Protein AF-A0A9X8H323-F1 (afdb_monomer)

pLDDT: mean 70.92, std 20.87, range [21.31, 94.06]

Structure (mmCIF, N/CA/C/O backbone):
data_AF-A0A9X8H323-F1
#
_entry.id   AF-A0A9X8H323-F1
#
loop_
_atom_site.group_PDB
_atom_site.id
_atom_site.type_symbol
_atom_site.label_atom_id
_atom_site.label_alt_id
_atom_site.label_comp_id
_atom_site.label_asym_id
_atom_site.label_entity_id
_atom_site.label_seq_id
_atom_site.pdbx_PDB_ins_code
_atom_site.Cartn_x
_atom_site.Cartn_y
_atom_site.Cartn_z
_atom_site.occupancy
_atom_site.B_iso_or_equiv
_atom_site.auth_seq_id
_atom_site.auth_comp_id
_atom_site.auth_asym_id
_atom_site.auth_atom_id
_atom_site.pdbx_PDB_model_num
ATOM 1 N N . SER A 1 1 ? 22.085 13.817 -15.093 1.00 58.47 1 SER A N 1
ATOM 2 C CA . SER A 1 1 ? 22.705 13.652 -16.426 1.00 58.47 1 SER A CA 1
ATOM 3 C C . SER A 1 1 ? 23.087 12.198 -16.716 1.00 58.47 1 SER A C 1
ATOM 5 O O . SER A 1 1 ? 22.557 11.660 -17.676 1.00 58.47 1 SER A O 1
ATOM 7 N N . LEU A 1 2 ? 23.892 11.511 -15.890 1.00 67.31 2 LEU A N 1
ATOM 8 C CA . LEU A 1 2 ? 24.330 10.120 -16.165 1.00 67.31 2 LEU A CA 1
ATOM 9 C C . LEU A 1 2 ? 23.198 9.066 -16.221 1.00 67.31 2 LEU A C 1
ATOM 11 O O . LEU A 1 2 ? 23.228 8.184 -17.068 1.00 67.31 2 LEU A O 1
ATOM 15 N N . ILE A 1 3 ? 22.153 9.193 -15.394 1.00 68.38 3 ILE A N 1
ATOM 16 C CA . ILE A 1 3 ? 20.995 8.272 -15.418 1.00 68.38 3 ILE A CA 1
ATOM 17 C C . ILE A 1 3 ? 20.216 8.359 -16.743 1.00 68.38 3 ILE A C 1
ATOM 19 O O . ILE A 1 3 ? 19.774 7.344 -17.270 1.00 68.38 3 ILE A O 1
ATOM 23 N N . LEU A 1 4 ? 20.065 9.564 -17.304 1.00 72.69 4 LEU A N 1
ATOM 24 C CA . LEU A 1 4 ? 19.406 9.757 -18.601 1.00 72.69 4 LEU A CA 1
ATOM 25 C C . LEU A 1 4 ? 20.233 9.139 -19.729 1.00 72.69 4 LEU A C 1
ATOM 27 O O . LEU A 1 4 ? 19.673 8.485 -20.600 1.00 72.69 4 LEU A O 1
ATOM 31 N N . LEU A 1 5 ? 21.560 9.285 -19.670 1.00 77.81 5 LEU A N 1
ATOM 32 C CA . LEU A 1 5 ? 22.469 8.636 -20.611 1.00 77.81 5 LEU A CA 1
ATOM 33 C C . LEU A 1 5 ? 22.337 7.105 -20.551 1.00 77.81 5 LEU A C 1
ATOM 35 O O . LEU A 1 5 ? 22.210 6.474 -21.594 1.00 77.81 5 LEU A O 1
ATOM 39 N N . SER A 1 6 ? 22.281 6.520 -19.348 1.00 75.00 6 SER A N 1
ATOM 40 C CA . SER A 1 6 ? 22.007 5.085 -19.160 1.00 75.00 6 SER A CA 1
ATOM 41 C C . SER A 1 6 ? 20.703 4.658 -19.848 1.00 75.00 6 SER A C 1
ATOM 43 O O . SER A 1 6 ? 20.699 3.684 -20.590 1.00 75.00 6 SER A O 1
ATOM 45 N N . MET A 1 7 ? 19.614 5.417 -19.687 1.00 76.81 7 MET A N 1
ATOM 46 C CA . MET A 1 7 ? 18.316 5.102 -20.309 1.00 76.81 7 MET A CA 1
ATOM 47 C C . MET A 1 7 ? 18.317 5.224 -21.838 1.00 76.81 7 MET A C 1
ATOM 49 O O . MET A 1 7 ? 17.624 4.469 -22.514 1.00 76.81 7 MET A O 1
ATOM 53 N N . VAL A 1 8 ? 19.093 6.155 -22.397 1.00 82.31 8 VAL A N 1
ATOM 54 C CA . VAL A 1 8 ? 19.280 6.247 -23.855 1.00 82.31 8 VAL A CA 1
ATOM 55 C C . VAL A 1 8 ? 20.079 5.048 -24.365 1.00 82.31 8 VAL A C 1
ATOM 57 O O . VAL A 1 8 ? 19.720 4.461 -25.379 1.00 82.31 8 VAL A O 1
ATOM 60 N N . ILE A 1 9 ? 21.115 4.626 -23.638 1.00 79.81 9 ILE A N 1
ATOM 61 C CA . ILE A 1 9 ? 21.888 3.419 -23.966 1.00 79.81 9 ILE A CA 1
ATOM 62 C C . ILE A 1 9 ? 21.009 2.154 -23.870 1.00 79.81 9 ILE A C 1
ATOM 64 O O . ILE A 1 9 ? 21.147 1.239 -24.683 1.00 79.81 9 ILE A O 1
ATOM 68 N N . GLU A 1 10 ? 20.062 2.101 -22.925 1.00 79.81 10 GLU A N 1
ATOM 69 C CA . GLU A 1 10 ? 19.096 0.997 -22.799 1.00 79.81 10 GLU A CA 1
ATOM 70 C C . GLU A 1 10 ? 18.223 0.803 -24.043 1.00 79.81 10 GLU A C 1
ATOM 72 O O . GLU A 1 10 ? 17.889 -0.338 -24.359 1.00 79.81 10 GLU A O 1
ATOM 77 N N . LEU A 1 11 ? 17.875 1.884 -24.752 1.00 82.06 11 LEU A N 1
ATOM 78 C CA . LEU A 1 11 ? 17.093 1.815 -25.992 1.00 82.06 11 LEU A CA 1
ATOM 79 C C . LEU A 1 11 ? 17.769 0.906 -27.027 1.00 82.06 11 LEU A C 1
ATOM 81 O O . LEU A 1 11 ? 17.110 0.060 -27.622 1.00 82.06 11 LEU A O 1
ATOM 85 N N . GLY A 1 12 ? 19.088 1.045 -27.192 1.00 81.19 12 GLY A N 1
ATOM 86 C CA . GLY A 1 12 ? 19.876 0.177 -28.067 1.00 81.19 12 GLY A CA 1
ATOM 87 C C . GLY A 1 12 ? 20.088 -1.214 -27.469 1.00 81.19 12 GLY A C 1
ATOM 88 O O . GLY A 1 12 ? 19.849 -2.216 -28.136 1.00 81.19 12 GLY A O 1
ATOM 89 N N . ASN A 1 13 ? 20.479 -1.293 -26.194 1.00 80.75 13 ASN A N 1
ATOM 90 C CA . ASN A 1 13 ? 20.857 -2.562 -25.563 1.00 80.75 13 ASN A CA 1
ATOM 91 C C . ASN A 1 13 ? 19.713 -3.583 -25.481 1.00 80.75 13 ASN A C 1
ATOM 93 O O . ASN A 1 13 ? 19.959 -4.776 -25.633 1.00 80.75 13 ASN A O 1
ATOM 97 N N . PHE A 1 14 ? 18.476 -3.145 -25.230 1.00 84.25 14 PHE A N 1
ATOM 98 C CA . PHE A 1 14 ? 17.326 -4.055 -25.150 1.00 84.25 14 PHE A CA 1
ATOM 99 C C . PHE A 1 14 ? 16.887 -4.592 -26.515 1.00 84.25 14 PHE A C 1
ATOM 101 O O . PHE A 1 14 ? 16.376 -5.705 -26.613 1.00 84.25 14 PHE A O 1
ATOM 108 N N . SER A 1 15 ? 17.145 -3.831 -27.578 1.00 85.94 15 SER A N 1
ATOM 109 C CA . SER A 1 15 ? 16.878 -4.242 -28.959 1.00 85.94 15 SER A CA 1
ATOM 110 C C . SER A 1 15 ? 18.091 -4.873 -29.645 1.00 85.94 15 SER A C 1
ATOM 112 O O . SER A 1 15 ? 17.990 -5.272 -30.799 1.00 85.94 15 SER A O 1
ATOM 114 N N . PHE A 1 16 ? 19.225 -4.999 -28.951 1.00 82.94 16 PHE A N 1
ATOM 115 C CA . PHE A 1 16 ? 20.481 -5.464 -29.537 1.00 82.94 16 PHE A CA 1
ATOM 116 C C . PHE A 1 16 ? 20.388 -6.887 -30.097 1.00 82.94 16 PHE A C 1
ATOM 118 O O . PHE A 1 16 ? 20.785 -7.114 -31.231 1.00 82.94 16 PHE A O 1
ATOM 125 N N . LEU A 1 17 ? 19.810 -7.828 -29.341 1.00 81.69 17 LEU A N 1
ATOM 126 C CA . LEU A 1 17 ? 19.637 -9.215 -29.786 1.00 81.69 17 LEU A CA 1
ATOM 127 C C . LEU A 1 17 ? 18.804 -9.327 -31.077 1.00 81.69 17 LEU A C 1
ATOM 129 O O . LEU A 1 17 ? 19.307 -9.908 -32.039 1.00 81.69 17 LEU A O 1
ATOM 133 N N . PRO A 1 18 ? 17.565 -8.794 -31.149 1.00 82.94 18 PRO A N 1
ATOM 134 C CA . PRO A 1 18 ? 16.784 -8.900 -32.374 1.00 82.94 18 PRO A CA 1
ATOM 135 C C . PRO A 1 18 ? 17.407 -8.122 -33.533 1.00 82.94 18 PRO A C 1
ATOM 137 O O . PRO A 1 18 ? 17.369 -8.615 -34.652 1.00 82.94 18 PRO A O 1
ATOM 140 N N . LEU A 1 19 ? 18.028 -6.963 -33.287 1.00 82.12 19 LEU A N 1
ATOM 141 C CA . LEU A 1 19 ? 18.749 -6.230 -34.331 1.00 82.12 19 LEU A CA 1
ATOM 142 C C . LEU A 1 19 ? 19.915 -7.048 -34.891 1.00 82.12 19 LEU A C 1
ATOM 144 O O . LEU A 1 19 ? 20.040 -7.145 -36.106 1.00 82.12 19 LEU A O 1
ATOM 148 N N . ASN A 1 20 ? 20.725 -7.673 -34.033 1.00 79.69 20 ASN A N 1
ATOM 149 C CA . ASN A 1 20 ? 21.850 -8.485 -34.489 1.00 79.69 20 ASN A CA 1
ATOM 150 C C . ASN A 1 20 ? 21.369 -9.645 -35.371 1.00 79.69 20 ASN A C 1
ATOM 152 O O . ASN A 1 20 ? 21.859 -9.808 -36.475 1.00 79.69 20 ASN A O 1
ATOM 156 N N . LEU A 1 21 ? 20.334 -10.374 -34.940 1.00 77.12 21 LEU A N 1
ATOM 157 C CA . LEU A 1 21 ? 19.777 -11.497 -35.706 1.00 77.12 21 LEU A CA 1
ATOM 158 C C . LEU A 1 21 ? 19.083 -11.083 -37.014 1.00 77.12 21 LEU A C 1
ATOM 160 O O . LEU A 1 21 ? 19.031 -11.876 -37.946 1.00 77.12 21 LEU A O 1
ATOM 164 N N . VAL A 1 22 ? 18.526 -9.870 -37.090 1.00 76.31 22 VAL A N 1
ATOM 165 C CA . VAL A 1 22 ? 17.946 -9.317 -38.329 1.00 76.31 22 VAL A CA 1
ATOM 166 C C . VAL A 1 22 ? 19.038 -9.023 -39.362 1.00 76.31 22 VAL A C 1
ATOM 168 O O . VAL A 1 22 ? 18.816 -9.228 -40.553 1.00 76.31 22 VAL A O 1
ATOM 171 N N . PHE A 1 23 ? 20.202 -8.541 -38.916 1.00 70.94 23 PHE A N 1
ATOM 172 C CA . PHE A 1 23 ? 21.318 -8.184 -39.794 1.00 70.94 23 PHE A CA 1
ATOM 173 C C . PHE A 1 23 ? 22.308 -9.342 -40.051 1.00 70.94 23 PHE A C 1
ATOM 175 O O . PHE A 1 23 ? 23.089 -9.238 -40.991 1.00 70.94 23 PHE A O 1
ATOM 182 N N . ASP A 1 24 ? 22.243 -10.448 -39.295 1.00 64.94 24 ASP A N 1
ATOM 183 C CA . ASP A 1 24 ? 23.117 -11.641 -39.414 1.00 64.94 24 ASP A CA 1
ATOM 184 C C . ASP A 1 24 ? 22.649 -12.702 -40.446 1.00 64.94 24 ASP A C 1
ATOM 186 O O . ASP A 1 24 ? 22.873 -13.903 -40.290 1.00 64.94 24 ASP A O 1
ATOM 190 N N . VAL A 1 25 ? 22.016 -12.291 -41.549 1.00 48.12 25 VAL A N 1
ATOM 191 C CA . VAL A 1 25 ? 21.677 -13.183 -42.684 1.00 48.12 25 VAL A CA 1
ATOM 192 C C . VAL A 1 25 ? 22.850 -13.197 -43.694 1.00 48.12 25 VAL A C 1
ATOM 194 O O . VAL A 1 25 ? 23.471 -12.162 -43.932 1.00 48.12 25 VAL A O 1
ATOM 197 N N . PRO A 1 26 ? 23.214 -14.370 -44.252 1.00 45.69 26 PRO A N 1
ATOM 198 C CA . PRO A 1 26 ? 24.470 -15.091 -44.043 1.00 45.69 26 PRO A CA 1
ATOM 199 C C . PRO A 1 26 ? 25.684 -14.483 -44.778 1.00 45.69 26 PRO A C 1
ATOM 201 O O . PRO A 1 26 ? 26.327 -15.149 -45.585 1.00 45.69 26 PRO A O 1
ATOM 204 N N . ASN A 1 27 ? 26.059 -13.237 -44.506 1.00 35.62 27 ASN A N 1
ATOM 205 C CA . ASN A 1 27 ? 27.382 -12.768 -44.904 1.00 35.62 27 ASN A CA 1
ATOM 206 C C . ASN A 1 27 ? 28.393 -13.152 -43.828 1.00 35.62 27 ASN A C 1
ATOM 208 O O . ASN A 1 27 ? 28.598 -12.452 -42.839 1.00 35.62 27 ASN A O 1
ATOM 212 N N . ALA A 1 28 ? 29.078 -14.267 -44.089 1.00 38.47 28 ALA A N 1
ATOM 213 C CA . ALA A 1 28 ? 30.317 -14.730 -43.466 1.00 38.47 28 ALA A CA 1
ATOM 214 C C . ALA A 1 28 ? 31.496 -13.735 -43.620 1.00 38.47 28 ALA A C 1
ATOM 216 O O . ALA A 1 28 ? 32.658 -14.120 -43.716 1.00 38.47 28 ALA A O 1
ATOM 217 N N . SER A 1 29 ? 31.209 -12.436 -43.634 1.00 33.62 29 SER A N 1
ATOM 218 C CA . SER A 1 29 ? 32.148 -11.334 -43.515 1.00 33.62 29 SER A CA 1
ATOM 219 C C . SER A 1 29 ? 32.021 -10.712 -42.126 1.00 33.62 29 SER A C 1
ATOM 221 O O . SER A 1 29 ? 31.935 -9.489 -41.987 1.00 33.62 29 SER A O 1
ATOM 223 N N . HIS A 1 30 ? 32.022 -11.541 -41.077 1.00 39.88 30 HIS A N 1
ATOM 224 C CA . HIS A 1 30 ? 32.409 -11.073 -39.752 1.00 39.88 30 HIS A CA 1
ATOM 225 C C . HIS A 1 30 ? 33.880 -10.641 -39.821 1.00 39.88 30 HIS A C 1
ATOM 227 O O . HIS A 1 30 ? 34.805 -11.408 -39.586 1.00 39.88 30 HIS A O 1
ATOM 233 N N . LEU A 1 31 ? 34.044 -9.380 -40.223 1.00 39.19 31 LEU A N 1
ATOM 234 C CA . LEU A 1 31 ? 35.064 -8.436 -39.805 1.00 39.19 31 LEU A CA 1
ATOM 235 C C . LEU A 1 31 ? 36.488 -9.009 -39.697 1.00 39.19 31 LEU A C 1
ATOM 237 O O . LEU A 1 31 ? 36.919 -9.485 -38.649 1.00 39.19 31 LEU A O 1
ATOM 241 N N . GLN A 1 32 ? 37.301 -8.703 -40.709 1.00 35.16 32 GLN A N 1
ATOM 242 C CA . GLN A 1 32 ? 38.763 -8.537 -40.623 1.00 35.16 32 GLN A CA 1
ATOM 243 C C . GLN A 1 32 ? 39.197 -7.419 -39.629 1.00 35.16 32 GLN A C 1
ATOM 245 O O . GLN A 1 32 ? 40.236 -6.787 -39.786 1.00 35.16 32 GLN A O 1
ATOM 250 N N . LEU A 1 33 ? 38.406 -7.161 -38.583 1.00 42.03 33 LEU A N 1
ATOM 251 C CA . LEU A 1 33 ? 38.620 -6.183 -37.514 1.00 42.03 33 LEU A CA 1
ATOM 252 C C . LEU A 1 33 ? 38.845 -6.875 -36.156 1.00 42.03 33 LEU A C 1
ATOM 254 O O . LEU A 1 33 ? 38.680 -6.257 -35.104 1.00 42.03 33 LEU A O 1
ATOM 258 N N . THR A 1 34 ? 39.196 -8.163 -36.166 1.00 53.38 34 THR A N 1
ATOM 259 C CA . THR A 1 34 ? 39.422 -8.998 -34.976 1.00 53.38 34 THR A CA 1
ATOM 260 C C . THR A 1 34 ? 40.449 -8.389 -34.022 1.00 53.38 34 THR A C 1
ATOM 262 O O . THR A 1 34 ? 40.228 -8.394 -32.816 1.00 53.38 34 THR A O 1
ATOM 265 N N . GLY A 1 35 ? 41.509 -7.755 -34.537 1.00 58.12 35 GLY A N 1
ATOM 266 C CA . GLY A 1 35 ? 42.514 -7.080 -33.707 1.00 58.12 35 GLY A CA 1
ATOM 267 C C . GLY A 1 35 ? 41.978 -5.855 -32.954 1.00 58.12 35 GLY A C 1
ATOM 268 O O . GLY A 1 35 ? 42.117 -5.766 -31.736 1.00 58.12 35 GLY A O 1
ATOM 269 N N . LEU A 1 36 ? 41.328 -4.914 -33.649 1.00 59.94 36 LEU A N 1
ATOM 270 C CA . LEU A 1 36 ? 40.814 -3.682 -33.030 1.00 59.94 36 LEU A CA 1
ATOM 271 C C . LEU A 1 36 ? 39.650 -3.970 -32.074 1.00 59.94 36 LEU A C 1
ATOM 273 O O . LEU A 1 36 ? 39.563 -3.367 -31.004 1.00 59.94 36 LEU A O 1
ATOM 277 N N . TYR A 1 37 ? 38.772 -4.907 -32.440 1.00 68.69 37 TYR A N 1
ATOM 278 C CA . TYR A 1 37 ? 37.660 -5.328 -31.594 1.00 68.69 37 TYR A CA 1
ATOM 279 C C . TYR A 1 37 ? 38.155 -6.012 -30.313 1.00 68.69 37 TYR A C 1
ATOM 281 O O . TYR A 1 37 ? 37.692 -5.661 -29.227 1.00 68.69 37 TYR A O 1
ATOM 289 N N . LEU A 1 38 ? 39.148 -6.903 -30.415 1.00 69.88 38 LEU A N 1
ATOM 290 C CA . LEU A 1 38 ? 39.783 -7.545 -29.262 1.00 69.88 38 LEU A CA 1
ATOM 291 C C . LEU A 1 38 ? 40.464 -6.518 -28.343 1.00 69.88 38 LEU A C 1
ATOM 293 O O . LEU A 1 38 ? 40.259 -6.551 -27.131 1.00 69.88 38 LEU A O 1
ATOM 297 N N . VAL A 1 39 ? 41.209 -5.556 -28.904 1.00 74.94 39 VAL A N 1
ATOM 298 C CA . VAL A 1 39 ? 41.839 -4.462 -28.136 1.00 74.94 39 VAL A CA 1
ATOM 299 C C . VAL A 1 39 ? 40.788 -3.617 -27.413 1.00 74.94 39 VAL A C 1
ATOM 301 O O . VAL A 1 39 ? 40.962 -3.266 -26.246 1.00 74.94 39 VAL A O 1
ATOM 304 N N . LEU A 1 40 ? 39.669 -3.321 -28.072 1.00 76.88 40 LEU A N 1
ATOM 305 C CA . LEU A 1 40 ? 38.575 -2.553 -27.487 1.00 76.88 40 LEU A CA 1
ATOM 306 C C . LEU A 1 40 ? 37.836 -3.342 -26.390 1.00 76.88 40 LEU A C 1
ATOM 308 O O . LEU A 1 40 ? 37.457 -2.759 -25.373 1.00 76.88 40 LEU A O 1
ATOM 312 N N . GLN A 1 41 ? 37.660 -4.656 -26.553 1.00 74.81 41 GLN A N 1
ATOM 313 C CA . GLN A 1 41 ? 37.090 -5.536 -25.526 1.00 74.81 41 GLN A CA 1
ATOM 314 C C . GLN A 1 41 ? 38.010 -5.664 -24.306 1.00 74.81 41 GLN A C 1
ATOM 316 O O . GLN A 1 41 ? 37.548 -5.536 -23.171 1.00 74.81 41 GLN A O 1
ATOM 321 N N . LEU A 1 42 ? 39.319 -5.803 -24.519 1.00 78.25 42 LEU A N 1
ATOM 322 C CA . LEU A 1 42 ? 40.318 -5.811 -23.447 1.00 78.25 42 LEU A CA 1
ATOM 323 C C . LEU A 1 42 ? 40.405 -4.469 -22.724 1.00 78.25 42 LEU A C 1
ATOM 325 O O . LEU A 1 42 ? 40.479 -4.439 -21.497 1.00 78.25 42 LEU A O 1
ATOM 329 N N . GLY A 1 43 ? 40.328 -3.360 -23.462 1.00 82.88 43 GLY A N 1
ATOM 330 C CA . GLY A 1 43 ? 40.261 -2.018 -22.887 1.00 82.88 43 GLY A CA 1
ATOM 331 C C . GLY A 1 43 ? 39.029 -1.832 -21.997 1.00 82.88 43 GLY A C 1
ATOM 332 O O . GLY A 1 43 ? 39.142 -1.290 -20.896 1.00 82.88 43 GLY A O 1
ATOM 333 N N . LYS A 1 44 ? 37.865 -2.343 -22.422 1.00 84.62 44 LYS A N 1
ATOM 334 C CA . LYS A 1 44 ? 36.642 -2.359 -21.600 1.00 84.62 44 LYS A CA 1
ATOM 335 C C . LYS A 1 44 ? 36.806 -3.240 -20.361 1.00 84.62 44 LYS A C 1
ATOM 337 O O . LYS A 1 44 ? 36.490 -2.787 -19.262 1.00 84.62 44 LYS A O 1
ATOM 342 N N . LEU A 1 45 ? 37.306 -4.469 -20.519 1.00 84.50 45 LEU A N 1
ATOM 343 C CA . LEU A 1 45 ? 37.508 -5.413 -19.415 1.00 84.50 45 LEU A CA 1
ATOM 344 C C . LEU A 1 45 ? 38.463 -4.834 -18.369 1.00 84.50 45 LEU A C 1
ATOM 346 O O . LEU A 1 45 ? 38.118 -4.799 -17.188 1.00 84.50 45 LEU A O 1
ATOM 350 N N . GLY A 1 46 ? 39.621 -4.336 -18.806 1.00 85.62 46 GLY A N 1
ATOM 351 C CA . GLY A 1 46 ? 40.610 -3.689 -17.951 1.00 85.62 46 GLY A CA 1
ATOM 352 C C . GLY A 1 46 ? 40.023 -2.465 -17.256 1.00 85.62 46 GLY A C 1
ATOM 353 O O . GLY A 1 46 ? 39.994 -2.418 -16.031 1.00 85.62 46 GLY A O 1
ATOM 354 N N . GLY A 1 47 ? 39.454 -1.524 -18.014 1.00 86.81 47 GLY A N 1
ATOM 355 C CA . GLY A 1 47 ? 38.894 -0.286 -17.469 1.00 86.81 47 GLY A CA 1
ATOM 356 C C . GLY A 1 47 ? 37.783 -0.512 -16.438 1.00 86.81 47 GLY A C 1
ATOM 357 O O . GLY A 1 47 ? 37.835 0.052 -15.343 1.00 86.81 47 GLY A O 1
ATOM 358 N N . PHE A 1 48 ? 36.795 -1.361 -16.738 1.00 87.94 48 PHE A N 1
ATOM 359 C CA . PHE A 1 48 ? 35.693 -1.631 -15.806 1.00 87.94 48 PHE A CA 1
ATOM 360 C C . PHE A 1 48 ? 36.130 -2.452 -14.593 1.00 87.94 48 PHE A C 1
ATOM 362 O O . PHE A 1 48 ? 35.665 -2.185 -13.484 1.00 87.94 48 PHE A O 1
ATOM 369 N N . THR A 1 49 ? 37.064 -3.390 -14.763 1.00 85.94 49 THR A N 1
ATOM 370 C CA . THR A 1 49 ? 37.603 -4.169 -13.638 1.00 85.94 49 THR A CA 1
ATOM 371 C C . THR A 1 49 ? 38.474 -3.302 -12.733 1.00 85.94 49 THR A C 1
ATOM 373 O O . THR A 1 49 ? 38.362 -3.398 -11.513 1.00 85.94 49 THR A O 1
ATOM 376 N N . THR A 1 50 ? 39.262 -2.374 -13.283 1.00 86.31 50 THR A N 1
ATOM 377 C CA . THR A 1 50 ? 39.981 -1.371 -12.484 1.00 86.31 50 THR A CA 1
ATOM 378 C C . THR A 1 50 ? 39.010 -0.475 -11.715 1.00 86.31 50 THR A C 1
ATOM 380 O O . THR A 1 50 ? 39.230 -0.227 -10.531 1.00 86.31 50 THR A O 1
ATOM 383 N N . LEU A 1 51 ? 37.904 -0.036 -12.328 1.00 84.62 51 LEU A N 1
ATOM 384 C CA . LEU A 1 51 ? 36.859 0.725 -11.628 1.00 84.62 51 LEU A CA 1
ATOM 385 C C . LEU A 1 51 ? 36.188 -0.085 -10.508 1.00 84.62 51 LEU A C 1
ATOM 387 O O . LEU A 1 51 ? 35.922 0.465 -9.440 1.00 84.62 51 LEU A O 1
ATOM 391 N N . LEU A 1 52 ? 35.948 -1.382 -10.719 1.00 85.69 52 LEU A N 1
ATOM 392 C CA . LEU A 1 52 ? 35.426 -2.280 -9.687 1.00 85.69 52 LEU A CA 1
ATOM 393 C C . LEU A 1 52 ? 36.415 -2.424 -8.520 1.00 85.69 52 LEU A C 1
ATOM 395 O O . LEU A 1 52 ? 36.022 -2.293 -7.362 1.00 85.69 52 LEU A O 1
ATOM 399 N N . LEU A 1 53 ? 37.700 -2.641 -8.811 1.00 86.56 53 LEU A N 1
ATOM 400 C CA . LEU A 1 53 ? 38.751 -2.736 -7.793 1.00 86.56 53 LEU A CA 1
ATOM 401 C C . LEU A 1 53 ? 38.911 -1.422 -7.018 1.00 86.56 53 LEU A C 1
ATOM 403 O O . LEU A 1 53 ? 39.068 -1.451 -5.798 1.00 86.56 53 LEU A O 1
ATOM 407 N N . LEU A 1 54 ? 38.798 -0.276 -7.693 1.00 84.06 54 LEU A N 1
ATOM 408 C CA . LEU A 1 54 ? 38.780 1.041 -7.053 1.00 84.06 54 LEU A CA 1
ATOM 409 C C . LEU A 1 54 ? 37.560 1.236 -6.140 1.00 84.06 54 LEU A C 1
ATOM 411 O O . LEU A 1 54 ? 37.685 1.897 -5.114 1.00 84.06 54 LEU A O 1
ATOM 415 N N . ASP A 1 55 ? 36.394 0.664 -6.448 1.00 82.75 55 ASP A N 1
ATOM 416 C CA . ASP A 1 55 ? 35.240 0.713 -5.534 1.00 82.75 55 ASP A CA 1
ATOM 417 C C . ASP A 1 55 ? 35.402 -0.232 -4.330 1.00 82.75 55 ASP A C 1
ATOM 419 O O . ASP A 1 55 ? 34.951 0.090 -3.228 1.00 82.75 55 ASP A O 1
ATOM 423 N N . LEU A 1 56 ? 36.063 -1.380 -4.519 1.00 83.12 56 LEU A N 1
ATOM 424 C CA . LEU A 1 56 ? 36.299 -2.373 -3.465 1.00 83.12 56 LEU A CA 1
ATOM 425 C C . LEU A 1 56 ? 37.409 -1.962 -2.486 1.00 83.12 56 LEU A C 1
ATOM 427 O O . LEU A 1 56 ? 37.246 -2.144 -1.280 1.00 83.12 56 LEU A O 1
ATOM 431 N N . TYR A 1 57 ? 38.510 -1.411 -3.000 1.00 81.38 57 TYR A N 1
ATOM 432 C CA . TYR A 1 57 ? 39.748 -1.156 -2.249 1.00 81.38 57 TYR A CA 1
ATOM 433 C C . TYR A 1 57 ? 40.171 0.320 -2.241 1.00 81.38 57 TYR A C 1
ATOM 435 O O . TYR A 1 57 ? 41.233 0.663 -1.722 1.00 81.38 57 TYR A O 1
ATOM 443 N N . GLY A 1 58 ? 39.367 1.208 -2.829 1.00 68.38 58 GLY A N 1
ATOM 444 C CA . GLY A 1 58 ? 39.704 2.618 -2.997 1.00 68.38 58 GLY A CA 1
ATOM 445 C C . GLY A 1 58 ? 40.000 3.345 -1.688 1.00 68.38 58 GLY A C 1
ATOM 446 O O . GLY A 1 58 ? 39.269 3.246 -0.701 1.00 68.38 58 GLY A O 1
ATOM 447 N N . HIS A 1 59 ? 41.069 4.139 -1.714 1.00 63.44 59 HIS A N 1
ATOM 448 C CA . HIS A 1 59 ? 41.532 4.933 -0.583 1.00 63.44 59 HIS A CA 1
ATOM 449 C C . HIS A 1 59 ? 40.572 6.096 -0.259 1.00 63.44 59 HIS A C 1
ATOM 451 O O . HIS A 1 59 ? 39.903 6.638 -1.146 1.00 63.44 59 HIS A O 1
ATOM 457 N N . HIS A 1 60 ? 40.526 6.530 1.009 1.00 61.38 60 HIS A N 1
ATOM 458 C CA . HIS A 1 60 ? 39.582 7.550 1.502 1.00 61.38 60 HIS A CA 1
ATOM 459 C C . HIS A 1 60 ? 39.597 8.874 0.713 1.00 61.38 60 HIS A C 1
ATOM 461 O O . HIS A 1 60 ? 38.563 9.542 0.641 1.00 61.38 60 HIS A O 1
ATOM 467 N N . ALA A 1 61 ? 40.716 9.210 0.063 1.00 61.69 61 ALA A N 1
ATOM 468 C CA . ALA A 1 61 ? 40.886 10.410 -0.757 1.00 61.69 61 ALA A CA 1
ATOM 469 C C . ALA A 1 61 ? 39.901 10.508 -1.943 1.00 61.69 61 ALA A C 1
ATOM 471 O O . ALA A 1 61 ? 39.473 11.604 -2.299 1.00 61.69 61 ALA A O 1
ATOM 472 N N . PHE A 1 62 ? 39.464 9.383 -2.522 1.00 65.00 62 PHE A N 1
ATOM 473 C CA . PHE A 1 62 ? 38.576 9.375 -3.698 1.00 65.00 62 PHE A CA 1
ATOM 474 C C . PHE A 1 62 ? 37.090 9.201 -3.358 1.00 65.00 62 PHE A C 1
ATOM 476 O O . PHE A 1 62 ? 36.244 9.143 -4.253 1.00 65.00 62 PHE A O 1
ATOM 483 N N . LYS A 1 63 ? 36.725 9.163 -2.071 1.00 69.00 63 LYS A N 1
ATOM 484 C CA . LYS A 1 63 ? 35.358 8.846 -1.615 1.00 69.00 63 LYS A CA 1
ATOM 485 C C . LYS A 1 63 ? 34.288 9.780 -2.207 1.00 69.00 63 LYS A C 1
ATOM 487 O O . LYS A 1 63 ? 33.191 9.328 -2.539 1.00 69.00 63 LYS A O 1
ATOM 492 N N . GLY A 1 64 ? 34.615 11.063 -2.396 1.00 68.88 64 GLY A N 1
ATOM 493 C CA . GLY A 1 64 ? 33.724 12.051 -3.018 1.00 68.88 64 GLY A CA 1
ATOM 494 C C . GLY A 1 64 ? 33.482 11.796 -4.511 1.00 68.88 64 GLY A C 1
ATOM 495 O O . GLY A 1 64 ? 32.332 11.757 -4.954 1.00 68.88 64 GLY A O 1
ATOM 496 N N . ALA A 1 65 ? 34.553 11.554 -5.272 1.00 73.50 65 ALA A N 1
ATOM 497 C CA . ALA A 1 65 ? 34.476 11.220 -6.694 1.00 73.50 65 ALA A CA 1
ATOM 498 C C . ALA A 1 65 ? 33.824 9.843 -6.929 1.00 73.50 65 ALA A C 1
ATOM 500 O O . ALA A 1 65 ? 33.075 9.680 -7.894 1.00 73.50 65 ALA A O 1
ATOM 501 N N . MET A 1 66 ? 34.009 8.878 -6.013 1.00 74.94 66 MET A N 1
ATOM 502 C CA . MET A 1 66 ? 33.387 7.544 -6.108 1.00 74.94 66 MET A CA 1
ATOM 503 C C . MET A 1 66 ? 31.884 7.649 -6.039 1.00 74.94 66 MET A C 1
ATOM 505 O O . MET A 1 66 ? 31.176 7.064 -6.857 1.00 74.94 66 MET A O 1
ATOM 509 N N . LYS A 1 67 ? 31.392 8.429 -5.074 1.00 72.75 67 LYS A N 1
ATOM 510 C CA . LYS A 1 67 ? 29.957 8.586 -4.868 1.00 72.75 67 LYS A CA 1
ATOM 511 C C . LYS A 1 67 ? 29.298 9.361 -6.014 1.00 72.75 67 LYS A C 1
ATOM 513 O O . LYS A 1 67 ? 28.180 9.020 -6.388 1.00 72.75 67 LYS A O 1
ATOM 518 N N . LYS A 1 68 ? 29.968 10.382 -6.562 1.00 73.81 68 LYS A N 1
ATOM 519 C CA . LYS A 1 68 ? 29.380 11.294 -7.560 1.00 73.81 68 LYS A CA 1
ATOM 520 C C . LYS A 1 68 ? 29.559 10.855 -9.018 1.00 73.81 68 LYS A C 1
ATOM 522 O O . LYS A 1 68 ? 28.701 11.187 -9.828 1.00 73.81 68 LYS A O 1
ATOM 527 N N . VAL A 1 69 ? 30.641 10.148 -9.357 1.00 77.38 69 VAL A N 1
ATOM 528 C CA . VAL A 1 69 ? 31.022 9.887 -10.759 1.00 77.38 69 VAL A CA 1
ATOM 529 C C . VAL A 1 69 ? 31.203 8.397 -11.041 1.00 77.38 69 VAL A C 1
ATOM 531 O O . VAL A 1 69 ? 30.464 7.856 -11.858 1.00 77.38 69 VAL A O 1
ATOM 534 N N . PHE A 1 70 ? 32.127 7.706 -10.363 1.00 80.94 70 PHE A N 1
ATOM 535 C CA . PHE A 1 70 ? 32.486 6.333 -10.762 1.00 80.94 70 PHE A CA 1
ATOM 536 C C . PHE A 1 70 ? 31.414 5.287 -10.445 1.00 80.94 70 PHE A C 1
ATOM 538 O O . PHE A 1 70 ? 31.157 4.437 -11.293 1.00 80.94 70 PHE A O 1
ATOM 545 N N . ARG A 1 71 ? 30.718 5.365 -9.301 1.00 80.69 71 ARG A N 1
ATOM 546 C CA . ARG A 1 71 ? 29.615 4.428 -9.001 1.00 80.69 71 ARG A CA 1
ATOM 547 C C . ARG A 1 71 ? 28.429 4.559 -9.966 1.00 80.69 71 ARG A C 1
ATOM 549 O O . ARG A 1 71 ? 28.016 3.528 -10.489 1.00 80.69 71 ARG A O 1
ATOM 556 N N . PRO A 1 72 ? 27.906 5.769 -10.265 1.00 80.50 72 PRO A N 1
ATOM 557 C CA . PRO A 1 72 ? 26.893 5.927 -11.312 1.00 80.50 72 PRO A CA 1
ATOM 558 C C . PRO A 1 72 ? 27.372 5.432 -12.684 1.00 80.50 72 PRO A C 1
ATOM 560 O O . PRO A 1 72 ? 26.620 4.809 -13.428 1.00 80.50 72 PRO A O 1
ATOM 563 N N . LEU A 1 73 ? 28.637 5.679 -13.027 1.00 82.06 73 LEU A N 1
ATOM 564 C CA . LEU A 1 73 ? 29.188 5.283 -14.320 1.00 82.06 73 LEU A CA 1
ATOM 565 C C . LEU A 1 73 ? 29.288 3.753 -14.457 1.00 82.06 73 LEU A C 1
ATOM 567 O O . LEU A 1 73 ? 28.861 3.209 -15.474 1.00 82.06 73 LEU A O 1
ATOM 571 N N . LEU A 1 74 ? 29.773 3.063 -13.421 1.00 84.50 74 LEU A N 1
ATOM 572 C CA . LEU A 1 74 ? 29.931 1.607 -13.403 1.00 84.50 74 LEU A CA 1
ATOM 573 C C . LEU A 1 74 ? 28.589 0.866 -13.268 1.00 84.50 74 LEU A C 1
ATOM 575 O O . LEU A 1 74 ? 28.321 -0.058 -14.032 1.00 84.50 74 LEU A O 1
ATOM 579 N N . TYR A 1 75 ? 27.735 1.269 -12.320 1.00 84.06 75 TYR A N 1
ATOM 580 C CA . TYR A 1 75 ? 26.533 0.510 -11.946 1.00 84.06 75 TYR A CA 1
ATOM 581 C C . TYR A 1 75 ? 25.244 0.948 -12.667 1.00 84.06 75 TYR A C 1
ATOM 583 O O . TYR A 1 75 ? 24.303 0.153 -12.751 1.00 84.06 75 TYR A O 1
ATOM 591 N N . ASP A 1 76 ? 25.185 2.163 -13.231 1.00 77.50 76 ASP A N 1
ATOM 592 C CA . ASP A 1 76 ? 24.037 2.612 -14.035 1.00 77.50 76 ASP A CA 1
ATOM 593 C C . ASP A 1 76 ? 24.350 2.660 -15.532 1.00 77.50 76 ASP A C 1
ATOM 595 O O . ASP A 1 76 ? 23.640 2.014 -16.308 1.00 77.50 76 ASP A O 1
ATOM 599 N N . THR A 1 77 ? 25.376 3.404 -15.954 1.00 79.94 77 THR A N 1
ATOM 600 C CA . THR A 1 77 ? 25.645 3.654 -17.385 1.00 79.94 77 THR A CA 1
ATOM 601 C C . THR A 1 77 ? 26.240 2.439 -18.092 1.00 79.94 77 THR A C 1
ATOM 603 O O . THR A 1 77 ? 25.725 2.034 -19.132 1.00 79.94 77 THR A O 1
ATOM 606 N N . PHE A 1 78 ? 27.289 1.836 -17.528 1.00 84.19 78 PHE A N 1
ATOM 607 C CA . PHE A 1 78 ? 28.046 0.763 -18.185 1.00 84.19 78 PHE A CA 1
ATOM 608 C C . PHE A 1 78 ? 27.790 -0.637 -17.630 1.00 84.19 78 PHE A C 1
ATOM 610 O O . PHE A 1 78 ? 28.417 -1.585 -18.090 1.00 84.19 78 PHE A O 1
ATOM 617 N N . PHE A 1 79 ? 26.843 -0.802 -16.703 1.00 84.88 79 PHE A N 1
ATOM 618 C CA . PHE A 1 79 ? 26.533 -2.104 -16.104 1.00 84.88 79 PHE A CA 1
ATOM 619 C C . PHE A 1 79 ? 26.283 -3.191 -17.158 1.00 84.88 79 PHE A C 1
ATOM 621 O O . PHE A 1 79 ? 26.928 -4.232 -17.133 1.00 84.88 79 PHE A O 1
ATOM 628 N N . THR A 1 80 ? 25.388 -2.936 -18.118 1.00 82.19 80 THR A N 1
ATOM 629 C CA . THR A 1 80 ? 25.047 -3.913 -19.164 1.00 82.19 80 THR A CA 1
ATOM 630 C C . THR A 1 80 ? 26.257 -4.235 -20.041 1.00 82.19 80 THR A C 1
ATOM 632 O O . THR A 1 80 ? 26.515 -5.397 -20.333 1.00 82.19 80 THR A O 1
ATOM 635 N N . THR A 1 81 ? 27.041 -3.220 -20.416 1.00 83.69 81 THR A N 1
ATOM 636 C CA . THR A 1 81 ? 28.273 -3.398 -21.196 1.00 83.69 81 THR A CA 1
ATOM 637 C C . THR A 1 81 ? 29.298 -4.232 -20.436 1.00 83.69 81 THR A C 1
ATOM 639 O O . THR A 1 81 ? 29.920 -5.109 -21.024 1.00 83.69 81 THR A O 1
ATOM 642 N N . TYR A 1 82 ? 29.457 -4.003 -19.133 1.00 86.88 82 TYR A N 1
ATOM 643 C CA . TYR A 1 82 ? 30.401 -4.762 -18.326 1.00 86.88 82 TYR A CA 1
ATOM 644 C C . TYR A 1 82 ? 29.955 -6.216 -18.140 1.00 86.88 82 TYR A C 1
ATOM 646 O O . TYR A 1 82 ? 30.780 -7.118 -18.231 1.00 86.88 82 TYR A O 1
ATOM 654 N N . VAL A 1 83 ? 28.652 -6.463 -17.965 1.00 85.88 83 VAL A N 1
ATOM 655 C CA . VAL A 1 83 ? 28.104 -7.827 -17.927 1.00 85.88 83 VAL A CA 1
ATOM 656 C C . VAL A 1 83 ? 28.375 -8.568 -19.239 1.00 85.88 83 VAL A C 1
ATOM 658 O O . VAL A 1 83 ? 28.830 -9.705 -19.180 1.00 85.88 83 VAL A O 1
ATOM 661 N N . TYR A 1 84 ? 28.180 -7.935 -20.404 1.00 81.00 84 TYR A N 1
ATOM 662 C CA . TYR A 1 84 ? 28.549 -8.538 -21.694 1.00 81.00 84 TYR A CA 1
ATOM 663 C C . TYR A 1 84 ? 30.035 -8.907 -21.755 1.00 81.00 84 TYR A C 1
ATOM 665 O O . TYR A 1 84 ? 30.371 -10.034 -22.093 1.00 81.00 84 TYR A O 1
ATOM 673 N N . VAL A 1 85 ? 30.916 -7.991 -21.349 1.00 83.81 85 VAL A N 1
ATOM 674 C CA . VAL A 1 85 ? 32.371 -8.215 -21.347 1.00 83.81 85 VAL A CA 1
ATOM 675 C C . VAL A 1 85 ? 32.777 -9.360 -20.409 1.00 83.81 85 VAL A C 1
ATOM 677 O O . VAL A 1 85 ? 33.627 -10.174 -20.760 1.00 83.81 85 VAL A O 1
ATOM 680 N N . LEU A 1 86 ? 32.170 -9.450 -19.221 1.00 86.25 86 LEU A N 1
ATOM 681 C CA . LEU A 1 86 ? 32.435 -10.535 -18.271 1.00 86.25 86 LEU A CA 1
ATOM 682 C C . LEU A 1 86 ? 31.963 -11.888 -18.796 1.00 86.25 86 LEU A C 1
ATOM 684 O O . LEU A 1 86 ? 32.626 -12.896 -18.564 1.00 86.25 86 LEU A O 1
ATOM 688 N N . LEU A 1 87 ? 30.827 -11.915 -19.490 1.00 82.06 87 LEU A N 1
ATOM 689 C CA . LEU A 1 87 ? 30.319 -13.147 -20.065 1.00 82.06 87 LEU A CA 1
ATOM 690 C C . LEU A 1 87 ? 31.126 -13.581 -21.300 1.00 82.06 87 LEU A C 1
ATOM 692 O O . LEU A 1 87 ? 31.403 -14.769 -21.418 1.00 82.06 87 LEU A O 1
ATOM 696 N N . ASP A 1 88 ? 31.570 -12.655 -22.156 1.00 78.38 88 ASP A N 1
ATOM 697 C CA . ASP A 1 88 ? 32.489 -12.950 -23.270 1.00 78.38 88 ASP A CA 1
ATOM 698 C C . ASP A 1 88 ? 33.819 -13.525 -22.755 1.00 78.38 88 ASP A C 1
ATOM 700 O O . ASP A 1 88 ? 34.322 -14.518 -23.285 1.00 78.38 88 ASP A O 1
ATOM 704 N N . PHE A 1 89 ? 34.357 -12.947 -21.674 1.00 82.75 89 PHE A N 1
ATOM 705 C CA . PHE A 1 89 ? 35.547 -13.450 -20.984 1.00 82.75 89 PHE A CA 1
ATOM 706 C C . PHE A 1 89 ? 35.310 -14.844 -20.378 1.00 82.75 89 PHE A C 1
ATOM 708 O O . PHE A 1 89 ? 36.108 -15.752 -20.593 1.00 82.75 89 PHE A O 1
ATOM 715 N N . GLY A 1 90 ? 34.199 -15.043 -19.660 1.00 83.25 90 GLY A N 1
ATOM 716 C CA . GLY A 1 90 ? 33.871 -16.324 -19.026 1.00 83.25 90 GLY A CA 1
ATOM 717 C C . GLY A 1 90 ? 33.547 -17.445 -20.015 1.00 83.25 90 GLY A C 1
ATOM 718 O O . GLY A 1 90 ? 33.857 -18.600 -19.744 1.00 83.25 90 GLY A O 1
ATOM 719 N N . ALA A 1 91 ? 32.951 -17.113 -21.161 1.00 77.38 91 ALA A N 1
ATOM 720 C CA . ALA A 1 91 ? 32.623 -18.057 -22.227 1.00 77.38 91 ALA A CA 1
ATOM 721 C C . ALA A 1 91 ? 33.763 -18.256 -23.244 1.00 77.38 91 ALA A C 1
ATOM 723 O O . ALA A 1 91 ? 33.567 -19.015 -24.196 1.00 77.38 91 ALA A O 1
ATOM 724 N N . CYS A 1 92 ? 34.909 -17.577 -23.060 1.00 78.00 92 CYS A N 1
ATOM 725 C CA . CYS A 1 92 ? 36.051 -17.578 -23.982 1.00 78.00 92 CYS A CA 1
ATOM 726 C C . CYS A 1 92 ? 35.606 -17.313 -25.440 1.00 78.00 92 CYS A C 1
ATOM 728 O O . CYS A 1 92 ? 35.959 -18.042 -26.359 1.00 78.00 92 CYS A O 1
ATOM 730 N N . ALA A 1 93 ? 34.748 -16.307 -25.646 1.00 73.06 93 ALA A N 1
ATOM 731 C CA . ALA A 1 93 ? 34.141 -15.996 -26.945 1.00 73.06 93 ALA A CA 1
ATOM 732 C C . ALA A 1 93 ? 34.803 -14.778 -27.622 1.00 73.06 93 ALA A C 1
ATOM 734 O O . ALA A 1 93 ? 35.596 -14.068 -27.008 1.00 73.06 93 ALA A O 1
ATOM 735 N N . ASN A 1 94 ? 34.466 -14.513 -28.890 1.00 69.25 94 ASN A N 1
ATOM 736 C CA . ASN A 1 94 ? 34.852 -13.296 -29.624 1.00 69.25 94 ASN A CA 1
ATOM 737 C C . ASN A 1 94 ? 36.373 -13.012 -29.672 1.00 69.25 94 ASN A C 1
ATOM 739 O O . ASN A 1 94 ? 36.806 -11.872 -29.501 1.00 69.25 94 ASN A O 1
ATOM 743 N N . GLY A 1 95 ? 37.191 -14.046 -29.903 1.00 66.19 95 GLY A N 1
ATOM 744 C CA . GLY A 1 95 ? 38.649 -13.915 -30.031 1.00 66.19 95 GLY A CA 1
ATOM 745 C C . GLY A 1 95 ? 39.408 -13.834 -28.702 1.00 66.19 95 GLY A C 1
ATOM 746 O O . GLY A 1 95 ? 40.618 -13.643 -28.705 1.00 66.19 95 GLY A O 1
ATOM 747 N N . MET A 1 96 ? 38.741 -14.016 -27.557 1.00 71.31 96 MET A N 1
ATOM 748 C CA . MET A 1 96 ? 39.410 -14.086 -26.247 1.00 71.31 96 MET A CA 1
ATOM 749 C C . MET A 1 96 ? 40.351 -15.295 -26.115 1.00 71.31 96 MET A C 1
ATOM 751 O O . MET A 1 96 ? 41.297 -15.258 -25.332 1.00 71.31 96 MET A O 1
ATOM 755 N N . GLU A 1 97 ? 40.134 -16.330 -26.926 1.00 69.94 97 GLU A N 1
ATOM 756 C CA . GLU A 1 97 ? 40.995 -17.509 -27.067 1.00 69.94 97 GLU A CA 1
ATOM 757 C C . GLU A 1 97 ? 42.391 -17.198 -27.630 1.00 69.94 97 GLU A C 1
ATOM 759 O O . GLU A 1 97 ? 43.331 -17.948 -27.380 1.00 69.94 97 GLU A O 1
ATOM 764 N N . SER A 1 98 ? 42.564 -16.080 -28.347 1.00 69.44 98 SER A N 1
ATOM 765 C CA . SER A 1 98 ? 43.847 -15.721 -28.964 1.00 69.44 98 SER A CA 1
ATOM 766 C C . SER A 1 98 ? 44.809 -15.006 -28.006 1.00 69.44 98 SER A C 1
ATOM 768 O O . SER A 1 98 ? 45.847 -14.501 -28.439 1.00 69.44 98 SER A O 1
ATOM 770 N N . LEU A 1 99 ? 44.468 -14.892 -26.717 1.00 69.00 99 LEU A N 1
ATOM 771 C CA . LEU A 1 99 ? 45.283 -14.195 -25.724 1.00 69.00 99 LEU A CA 1
ATOM 772 C C . LEU A 1 99 ? 46.340 -15.128 -25.112 1.00 69.00 99 LEU A C 1
ATOM 774 O O . LEU A 1 99 ? 45.995 -16.054 -24.382 1.00 69.00 99 LEU A O 1
ATOM 778 N N . PRO A 1 100 ? 47.645 -14.852 -25.300 1.00 63.25 100 PRO A N 1
ATOM 779 C CA . PRO A 1 100 ? 48.708 -15.7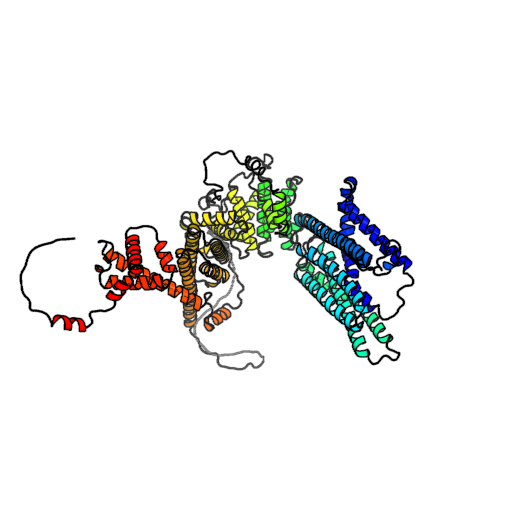95 -24.933 1.00 63.25 100 PRO A CA 1
ATOM 780 C C . PRO A 1 100 ? 48.860 -16.031 -23.418 1.00 63.25 100 PRO A C 1
ATOM 782 O O . PRO A 1 100 ? 49.421 -17.036 -22.994 1.00 63.25 100 PRO A O 1
ATOM 785 N N . TRP A 1 101 ? 48.358 -15.116 -22.586 1.00 66.50 101 TRP A N 1
ATOM 786 C CA . TRP A 1 101 ? 48.407 -15.167 -21.117 1.00 66.50 101 TRP A CA 1
ATOM 787 C C . TRP A 1 101 ? 47.143 -15.775 -20.493 1.00 66.50 101 TRP A C 1
ATOM 789 O O . TRP A 1 101 ? 47.135 -16.104 -19.308 1.00 66.50 101 TRP A O 1
ATOM 799 N N . LEU A 1 102 ? 46.093 -15.955 -21.294 1.00 67.31 102 LEU A N 1
ATOM 800 C CA . LEU A 1 102 ? 44.783 -16.440 -20.886 1.00 67.31 102 LEU A CA 1
ATOM 801 C C . LEU A 1 102 ? 44.348 -17.519 -21.884 1.00 67.31 102 LEU A C 1
ATOM 803 O O . LEU A 1 102 ? 43.371 -17.350 -22.599 1.00 67.31 102 LEU A O 1
ATOM 807 N N . ASP A 1 103 ? 45.127 -18.600 -21.974 1.00 67.12 103 ASP A N 1
ATOM 808 C CA . ASP A 1 103 ? 44.886 -19.736 -22.877 1.00 67.12 103 ASP A CA 1
ATOM 809 C C . ASP A 1 103 ? 43.614 -20.500 -22.443 1.00 67.12 103 ASP A C 1
ATOM 811 O O . ASP A 1 103 ? 43.679 -21.582 -21.853 1.00 67.12 103 ASP A O 1
ATOM 815 N N . CYS A 1 104 ? 42.450 -19.867 -22.635 1.00 72.00 104 CYS A N 1
ATOM 816 C CA . CYS A 1 104 ? 41.124 -20.331 -22.222 1.00 72.00 104 CYS A CA 1
ATOM 817 C C . CYS A 1 104 ? 40.551 -21.403 -23.157 1.00 72.00 104 CYS A C 1
ATOM 819 O O . CYS A 1 104 ? 39.495 -21.957 -22.866 1.00 72.00 104 CYS A O 1
ATOM 821 N N . SER A 1 105 ? 41.287 -21.727 -24.226 1.00 70.12 105 SER A N 1
ATOM 822 C CA . SER A 1 105 ? 41.028 -22.837 -25.146 1.00 70.12 105 SER A CA 1
ATOM 823 C C . SER A 1 105 ? 41.254 -24.215 -24.501 1.00 70.12 105 SER A C 1
ATOM 825 O O . SER A 1 105 ? 40.684 -25.213 -24.936 1.00 70.12 105 SER A O 1
ATOM 827 N N . ARG A 1 106 ? 42.078 -24.279 -23.444 1.00 79.12 106 ARG A N 1
ATOM 828 C CA . ARG A 1 106 ? 42.455 -25.522 -22.761 1.00 79.12 106 ARG A CA 1
ATOM 829 C C . ARG A 1 106 ? 41.466 -25.861 -21.646 1.00 79.12 106 ARG A C 1
ATOM 831 O O . ARG A 1 106 ? 41.174 -25.008 -20.809 1.00 79.12 106 ARG A O 1
ATOM 838 N N . GLU A 1 107 ? 41.027 -27.117 -21.583 1.00 79.56 107 GLU A N 1
ATOM 839 C CA . GLU A 1 107 ? 39.974 -27.592 -20.667 1.00 79.56 107 GLU A CA 1
ATOM 840 C C . GLU A 1 107 ? 40.243 -27.248 -19.187 1.00 79.56 107 GLU A C 1
ATOM 842 O O . GLU A 1 107 ? 39.381 -26.683 -18.514 1.00 79.56 107 GLU A O 1
ATOM 847 N N . ASP A 1 108 ? 41.475 -27.447 -18.704 1.00 78.38 108 ASP A N 1
ATOM 848 C CA . ASP A 1 108 ? 41.857 -27.147 -17.313 1.00 78.38 108 ASP A CA 1
ATOM 849 C C . ASP A 1 108 ? 41.813 -25.646 -16.971 1.00 78.38 108 ASP A C 1
ATOM 851 O O . ASP A 1 108 ? 41.558 -25.250 -15.831 1.00 78.38 108 ASP A O 1
ATOM 855 N N . ARG A 1 109 ? 42.082 -24.781 -17.957 1.00 79.06 109 ARG A N 1
ATOM 856 C CA . ARG A 1 109 ? 42.134 -23.319 -17.779 1.00 79.06 109 ARG A CA 1
ATOM 857 C C . ARG A 1 109 ? 40.791 -22.658 -18.046 1.00 79.06 109 ARG A C 1
ATOM 859 O O . ARG A 1 109 ? 40.523 -21.596 -17.482 1.00 79.06 109 ARG A O 1
ATOM 866 N N . PHE A 1 110 ? 39.940 -23.286 -18.852 1.00 82.94 110 PHE A N 1
ATOM 867 C CA . PHE A 1 110 ? 38.579 -22.834 -19.109 1.00 82.94 110 PHE A CA 1
ATOM 868 C C . PHE A 1 110 ? 37.782 -22.716 -17.805 1.00 82.94 110 PHE A C 1
ATOM 870 O O . PHE A 1 110 ? 37.240 -21.651 -17.512 1.00 82.94 110 PHE A O 1
ATOM 877 N N . TRP A 1 111 ? 37.790 -23.758 -16.966 1.00 83.81 111 TRP A N 1
ATOM 878 C CA . TRP A 1 111 ? 37.062 -23.757 -15.691 1.00 83.81 111 TRP A CA 1
ATOM 879 C C . TRP A 1 111 ? 37.556 -22.688 -14.714 1.00 83.81 111 TRP A C 1
ATOM 881 O O . TRP A 1 111 ? 36.756 -22.102 -13.979 1.00 83.81 111 TRP A O 1
ATOM 891 N N . LEU A 1 112 ? 38.858 -22.389 -14.729 1.00 84.25 112 LEU A N 1
ATOM 892 C CA . LEU A 1 112 ? 39.443 -21.326 -13.916 1.00 84.25 112 LEU A CA 1
ATOM 893 C C . LEU A 1 112 ? 38.998 -19.942 -14.409 1.00 84.25 112 LEU A C 1
ATOM 895 O O . LEU A 1 112 ? 38.505 -19.143 -13.613 1.00 84.25 112 LEU A O 1
ATOM 899 N N . THR A 1 113 ? 39.099 -19.680 -15.713 1.00 83.44 113 THR A N 1
ATOM 900 C CA . THR A 1 113 ? 38.641 -18.425 -16.338 1.00 83.44 113 THR A CA 1
ATOM 901 C C . THR A 1 113 ? 37.142 -18.210 -16.124 1.00 83.44 113 THR A C 1
ATOM 903 O O . THR A 1 113 ? 36.724 -17.127 -15.706 1.00 83.44 113 THR A O 1
ATOM 906 N N . TYR A 1 114 ? 36.336 -19.257 -16.310 1.00 85.38 114 TYR A N 1
ATOM 907 C CA . TYR A 1 114 ? 34.901 -19.246 -16.043 1.00 85.38 114 TYR A CA 1
ATOM 908 C C . TYR A 1 114 ? 34.597 -18.935 -14.571 1.00 85.38 114 TYR A C 1
ATOM 910 O O . TYR A 1 114 ? 33.784 -18.059 -14.277 1.00 85.38 114 TYR A O 1
ATOM 918 N N . SER A 1 115 ? 35.294 -19.582 -13.630 1.00 87.06 115 SER A N 1
ATOM 919 C CA . SER A 1 115 ? 35.112 -19.332 -12.193 1.00 87.06 115 SER A CA 1
ATOM 920 C C . SER A 1 115 ? 35.442 -17.885 -11.817 1.00 87.06 115 SER A C 1
ATOM 922 O O . SER A 1 115 ? 34.678 -17.247 -11.090 1.00 87.06 115 SER A O 1
ATOM 924 N N . VAL A 1 116 ? 36.534 -17.329 -12.353 1.00 87.56 116 VAL A N 1
ATOM 925 C CA . VAL A 1 116 ? 36.907 -15.917 -12.152 1.00 87.56 116 VAL A CA 1
ATOM 926 C C . VAL A 1 116 ? 35.834 -14.982 -12.715 1.00 87.56 116 VAL A C 1
ATOM 928 O O . VAL A 1 116 ? 35.437 -14.028 -12.041 1.00 87.56 116 VAL A O 1
ATOM 931 N N . ALA A 1 117 ? 35.312 -15.274 -13.909 1.00 86.44 117 ALA A N 1
ATOM 932 C CA . ALA A 1 117 ? 34.237 -14.502 -14.526 1.00 86.44 117 ALA A CA 1
ATOM 933 C C . ALA A 1 117 ? 32.955 -14.518 -13.680 1.00 86.44 117 ALA A C 1
ATOM 935 O O . ALA A 1 117 ? 32.348 -13.470 -13.460 1.00 86.44 117 ALA A O 1
ATOM 936 N N . VAL A 1 118 ? 32.571 -15.683 -13.147 1.00 88.25 118 VAL A N 1
ATOM 937 C CA . VAL A 1 118 ? 31.401 -15.842 -12.269 1.00 88.25 118 VAL A CA 1
ATOM 938 C C . VAL A 1 118 ? 31.584 -15.073 -10.960 1.00 88.25 118 VAL A C 1
ATOM 940 O O . VAL A 1 118 ? 30.665 -14.377 -10.521 1.00 88.25 118 VAL A O 1
ATOM 943 N N . VAL A 1 119 ? 32.765 -15.129 -10.339 1.00 89.50 119 VAL A N 1
ATOM 944 C CA . VAL A 1 119 ? 33.061 -14.359 -9.117 1.00 89.50 119 VAL A CA 1
ATOM 945 C C . VAL A 1 119 ? 33.009 -12.852 -9.389 1.00 89.50 119 VAL A C 1
ATOM 947 O O . VAL A 1 119 ? 32.394 -12.103 -8.624 1.00 89.50 119 VAL A O 1
ATOM 950 N N . ALA A 1 120 ? 33.585 -12.389 -10.499 1.00 88.31 120 ALA A N 1
ATOM 951 C CA . ALA A 1 120 ? 33.517 -10.984 -10.893 1.00 88.31 120 ALA A CA 1
ATOM 952 C C . ALA A 1 120 ? 32.067 -10.551 -11.169 1.00 88.31 120 ALA A C 1
ATOM 954 O O . ALA A 1 120 ? 31.606 -9.545 -10.629 1.00 88.31 120 ALA A O 1
ATOM 955 N N . PHE A 1 121 ? 31.312 -11.347 -11.927 1.00 89.06 121 PHE A N 1
ATOM 956 C CA . PHE A 1 121 ? 29.911 -11.088 -12.249 1.00 89.06 121 PHE A CA 1
ATOM 957 C C . PHE A 1 121 ? 29.024 -11.028 -11.000 1.00 89.06 121 PHE A C 1
ATOM 959 O O . PHE A 1 121 ? 28.262 -10.075 -10.826 1.00 89.06 121 PHE A O 1
ATOM 966 N N . THR A 1 122 ? 29.145 -12.005 -10.098 1.00 88.62 122 THR A N 1
ATOM 967 C CA . THR A 1 122 ? 28.379 -12.034 -8.840 1.00 88.62 122 THR A CA 1
ATOM 968 C C . THR A 1 122 ? 28.718 -10.837 -7.958 1.00 88.62 122 THR A C 1
ATOM 970 O O . THR A 1 122 ? 27.812 -10.205 -7.412 1.00 88.62 122 THR A O 1
ATOM 973 N N . THR A 1 123 ? 29.995 -10.452 -7.892 1.00 88.88 123 THR A N 1
ATOM 974 C CA . THR A 1 123 ? 30.440 -9.255 -7.166 1.00 88.88 123 THR A CA 1
ATOM 975 C C . THR A 1 123 ? 29.832 -7.983 -7.757 1.00 88.88 123 THR A C 1
ATOM 977 O O . THR A 1 123 ? 29.283 -7.165 -7.016 1.00 88.88 123 THR A O 1
ATOM 980 N N . VAL A 1 124 ? 29.862 -7.822 -9.083 1.00 88.25 124 VAL A N 1
ATOM 981 C CA . VAL A 1 124 ? 29.277 -6.666 -9.784 1.00 88.25 124 VAL A CA 1
ATOM 982 C C . VAL A 1 124 ? 27.769 -6.601 -9.579 1.00 88.25 124 VAL A C 1
ATOM 984 O O . VAL A 1 124 ? 27.242 -5.533 -9.256 1.00 88.25 124 VAL A O 1
ATOM 987 N N . LEU A 1 125 ? 27.064 -7.725 -9.718 1.00 86.69 125 LEU A N 1
ATOM 988 C CA . LEU A 1 125 ? 25.618 -7.795 -9.524 1.00 86.69 125 LEU A CA 1
ATOM 989 C C . LEU A 1 125 ? 25.240 -7.438 -8.081 1.00 86.69 125 LEU A C 1
ATOM 991 O O . LEU A 1 125 ? 24.384 -6.578 -7.860 1.00 86.69 125 LEU A O 1
ATOM 995 N N . TRP A 1 126 ? 25.927 -8.028 -7.101 1.00 86.25 126 TRP A N 1
ATOM 996 C CA . TRP A 1 126 ? 25.717 -7.753 -5.680 1.00 86.25 126 TRP A CA 1
ATOM 997 C C . TRP A 1 126 ? 25.949 -6.278 -5.339 1.00 86.25 126 TRP A C 1
ATOM 999 O O . TRP A 1 126 ? 25.103 -5.630 -4.714 1.00 86.25 126 TRP A O 1
ATOM 1009 N N . ARG A 1 127 ? 27.066 -5.708 -5.804 1.00 86.25 127 ARG A N 1
ATOM 1010 C CA . ARG A 1 127 ? 27.396 -4.293 -5.587 1.00 86.25 127 ARG A CA 1
ATOM 1011 C C . ARG A 1 127 ? 26.421 -3.353 -6.285 1.00 86.25 127 ARG A C 1
ATOM 1013 O O . ARG A 1 127 ? 26.047 -2.343 -5.695 1.00 86.25 127 ARG A O 1
ATOM 1020 N N . THR A 1 128 ? 25.947 -3.705 -7.478 1.00 84.56 128 THR A N 1
ATOM 1021 C CA . THR A 1 128 ? 24.917 -2.942 -8.199 1.00 84.56 128 THR A CA 1
ATOM 1022 C C . THR A 1 128 ? 23.611 -2.906 -7.411 1.00 84.56 128 THR A C 1
ATOM 1024 O O . THR A 1 128 ? 23.007 -1.843 -7.268 1.00 84.56 128 THR A O 1
ATOM 1027 N N . LEU A 1 129 ? 23.181 -4.043 -6.855 1.00 82.38 129 LEU A N 1
ATOM 1028 C CA . LEU A 1 129 ? 21.973 -4.111 -6.029 1.00 82.38 129 LEU A CA 1
ATOM 1029 C C . LEU A 1 129 ? 22.121 -3.282 -4.746 1.00 82.38 129 LEU A C 1
ATOM 1031 O O . LEU A 1 129 ? 21.218 -2.517 -4.409 1.00 82.38 129 LEU A O 1
ATOM 1035 N N . LEU A 1 130 ? 23.273 -3.361 -4.074 1.00 80.69 130 LEU A N 1
ATOM 1036 C CA . LEU A 1 130 ? 23.599 -2.521 -2.914 1.00 80.69 130 LEU A CA 1
ATOM 1037 C C . LEU A 1 130 ? 23.605 -1.027 -3.257 1.00 80.69 130 LEU A C 1
ATOM 1039 O O . LEU A 1 130 ? 23.025 -0.222 -2.527 1.00 80.69 130 LEU A O 1
ATOM 1043 N N . TYR A 1 131 ? 24.224 -0.655 -4.378 1.00 80.69 131 TYR A N 1
ATOM 1044 C CA . TYR A 1 131 ? 24.256 0.719 -4.871 1.00 80.69 131 TYR A CA 1
ATOM 1045 C C . TYR A 1 131 ? 22.843 1.242 -5.153 1.00 80.69 131 TYR A C 1
ATOM 1047 O O . TYR A 1 131 ? 22.467 2.299 -4.643 1.00 80.69 131 TYR A O 1
ATOM 1055 N N . LYS A 1 132 ? 22.028 0.477 -5.890 1.00 75.12 132 LYS A N 1
ATOM 1056 C CA . LYS A 1 132 ? 20.642 0.846 -6.211 1.00 75.12 132 LYS A CA 1
ATOM 1057 C C . LYS A 1 132 ? 19.751 0.889 -4.973 1.00 75.12 132 LYS A C 1
ATOM 1059 O O . LYS A 1 132 ? 18.879 1.752 -4.898 1.00 75.12 132 LYS A O 1
ATOM 1064 N N . LYS A 1 133 ? 19.987 0.023 -3.981 1.00 71.44 133 LYS A N 1
ATOM 1065 C CA . LYS A 1 133 ? 19.314 0.087 -2.676 1.00 71.44 133 LYS A CA 1
ATOM 1066 C C . LYS A 1 133 ? 19.650 1.393 -1.952 1.00 71.44 133 LYS A C 1
ATOM 1068 O O . LYS A 1 133 ? 18.741 2.110 -1.558 1.00 71.44 133 LYS A O 1
ATOM 1073 N N . HIS A 1 134 ? 20.927 1.758 -1.865 1.00 69.00 134 HIS A N 1
ATOM 1074 C CA . HIS A 1 134 ? 21.341 2.995 -1.200 1.00 69.00 134 HIS A CA 1
ATOM 1075 C C . HIS A 1 134 ? 20.844 4.263 -1.917 1.00 69.00 134 HIS A C 1
ATOM 1077 O O . HIS A 1 134 ? 20.450 5.232 -1.269 1.00 69.00 134 HIS A O 1
ATOM 1083 N N . LEU A 1 135 ? 20.838 4.254 -3.256 1.00 65.12 135 LEU A N 1
ATOM 1084 C CA . LEU A 1 135 ? 20.261 5.331 -4.062 1.00 65.12 135 LEU A CA 1
ATOM 1085 C C . LEU A 1 135 ? 18.747 5.433 -3.835 1.00 65.12 135 LEU A C 1
ATOM 1087 O O . LEU A 1 135 ? 18.225 6.533 -3.689 1.00 65.12 135 LEU A O 1
ATOM 1091 N N . SER A 1 136 ? 18.056 4.291 -3.766 1.00 56.47 136 SER A N 1
ATOM 1092 C CA . SER A 1 136 ? 16.640 4.227 -3.411 1.00 56.47 136 SER A CA 1
ATOM 1093 C C . SER A 1 136 ? 16.407 4.893 -2.054 1.00 56.47 136 SER A C 1
ATOM 1095 O O . SER A 1 136 ? 15.619 5.823 -1.980 1.00 56.47 136 SER A O 1
ATOM 1097 N N . ASP A 1 137 ? 17.142 4.529 -1.008 1.00 54.69 137 ASP A N 1
ATOM 1098 C CA . ASP A 1 137 ? 16.930 5.106 0.328 1.00 54.69 137 ASP A CA 1
ATOM 1099 C C . ASP A 1 137 ? 17.128 6.641 0.357 1.00 54.69 137 ASP A C 1
ATOM 1101 O O . ASP A 1 137 ? 16.374 7.354 1.017 1.00 54.69 137 ASP A O 1
ATOM 1105 N N . GLN A 1 138 ? 18.081 7.173 -0.422 1.00 52.22 138 GLN A N 1
ATOM 1106 C CA . GLN A 1 138 ? 18.328 8.621 -0.536 1.00 52.22 138 GLN A CA 1
ATOM 1107 C C . GLN A 1 138 ? 17.265 9.363 -1.360 1.00 52.22 138 GLN A C 1
ATOM 1109 O O . GLN A 1 138 ? 16.914 10.493 -1.033 1.00 52.22 138 GLN A O 1
ATOM 1114 N N . VAL A 1 139 ? 16.744 8.743 -2.420 1.00 48.22 139 VAL A N 1
ATOM 1115 C CA . VAL A 1 139 ? 15.715 9.345 -3.286 1.00 48.22 139 VAL A CA 1
ATOM 1116 C C . VAL A 1 139 ? 14.323 9.248 -2.645 1.00 48.22 139 VAL A C 1
ATOM 1118 O O . VAL A 1 139 ? 13.514 10.164 -2.788 1.00 48.22 139 VAL A O 1
ATOM 1121 N N . TYR A 1 140 ? 14.047 8.185 -1.884 1.00 42.59 140 TYR A N 1
ATOM 1122 C CA . TYR A 1 140 ? 12.778 7.987 -1.172 1.00 42.59 140 TYR A CA 1
ATOM 1123 C C . TYR A 1 140 ? 12.587 8.912 0.021 1.00 42.59 140 TYR A C 1
ATOM 1125 O O . TYR A 1 140 ? 11.446 9.252 0.331 1.00 42.59 140 TYR A O 1
ATOM 1133 N N . ALA A 1 141 ? 13.675 9.334 0.670 1.00 37.59 141 ALA A N 1
ATOM 1134 C CA . ALA A 1 141 ? 13.605 10.343 1.721 1.00 37.59 141 ALA A CA 1
ATOM 1135 C C . ALA A 1 141 ? 13.030 11.676 1.205 1.00 37.59 141 ALA A C 1
ATOM 1137 O O . ALA A 1 141 ? 12.523 12.462 1.997 1.00 37.59 141 ALA A O 1
ATOM 1138 N N . VAL A 1 142 ? 13.069 11.910 -0.115 1.00 40.91 142 VAL A N 1
ATOM 1139 C CA . VAL A 1 142 ? 12.709 13.199 -0.717 1.00 40.91 142 VAL A CA 1
ATOM 1140 C C . VAL A 1 142 ? 11.497 13.109 -1.654 1.00 40.91 142 VAL A C 1
ATOM 1142 O O . VAL A 1 142 ? 10.783 14.099 -1.787 1.00 40.91 142 VAL A O 1
ATOM 1145 N N . GLN A 1 143 ? 11.202 11.974 -2.310 1.00 45.91 143 GLN A N 1
ATOM 1146 C CA . GLN A 1 143 ? 10.126 11.930 -3.318 1.00 45.91 143 GLN A CA 1
ATOM 1147 C C . GLN A 1 143 ? 9.254 10.665 -3.254 1.00 45.91 143 GLN A C 1
ATOM 1149 O O . GLN A 1 143 ? 9.716 9.527 -3.297 1.00 45.91 143 GLN A O 1
ATOM 1154 N N . PHE A 1 144 ? 7.949 10.922 -3.144 1.00 45.88 144 PHE A N 1
ATOM 1155 C CA . PHE A 1 144 ? 6.835 9.996 -2.949 1.00 45.88 144 PHE A CA 1
ATOM 1156 C C . PHE A 1 144 ? 6.931 8.732 -3.805 1.00 45.88 144 PHE A C 1
ATOM 1158 O O . PHE A 1 144 ? 7.229 8.805 -4.975 1.00 45.88 144 PHE A O 1
ATOM 1165 N N . ARG A 1 145 ? 6.577 7.570 -3.250 1.00 48.34 145 ARG A N 1
ATOM 1166 C CA . ARG A 1 145 ? 6.001 6.421 -3.979 1.00 48.34 145 ARG A CA 1
ATOM 1167 C C . ARG A 1 145 ? 6.716 5.902 -5.243 1.00 48.34 145 ARG A C 1
ATOM 1169 O O . ARG A 1 145 ? 6.054 5.341 -6.116 1.00 48.34 145 ARG A O 1
ATOM 1176 N N . PHE A 1 146 ? 8.043 5.985 -5.333 1.00 50.62 146 PHE A N 1
ATOM 1177 C CA . PHE A 1 146 ? 8.762 5.073 -6.227 1.00 50.62 146 PHE A CA 1
ATOM 1178 C C . PHE A 1 146 ? 8.534 3.625 -5.729 1.00 50.62 146 PHE A C 1
ATOM 1180 O O . PHE A 1 146 ? 8.184 3.431 -4.565 1.00 50.62 146 PHE A O 1
ATOM 1187 N N . GLN A 1 147 ? 8.646 2.603 -6.582 1.00 54.00 147 GLN A N 1
ATOM 1188 C CA . GLN A 1 147 ? 8.510 1.198 -6.163 1.00 54.00 147 GLN A CA 1
ATOM 1189 C C . GLN A 1 147 ? 9.892 0.537 -6.189 1.00 54.00 147 GLN A C 1
ATOM 1191 O O . GLN A 1 147 ? 10.536 0.480 -7.235 1.00 54.00 147 GLN A O 1
ATOM 1196 N N . GLN A 1 148 ? 10.384 0.060 -5.042 1.00 56.19 148 GLN A N 1
ATOM 1197 C CA . GLN A 1 148 ? 11.782 -0.379 -4.890 1.00 56.19 148 GLN A CA 1
ATOM 1198 C C . GLN A 1 148 ? 12.050 -1.650 -5.707 1.00 56.19 148 GLN A C 1
ATOM 1200 O O . GLN A 1 148 ? 13.149 -1.851 -6.228 1.00 56.19 148 GLN A O 1
ATOM 1205 N N . SER A 1 149 ? 11.002 -2.452 -5.922 1.00 61.69 149 SER A N 1
ATOM 1206 C CA . SER A 1 149 ? 11.015 -3.604 -6.823 1.00 61.69 149 SER A CA 1
ATOM 1207 C C . SER A 1 149 ? 11.370 -3.230 -8.262 1.00 61.69 149 SER A C 1
ATOM 1209 O O . SER A 1 149 ? 11.966 -4.050 -8.953 1.00 61.69 149 SER A O 1
ATOM 1211 N N . TYR A 1 150 ? 11.092 -2.002 -8.712 1.00 69.06 150 TYR A N 1
ATOM 1212 C CA . TYR A 1 150 ? 11.345 -1.584 -10.090 1.00 69.06 150 TYR A CA 1
ATOM 1213 C C . TYR A 1 150 ? 12.840 -1.566 -10.436 1.00 69.06 150 TYR A C 1
ATOM 1215 O O . TYR A 1 150 ? 13.245 -2.037 -11.498 1.00 69.06 150 TYR A O 1
ATOM 1223 N N . TYR A 1 151 ? 13.693 -1.063 -9.536 1.00 69.94 151 TYR A N 1
ATOM 1224 C CA . TYR A 1 151 ? 15.145 -1.056 -9.761 1.00 69.94 151 TYR A CA 1
ATOM 1225 C C . TYR A 1 151 ? 15.730 -2.469 -9.810 1.00 69.94 151 TYR A C 1
ATOM 1227 O O . TYR A 1 151 ? 16.642 -2.737 -10.600 1.00 69.94 151 TYR A O 1
ATOM 1235 N N . SER A 1 152 ? 15.181 -3.371 -8.995 1.00 72.75 152 SER A N 1
ATOM 1236 C CA . SER A 1 152 ? 15.567 -4.783 -8.985 1.00 72.75 152 SER A CA 1
ATOM 1237 C C . SER A 1 152 ? 15.126 -5.464 -10.280 1.00 72.75 152 SER A C 1
ATOM 1239 O O . SER A 1 152 ? 15.955 -6.059 -10.960 1.00 72.75 152 SER A O 1
ATOM 1241 N N . LEU A 1 153 ? 13.865 -5.272 -10.688 1.00 78.38 153 LEU A N 1
ATOM 1242 C CA . LEU A 1 153 ? 13.301 -5.789 -11.938 1.00 78.38 153 LEU A CA 1
ATOM 1243 C C . LEU A 1 153 ? 14.125 -5.363 -13.161 1.00 78.38 153 LEU A C 1
ATOM 1245 O O . LEU A 1 153 ? 14.485 -6.203 -13.979 1.00 78.38 153 LEU A O 1
ATOM 1249 N N . MET A 1 154 ? 14.495 -4.082 -13.255 1.00 78.06 154 MET A N 1
ATOM 1250 C CA . MET A 1 154 ? 15.344 -3.590 -14.348 1.00 78.06 154 MET A CA 1
ATOM 1251 C C . MET A 1 154 ? 16.740 -4.210 -14.344 1.00 78.06 154 MET A C 1
ATOM 1253 O O . MET A 1 154 ? 17.304 -4.461 -15.404 1.00 78.06 154 MET A O 1
ATOM 1257 N N . THR A 1 155 ? 17.311 -4.461 -13.166 1.00 80.69 155 THR A N 1
ATOM 1258 C CA . THR A 1 155 ? 18.623 -5.117 -13.061 1.00 80.69 155 THR A CA 1
ATOM 1259 C C . THR A 1 155 ? 18.533 -6.565 -13.539 1.00 80.69 155 THR A C 1
ATOM 1261 O O . THR A 1 155 ? 19.333 -6.964 -14.380 1.00 80.69 155 THR A O 1
ATOM 1264 N N . TYR A 1 156 ? 17.505 -7.305 -13.108 1.00 83.31 156 TYR A N 1
ATOM 1265 C CA . TYR A 1 156 ? 17.249 -8.664 -13.589 1.00 83.31 156 TYR A CA 1
ATOM 1266 C C . TYR A 1 156 ? 17.005 -8.714 -15.097 1.00 83.31 156 TYR A C 1
ATOM 1268 O O . TYR A 1 156 ? 17.580 -9.562 -15.768 1.00 83.31 156 TYR A O 1
ATOM 1276 N N . CYS A 1 157 ? 16.219 -7.784 -15.645 1.00 84.56 157 CYS A N 1
ATOM 1277 C CA . CYS A 1 157 ? 15.975 -7.703 -17.084 1.00 84.56 157 CYS A CA 1
ATOM 1278 C C . CYS A 1 157 ? 17.274 -7.493 -17.872 1.00 84.56 157 CYS A C 1
ATOM 1280 O O . CYS A 1 157 ? 17.520 -8.210 -18.839 1.00 84.56 157 CYS A O 1
ATOM 1282 N N . ARG A 1 158 ? 18.121 -6.537 -17.459 1.00 84.25 158 ARG A N 1
ATOM 1283 C CA . ARG A 1 158 ? 19.416 -6.277 -18.114 1.00 84.25 158 ARG A CA 1
ATOM 1284 C C . ARG A 1 158 ? 20.291 -7.533 -18.117 1.00 84.25 158 ARG A C 1
ATOM 1286 O O . ARG A 1 158 ? 20.849 -7.875 -19.152 1.00 84.25 158 ARG A O 1
ATOM 1293 N N . THR A 1 159 ? 20.359 -8.243 -16.992 1.00 84.19 159 THR A N 1
ATOM 1294 C CA . THR A 1 159 ? 21.095 -9.509 -16.885 1.00 84.19 159 THR A CA 1
ATOM 1295 C C . THR A 1 159 ? 20.497 -10.608 -17.767 1.00 84.19 159 THR A C 1
ATOM 1297 O O . THR A 1 159 ? 21.239 -11.288 -18.470 1.00 84.19 159 THR A O 1
ATOM 1300 N N . ALA A 1 160 ? 19.171 -10.766 -17.772 1.00 84.75 160 ALA A N 1
ATOM 1301 C CA . ALA A 1 160 ? 18.481 -11.768 -18.582 1.00 84.75 160 ALA A CA 1
ATOM 1302 C C . ALA A 1 160 ? 18.710 -11.551 -20.085 1.00 84.75 160 ALA A C 1
ATOM 1304 O O . ALA A 1 160 ? 18.957 -12.517 -20.799 1.00 84.75 160 ALA A O 1
ATOM 1305 N N . CYS A 1 161 ? 18.710 -10.297 -20.552 1.00 82.81 161 CYS A N 1
ATOM 1306 C CA . CYS A 1 161 ? 19.009 -9.966 -21.950 1.00 82.81 161 CYS A CA 1
ATOM 1307 C C . CYS A 1 161 ? 20.430 -10.401 -22.344 1.00 82.81 161 CYS A C 1
ATOM 1309 O O . CYS A 1 161 ? 20.614 -11.017 -23.391 1.00 82.81 161 CYS A O 1
ATOM 1311 N N . CYS A 1 162 ? 21.425 -10.136 -21.489 1.00 80.12 162 CYS A N 1
ATOM 1312 C CA . CYS A 1 162 ? 22.809 -10.547 -21.738 1.00 80.12 162 CYS A CA 1
ATOM 1313 C C . CYS A 1 162 ? 22.963 -12.075 -21.787 1.00 80.12 162 CYS A C 1
ATOM 1315 O O . CYS A 1 162 ? 23.627 -12.602 -22.678 1.00 80.12 162 CYS A O 1
ATOM 1317 N N . LEU A 1 163 ? 22.326 -12.796 -20.858 1.00 83.31 163 LEU A N 1
ATOM 1318 C CA . LEU A 1 163 ? 22.350 -14.261 -20.842 1.00 83.31 163 LEU A CA 1
ATOM 1319 C C . LEU A 1 163 ? 21.641 -14.853 -22.065 1.00 83.31 163 LEU A C 1
ATOM 1321 O O . LEU A 1 163 ? 22.149 -15.794 -22.673 1.00 83.31 163 LEU A O 1
ATOM 1325 N N . MET A 1 164 ? 20.495 -14.286 -22.452 1.00 83.25 164 MET A N 1
ATOM 1326 C CA . MET A 1 164 ? 19.742 -14.712 -23.632 1.00 83.25 164 MET A CA 1
ATOM 1327 C C . MET A 1 164 ? 20.568 -14.547 -24.910 1.00 83.25 164 MET A C 1
ATOM 1329 O O . MET A 1 164 ? 20.590 -15.460 -25.729 1.00 83.25 164 MET A O 1
ATOM 1333 N N . PHE A 1 165 ? 21.294 -13.436 -25.053 1.00 81.38 165 PHE A N 1
ATOM 1334 C CA . PHE A 1 165 ? 22.167 -13.197 -26.202 1.00 81.38 165 PHE A CA 1
ATOM 1335 C C . PHE A 1 165 ? 23.234 -14.286 -26.369 1.00 81.38 165 PHE A C 1
ATOM 1337 O O . PHE A 1 165 ? 23.344 -14.887 -27.435 1.00 81.38 165 PHE A O 1
ATOM 1344 N N . ILE A 1 166 ? 23.963 -14.611 -25.303 1.00 75.38 166 ILE A N 1
ATOM 1345 C CA . ILE A 1 166 ? 25.023 -15.631 -25.362 1.00 75.38 166 ILE A CA 1
ATOM 1346 C C . ILE A 1 166 ? 24.447 -17.027 -25.556 1.00 75.38 166 ILE A C 1
ATOM 1348 O O . ILE A 1 166 ? 25.007 -17.839 -26.291 1.00 75.38 166 ILE A O 1
ATOM 1352 N N . THR A 1 167 ? 23.299 -17.299 -24.936 1.00 82.38 167 THR A N 1
ATOM 1353 C CA . THR A 1 167 ? 22.584 -18.562 -25.136 1.00 82.38 167 THR A CA 1
ATOM 1354 C C . THR A 1 167 ? 22.224 -18.737 -26.610 1.00 82.38 167 THR A C 1
ATOM 1356 O O . THR A 1 167 ? 22.485 -19.793 -27.176 1.00 82.38 167 THR A O 1
ATOM 1359 N N . VAL A 1 168 ? 21.702 -17.691 -27.258 1.00 81.75 168 VAL A N 1
ATOM 1360 C CA . VAL A 1 168 ? 21.388 -17.702 -28.694 1.00 81.75 168 VAL A CA 1
ATOM 1361 C C . VAL A 1 168 ? 22.642 -17.925 -29.541 1.00 81.75 168 VAL A C 1
ATOM 1363 O O . VAL A 1 168 ? 22.614 -18.788 -30.414 1.00 81.75 168 VAL A O 1
ATOM 1366 N N . GLN A 1 169 ? 23.749 -17.230 -29.255 1.00 75.25 169 GLN A N 1
ATOM 1367 C CA . GLN A 1 169 ? 25.011 -17.425 -29.983 1.00 75.25 169 GLN A CA 1
ATOM 1368 C C . GLN A 1 169 ? 25.517 -18.871 -29.911 1.00 75.25 169 GLN A C 1
ATOM 1370 O O . GLN A 1 169 ? 25.971 -19.418 -30.912 1.00 75.25 169 GLN A O 1
ATOM 1375 N N . LYS A 1 170 ? 25.428 -19.514 -28.740 1.00 75.19 170 LYS A N 1
ATOM 1376 C CA . LYS A 1 170 ? 25.855 -20.912 -28.584 1.00 75.19 170 LYS A CA 1
ATOM 1377 C C . LYS A 1 170 ? 24.870 -21.892 -29.216 1.00 75.19 170 LYS A C 1
ATOM 1379 O O . LYS A 1 170 ? 25.310 -22.861 -29.823 1.00 75.19 170 LYS A O 1
ATOM 1384 N N . LEU A 1 171 ? 23.562 -21.643 -29.121 1.00 78.31 171 LEU A N 1
ATOM 1385 C CA . LEU A 1 171 ? 22.546 -22.477 -29.775 1.00 78.31 171 LEU A CA 1
ATOM 1386 C C . LEU A 1 171 ? 22.676 -22.448 -31.303 1.00 78.31 171 LEU A C 1
ATOM 1388 O O . LEU A 1 171 ? 22.413 -23.467 -31.936 1.00 78.31 171 LEU A O 1
ATOM 1392 N N . TYR A 1 172 ? 23.141 -21.334 -31.876 1.00 75.31 172 TYR A N 1
ATOM 1393 C CA . TYR A 1 172 ? 23.372 -21.182 -33.319 1.00 75.31 172 TYR A CA 1
ATOM 1394 C C . TYR A 1 172 ? 24.401 -22.166 -33.889 1.00 75.31 172 TYR A C 1
ATOM 1396 O O . TYR A 1 172 ? 24.388 -22.442 -35.081 1.00 75.31 172 TYR A O 1
ATOM 1404 N N . LEU A 1 173 ? 25.256 -22.747 -33.041 1.00 74.69 173 LEU A N 1
ATOM 1405 C CA . LEU A 1 173 ? 26.221 -23.775 -33.443 1.00 74.69 173 LEU A CA 1
ATOM 1406 C C . LEU A 1 173 ? 25.598 -25.172 -33.601 1.00 74.69 173 LEU A C 1
ATOM 1408 O O . LEU A 1 173 ? 26.195 -26.024 -34.252 1.00 74.69 173 LEU A O 1
ATOM 1412 N N . TYR A 1 174 ? 24.438 -25.425 -32.986 1.00 76.12 174 TYR A N 1
ATOM 1413 C CA . TYR A 1 174 ? 23.854 -26.770 -32.874 1.00 76.12 174 TYR A CA 1
ATOM 1414 C C . TYR A 1 174 ? 22.474 -26.909 -33.524 1.00 76.12 174 TYR A C 1
ATOM 1416 O O . TYR A 1 174 ? 22.061 -28.026 -33.827 1.00 76.12 174 TYR A O 1
ATOM 1424 N N . PHE A 1 175 ? 21.745 -25.806 -33.712 1.00 79.81 175 PHE A N 1
ATOM 1425 C CA . PHE A 1 175 ? 20.383 -25.808 -34.245 1.00 79.81 175 PHE A CA 1
ATOM 1426 C C . PHE A 1 175 ? 20.253 -24.897 -35.463 1.00 79.81 175 PHE A C 1
ATOM 1428 O O . PHE A 1 175 ? 21.002 -23.937 -35.622 1.00 79.81 175 PHE A O 1
ATOM 1435 N N . ASP A 1 176 ? 19.236 -25.159 -36.286 1.00 80.06 176 ASP A N 1
ATOM 1436 C CA . ASP A 1 176 ? 18.938 -24.333 -37.451 1.00 80.06 176 ASP A CA 1
ATOM 1437 C C . ASP A 1 176 ? 18.641 -22.874 -37.070 1.00 80.06 176 ASP A C 1
ATOM 1439 O O . ASP A 1 176 ? 17.772 -22.591 -36.232 1.00 80.06 176 ASP A O 1
ATOM 1443 N N . GLY A 1 177 ? 19.297 -21.942 -37.767 1.00 74.75 177 GLY A N 1
ATOM 1444 C CA . GLY A 1 177 ? 19.201 -20.505 -37.500 1.00 74.75 177 GLY A CA 1
ATOM 1445 C C . GLY A 1 177 ? 17.765 -19.972 -37.478 1.00 74.75 177 GLY A C 1
ATOM 1446 O O . GLY A 1 177 ? 17.410 -19.204 -36.585 1.00 74.75 177 GLY A O 1
ATOM 1447 N N . TYR A 1 178 ? 16.887 -20.447 -38.370 1.00 80.81 178 TYR A N 1
ATOM 1448 C CA . TYR A 1 178 ? 15.495 -19.980 -38.439 1.00 80.81 178 TYR A CA 1
ATOM 1449 C C . TYR A 1 178 ? 14.665 -20.361 -37.197 1.00 80.81 178 TYR A C 1
ATOM 1451 O O . TYR A 1 178 ? 13.850 -19.561 -36.732 1.00 80.81 178 TYR A O 1
ATOM 1459 N N . ASN A 1 179 ? 14.883 -21.545 -36.608 1.00 84.00 179 ASN A N 1
ATOM 1460 C CA . ASN A 1 179 ? 14.189 -21.965 -35.382 1.00 84.00 179 ASN A CA 1
ATOM 1461 C C . ASN A 1 179 ? 14.674 -21.161 -34.167 1.00 84.00 179 ASN A C 1
ATOM 1463 O O . ASN A 1 179 ? 13.883 -20.836 -33.274 1.00 84.00 179 ASN A O 1
ATOM 1467 N N . ILE A 1 180 ? 15.959 -20.801 -34.151 1.00 85.75 180 ILE A N 1
ATOM 1468 C CA . ILE A 1 180 ? 16.550 -19.958 -33.109 1.00 85.75 180 ILE A CA 1
ATOM 1469 C C . ILE A 1 180 ? 16.017 -18.530 -33.215 1.00 85.75 180 ILE A C 1
ATOM 1471 O O . ILE A 1 180 ? 15.572 -17.985 -32.207 1.00 85.75 180 ILE A O 1
ATOM 1475 N N . MET A 1 181 ? 15.991 -17.946 -34.418 1.00 85.81 181 MET A N 1
ATOM 1476 C CA . MET A 1 181 ? 15.421 -16.615 -34.664 1.00 85.81 181 MET A CA 1
ATOM 1477 C C . MET A 1 181 ? 13.952 -16.552 -34.236 1.00 85.81 181 MET A C 1
ATOM 1479 O O . MET A 1 181 ? 13.556 -15.631 -33.519 1.00 85.81 181 MET A O 1
ATOM 1483 N N . LEU A 1 182 ? 13.160 -17.569 -34.596 1.00 88.94 182 LEU A N 1
ATOM 1484 C CA . LEU A 1 182 ? 11.762 -17.690 -34.182 1.00 88.94 182 LEU A CA 1
ATOM 1485 C C . LEU A 1 182 ? 11.640 -17.727 -32.652 1.00 88.94 182 LEU A C 1
ATOM 1487 O O . LEU A 1 182 ? 10.920 -16.921 -32.063 1.00 88.94 182 LEU A O 1
ATOM 1491 N N . THR A 1 183 ? 12.382 -18.613 -31.990 1.00 89.56 183 THR A N 1
ATOM 1492 C CA . THR A 1 183 ? 12.320 -18.776 -30.528 1.00 89.56 183 THR A CA 1
ATOM 1493 C C . THR A 1 183 ? 12.780 -17.513 -29.797 1.00 89.56 183 THR A C 1
ATOM 1495 O O . THR A 1 183 ? 12.119 -17.060 -28.859 1.00 89.56 183 THR A O 1
ATOM 1498 N N . ALA A 1 184 ? 13.873 -16.899 -30.254 1.00 87.75 184 ALA A N 1
ATOM 1499 C CA . ALA A 1 184 ? 14.402 -15.660 -29.698 1.00 87.75 184 ALA A CA 1
ATOM 1500 C C . ALA A 1 184 ? 13.410 -14.499 -29.864 1.00 87.75 184 ALA A C 1
ATOM 1502 O O . ALA A 1 184 ? 13.204 -13.740 -28.917 1.00 87.75 184 ALA A O 1
ATOM 1503 N N . SER A 1 185 ? 12.747 -14.391 -31.022 1.00 90.88 185 SER A N 1
ATOM 1504 C CA . SER A 1 185 ? 11.742 -13.353 -31.275 1.00 90.88 185 SER A CA 1
ATOM 1505 C C . SER A 1 185 ? 10.545 -13.458 -30.323 1.00 90.88 185 SER A C 1
ATOM 1507 O O . SER A 1 185 ? 10.161 -12.463 -29.707 1.00 90.88 185 SER A O 1
ATOM 1509 N N . VAL A 1 186 ? 10.008 -14.666 -30.114 1.00 93.25 186 VAL A N 1
ATOM 1510 C CA . VAL A 1 186 ? 8.854 -14.905 -29.231 1.00 93.25 186 VAL A CA 1
ATOM 1511 C C . VAL A 1 186 ? 9.220 -14.657 -27.768 1.00 93.25 186 VAL A C 1
ATOM 1513 O O . VAL A 1 186 ? 8.488 -13.964 -27.058 1.00 93.25 186 VAL A O 1
ATOM 1516 N N . ALA A 1 187 ? 10.364 -15.176 -27.315 1.00 91.31 187 ALA A N 1
ATOM 1517 C CA . ALA A 1 187 ? 10.815 -14.999 -25.937 1.00 91.31 187 ALA A CA 1
ATOM 1518 C C . ALA A 1 187 ? 11.103 -13.521 -25.612 1.00 91.31 187 ALA A C 1
ATOM 1520 O O . ALA A 1 187 ? 10.662 -13.019 -24.573 1.00 91.31 187 ALA A O 1
ATOM 1521 N N . ASN A 1 188 ? 11.776 -12.802 -26.519 1.00 90.88 188 ASN A N 1
ATOM 1522 C CA . ASN A 1 188 ? 12.095 -11.389 -26.330 1.00 90.88 188 ASN A CA 1
ATOM 1523 C C . ASN A 1 188 ? 10.831 -10.514 -26.376 1.00 90.88 188 ASN A C 1
ATOM 1525 O O . ASN A 1 188 ? 10.646 -9.645 -25.520 1.00 90.88 188 ASN A O 1
ATOM 1529 N N . PHE A 1 189 ? 9.913 -10.791 -27.310 1.00 94.06 189 PHE A N 1
ATOM 1530 C CA . PHE A 1 189 ? 8.616 -10.116 -27.378 1.00 94.06 189 PHE A CA 1
ATOM 1531 C C . PHE A 1 189 ? 7.802 -10.317 -26.095 1.00 94.06 189 PHE A C 1
ATOM 1533 O O . PHE A 1 189 ? 7.274 -9.346 -25.553 1.00 94.06 189 PHE A O 1
ATOM 1540 N N . GLY A 1 190 ? 7.732 -11.547 -25.575 1.00 93.38 190 GLY A N 1
ATOM 1541 C CA . GLY A 1 190 ? 7.022 -11.853 -24.333 1.00 93.38 190 GLY A CA 1
ATOM 1542 C C . GLY A 1 190 ? 7.582 -11.087 -23.132 1.00 93.38 190 GLY A C 1
ATOM 1543 O O . GLY A 1 190 ? 6.826 -10.428 -22.413 1.00 93.38 190 GLY A O 1
ATOM 1544 N N . LEU A 1 191 ? 8.908 -11.103 -22.951 1.00 91.12 191 LEU A N 1
ATOM 1545 C CA . LEU A 1 191 ? 9.581 -10.389 -21.862 1.00 91.12 191 LEU A CA 1
ATOM 1546 C C . LEU A 1 191 ? 9.304 -8.878 -21.912 1.00 91.12 191 LEU A C 1
ATOM 1548 O O . LEU A 1 191 ? 8.859 -8.292 -20.921 1.00 91.12 191 LEU A O 1
ATOM 1552 N N . PHE A 1 192 ? 9.536 -8.241 -23.062 1.00 92.62 192 PHE A N 1
ATOM 1553 C CA . PHE A 1 192 ? 9.377 -6.792 -23.185 1.00 92.62 192 PHE A CA 1
ATOM 1554 C C . PHE A 1 192 ? 7.917 -6.342 -23.224 1.00 92.62 192 PHE A C 1
ATOM 1556 O O . PHE A 1 192 ? 7.620 -5.259 -22.722 1.00 92.62 192 PHE A O 1
ATOM 1563 N N . SER A 1 193 ? 6.992 -7.178 -23.700 1.00 93.00 193 SER A N 1
ATOM 1564 C CA . SER A 1 193 ? 5.552 -6.903 -23.610 1.00 93.00 193 SER A CA 1
ATOM 1565 C C . SER A 1 193 ? 5.073 -6.898 -22.159 1.00 93.00 193 SER A C 1
ATOM 1567 O O . SER A 1 193 ? 4.338 -5.996 -21.754 1.00 93.00 193 SER A O 1
ATOM 1569 N N . LEU A 1 194 ? 5.537 -7.852 -21.341 1.00 90.88 194 LEU A N 1
ATOM 1570 C CA . LEU A 1 194 ? 5.243 -7.878 -19.904 1.00 90.88 194 LEU A CA 1
ATOM 1571 C C . LEU A 1 194 ? 5.816 -6.649 -19.189 1.00 90.88 194 LEU A C 1
ATOM 1573 O O . LEU A 1 194 ? 5.136 -6.049 -18.355 1.00 90.88 194 LEU A O 1
ATOM 1577 N N . LEU A 1 195 ? 7.038 -6.234 -19.535 1.00 88.69 195 LEU A N 1
ATOM 1578 C CA . LEU A 1 195 ? 7.662 -5.030 -18.974 1.00 88.69 195 LEU A CA 1
ATOM 1579 C C . LEU A 1 195 ? 6.962 -3.743 -19.421 1.00 88.69 195 LEU A C 1
ATOM 1581 O O . LEU A 1 195 ? 6.784 -2.831 -18.609 1.00 88.69 195 LEU A O 1
ATOM 1585 N N . LEU A 1 196 ? 6.521 -3.674 -20.678 1.00 90.00 196 LEU A N 1
ATOM 1586 C CA . LEU A 1 196 ? 5.736 -2.560 -21.199 1.00 90.00 196 LEU A CA 1
ATOM 1587 C C . LEU A 1 196 ? 4.385 -2.468 -20.482 1.00 90.00 196 LEU A C 1
ATOM 1589 O O . LEU A 1 196 ? 4.008 -1.384 -20.038 1.00 90.00 196 LEU A O 1
ATOM 1593 N N . TRP A 1 197 ? 3.699 -3.596 -20.281 1.00 89.81 197 TRP A N 1
ATOM 1594 C CA . TRP A 1 197 ? 2.449 -3.653 -19.519 1.00 89.81 197 TRP A CA 1
ATOM 1595 C C . TRP A 1 197 ? 2.642 -3.265 -18.050 1.00 89.81 197 TRP A C 1
ATOM 1597 O O . TRP A 1 197 ? 1.861 -2.479 -17.500 1.00 89.81 197 TRP A O 1
ATOM 1607 N N . TYR A 1 198 ? 3.712 -3.758 -17.420 1.00 85.31 198 TYR A N 1
ATOM 1608 C CA . TYR A 1 198 ? 4.074 -3.386 -16.056 1.00 85.31 198 TYR A CA 1
ATOM 1609 C C . TYR A 1 198 ? 4.288 -1.871 -15.948 1.00 85.31 198 TYR A C 1
ATOM 1611 O O . TYR A 1 198 ? 3.716 -1.228 -15.062 1.00 85.31 198 TYR A O 1
ATOM 1619 N N . ASN A 1 199 ? 5.070 -1.293 -16.867 1.00 83.75 199 ASN A N 1
ATOM 1620 C CA . ASN A 1 199 ? 5.355 0.140 -16.911 1.00 83.75 199 ASN A CA 1
ATOM 1621 C C . ASN A 1 199 ? 4.078 0.962 -17.169 1.00 83.75 199 ASN A C 1
ATOM 1623 O O . ASN A 1 199 ? 3.806 1.937 -16.468 1.00 83.75 199 ASN A O 1
ATOM 1627 N N . TYR A 1 200 ? 3.225 0.509 -18.090 1.00 84.19 200 TYR A N 1
ATOM 1628 C CA . TYR A 1 200 ? 1.944 1.150 -18.379 1.00 84.19 200 TYR A CA 1
ATOM 1629 C C . TYR A 1 200 ? 0.999 1.170 -17.166 1.00 84.19 200 TYR A C 1
ATOM 1631 O O . TYR A 1 200 ? 0.294 2.160 -16.945 1.00 84.19 200 TYR A O 1
ATOM 1639 N N . SER A 1 201 ? 1.004 0.098 -16.372 1.00 81.44 201 SER A N 1
ATOM 1640 C CA . SER A 1 201 ? 0.122 -0.066 -15.212 1.00 81.44 201 SER A CA 1
ATOM 1641 C C . SER A 1 201 ? 0.624 0.679 -13.969 1.00 81.44 201 SER A C 1
ATOM 1643 O O . SER A 1 201 ? -0.185 1.246 -13.238 1.00 81.44 201 SER A O 1
ATOM 1645 N N . HIS A 1 202 ? 1.943 0.714 -13.738 1.00 73.31 202 HIS A N 1
ATOM 1646 C CA . HIS A 1 202 ? 2.547 1.241 -12.502 1.00 73.31 202 HIS A CA 1
ATOM 1647 C C . HIS A 1 202 ? 3.282 2.585 -12.661 1.00 73.31 202 HIS A C 1
ATOM 1649 O O . HIS A 1 202 ? 3.807 3.081 -11.668 1.00 73.31 202 HIS A O 1
ATOM 1655 N N . GLN A 1 203 ? 3.315 3.161 -13.873 1.00 71.31 203 GLN A N 1
ATOM 1656 C CA . GLN A 1 203 ? 3.776 4.514 -14.249 1.00 71.31 203 GLN A CA 1
ATOM 1657 C C . GLN A 1 203 ? 4.621 5.240 -13.172 1.00 71.31 203 GLN A C 1
ATOM 1659 O O . GLN A 1 203 ? 4.067 5.949 -12.324 1.00 71.31 203 GLN A O 1
ATOM 1664 N N . PRO A 1 204 ? 5.963 5.133 -13.203 1.00 59.62 204 PRO A N 1
ATOM 1665 C CA . PRO A 1 204 ? 6.861 5.770 -12.237 1.00 59.62 204 PRO A CA 1
ATOM 1666 C C . PRO A 1 204 ? 7.013 7.282 -12.509 1.00 59.62 204 PRO A C 1
ATOM 1668 O O . PRO A 1 204 ? 8.063 7.750 -12.946 1.00 59.62 204 PRO A O 1
ATOM 1671 N N . CYS A 1 205 ? 5.961 8.072 -12.289 1.00 59.22 205 CYS A N 1
ATOM 1672 C CA . CYS A 1 205 ? 5.921 9.489 -12.678 1.00 59.22 205 CYS A CA 1
ATOM 1673 C C . CYS A 1 205 ? 6.097 10.451 -11.489 1.00 59.22 205 CYS A C 1
ATOM 1675 O O . CYS A 1 205 ? 5.182 11.201 -11.148 1.00 59.22 205 CYS A O 1
ATOM 1677 N N . LEU A 1 206 ? 7.284 10.457 -10.876 1.00 55.56 206 LEU A N 1
ATOM 1678 C CA . LEU A 1 206 ? 7.629 11.356 -9.765 1.00 55.56 206 LEU A CA 1
ATOM 1679 C C . LEU A 1 206 ? 8.810 12.269 -10.104 1.00 55.56 206 LEU A C 1
ATOM 1681 O O . LEU A 1 206 ? 9.811 11.819 -10.665 1.00 55.56 206 LEU A O 1
ATOM 1685 N N . GLY A 1 207 ? 8.669 13.560 -9.794 1.00 56.22 207 GLY A N 1
ATOM 1686 C CA . GLY A 1 207 ? 9.681 14.596 -9.986 1.00 56.22 207 GLY A CA 1
ATOM 1687 C C . GLY A 1 207 ? 10.040 14.808 -11.460 1.00 56.22 207 GLY A C 1
ATOM 1688 O O . GLY A 1 207 ? 9.284 15.395 -12.234 1.00 56.22 207 GLY A O 1
ATOM 1689 N N . VAL A 1 208 ? 11.214 14.308 -11.852 1.00 49.28 208 VAL A N 1
ATOM 1690 C CA . VAL A 1 208 ? 11.803 14.409 -13.207 1.00 49.28 208 VAL A CA 1
ATOM 1691 C C . VAL A 1 208 ? 11.182 13.405 -14.205 1.00 49.28 208 VAL A C 1
ATOM 1693 O O . VAL A 1 208 ? 11.542 13.371 -15.380 1.00 49.28 208 VAL A O 1
ATOM 1696 N N . GLY A 1 209 ? 10.256 12.562 -13.732 1.00 61.31 209 GLY A N 1
ATOM 1697 C CA . GLY A 1 209 ? 9.922 11.247 -14.280 1.00 61.31 209 GLY A CA 1
ATOM 1698 C C . GLY A 1 209 ? 9.247 11.157 -15.649 1.00 61.31 209 GLY A C 1
ATOM 1699 O O . GLY A 1 209 ? 9.188 10.053 -16.165 1.00 61.31 209 GLY A O 1
ATOM 1700 N N . MET A 1 210 ? 8.777 12.232 -16.293 1.00 72.56 210 MET A N 1
ATOM 1701 C CA . MET A 1 210 ? 8.130 12.081 -17.613 1.00 72.56 210 MET A CA 1
ATOM 1702 C C . MET A 1 210 ? 9.106 11.669 -18.716 1.00 72.56 210 MET A C 1
ATOM 1704 O O . MET A 1 210 ? 8.808 10.765 -19.492 1.00 72.56 210 MET A O 1
ATOM 1708 N N . LEU A 1 211 ? 10.269 12.320 -18.785 1.00 78.56 211 LEU A N 1
ATOM 1709 C CA . LEU A 1 211 ? 11.274 12.023 -19.804 1.00 78.56 211 LEU A CA 1
ATOM 1710 C C . LEU A 1 211 ? 11.888 10.622 -19.591 1.00 78.56 211 LEU A C 1
ATOM 1712 O O . LEU A 1 211 ? 11.819 9.820 -20.521 1.00 78.56 211 LEU A O 1
ATOM 1716 N N . PRO A 1 212 ? 12.385 10.263 -18.387 1.00 78.44 212 PRO A N 1
ATOM 1717 C CA . PRO A 1 212 ? 12.791 8.896 -18.056 1.00 78.44 212 PRO A CA 1
ATOM 1718 C C . PRO A 1 212 ? 11.728 7.832 -18.346 1.00 78.44 212 PRO A C 1
ATOM 1720 O O . PRO A 1 212 ? 12.041 6.767 -18.871 1.00 78.44 212 PRO A O 1
ATOM 1723 N N . ASN A 1 213 ? 10.466 8.105 -18.010 1.00 80.75 213 ASN A N 1
ATOM 1724 C CA . 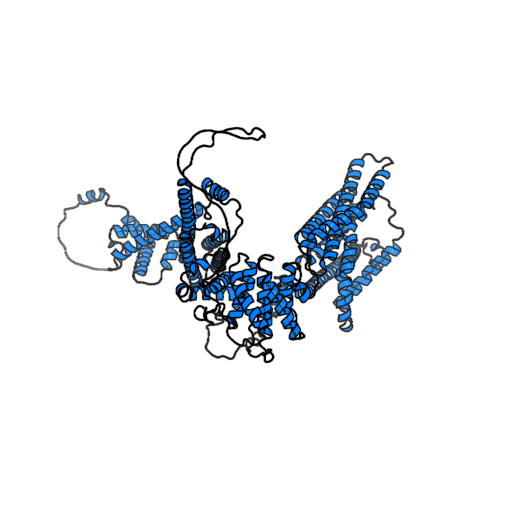ASN A 1 213 ? 9.380 7.153 -18.198 1.00 80.75 213 ASN A CA 1
ATOM 1725 C C . ASN A 1 213 ? 9.040 6.939 -19.678 1.00 80.75 213 ASN A C 1
ATOM 1727 O O . ASN A 1 213 ? 8.891 5.798 -20.111 1.00 80.75 213 ASN A O 1
ATOM 1731 N N . ASN A 1 214 ? 8.969 8.020 -20.459 1.00 86.50 214 ASN A N 1
ATOM 1732 C CA . ASN A 1 214 ? 8.761 7.934 -21.902 1.00 86.50 214 ASN A CA 1
ATOM 1733 C C . ASN A 1 214 ? 9.930 7.235 -22.598 1.00 86.50 214 ASN A C 1
ATOM 1735 O O . ASN A 1 214 ? 9.683 6.383 -23.442 1.00 86.50 214 ASN A O 1
ATOM 1739 N N . LEU A 1 215 ? 11.176 7.523 -22.200 1.00 86.56 215 LEU A N 1
ATOM 1740 C CA . LEU A 1 215 ? 12.351 6.815 -22.715 1.00 86.56 215 LEU A CA 1
ATOM 1741 C C . LEU A 1 215 ? 12.275 5.316 -22.422 1.00 86.56 215 LEU A C 1
ATOM 1743 O O . LEU A 1 215 ? 12.489 4.522 -23.325 1.00 86.56 215 LEU A O 1
ATOM 1747 N N . ARG A 1 216 ? 11.896 4.906 -21.206 1.00 85.19 216 ARG A N 1
ATOM 1748 C CA . ARG A 1 216 ? 11.758 3.476 -20.883 1.00 85.19 216 ARG A CA 1
ATOM 1749 C C . ARG A 1 216 ? 10.611 2.791 -21.616 1.00 85.19 216 ARG A C 1
ATOM 1751 O O . ARG A 1 216 ? 10.773 1.663 -22.067 1.00 85.19 216 ARG A O 1
ATOM 1758 N N . SER A 1 217 ? 9.458 3.452 -21.714 1.00 89.94 217 SER A N 1
ATOM 1759 C CA . SER A 1 217 ? 8.317 2.937 -22.481 1.00 89.94 217 SER A CA 1
ATOM 1760 C C . SER A 1 217 ? 8.698 2.755 -23.952 1.00 89.94 217 SER A C 1
ATOM 1762 O O . SER A 1 217 ? 8.443 1.698 -24.527 1.00 89.94 217 SER A O 1
ATOM 1764 N N . LEU A 1 218 ? 9.424 3.729 -24.513 1.00 92.06 218 LEU A N 1
ATOM 1765 C CA . LEU A 1 218 ? 10.003 3.636 -25.846 1.00 92.06 218 LEU A CA 1
ATOM 1766 C C . LEU A 1 218 ? 10.983 2.459 -25.948 1.00 92.06 218 LEU A C 1
ATOM 1768 O O . LEU A 1 218 ? 10.800 1.634 -26.827 1.00 92.06 218 LEU A O 1
ATOM 1772 N N . SER A 1 219 ? 11.938 2.294 -25.026 1.00 90.31 219 SER A N 1
ATOM 1773 C CA . SER A 1 219 ? 12.897 1.176 -25.065 1.00 90.31 219 SER A CA 1
ATOM 1774 C C . SER A 1 219 ? 12.233 -0.203 -25.068 1.00 90.31 219 SER A C 1
ATOM 1776 O O . SER A 1 219 ? 12.650 -1.095 -25.813 1.00 90.31 219 SER A O 1
ATOM 1778 N N . PHE A 1 220 ? 11.177 -0.393 -24.274 1.00 91.44 220 PHE A N 1
ATOM 1779 C CA . PHE A 1 220 ? 10.428 -1.653 -24.265 1.00 91.44 220 PHE A CA 1
ATOM 1780 C C . PHE A 1 220 ? 9.620 -1.850 -25.550 1.00 91.44 220 PHE A C 1
ATOM 1782 O O . PHE A 1 220 ? 9.643 -2.938 -26.126 1.00 91.44 220 PHE A O 1
ATOM 1789 N N . ALA A 1 221 ? 8.951 -0.802 -26.032 1.00 93.50 221 ALA A N 1
ATOM 1790 C CA . ALA A 1 221 ? 8.175 -0.860 -27.265 1.00 93.50 221 ALA A CA 1
ATOM 1791 C C . ALA A 1 221 ? 9.060 -1.094 -28.499 1.00 93.50 221 ALA A C 1
ATOM 1793 O O . ALA A 1 221 ? 8.709 -1.903 -29.351 1.00 93.50 221 ALA A O 1
ATOM 1794 N N . THR A 1 222 ? 10.228 -0.454 -28.570 1.00 93.00 222 THR A N 1
ATOM 1795 C CA . THR A 1 222 ? 11.240 -0.662 -29.615 1.00 93.00 222 THR A CA 1
ATOM 1796 C C . THR A 1 222 ? 11.728 -2.108 -29.629 1.00 93.00 222 THR A C 1
ATOM 1798 O O . THR A 1 222 ? 11.810 -2.725 -30.689 1.00 93.00 222 THR A O 1
ATOM 1801 N N . SER A 1 223 ? 11.952 -2.696 -28.454 1.00 92.31 223 SER A N 1
ATOM 1802 C CA . SER A 1 223 ? 12.362 -4.101 -28.353 1.00 92.31 223 SER A CA 1
ATOM 1803 C C . SER A 1 223 ? 11.252 -5.052 -28.809 1.00 92.31 223 SER A C 1
ATOM 1805 O O . SER A 1 223 ? 11.530 -6.036 -29.492 1.00 92.31 223 SER A O 1
ATOM 1807 N N . CYS A 1 224 ? 9.984 -4.732 -28.525 1.00 94.06 224 CYS A N 1
ATOM 1808 C CA . CYS A 1 224 ? 8.840 -5.466 -29.073 1.00 94.06 224 CYS A CA 1
ATOM 1809 C C . CYS A 1 224 ? 8.756 -5.325 -30.601 1.00 94.06 224 CYS A C 1
ATOM 1811 O O . CYS A 1 224 ? 8.567 -6.321 -31.293 1.00 94.06 224 CYS A O 1
ATOM 1813 N N . TYR A 1 225 ? 8.949 -4.112 -31.125 1.00 94.00 225 TYR A N 1
ATOM 1814 C CA . TYR A 1 225 ? 8.910 -3.810 -32.557 1.00 94.00 225 TYR A CA 1
ATOM 1815 C C . TYR A 1 225 ? 9.949 -4.619 -33.341 1.00 94.00 225 TYR A C 1
ATOM 1817 O O . TYR A 1 225 ? 9.598 -5.325 -34.285 1.00 94.00 225 TYR A O 1
ATOM 1825 N N . PHE A 1 226 ? 11.213 -4.601 -32.907 1.00 91.62 226 PHE A N 1
ATOM 1826 C CA . PHE A 1 226 ? 12.266 -5.383 -33.560 1.00 91.62 226 PHE A CA 1
ATOM 1827 C C . PHE A 1 226 ? 12.120 -6.893 -33.340 1.00 91.62 226 PHE A C 1
ATOM 1829 O O . PHE A 1 226 ? 12.546 -7.671 -34.187 1.00 91.62 226 PHE A O 1
ATOM 1836 N N . SER A 1 227 ? 11.466 -7.329 -32.260 1.00 92.88 227 SER A N 1
ATOM 1837 C CA . SER A 1 227 ? 11.125 -8.748 -32.087 1.00 92.88 227 SER A CA 1
ATOM 1838 C C . SER A 1 227 ? 10.046 -9.195 -33.077 1.00 92.88 227 SER A C 1
ATOM 1840 O O . SER A 1 227 ? 10.158 -10.281 -33.630 1.00 92.88 227 SER A O 1
ATOM 1842 N N . ILE A 1 228 ? 9.041 -8.358 -33.365 1.00 93.19 228 ILE A N 1
ATOM 1843 C CA . ILE A 1 228 ? 8.055 -8.630 -34.427 1.00 93.19 228 ILE A CA 1
ATOM 1844 C C . ILE A 1 228 ? 8.739 -8.645 -35.797 1.00 93.19 228 ILE A C 1
ATOM 1846 O O . ILE A 1 228 ? 8.456 -9.523 -36.606 1.00 93.19 228 ILE A O 1
ATOM 1850 N N . HIS A 1 229 ? 9.662 -7.715 -36.045 1.00 91.25 229 HIS A N 1
ATOM 1851 C CA . HIS A 1 229 ? 10.444 -7.703 -37.279 1.00 91.25 229 HIS A CA 1
ATOM 1852 C C . HIS A 1 229 ? 11.215 -9.020 -37.472 1.00 91.25 229 HIS A C 1
ATOM 1854 O O . HIS A 1 229 ? 11.078 -9.676 -38.504 1.00 91.25 229 HIS A O 1
ATOM 1860 N N . LEU A 1 230 ? 11.936 -9.461 -36.435 1.00 89.62 230 LEU A N 1
ATOM 1861 C CA . LEU A 1 230 ? 12.639 -10.743 -36.434 1.00 89.62 230 LEU A CA 1
ATOM 1862 C C . LEU A 1 230 ? 11.679 -11.932 -36.614 1.00 89.62 230 LEU A C 1
ATOM 1864 O O . LEU A 1 230 ? 11.999 -12.873 -37.336 1.00 89.62 230 LEU A O 1
ATOM 1868 N N . LEU A 1 231 ? 10.496 -11.886 -35.993 1.00 91.31 231 LEU A N 1
ATOM 1869 C CA . LEU A 1 231 ? 9.469 -12.918 -36.130 1.00 91.31 231 LEU A CA 1
ATOM 1870 C C . LEU A 1 231 ? 9.002 -13.046 -37.587 1.00 91.31 231 LEU A C 1
ATOM 1872 O O . LEU A 1 231 ? 8.986 -14.155 -38.120 1.00 91.31 231 LEU A O 1
ATOM 1876 N N . VAL A 1 232 ? 8.680 -11.928 -38.247 1.00 90.12 232 VAL A N 1
ATOM 1877 C CA . VAL A 1 232 ? 8.259 -11.902 -39.659 1.00 90.12 232 VAL A CA 1
ATOM 1878 C C . VAL A 1 232 ? 9.346 -12.484 -40.562 1.00 90.12 232 VAL A C 1
ATOM 1880 O O . VAL A 1 232 ? 9.052 -13.365 -41.371 1.00 90.12 232 VAL A O 1
ATOM 1883 N N . LEU A 1 233 ? 10.605 -12.075 -40.371 1.00 86.75 233 LEU A N 1
ATOM 1884 C CA . LEU A 1 233 ? 11.732 -12.634 -41.121 1.00 86.75 233 LEU A CA 1
ATOM 1885 C C . LEU A 1 233 ? 11.917 -14.131 -40.849 1.00 86.75 233 LEU A C 1
ATOM 1887 O O . LEU A 1 233 ? 12.154 -14.893 -41.781 1.00 86.75 233 LEU A O 1
ATOM 1891 N N . SER A 1 234 ? 11.784 -14.586 -39.601 1.00 86.81 234 SER A N 1
ATOM 1892 C CA . SER A 1 234 ? 11.929 -16.011 -39.264 1.00 86.81 234 SER A CA 1
ATOM 1893 C C . SER A 1 234 ? 10.848 -16.883 -39.918 1.00 86.81 234 SER A C 1
ATOM 1895 O O . SER A 1 234 ? 11.140 -17.983 -40.388 1.00 86.81 234 SER A O 1
ATOM 1897 N N . ILE A 1 235 ? 9.613 -16.375 -40.009 1.00 87.25 235 ILE A N 1
ATOM 1898 C CA . ILE A 1 235 ? 8.495 -17.049 -40.680 1.00 87.25 235 ILE A CA 1
ATOM 1899 C C . ILE A 1 235 ? 8.731 -17.086 -42.193 1.00 87.25 235 ILE A C 1
ATOM 1901 O O . ILE A 1 235 ? 8.564 -18.146 -42.795 1.00 87.25 235 ILE A O 1
ATOM 1905 N N . HIS A 1 236 ? 9.173 -15.972 -42.788 1.00 84.44 236 HIS A N 1
ATOM 1906 C CA . HIS A 1 236 ? 9.519 -15.898 -44.209 1.00 84.44 236 HIS A CA 1
ATOM 1907 C C . HIS A 1 236 ? 10.598 -16.928 -44.576 1.00 84.44 236 HIS A C 1
ATOM 1909 O O . HIS A 1 236 ? 10.374 -17.774 -45.439 1.00 84.44 236 HIS A O 1
ATOM 1915 N N . HIS A 1 237 ? 11.723 -16.945 -43.853 1.00 80.00 237 HIS A N 1
ATOM 1916 C CA . HIS A 1 237 ? 12.796 -17.915 -44.094 1.00 80.00 237 HIS A CA 1
ATOM 1917 C C . HIS A 1 237 ? 12.323 -19.366 -43.942 1.00 80.00 237 HIS A C 1
ATOM 1919 O O . HIS A 1 237 ? 12.708 -20.219 -44.734 1.00 80.00 237 HIS A O 1
ATOM 1925 N N . LYS A 1 238 ? 11.453 -19.660 -42.967 1.00 81.69 238 LYS A N 1
ATOM 1926 C CA . LYS A 1 238 ? 10.922 -21.016 -42.762 1.00 81.69 238 LYS A CA 1
ATOM 1927 C C . LYS A 1 238 ? 9.973 -21.466 -43.879 1.00 81.69 238 LYS A C 1
ATOM 1929 O O . LYS A 1 238 ? 9.977 -22.642 -44.232 1.00 81.69 238 LYS A O 1
ATOM 1934 N N . LEU A 1 239 ? 9.159 -20.558 -44.419 1.00 80.62 239 LEU A N 1
ATOM 1935 C CA . LEU A 1 239 ? 8.224 -20.842 -45.516 1.00 80.62 239 LEU A CA 1
ATOM 1936 C C . LEU A 1 239 ? 8.944 -21.034 -46.860 1.00 80.62 239 LEU A C 1
ATOM 1938 O O . LEU A 1 239 ? 8.529 -21.881 -47.647 1.00 80.62 239 LEU A O 1
ATOM 1942 N N . HIS A 1 240 ? 10.027 -20.288 -47.098 1.00 72.56 240 HIS A N 1
ATOM 1943 C CA . HIS A 1 240 ? 10.779 -20.297 -48.360 1.00 72.56 240 HIS A CA 1
ATOM 1944 C C . HIS A 1 240 ? 12.033 -21.199 -48.348 1.00 72.56 240 HIS A C 1
ATOM 1946 O O . HIS A 1 240 ? 12.667 -21.389 -49.385 1.00 72.56 240 HIS A O 1
ATOM 1952 N N . ALA A 1 241 ? 12.342 -21.844 -47.215 1.00 62.91 241 ALA A N 1
ATOM 1953 C CA . ALA A 1 241 ? 13.452 -22.790 -47.055 1.00 62.91 241 ALA A CA 1
ATOM 1954 C C . ALA A 1 241 ? 13.564 -23.897 -48.137 1.00 62.91 241 ALA A C 1
ATOM 1956 O O . ALA A 1 241 ? 14.689 -24.202 -48.529 1.00 62.91 241 ALA A O 1
ATOM 1957 N N . PRO A 1 242 ? 12.479 -24.506 -48.666 1.00 55.41 242 PRO A N 1
ATOM 1958 C CA . PRO A 1 242 ? 12.615 -25.576 -49.661 1.00 55.41 242 PRO A CA 1
ATOM 1959 C C . PRO A 1 242 ? 12.837 -25.102 -51.115 1.00 55.41 242 PRO A C 1
ATOM 1961 O O . PRO A 1 242 ? 12.994 -25.950 -51.990 1.00 55.41 242 PRO A O 1
ATOM 1964 N N . LEU A 1 243 ? 12.842 -23.792 -51.407 1.00 55.56 243 LEU A N 1
ATOM 1965 C CA . LEU A 1 243 ? 12.863 -23.242 -52.781 1.00 55.56 243 LEU A CA 1
ATOM 1966 C C . LEU A 1 243 ? 14.174 -22.523 -53.171 1.00 55.56 243 LEU A C 1
ATOM 1968 O O . LEU A 1 243 ? 14.235 -21.878 -54.216 1.00 55.56 243 LEU A O 1
ATOM 1972 N N . GLN A 1 244 ? 15.240 -22.639 -52.371 1.00 51.03 244 GLN A N 1
ATOM 1973 C CA . GLN A 1 244 ? 16.499 -21.909 -52.574 1.00 51.03 244 GLN A CA 1
ATOM 1974 C C . GLN A 1 244 ? 17.362 -22.452 -53.734 1.00 51.03 244 GLN A C 1
ATOM 1976 O O . GLN A 1 244 ? 18.402 -23.073 -53.529 1.00 51.03 244 GLN A O 1
ATOM 1981 N N . LEU A 1 245 ? 16.988 -22.123 -54.971 1.00 44.56 245 LEU A N 1
ATOM 1982 C CA . LEU A 1 245 ? 17.958 -21.849 -56.032 1.00 44.56 245 LEU A CA 1
ATOM 1983 C C . LEU A 1 245 ? 17.777 -20.393 -56.505 1.00 44.56 245 LEU A C 1
ATOM 1985 O O . LEU A 1 245 ? 16.998 -20.094 -57.402 1.00 44.56 245 LEU A O 1
ATOM 1989 N N . HIS A 1 246 ? 18.582 -19.509 -55.908 1.00 46.44 246 HIS A N 1
ATOM 1990 C CA . HIS A 1 246 ? 19.221 -18.358 -56.563 1.00 46.44 246 HIS A CA 1
ATOM 1991 C C . HIS A 1 246 ? 18.580 -16.952 -56.636 1.00 46.44 246 HIS A C 1
ATOM 1993 O O . HIS A 1 246 ? 19.220 -16.127 -57.279 1.00 46.44 246 HIS A O 1
ATOM 1999 N N . HIS A 1 247 ? 17.465 -16.572 -55.984 1.00 45.28 247 HIS A N 1
ATOM 2000 C CA . HIS A 1 247 ? 16.950 -15.181 -56.163 1.00 45.28 247 HIS A CA 1
ATOM 2001 C C . HIS A 1 247 ? 16.218 -14.471 -54.990 1.00 45.28 247 HIS A C 1
ATOM 2003 O O . HIS A 1 247 ? 15.470 -13.534 -55.245 1.00 45.28 247 HIS A O 1
ATOM 2009 N N . ASP A 1 248 ? 16.415 -14.839 -53.716 1.00 51.06 248 ASP A N 1
ATOM 2010 C CA . ASP A 1 248 ? 15.541 -14.369 -52.608 1.00 51.06 248 ASP A CA 1
ATOM 2011 C C . ASP A 1 248 ? 16.116 -13.253 -51.688 1.00 51.06 248 ASP A C 1
ATOM 2013 O O . ASP A 1 248 ? 15.650 -13.068 -50.562 1.00 51.06 248 ASP A O 1
ATOM 2017 N N . ASP A 1 249 ? 17.113 -12.482 -52.148 1.00 60.69 249 ASP A N 1
ATOM 2018 C CA . ASP A 1 249 ? 17.722 -11.379 -51.367 1.00 60.69 249 ASP A CA 1
ATOM 2019 C C . ASP A 1 249 ? 16.927 -10.053 -51.437 1.00 60.69 249 ASP A C 1
ATOM 2021 O O . ASP A 1 249 ? 17.033 -9.201 -50.547 1.00 60.69 249 ASP A O 1
ATOM 2025 N N . ASP A 1 250 ? 16.078 -9.867 -52.453 1.00 67.50 250 ASP A N 1
ATOM 2026 C CA . ASP A 1 250 ? 15.364 -8.599 -52.663 1.00 67.50 250 ASP A CA 1
ATOM 2027 C C . ASP A 1 250 ? 14.200 -8.409 -51.673 1.00 67.50 250 ASP A C 1
ATOM 2029 O O . ASP A 1 250 ? 13.993 -7.314 -51.144 1.00 67.50 250 ASP A O 1
ATOM 2033 N N . VAL A 1 251 ? 13.445 -9.470 -51.361 1.00 73.38 251 VAL A N 1
ATOM 2034 C CA . VAL A 1 251 ? 12.245 -9.382 -50.506 1.00 73.38 251 VAL A CA 1
ATOM 2035 C C . VAL A 1 251 ? 12.611 -9.110 -49.046 1.00 73.38 251 VAL A C 1
ATOM 2037 O O . VAL A 1 251 ? 12.005 -8.249 -48.404 1.00 73.38 251 VAL A O 1
ATOM 2040 N N . THR A 1 252 ? 13.629 -9.791 -48.517 1.00 75.56 252 THR A N 1
ATOM 2041 C CA . THR A 1 252 ? 14.135 -9.575 -47.149 1.00 75.56 252 THR A CA 1
ATOM 2042 C C . THR A 1 252 ? 14.683 -8.155 -46.981 1.00 75.56 252 THR A C 1
ATOM 2044 O O . THR A 1 252 ? 14.393 -7.485 -45.986 1.00 75.56 252 THR A O 1
ATOM 2047 N N . THR A 1 253 ? 15.383 -7.650 -47.999 1.00 78.50 253 THR A N 1
ATOM 2048 C CA . THR A 1 253 ? 15.891 -6.275 -48.064 1.00 78.50 253 THR A CA 1
ATOM 2049 C C . THR A 1 253 ? 14.759 -5.242 -48.072 1.00 78.50 253 THR A C 1
ATOM 2051 O O . THR A 1 253 ? 14.798 -4.276 -47.303 1.00 78.50 253 THR A O 1
ATOM 2054 N N . ILE A 1 254 ? 13.704 -5.460 -48.866 1.00 82.19 254 ILE A N 1
ATOM 2055 C CA . ILE A 1 254 ? 12.517 -4.588 -48.892 1.00 82.19 254 ILE A CA 1
ATOM 2056 C C . ILE A 1 254 ? 11.817 -4.572 -47.526 1.00 82.19 254 ILE A C 1
ATOM 2058 O O . ILE A 1 254 ? 11.500 -3.494 -47.016 1.00 82.19 254 ILE A O 1
ATOM 2062 N N . VAL A 1 255 ? 11.610 -5.738 -46.902 1.00 83.44 255 VAL A N 1
ATOM 2063 C CA . VAL A 1 255 ? 10.996 -5.844 -45.566 1.00 83.44 255 VAL A CA 1
ATOM 2064 C C . VAL A 1 255 ? 11.816 -5.060 -44.535 1.00 83.44 255 VAL A C 1
ATOM 2066 O O . VAL A 1 255 ? 11.248 -4.237 -43.812 1.00 83.44 255 VAL A O 1
ATOM 2069 N N . ASN A 1 256 ? 13.142 -5.216 -44.529 1.00 84.31 256 ASN A N 1
ATOM 2070 C CA . ASN A 1 256 ? 14.037 -4.469 -43.643 1.00 84.31 256 ASN A CA 1
ATOM 2071 C C . ASN A 1 256 ? 13.891 -2.945 -43.818 1.00 84.31 256 ASN A C 1
ATOM 2073 O O . ASN A 1 256 ? 13.725 -2.222 -42.829 1.00 84.31 256 ASN A O 1
ATOM 2077 N N . TYR A 1 257 ? 13.897 -2.442 -45.058 1.00 86.25 257 TYR A N 1
ATOM 2078 C CA . TYR A 1 257 ? 13.740 -1.007 -45.326 1.00 86.25 257 TYR A CA 1
ATOM 2079 C C . TYR A 1 257 ? 12.375 -0.467 -44.897 1.00 86.25 257 TYR A C 1
ATOM 2081 O O . TYR A 1 257 ? 12.305 0.625 -44.328 1.00 86.25 257 TYR A O 1
ATOM 2089 N N . VAL A 1 258 ? 11.298 -1.229 -45.109 1.00 88.50 258 VAL A N 1
ATOM 2090 C CA . VAL A 1 258 ? 9.951 -0.842 -44.666 1.00 88.50 258 VAL A CA 1
ATOM 2091 C C . VAL A 1 258 ? 9.894 -0.744 -43.140 1.00 88.50 258 VAL A C 1
ATOM 2093 O O . VAL A 1 258 ? 9.446 0.274 -42.608 1.00 88.50 258 VAL A O 1
ATOM 2096 N N . PHE A 1 259 ? 10.396 -1.750 -42.417 1.00 88.94 259 PHE A N 1
ATOM 2097 C CA . PHE A 1 259 ? 10.403 -1.730 -40.952 1.00 88.94 259 PHE A CA 1
ATOM 2098 C C . PHE A 1 259 ? 11.264 -0.591 -40.386 1.00 88.94 259 PHE A C 1
ATOM 2100 O O . PHE A 1 259 ? 10.860 0.047 -39.409 1.00 88.94 259 PHE A O 1
ATOM 2107 N N . ILE A 1 260 ? 12.411 -0.286 -40.997 1.00 87.81 260 ILE A N 1
ATOM 2108 C CA . ILE A 1 260 ? 13.249 0.855 -40.596 1.00 87.81 260 ILE A CA 1
ATOM 2109 C C . ILE A 1 260 ? 12.539 2.185 -40.895 1.00 87.81 260 ILE A C 1
ATOM 2111 O O . ILE A 1 260 ? 12.527 3.073 -40.043 1.00 87.81 260 ILE A O 1
ATOM 2115 N N . GLY A 1 261 ? 11.901 2.316 -42.062 1.00 89.62 261 GLY A N 1
ATOM 2116 C CA . GLY A 1 261 ? 11.191 3.531 -42.473 1.00 89.62 261 GLY A CA 1
ATOM 2117 C C . GLY A 1 261 ? 9.959 3.853 -41.621 1.00 89.62 261 GLY A C 1
ATOM 2118 O O . GLY A 1 261 ? 9.670 5.023 -41.376 1.00 89.62 261 GLY A O 1
ATOM 2119 N N . VAL A 1 262 ? 9.255 2.834 -41.116 1.00 93.62 262 VAL A N 1
ATOM 2120 C CA . VAL A 1 262 ? 8.057 2.995 -40.266 1.00 93.62 262 VAL A CA 1
ATOM 2121 C C . VAL A 1 262 ? 8.409 3.261 -38.793 1.00 93.62 262 VAL A C 1
ATOM 2123 O O . VAL A 1 262 ? 7.611 3.852 -38.054 1.00 93.62 262 VAL A O 1
ATOM 2126 N N . TYR A 1 263 ? 9.614 2.888 -38.352 1.00 91.44 263 TYR A N 1
ATOM 2127 C CA . TYR A 1 263 ? 10.027 3.000 -36.951 1.00 91.44 263 TYR A CA 1
ATOM 2128 C C . TYR A 1 263 ? 9.922 4.423 -36.354 1.00 91.44 263 TYR A C 1
ATOM 2130 O O . TYR A 1 263 ? 9.416 4.540 -35.234 1.00 91.44 263 TYR A O 1
ATOM 2138 N N . PRO A 1 264 ? 10.308 5.522 -37.041 1.00 93.44 264 PRO A N 1
ATOM 2139 C CA . PRO A 1 264 ? 10.144 6.877 -36.508 1.00 93.44 264 PRO A CA 1
ATOM 2140 C C . PRO A 1 264 ? 8.687 7.213 -36.166 1.00 93.44 264 PRO A C 1
ATOM 2142 O O . PRO A 1 264 ? 8.410 7.750 -35.092 1.00 93.44 264 PRO A O 1
ATOM 2145 N N . CYS A 1 265 ? 7.740 6.836 -37.033 1.00 94.06 265 CYS A N 1
ATOM 2146 C CA . CYS A 1 265 ? 6.311 7.036 -36.793 1.00 94.06 265 CYS A CA 1
ATOM 2147 C C . CYS A 1 265 ? 5.829 6.219 -35.588 1.00 94.06 265 CYS A C 1
ATOM 2149 O O . CYS A 1 265 ? 5.120 6.748 -34.728 1.00 94.06 265 CYS A O 1
ATOM 2151 N N . PHE A 1 266 ? 6.259 4.957 -35.488 1.00 94.06 266 PHE A N 1
ATOM 2152 C CA . PHE A 1 266 ? 5.963 4.098 -34.341 1.00 94.06 266 PHE A CA 1
ATOM 2153 C C . PHE A 1 266 ? 6.500 4.693 -33.029 1.00 94.06 266 PHE A C 1
ATOM 2155 O O . PHE A 1 266 ? 5.755 4.821 -32.055 1.00 94.06 266 PHE A O 1
ATOM 2162 N N . GLY A 1 267 ? 7.761 5.133 -33.012 1.00 92.69 267 GLY A N 1
ATOM 2163 C CA . GLY A 1 267 ? 8.387 5.746 -31.841 1.00 92.69 267 GLY A CA 1
ATOM 2164 C C . GLY A 1 267 ? 7.666 7.017 -31.384 1.00 92.69 267 GLY A C 1
ATOM 2165 O O . GLY A 1 267 ? 7.384 7.175 -30.193 1.00 92.69 267 GLY A O 1
ATOM 2166 N N . CYS A 1 268 ? 7.287 7.894 -32.321 1.00 93.88 268 CYS A N 1
ATOM 2167 C CA . CYS A 1 268 ? 6.489 9.086 -32.023 1.00 93.88 268 CYS A CA 1
ATOM 2168 C C . CYS A 1 268 ? 5.104 8.740 -31.456 1.00 93.88 268 CYS A C 1
ATOM 2170 O O . CYS A 1 268 ? 4.666 9.374 -30.491 1.00 93.88 268 CYS A O 1
ATOM 2172 N N . ALA A 1 269 ? 4.428 7.727 -32.007 1.00 93.00 269 ALA A N 1
ATOM 2173 C CA . ALA A 1 269 ? 3.122 7.284 -31.526 1.00 93.00 269 ALA A CA 1
ATOM 2174 C C . ALA A 1 269 ? 3.201 6.732 -30.093 1.00 93.00 269 ALA A C 1
ATOM 2176 O O . ALA A 1 269 ? 2.440 7.165 -29.223 1.00 93.00 269 ALA A O 1
ATOM 2177 N N . VAL A 1 270 ? 4.167 5.849 -29.813 1.00 92.75 270 VAL A N 1
ATOM 2178 C CA . VAL A 1 270 ? 4.409 5.304 -28.465 1.00 92.75 270 VAL A CA 1
ATOM 2179 C C . VAL A 1 270 ? 4.703 6.426 -27.473 1.00 92.75 270 VAL A C 1
ATOM 2181 O O . VAL A 1 270 ? 4.123 6.464 -26.383 1.00 92.75 270 VAL A O 1
ATOM 2184 N N . TRP A 1 271 ? 5.558 7.375 -27.859 1.00 92.50 271 TRP A N 1
ATOM 2185 C CA . TRP A 1 271 ? 5.882 8.526 -27.024 1.00 92.50 271 TRP A CA 1
ATOM 2186 C C . TRP A 1 271 ? 4.645 9.364 -26.700 1.00 92.50 271 TRP A C 1
ATOM 2188 O O . TRP A 1 271 ? 4.440 9.748 -25.547 1.00 92.50 271 TRP A O 1
ATOM 2198 N N . HIS A 1 272 ? 3.803 9.640 -27.698 1.00 91.75 272 HIS A N 1
ATOM 2199 C CA . HIS A 1 272 ? 2.588 10.429 -27.522 1.00 91.75 272 HIS A CA 1
ATOM 2200 C C . HIS A 1 272 ? 1.581 9.729 -26.598 1.00 91.75 272 HIS A C 1
ATOM 2202 O O . HIS A 1 272 ? 1.125 10.328 -25.620 1.00 91.75 272 HIS A O 1
ATOM 2208 N N . VAL A 1 273 ? 1.297 8.447 -26.848 1.00 90.69 273 VAL A N 1
ATOM 2209 C CA . VAL A 1 273 ? 0.366 7.642 -26.039 1.00 90.69 273 VAL A CA 1
ATOM 2210 C C . VAL A 1 273 ? 0.851 7.535 -24.593 1.00 90.69 273 VAL A C 1
ATOM 2212 O O . VAL A 1 273 ? 0.078 7.765 -23.656 1.00 90.69 273 VAL A O 1
ATOM 2215 N N . ASN A 1 274 ? 2.140 7.246 -24.384 1.00 88.81 274 ASN A N 1
ATOM 2216 C CA . ASN A 1 274 ? 2.685 7.150 -23.033 1.00 88.81 274 ASN A CA 1
ATOM 2217 C C . ASN A 1 274 ? 2.712 8.511 -22.330 1.00 88.81 274 ASN A C 1
ATOM 2219 O O . ASN A 1 274 ? 2.419 8.572 -21.140 1.00 88.81 274 ASN A O 1
ATOM 2223 N N . LYS A 1 275 ? 2.978 9.611 -23.046 1.00 87.56 275 LYS A N 1
ATOM 2224 C CA . LYS A 1 275 ? 2.940 10.967 -22.479 1.00 87.56 275 LYS A CA 1
ATOM 2225 C C . LYS A 1 275 ? 1.544 11.329 -21.969 1.00 87.56 275 LYS A C 1
ATOM 2227 O O . LYS A 1 275 ? 1.438 11.816 -20.845 1.00 87.56 275 LYS A O 1
ATOM 2232 N N . LEU A 1 276 ? 0.490 11.065 -22.745 1.00 86.25 276 LEU A N 1
ATOM 2233 C CA . LEU A 1 276 ? -0.896 11.310 -22.319 1.00 86.25 276 LEU A CA 1
ATOM 2234 C C . LEU A 1 276 ? -1.241 10.521 -21.051 1.00 86.25 276 LEU A C 1
ATOM 2236 O O . LEU A 1 276 ? -1.838 11.054 -20.115 1.00 86.25 276 LEU A O 1
ATOM 2240 N N . ARG A 1 277 ? -0.809 9.257 -20.980 1.00 83.50 277 ARG A N 1
ATOM 2241 C CA . ARG A 1 277 ? -1.016 8.422 -19.793 1.00 83.50 277 ARG A CA 1
ATOM 2242 C C . ARG A 1 277 ? -0.209 8.919 -18.593 1.00 83.50 277 ARG A C 1
ATOM 2244 O O . ARG A 1 277 ? -0.767 9.071 -17.509 1.00 83.50 277 ARG A O 1
ATOM 2251 N N . ALA A 1 278 ? 1.078 9.191 -18.784 1.00 80.38 278 ALA A N 1
ATOM 2252 C CA . ALA A 1 278 ? 1.999 9.653 -17.748 1.00 80.38 278 ALA A CA 1
ATOM 2253 C C . ALA A 1 278 ? 1.540 10.980 -17.131 1.00 80.38 278 ALA A C 1
ATOM 2255 O O . ALA A 1 278 ? 1.656 11.176 -15.919 1.00 80.38 278 ALA A O 1
ATOM 2256 N N . GLN A 1 279 ? 0.931 11.859 -17.933 1.00 77.81 279 GLN A N 1
ATOM 2257 C CA . GLN A 1 279 ? 0.344 13.102 -17.446 1.00 77.81 279 GLN A CA 1
ATOM 2258 C C . GLN A 1 279 ? -0.716 12.872 -16.371 1.00 77.81 279 GLN A C 1
ATOM 2260 O O . GLN A 1 279 ? -0.832 13.729 -15.512 1.00 77.81 279 GLN A O 1
ATOM 2265 N N . LEU A 1 280 ? -1.449 11.757 -16.333 1.00 73.00 280 LEU A N 1
ATOM 2266 C CA . LEU A 1 280 ? -2.438 11.502 -15.272 1.00 73.00 280 LEU A CA 1
ATOM 2267 C C . LEU A 1 280 ? -1.797 11.186 -13.909 1.00 73.00 280 LEU A C 1
ATOM 2269 O O . LEU A 1 280 ? -2.436 11.348 -12.871 1.00 73.00 280 LEU A O 1
ATOM 2273 N N . PHE A 1 281 ? -0.537 10.744 -13.896 1.00 69.62 281 PHE A N 1
ATOM 2274 C CA . PHE A 1 281 ? 0.168 10.304 -12.686 1.00 69.62 281 PHE A CA 1
ATOM 2275 C C . PHE A 1 281 ? 1.314 11.228 -12.273 1.00 69.62 281 PHE A C 1
ATOM 2277 O O . PHE A 1 281 ? 1.850 11.066 -11.179 1.00 69.62 281 PHE A O 1
ATOM 2284 N N . GLN A 1 282 ? 1.663 12.194 -13.122 1.00 72.00 282 GLN A N 1
ATOM 2285 C CA . GLN A 1 282 ? 2.789 13.093 -12.921 1.00 72.00 282 GLN A CA 1
ATOM 2286 C C . GLN A 1 282 ? 2.654 13.947 -11.656 1.00 72.00 282 GLN A C 1
ATOM 2288 O O . GLN A 1 282 ? 1.697 14.711 -11.500 1.00 72.00 282 GLN A O 1
ATOM 2293 N N . ILE A 1 283 ? 3.697 13.883 -10.828 1.00 68.00 283 ILE A N 1
ATOM 2294 C CA . ILE A 1 283 ? 4.000 14.864 -9.786 1.00 68.00 283 ILE A CA 1
ATOM 2295 C C . ILE A 1 283 ? 5.253 15.630 -10.238 1.00 68.00 283 ILE A C 1
ATOM 2297 O O . ILE A 1 283 ? 6.330 15.034 -10.271 1.00 68.00 283 ILE A O 1
ATOM 2301 N N . PRO A 1 284 ? 5.133 16.897 -10.668 1.00 68.69 284 PRO A N 1
ATOM 2302 C CA . PRO A 1 284 ? 6.271 17.681 -11.142 1.00 68.69 284 PRO A CA 1
ATOM 2303 C C . PRO A 1 284 ? 7.245 18.015 -9.999 1.00 68.69 284 PRO A C 1
ATOM 2305 O O . PRO A 1 284 ? 6.836 18.142 -8.849 1.00 68.69 284 PRO A O 1
ATOM 2308 N N . ASN A 1 285 ? 8.536 18.164 -10.321 1.00 69.62 285 ASN A N 1
ATOM 2309 C CA . ASN A 1 285 ? 9.547 18.633 -9.368 1.00 69.62 285 ASN A CA 1
ATOM 2310 C C . ASN A 1 285 ? 9.408 20.151 -9.173 1.00 69.62 285 ASN A C 1
ATOM 2312 O O . ASN A 1 285 ? 10.025 20.927 -9.901 1.00 69.62 285 ASN A O 1
ATOM 2316 N N . LEU A 1 286 ? 8.538 20.555 -8.252 1.00 73.81 286 LEU A N 1
ATOM 2317 C CA . LEU A 1 286 ? 8.247 21.949 -7.922 1.00 73.81 286 LEU A CA 1
ATOM 2318 C C . LEU A 1 286 ? 8.741 22.270 -6.507 1.00 73.81 286 LEU A C 1
ATOM 2320 O O . LEU A 1 286 ? 8.905 21.365 -5.690 1.00 73.81 286 LEU A O 1
ATOM 2324 N N . SER A 1 287 ? 8.937 23.557 -6.204 1.00 80.50 287 SER A N 1
ATOM 2325 C CA . SER A 1 287 ? 9.113 24.010 -4.818 1.00 80.50 287 SER A CA 1
ATOM 2326 C C . SER A 1 287 ? 7.867 23.689 -3.980 1.00 80.50 287 SER A C 1
ATOM 2328 O O . SER A 1 287 ? 6.790 23.426 -4.532 1.00 80.50 287 SER A O 1
ATOM 2330 N N . ILE A 1 288 ? 7.986 23.715 -2.648 1.00 81.44 288 ILE A N 1
ATOM 2331 C CA . ILE A 1 288 ? 6.844 23.481 -1.747 1.00 81.44 288 ILE A CA 1
ATOM 2332 C C . ILE A 1 288 ? 5.700 24.455 -2.063 1.00 81.44 288 ILE A C 1
ATOM 2334 O O . ILE A 1 288 ? 4.567 24.015 -2.250 1.00 81.44 288 ILE A O 1
ATOM 2338 N N . GLU A 1 289 ? 5.993 25.748 -2.207 1.00 86.25 289 GLU A N 1
ATOM 2339 C CA . GLU A 1 289 ? 4.997 26.785 -2.514 1.00 86.25 289 GLU A CA 1
ATOM 2340 C C . GLU A 1 289 ? 4.233 26.487 -3.811 1.00 86.25 289 GLU A C 1
ATOM 2342 O O . GLU A 1 289 ? 3.002 26.397 -3.826 1.00 86.25 289 GLU A O 1
ATOM 2347 N N . ALA A 1 290 ? 4.968 26.235 -4.898 1.00 84.62 290 ALA A N 1
ATOM 2348 C CA . ALA A 1 290 ? 4.380 25.928 -6.196 1.00 84.62 290 ALA A CA 1
ATOM 2349 C C . ALA A 1 290 ? 3.603 24.598 -6.178 1.00 84.62 290 ALA A C 1
ATOM 2351 O O . ALA A 1 290 ? 2.587 24.461 -6.864 1.00 84.62 290 ALA A O 1
ATOM 2352 N N . SER A 1 291 ? 4.035 23.632 -5.361 1.00 84.62 291 SER A N 1
ATOM 2353 C CA . SER A 1 291 ? 3.324 22.364 -5.163 1.00 84.62 291 SER A CA 1
ATOM 2354 C C . SER A 1 291 ? 1.988 22.564 -4.443 1.00 84.62 291 SER A C 1
ATOM 2356 O O . SER A 1 291 ? 0.986 21.967 -4.842 1.00 84.62 291 SER A O 1
ATOM 2358 N N . LEU A 1 292 ? 1.944 23.425 -3.420 1.00 85.62 292 LEU A N 1
ATOM 2359 C CA . LEU A 1 292 ? 0.731 23.729 -2.653 1.00 85.62 292 LEU A CA 1
ATOM 2360 C C . LEU A 1 292 ? -0.310 24.507 -3.471 1.00 85.62 292 LEU A C 1
ATOM 2362 O O . LEU A 1 292 ? -1.506 24.331 -3.239 1.00 85.62 292 LEU A O 1
ATOM 2366 N N . MET A 1 293 ? 0.113 25.311 -4.449 1.00 89.19 293 MET A N 1
ATOM 2367 C CA . MET A 1 293 ? -0.792 26.066 -5.330 1.00 89.19 293 MET A CA 1
ATOM 2368 C C . MET A 1 293 ? -1.255 25.283 -6.568 1.00 89.19 293 MET A C 1
ATOM 2370 O O . MET A 1 293 ? -2.204 25.691 -7.240 1.00 89.19 293 MET A O 1
ATOM 2374 N N . HIS A 1 294 ? -0.625 24.147 -6.868 1.00 85.88 294 HIS A N 1
ATOM 2375 C CA . HIS A 1 294 ? -0.806 23.416 -8.120 1.00 85.88 294 HIS A CA 1
ATOM 2376 C C . HIS A 1 294 ? -2.265 23.005 -8.392 1.00 85.88 294 HIS A C 1
ATOM 2378 O O . HIS A 1 294 ? -2.964 22.549 -7.498 1.00 85.88 294 HIS A O 1
ATOM 2384 N N . ALA A 1 295 ? -2.718 23.053 -9.650 1.00 84.19 295 ALA A N 1
ATOM 2385 C CA . ALA A 1 295 ? -4.110 22.755 -10.030 1.00 84.19 295 ALA A CA 1
ATOM 2386 C C . ALA A 1 295 ? -4.588 21.321 -9.709 1.00 84.19 295 ALA A C 1
ATOM 2388 O O . ALA A 1 295 ? -5.781 21.043 -9.742 1.00 84.19 295 ALA A O 1
ATOM 2389 N N . ARG A 1 296 ? -3.662 20.397 -9.426 1.00 81.00 296 ARG A N 1
ATOM 2390 C CA . ARG A 1 296 ? -3.961 18.990 -9.124 1.00 81.00 296 ARG A CA 1
ATOM 2391 C C . ARG A 1 296 ? -3.797 18.687 -7.647 1.00 81.00 296 ARG A C 1
ATOM 2393 O O . ARG A 1 296 ? -2.705 18.844 -7.102 1.00 81.00 296 ARG A O 1
ATOM 2400 N N . ASP A 1 297 ? -4.831 18.089 -7.079 1.00 80.44 297 ASP A N 1
ATOM 2401 C CA . ASP A 1 297 ? -4.919 17.715 -5.669 1.00 80.44 297 ASP A CA 1
ATOM 2402 C C . ASP A 1 297 ? -3.796 16.775 -5.217 1.00 80.44 297 ASP A C 1
ATOM 2404 O O . ASP A 1 297 ? -3.195 16.994 -4.168 1.00 80.44 297 ASP A O 1
ATOM 2408 N N . ARG A 1 298 ? -3.396 15.803 -6.048 1.00 77.56 298 ARG A N 1
ATOM 2409 C CA . ARG A 1 298 ? -2.255 14.922 -5.738 1.00 77.56 298 ARG A CA 1
ATOM 2410 C C . ARG A 1 298 ? -0.977 15.690 -5.419 1.00 77.56 298 ARG A C 1
ATOM 2412 O O . ARG A 1 298 ? -0.253 15.342 -4.493 1.00 77.56 298 ARG A O 1
ATOM 2419 N N . VAL A 1 299 ? -0.689 16.715 -6.220 1.00 79.25 299 VAL A N 1
ATOM 2420 C CA . VAL A 1 299 ? 0.538 17.512 -6.108 1.00 79.25 299 VAL A CA 1
ATOM 2421 C C . VAL A 1 299 ? 0.479 18.386 -4.857 1.00 79.25 299 VAL A C 1
ATOM 2423 O O . VAL A 1 299 ? 1.481 18.511 -4.160 1.00 79.25 299 VAL A O 1
ATOM 2426 N N . ARG A 1 300 ? -0.712 18.882 -4.498 1.00 84.69 300 ARG A N 1
ATOM 2427 C CA . ARG A 1 300 ? -0.944 19.605 -3.240 1.00 84.69 300 ARG A CA 1
ATOM 2428 C C . ARG A 1 300 ? -0.742 18.720 -2.012 1.00 84.69 300 ARG A C 1
ATOM 2430 O O . ARG A 1 300 ? -0.055 19.124 -1.078 1.00 84.69 300 ARG A O 1
ATOM 2437 N N . ALA A 1 301 ? -1.288 17.501 -2.024 1.00 81.50 301 ALA A N 1
ATOM 2438 C CA . ALA A 1 301 ? -1.091 16.509 -0.961 1.00 81.50 301 ALA A CA 1
ATOM 2439 C C . ALA A 1 301 ? 0.396 16.167 -0.766 1.00 81.50 301 ALA A C 1
ATOM 2441 O O . ALA A 1 301 ? 0.887 16.093 0.359 1.00 81.50 301 ALA A O 1
ATOM 2442 N N . VAL A 1 302 ? 1.115 15.998 -1.876 1.00 78.50 302 VAL A N 1
ATOM 2443 C CA . VAL A 1 302 ? 2.567 15.790 -1.910 1.00 78.50 302 VAL A CA 1
ATOM 2444 C C . VAL A 1 302 ? 3.303 16.991 -1.317 1.00 78.50 302 VAL A C 1
ATOM 2446 O O . VAL A 1 302 ? 4.117 16.808 -0.417 1.00 78.50 302 VAL A O 1
ATOM 2449 N N . GLY A 1 303 ? 2.988 18.213 -1.753 1.00 82.19 303 GLY A N 1
ATOM 2450 C CA . GLY A 1 303 ? 3.581 19.434 -1.200 1.00 82.19 303 GLY A CA 1
ATOM 2451 C C . GLY A 1 303 ? 3.371 19.550 0.312 1.00 82.19 303 GLY A C 1
ATOM 2452 O O . GLY A 1 303 ? 4.314 19.838 1.047 1.00 82.19 303 GLY A O 1
ATOM 2453 N N . ALA A 1 304 ? 2.167 19.225 0.795 1.00 85.12 304 ALA A N 1
ATOM 2454 C CA . ALA A 1 304 ? 1.862 19.227 2.222 1.00 85.12 304 ALA A CA 1
ATOM 2455 C C . ALA A 1 304 ? 2.737 18.233 3.002 1.00 85.12 304 ALA A C 1
ATOM 2457 O O . ALA A 1 304 ? 3.280 18.590 4.047 1.00 85.12 304 ALA A O 1
ATOM 2458 N N . VAL A 1 305 ? 2.913 17.001 2.517 1.00 81.25 305 VAL A N 1
ATOM 2459 C CA . VAL A 1 305 ? 3.763 16.008 3.197 1.00 81.25 305 VAL A CA 1
ATOM 2460 C C . VAL A 1 305 ? 5.247 16.371 3.108 1.00 81.25 305 VAL A C 1
ATOM 2462 O O . VAL A 1 305 ? 5.945 16.231 4.110 1.00 81.25 305 VAL A O 1
ATOM 2465 N N . ALA A 1 306 ? 5.729 16.860 1.961 1.00 77.69 306 ALA A N 1
ATOM 2466 C CA . ALA A 1 306 ? 7.132 17.243 1.774 1.00 77.69 306 ALA A CA 1
ATOM 2467 C C . ALA A 1 306 ? 7.575 18.277 2.820 1.00 77.69 306 ALA A C 1
ATOM 2469 O O . ALA A 1 306 ? 8.612 18.119 3.459 1.00 77.69 306 ALA A O 1
ATOM 2470 N N . MET A 1 307 ? 6.707 19.245 3.111 1.00 79.31 307 MET A N 1
ATOM 2471 C CA . MET A 1 307 ? 6.937 20.259 4.139 1.00 79.31 307 MET A CA 1
ATOM 2472 C C . MET A 1 307 ? 7.150 19.688 5.558 1.00 79.31 307 MET A C 1
ATOM 2474 O O . MET A 1 307 ? 7.796 20.314 6.396 1.00 79.31 307 MET A O 1
ATOM 2478 N N . THR A 1 308 ? 6.617 18.498 5.863 1.00 73.75 308 THR A N 1
ATOM 2479 C CA . THR A 1 308 ? 6.820 17.848 7.176 1.00 73.75 308 THR A CA 1
ATOM 2480 C C . THR A 1 308 ? 8.167 17.140 7.302 1.00 73.75 308 THR A C 1
ATOM 2482 O O . THR A 1 308 ? 8.595 16.855 8.425 1.00 73.75 308 THR A O 1
ATOM 2485 N N . LEU A 1 309 ? 8.792 16.841 6.161 1.00 72.38 309 LEU A N 1
ATOM 2486 C CA . LEU A 1 309 ? 10.040 16.093 6.042 1.00 72.38 309 LEU A CA 1
ATOM 2487 C C . LEU A 1 309 ? 11.253 17.009 5.854 1.00 72.38 309 LEU A C 1
ATOM 2489 O O . LEU A 1 309 ? 12.348 16.619 6.248 1.00 72.38 309 LEU A O 1
ATOM 2493 N N . GLU A 1 310 ? 11.072 18.195 5.269 1.00 71.94 310 GLU A N 1
ATOM 2494 C CA . GLU A 1 310 ? 12.147 19.182 5.145 1.00 71.94 310 GLU A CA 1
ATOM 2495 C C . GLU A 1 310 ? 12.592 19.735 6.506 1.00 71.94 310 GLU A C 1
ATOM 2497 O O . GLU A 1 310 ? 11.810 19.826 7.459 1.00 71.94 310 GLU A O 1
ATOM 2502 N N . ASP A 1 311 ? 13.875 20.098 6.582 1.00 69.12 311 ASP A N 1
ATOM 2503 C CA . ASP A 1 311 ? 14.449 20.765 7.744 1.00 69.12 311 ASP A CA 1
ATOM 2504 C C . ASP A 1 311 ? 13.957 22.220 7.796 1.00 69.12 311 ASP A C 1
ATOM 2506 O O . ASP A 1 311 ? 14.092 22.978 6.838 1.00 69.12 311 ASP A O 1
ATOM 2510 N N . GLN A 1 312 ? 13.342 22.592 8.917 1.00 71.75 312 GLN A N 1
ATOM 2511 C CA . GLN A 1 312 ? 12.651 23.874 9.107 1.00 71.75 312 GLN A CA 1
ATOM 2512 C C . GLN A 1 312 ? 13.499 24.889 9.887 1.00 71.75 312 GLN A C 1
ATOM 2514 O O . GLN A 1 312 ? 13.011 25.978 10.213 1.00 71.75 312 GLN A O 1
ATOM 2519 N N . THR A 1 313 ? 14.734 24.521 10.241 1.00 69.19 313 THR A N 1
ATOM 2520 C CA . THR A 1 313 ? 15.657 25.344 11.038 1.00 69.19 313 THR A CA 1
ATOM 2521 C C . THR A 1 313 ? 16.105 26.605 10.299 1.00 69.19 313 THR A C 1
ATOM 2523 O O . THR A 1 313 ? 16.241 27.654 10.921 1.00 69.19 313 THR A O 1
ATOM 2526 N N . GLU A 1 314 ? 16.246 26.535 8.975 1.00 73.12 314 GLU A N 1
ATOM 2527 C CA . GLU A 1 314 ? 16.683 27.654 8.127 1.00 73.12 314 GLU A CA 1
ATOM 2528 C C . GLU A 1 314 ? 15.531 28.573 7.670 1.00 73.12 314 GLU A C 1
ATOM 2530 O O . GLU A 1 314 ? 15.759 29.597 7.029 1.00 73.12 314 GLU A O 1
ATOM 2535 N N . TRP A 1 315 ? 14.273 28.228 7.970 1.00 79.94 315 TRP A N 1
ATOM 2536 C CA . TRP A 1 315 ? 13.106 28.957 7.463 1.00 79.94 315 TRP A CA 1
ATOM 2537 C C . TRP A 1 315 ? 12.798 30.207 8.292 1.00 79.94 315 TRP A C 1
ATOM 2539 O O . TRP A 1 315 ? 12.640 30.131 9.515 1.00 79.94 315 TRP A O 1
ATOM 2549 N N . THR A 1 316 ? 12.600 31.342 7.616 1.00 81.19 316 THR A N 1
ATOM 2550 C CA . THR A 1 316 ? 12.147 32.589 8.250 1.00 81.19 316 THR A CA 1
ATOM 2551 C C . THR A 1 316 ? 10.701 32.479 8.750 1.00 81.19 316 THR A C 1
ATOM 2553 O O . THR A 1 316 ? 9.913 31.658 8.272 1.00 81.19 316 THR A O 1
ATOM 2556 N N . VAL A 1 317 ? 10.331 33.313 9.728 1.00 77.12 317 VAL A N 1
ATOM 2557 C CA . VAL A 1 317 ? 8.974 33.333 10.309 1.00 77.12 317 VAL A CA 1
ATOM 2558 C C . VAL A 1 317 ? 7.925 33.698 9.252 1.00 77.12 317 VAL A C 1
ATOM 2560 O O . VAL A 1 317 ? 6.919 33.000 9.131 1.00 77.12 317 VAL A O 1
ATOM 2563 N N . ASP A 1 318 ? 8.199 34.707 8.423 1.00 80.62 318 ASP A N 1
ATOM 2564 C CA . ASP A 1 318 ? 7.293 35.144 7.351 1.00 80.62 318 ASP A CA 1
ATOM 2565 C C . ASP A 1 318 ? 7.056 34.045 6.307 1.00 80.62 318 ASP A C 1
ATOM 2567 O O . ASP A 1 318 ? 5.927 33.831 5.864 1.00 80.62 318 ASP A O 1
ATOM 2571 N N . TYR A 1 319 ? 8.101 33.285 5.962 1.00 84.31 319 TYR A N 1
ATOM 2572 C CA . TYR A 1 319 ? 7.989 32.149 5.047 1.00 84.31 319 TYR A CA 1
ATOM 2573 C C . TYR A 1 319 ? 7.120 31.030 5.641 1.00 84.31 319 TYR A C 1
ATOM 2575 O O . TYR A 1 319 ? 6.251 30.482 4.959 1.00 84.31 319 TYR A O 1
ATOM 2583 N N . LYS A 1 320 ? 7.270 30.735 6.943 1.00 81.38 320 LYS A N 1
ATOM 2584 C CA . LYS A 1 320 ? 6.408 29.770 7.654 1.00 81.38 320 LYS A CA 1
ATOM 2585 C C . LYS A 1 320 ? 4.938 30.204 7.627 1.00 81.38 320 LYS A C 1
ATOM 2587 O O . LYS A 1 320 ? 4.072 29.379 7.333 1.00 81.38 320 LYS A O 1
ATOM 2592 N N . LEU A 1 321 ? 4.650 31.481 7.888 1.00 81.19 321 LEU A N 1
ATOM 2593 C CA . LEU A 1 321 ? 3.287 32.029 7.853 1.00 81.19 321 LEU A CA 1
ATOM 2594 C C . LEU A 1 321 ? 2.689 32.002 6.440 1.00 81.19 321 LEU A C 1
ATOM 2596 O O . LEU A 1 321 ? 1.529 31.617 6.264 1.00 81.19 321 LEU A O 1
ATOM 2600 N N . HIS A 1 322 ? 3.486 32.326 5.418 1.00 86.50 322 HIS A N 1
ATOM 2601 C CA . HIS A 1 322 ? 3.068 32.221 4.022 1.00 86.50 322 HIS A CA 1
ATOM 2602 C C . HIS A 1 322 ? 2.643 30.787 3.659 1.00 86.50 322 HIS A C 1
ATOM 2604 O O . HIS A 1 322 ? 1.539 30.573 3.147 1.00 86.50 322 HIS A O 1
ATOM 2610 N N . LEU A 1 323 ? 3.463 29.789 4.006 1.00 87.19 323 LEU A N 1
ATOM 2611 C CA . LEU A 1 323 ? 3.147 28.375 3.778 1.00 87.19 323 LEU A CA 1
ATOM 2612 C C . LEU A 1 323 ? 1.883 27.926 4.526 1.00 87.19 323 LEU A C 1
ATOM 2614 O O . LEU A 1 323 ? 1.054 27.207 3.964 1.00 87.19 323 LEU A O 1
ATOM 2618 N N . VAL A 1 324 ? 1.688 28.375 5.767 1.00 85.19 324 VAL A N 1
ATOM 2619 C CA . VAL A 1 324 ? 0.468 28.096 6.546 1.00 85.19 324 VAL A CA 1
ATOM 2620 C C . VAL A 1 324 ? -0.774 28.648 5.855 1.00 85.19 324 VAL A C 1
ATOM 2622 O O . VAL A 1 324 ? -1.791 27.953 5.791 1.00 85.19 324 VAL A O 1
ATOM 2625 N N . ASN A 1 325 ? -0.703 29.852 5.291 1.00 86.31 325 ASN A N 1
ATOM 2626 C CA . ASN A 1 325 ? -1.818 30.438 4.551 1.00 86.31 325 ASN A CA 1
ATOM 2627 C C . ASN A 1 325 ? -2.157 29.633 3.286 1.00 86.31 325 ASN A C 1
ATOM 2629 O O . ASN A 1 325 ? -3.338 29.377 3.021 1.00 86.31 325 ASN A O 1
ATOM 2633 N N . LEU A 1 326 ? -1.148 29.135 2.563 1.00 88.94 326 LEU A N 1
ATOM 2634 C CA . LEU A 1 326 ? -1.358 28.219 1.434 1.00 88.94 326 LEU A CA 1
ATOM 2635 C C . LEU A 1 326 ? -2.018 26.900 1.875 1.00 88.94 326 LEU A C 1
ATOM 2637 O O . LEU A 1 326 ? -2.934 26.403 1.215 1.00 88.94 326 LEU A O 1
ATOM 2641 N N . LEU A 1 327 ? -1.620 26.344 3.021 1.00 88.81 327 LEU A N 1
ATOM 2642 C CA . LEU A 1 327 ? -2.257 25.147 3.583 1.00 88.81 327 LEU A CA 1
ATOM 2643 C C . LEU A 1 327 ? -3.703 25.420 4.023 1.00 88.81 327 LEU A C 1
ATOM 2645 O O . LEU A 1 327 ? -4.599 24.634 3.719 1.00 88.81 327 LEU A O 1
ATOM 2649 N N . LYS A 1 328 ? -3.966 26.553 4.682 1.00 88.44 328 LYS A N 1
ATOM 2650 C CA . LYS A 1 328 ? -5.313 26.988 5.098 1.00 88.44 328 LYS A CA 1
ATOM 2651 C C . LYS A 1 328 ? -6.259 27.132 3.902 1.00 88.44 328 LYS A C 1
ATOM 2653 O O . LYS A 1 328 ? -7.448 26.802 4.022 1.00 88.44 328 LYS A O 1
ATOM 2658 N N . ALA A 1 329 ? -5.746 27.588 2.757 1.00 87.94 329 ALA A N 1
ATOM 2659 C CA . ALA A 1 329 ? -6.481 27.603 1.496 1.00 87.94 329 ALA A CA 1
ATOM 2660 C C . ALA A 1 329 ? -6.790 26.173 1.019 1.00 87.94 329 ALA A C 1
ATOM 2662 O O . ALA A 1 329 ? -7.947 25.863 0.732 1.00 87.94 329 ALA A O 1
ATOM 2663 N N . ASN A 1 330 ? -5.811 25.265 1.054 1.00 88.12 330 ASN A N 1
ATOM 2664 C CA . ASN A 1 330 ? -5.999 23.868 0.649 1.00 88.12 330 ASN A CA 1
ATOM 2665 C C . ASN A 1 330 ? -7.018 23.097 1.505 1.00 88.12 330 ASN A C 1
ATOM 2667 O O . ASN A 1 330 ? -7.712 22.230 0.982 1.00 88.12 330 ASN A O 1
ATOM 2671 N N . LEU A 1 331 ? -7.198 23.457 2.781 1.00 85.56 331 LEU A N 1
ATOM 2672 C CA . LEU A 1 331 ? -8.249 22.882 3.635 1.00 85.56 331 LEU A CA 1
ATOM 2673 C C . LEU A 1 331 ? -9.681 23.159 3.143 1.00 85.56 331 LEU A C 1
ATOM 2675 O O . LEU A 1 331 ? -10.607 22.474 3.564 1.00 85.56 331 LEU A O 1
ATOM 2679 N N . SER A 1 332 ? -9.893 24.167 2.289 1.00 81.31 332 SER A N 1
ATOM 2680 C CA . SER A 1 332 ? -11.219 24.435 1.701 1.00 81.31 332 SER A CA 1
ATOM 2681 C C . SER A 1 332 ? -11.561 23.535 0.508 1.00 81.31 332 SER A C 1
ATOM 2683 O O . SER A 1 332 ? -12.704 23.521 0.057 1.00 81.31 332 SER A O 1
ATOM 2685 N N . LEU A 1 333 ? -10.596 22.759 0.011 1.00 72.88 333 LEU A N 1
ATOM 2686 C CA . LEU A 1 333 ? -10.753 21.876 -1.141 1.00 72.88 333 LEU A CA 1
ATOM 2687 C C . LEU A 1 333 ? -11.167 20.479 -0.653 1.00 72.88 333 LEU A C 1
ATOM 2689 O O . LEU A 1 333 ? -10.339 19.591 -0.456 1.00 72.88 333 LEU A O 1
ATOM 2693 N N . THR A 1 334 ? -12.457 20.289 -0.386 1.00 57.16 334 THR A N 1
ATOM 2694 C CA . THR A 1 334 ? -12.959 19.148 0.404 1.00 57.16 334 THR A CA 1
ATOM 2695 C C . THR A 1 334 ? -13.128 17.827 -0.364 1.00 57.16 334 THR A C 1
ATOM 2697 O O . THR A 1 334 ? -13.446 16.811 0.250 1.00 57.16 334 THR A O 1
ATOM 2700 N N . THR A 1 335 ? -12.888 17.774 -1.680 1.00 58.81 335 THR A N 1
ATOM 2701 C CA . THR A 1 335 ? -13.281 16.613 -2.517 1.00 58.81 335 THR A CA 1
ATOM 2702 C C . THR A 1 335 ? -12.162 15.957 -3.340 1.00 58.81 335 THR A C 1
ATOM 2704 O O . THR A 1 335 ? -12.406 14.953 -4.012 1.00 58.81 335 THR A O 1
ATOM 2707 N N . GLY A 1 336 ? -10.925 16.449 -3.261 1.00 60.03 336 GLY A N 1
ATOM 2708 C CA . GLY A 1 336 ? -9.801 15.957 -4.064 1.00 60.03 336 GLY A CA 1
ATOM 2709 C C . GLY A 1 336 ? -9.232 14.594 -3.645 1.00 60.03 336 GLY A C 1
ATOM 2710 O O . GLY A 1 336 ? -8.904 14.390 -2.476 1.00 60.03 336 GLY A O 1
ATOM 2711 N N . GLU A 1 337 ? -9.077 13.667 -4.602 1.00 65.06 337 GLU A N 1
ATOM 2712 C CA . GLU A 1 337 ? -8.403 12.353 -4.463 1.00 65.06 337 GLU A CA 1
ATOM 2713 C C . GLU A 1 337 ? -8.737 11.552 -3.184 1.00 65.06 337 GLU A C 1
ATOM 2715 O O . GLU A 1 337 ? -7.858 10.974 -2.539 1.00 65.06 337 GLU A O 1
ATOM 2720 N N . GLY A 1 338 ? -10.012 11.500 -2.795 1.00 71.50 338 GLY A N 1
ATOM 2721 C CA . GLY A 1 338 ? -10.441 10.715 -1.634 1.00 71.50 338 GLY A CA 1
ATOM 2722 C C . GLY A 1 338 ? -10.003 11.303 -0.288 1.00 71.50 338 GLY A C 1
ATOM 2723 O O . GLY A 1 338 ? -9.631 10.563 0.619 1.00 71.50 338 GLY A O 1
ATOM 2724 N N . GLY A 1 339 ? -9.991 12.633 -0.163 1.00 79.12 339 GLY A N 1
ATOM 2725 C CA . GLY A 1 339 ? -9.745 13.334 1.104 1.00 79.12 339 GLY A CA 1
ATOM 2726 C C . GLY A 1 339 ? -8.280 13.367 1.551 1.00 79.12 339 GLY A C 1
ATOM 2727 O O . GLY A 1 339 ? -7.979 13.862 2.636 1.00 79.12 339 GLY A O 1
ATOM 2728 N N . MET A 1 340 ? -7.348 12.871 0.729 1.00 83.12 340 MET A N 1
ATOM 2729 C CA . MET A 1 340 ? -5.923 12.819 1.078 1.00 83.12 340 MET A CA 1
ATOM 2730 C C . MET A 1 340 ? -5.286 14.209 1.190 1.00 83.12 340 MET A C 1
ATOM 2732 O O . MET A 1 340 ? -4.407 14.393 2.029 1.00 83.12 340 MET A O 1
ATOM 2736 N N . VAL A 1 341 ? -5.727 15.185 0.384 1.00 86.25 341 VAL A N 1
ATOM 2737 C CA . VAL A 1 341 ? -5.264 16.581 0.502 1.00 86.25 341 VAL A CA 1
ATOM 2738 C C . VAL A 1 341 ? -5.615 17.121 1.876 1.00 86.25 341 VAL A C 1
ATOM 2740 O O . VAL A 1 341 ? -4.716 17.498 2.612 1.00 86.25 341 VAL A O 1
ATOM 2743 N N . ALA A 1 342 ? -6.892 17.061 2.258 1.00 88.00 342 ALA A N 1
ATOM 2744 C CA . ALA A 1 342 ? -7.354 17.501 3.569 1.00 88.00 342 ALA A CA 1
ATOM 2745 C C . ALA A 1 342 ? -6.590 16.800 4.706 1.00 88.00 342 ALA A C 1
ATOM 2747 O O . ALA A 1 342 ? -6.058 17.465 5.591 1.00 88.00 342 ALA A O 1
ATOM 2748 N N . ALA A 1 343 ? -6.446 15.471 4.638 1.00 87.81 343 ALA A N 1
ATOM 2749 C CA . ALA A 1 343 ? -5.730 14.694 5.648 1.00 87.81 343 ALA A CA 1
ATOM 2750 C C . ALA A 1 343 ? -4.262 15.123 5.812 1.00 87.81 343 ALA A C 1
ATOM 2752 O O . ALA A 1 343 ? -3.799 15.348 6.933 1.00 87.81 343 ALA A O 1
ATOM 2753 N N . TYR A 1 344 ? -3.520 15.238 4.707 1.00 87.75 344 TYR A N 1
ATOM 2754 C CA . TYR A 1 344 ? -2.112 15.619 4.764 1.00 87.75 344 TYR A CA 1
ATOM 2755 C C . TYR A 1 344 ? -1.924 17.095 5.089 1.00 87.75 344 TYR A C 1
ATOM 2757 O O . TYR A 1 344 ? -1.085 17.411 5.921 1.00 87.75 344 TYR A O 1
ATOM 2765 N N . THR A 1 345 ? -2.723 17.992 4.516 1.00 90.25 345 THR A N 1
ATOM 2766 C CA . THR A 1 345 ? -2.687 19.423 4.831 1.00 90.25 345 THR A CA 1
ATOM 2767 C C . THR A 1 345 ? -2.947 19.670 6.318 1.00 90.25 345 THR A C 1
ATOM 2769 O O . THR A 1 345 ? -2.161 20.381 6.945 1.00 90.25 345 THR A O 1
ATOM 2772 N N . SER A 1 346 ? -3.963 19.037 6.917 1.00 89.69 346 SER A N 1
ATOM 2773 C CA . SER A 1 346 ? -4.223 19.162 8.358 1.00 89.69 346 SER A CA 1
ATOM 2774 C C . SER A 1 346 ? -3.079 18.609 9.212 1.00 89.69 346 SER A C 1
ATOM 2776 O O . SER A 1 346 ? -2.652 19.265 10.163 1.00 89.69 346 SER A O 1
ATOM 2778 N N . ARG A 1 347 ? -2.526 17.441 8.848 1.00 88.81 347 ARG A N 1
ATOM 2779 C CA . ARG A 1 347 ? -1.353 16.864 9.527 1.00 88.81 347 ARG A CA 1
ATOM 2780 C C . ARG A 1 347 ? -0.151 17.798 9.477 1.00 88.81 347 ARG A C 1
ATOM 2782 O O . ARG A 1 347 ? 0.555 17.940 10.474 1.00 88.81 347 ARG A O 1
ATOM 2789 N N . SER A 1 348 ? 0.089 18.427 8.335 1.00 88.00 348 SER A N 1
ATOM 2790 C CA . SER A 1 348 ? 1.244 19.294 8.161 1.00 88.00 348 SER A CA 1
ATOM 2791 C C . SER A 1 348 ? 1.108 20.618 8.904 1.00 88.00 348 SER A C 1
ATOM 2793 O O . SER A 1 348 ? 2.089 21.064 9.493 1.00 88.00 348 SER A O 1
ATOM 2795 N N . ILE A 1 349 ? -0.097 21.200 8.956 1.00 88.69 349 ILE A N 1
ATOM 2796 C CA . ILE A 1 349 ? -0.392 22.363 9.812 1.00 88.69 349 ILE A CA 1
ATOM 2797 C C . ILE A 1 349 ? -0.103 22.023 11.280 1.00 88.69 349 ILE A C 1
ATOM 2799 O O . ILE A 1 349 ? 0.611 22.765 11.953 1.00 88.69 349 ILE A O 1
ATOM 2803 N N . TRP A 1 350 ? -0.585 20.871 11.760 1.00 86.69 350 TRP A N 1
ATOM 2804 C CA . TRP A 1 350 ? -0.317 20.422 13.127 1.00 86.69 350 TRP A CA 1
ATOM 2805 C C . TRP A 1 350 ? 1.182 20.240 13.405 1.00 86.69 350 TRP A C 1
ATOM 2807 O O . TRP A 1 350 ? 1.679 20.709 14.424 1.00 86.69 350 TRP A O 1
ATOM 2817 N N . LEU A 1 351 ? 1.924 19.584 12.508 1.00 83.50 351 LEU A N 1
ATOM 2818 C CA . LEU A 1 351 ? 3.358 19.349 12.706 1.00 83.50 351 LEU A CA 1
ATOM 2819 C C . LEU A 1 351 ? 4.181 20.643 12.676 1.00 83.50 351 LEU A C 1
ATOM 2821 O O . LEU A 1 351 ? 5.115 20.775 13.467 1.00 83.50 351 LEU A O 1
ATOM 2825 N N . LEU A 1 352 ? 3.830 21.599 11.809 1.00 81.25 352 LEU A N 1
ATOM 2826 C CA . LEU A 1 352 ? 4.429 22.936 11.829 1.00 81.25 352 LEU A CA 1
ATOM 2827 C C . LEU A 1 352 ? 4.191 23.626 13.171 1.00 81.25 352 LEU A C 1
ATOM 2829 O O . LEU A 1 352 ? 5.130 24.192 13.735 1.00 81.25 352 LEU A O 1
ATOM 2833 N N . TRP A 1 353 ? 2.958 23.551 13.682 1.00 79.38 353 TRP A N 1
ATOM 2834 C CA . TRP A 1 353 ? 2.597 24.121 14.973 1.00 79.38 353 TRP A CA 1
ATOM 2835 C C . TRP A 1 353 ? 3.407 23.489 16.106 1.00 79.38 353 TRP A C 1
ATOM 2837 O O . TRP A 1 353 ? 4.123 24.176 16.828 1.00 79.38 353 TRP A O 1
ATOM 2847 N N . ALA A 1 354 ? 3.323 22.164 16.226 1.00 77.44 354 ALA A N 1
ATOM 2848 C CA . ALA A 1 354 ? 3.919 21.371 17.294 1.00 77.44 354 ALA A CA 1
ATOM 2849 C C . ALA A 1 354 ? 5.433 21.610 17.453 1.00 77.44 354 ALA A C 1
ATOM 2851 O O . ALA A 1 354 ? 5.932 21.670 18.583 1.00 77.44 354 ALA A O 1
ATOM 2852 N N . LYS A 1 355 ? 6.145 21.767 16.326 1.00 75.19 355 LYS A N 1
ATOM 2853 C CA . LYS A 1 355 ? 7.595 22.003 16.288 1.00 75.19 355 LYS A CA 1
ATOM 2854 C C . LYS A 1 355 ? 7.986 23.446 16.613 1.00 75.19 355 LYS A C 1
ATOM 2856 O O . LYS A 1 355 ? 8.968 23.648 17.315 1.00 75.19 355 LYS A O 1
ATOM 2861 N N . ASN A 1 356 ? 7.257 24.438 16.098 1.00 69.75 356 ASN A N 1
ATOM 2862 C CA . ASN A 1 356 ? 7.735 25.826 16.085 1.00 69.75 356 ASN A CA 1
ATOM 2863 C C . ASN A 1 356 ? 7.051 26.745 17.108 1.00 69.75 356 ASN A C 1
ATOM 2865 O O . ASN A 1 356 ? 7.605 27.797 17.418 1.00 69.75 356 ASN A O 1
ATOM 2869 N N . PHE A 1 357 ? 5.881 26.376 17.636 1.00 66.75 357 PHE A N 1
ATOM 2870 C CA . PHE A 1 357 ? 5.049 27.265 18.452 1.00 66.75 357 PHE A CA 1
ATOM 2871 C C . PHE A 1 357 ? 4.698 26.635 19.804 1.00 66.75 357 PHE A C 1
ATOM 2873 O O . PHE A 1 357 ? 4.498 25.421 19.920 1.00 66.75 357 PHE A O 1
ATOM 2880 N N . THR A 1 358 ? 4.624 27.462 20.850 1.00 60.91 358 THR A N 1
ATOM 2881 C CA . THR A 1 358 ? 4.130 27.039 22.166 1.00 60.91 358 THR A CA 1
ATOM 2882 C C . THR A 1 358 ? 2.607 26.985 22.163 1.00 60.91 358 THR A C 1
ATOM 2884 O O . THR A 1 358 ? 1.913 27.848 21.628 1.00 60.91 358 THR A O 1
ATOM 2887 N N . LEU A 1 359 ? 2.063 25.920 22.747 1.00 58.53 359 LEU A N 1
ATOM 2888 C CA . LEU A 1 359 ? 0.627 25.709 22.809 1.00 58.53 359 LEU A CA 1
ATOM 2889 C C . LEU A 1 359 ? 0.058 26.543 23.963 1.00 58.53 359 LEU A C 1
ATOM 2891 O O . LEU A 1 359 ? -0.013 26.081 25.096 1.00 58.53 359 LEU A O 1
ATOM 2895 N N . ALA A 1 360 ? -0.265 27.806 23.690 1.00 49.59 360 ALA A N 1
ATOM 2896 C CA . ALA A 1 360 ? -0.609 28.760 24.741 1.00 49.59 360 ALA A CA 1
ATOM 2897 C C . ALA A 1 360 ? -1.952 28.477 25.444 1.00 49.59 360 ALA A C 1
ATOM 2899 O O . ALA A 1 360 ? -2.178 29.051 26.496 1.00 49.59 360 ALA A O 1
ATOM 2900 N N . ASN A 1 361 ? -2.818 27.598 24.917 1.00 57.78 361 ASN A N 1
ATOM 2901 C CA . ASN A 1 361 ? -4.067 27.156 25.551 1.00 57.78 361 ASN A CA 1
ATOM 2902 C C . ASN A 1 361 ? -4.520 25.798 24.981 1.00 57.78 361 ASN A C 1
ATOM 2904 O O . ASN A 1 361 ? -4.312 25.525 23.796 1.00 57.78 361 ASN A O 1
ATOM 2908 N N . VAL A 1 362 ? -5.175 24.966 25.803 1.00 58.12 362 VAL A N 1
ATOM 2909 C CA . VAL A 1 362 ? -5.884 23.758 25.337 1.00 58.12 362 VAL A CA 1
ATOM 2910 C C . VAL A 1 362 ? -6.990 24.193 24.378 1.00 58.12 362 VAL A C 1
ATOM 2912 O O . VAL A 1 362 ? -7.827 25.018 24.737 1.00 58.12 362 VAL A O 1
ATOM 2915 N N . THR A 1 363 ? -6.998 23.645 23.163 1.00 69.06 363 THR A N 1
ATOM 2916 C CA . THR A 1 363 ? -8.070 23.907 22.187 1.00 69.06 363 THR A CA 1
ATOM 2917 C C . THR A 1 363 ? -9.077 22.761 22.189 1.00 69.06 363 THR A C 1
ATOM 2919 O O . THR A 1 363 ? -8.710 21.596 22.319 1.00 69.06 363 THR A O 1
ATOM 2922 N N . THR A 1 364 ? -10.361 23.078 22.0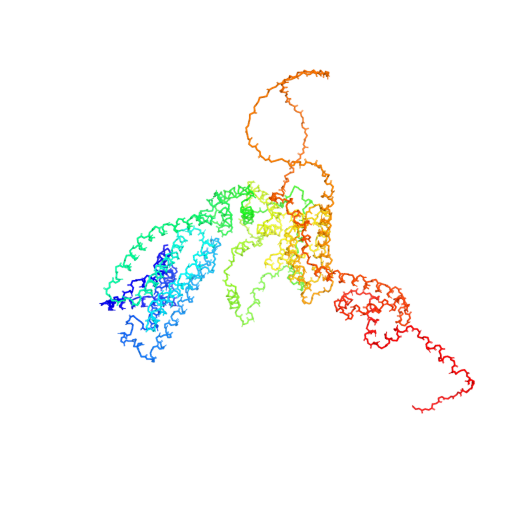81 1.00 71.25 364 THR A N 1
ATOM 2923 C CA . THR A 1 364 ? -11.448 22.095 21.988 1.00 71.25 364 THR A CA 1
ATOM 2924 C C . THR A 1 364 ? -11.945 22.016 20.545 1.00 71.25 364 THR A C 1
ATOM 2926 O O . THR A 1 364 ? -11.908 23.007 19.814 1.00 71.25 364 THR A O 1
ATOM 2929 N N . GLU A 1 365 ? -12.373 20.827 20.111 1.00 73.88 365 GLU A N 1
ATOM 2930 C CA . GLU A 1 365 ? -12.977 20.609 18.784 1.00 73.88 365 GLU A CA 1
ATOM 2931 C C . GLU A 1 365 ? -14.250 21.450 18.579 1.00 73.88 365 GLU A C 1
ATOM 2933 O O . GLU A 1 365 ? -14.497 21.922 17.471 1.00 73.88 365 GLU A O 1
ATOM 2938 N N . GLY A 1 366 ? -15.034 21.648 19.643 1.00 66.25 366 GLY A N 1
ATOM 2939 C CA . GLY A 1 366 ? -16.236 22.482 19.655 1.00 66.25 366 GLY A CA 1
ATOM 2940 C C . GLY A 1 366 ? -16.169 23.605 20.690 1.00 66.25 366 GLY A C 1
ATOM 2941 O O . GLY A 1 366 ? -15.209 23.703 21.457 1.00 66.25 366 GLY A O 1
ATOM 2942 N N . ASP A 1 367 ? -17.214 24.432 20.720 1.00 60.25 367 ASP A N 1
ATOM 2943 C CA . ASP A 1 367 ? -17.318 25.571 21.641 1.00 60.25 367 ASP A CA 1
ATOM 2944 C C . ASP A 1 367 ? -17.548 25.129 23.106 1.00 60.25 367 ASP A C 1
ATOM 2946 O O . ASP A 1 367 ? -17.167 25.841 24.034 1.00 60.25 367 ASP A O 1
ATOM 2950 N N . ASP A 1 368 ? -18.072 23.913 23.321 1.00 63.16 368 ASP A N 1
ATOM 2951 C CA . ASP A 1 368 ? -18.378 23.354 24.643 1.00 63.16 368 ASP A CA 1
ATOM 2952 C C . ASP A 1 368 ? -17.279 22.408 25.161 1.00 63.16 368 ASP A C 1
ATOM 2954 O O . ASP A 1 368 ? -17.244 21.207 24.868 1.00 63.16 368 ASP A O 1
ATOM 2958 N N . ALA A 1 369 ? -16.403 22.928 26.023 1.00 61.19 369 ALA A N 1
ATOM 2959 C CA . ALA A 1 369 ? -15.352 22.141 26.679 1.00 61.19 369 ALA A CA 1
ATOM 2960 C C . ALA A 1 369 ? -15.894 21.001 27.571 1.00 61.19 369 ALA A C 1
ATOM 2962 O O . ALA A 1 369 ? -15.212 20.001 27.787 1.00 61.19 369 ALA A O 1
ATOM 2963 N N . SER A 1 370 ? -17.130 21.118 28.068 1.00 61.88 370 SER A N 1
ATOM 2964 C CA . SER A 1 370 ? -17.788 20.112 28.916 1.00 61.88 370 SER A CA 1
ATOM 2965 C C . SER A 1 370 ? -18.197 18.842 28.160 1.00 61.88 370 SER A C 1
ATOM 2967 O O . SER A 1 370 ? -18.291 17.779 28.771 1.00 61.88 370 SER A O 1
ATOM 2969 N N . PHE A 1 371 ? -18.395 18.927 26.840 1.00 74.06 371 PHE A N 1
ATOM 2970 C CA . PHE A 1 371 ? -18.742 17.802 25.964 1.00 74.06 371 PHE A CA 1
ATOM 2971 C C . PHE A 1 371 ? -17.508 17.233 25.234 1.00 74.06 371 PHE A C 1
ATOM 2973 O O . PHE A 1 371 ? -17.602 16.670 24.145 1.00 74.06 371 PHE A O 1
ATOM 2980 N N . SER A 1 372 ? -16.319 17.392 25.816 1.00 79.88 372 SER A N 1
ATOM 2981 C CA . SER A 1 372 ? -15.064 16.890 25.251 1.00 79.88 372 SER A CA 1
ATOM 2982 C C . SER A 1 372 ? -14.530 15.688 26.031 1.00 79.88 372 SER A C 1
ATOM 2984 O O . SER A 1 372 ? -14.721 15.574 27.240 1.00 79.88 372 SER A O 1
ATOM 2986 N N . PHE A 1 373 ? -13.854 14.770 25.339 1.00 79.00 373 PHE A N 1
ATOM 2987 C CA . PHE A 1 373 ? -13.230 13.598 25.947 1.00 79.00 373 PHE A CA 1
ATOM 2988 C C . PHE A 1 373 ? -12.006 14.028 26.788 1.00 79.00 373 PHE A C 1
ATOM 2990 O O . PHE A 1 373 ? -11.060 14.594 26.227 1.00 79.00 373 PHE A O 1
ATOM 2997 N N . PRO A 1 374 ? -12.004 13.799 28.119 1.00 81.75 374 PRO A N 1
ATOM 2998 C CA . PRO A 1 374 ? -10.960 14.303 29.014 1.00 81.75 374 PRO A CA 1
ATOM 2999 C C . PRO A 1 374 ? -9.587 13.699 28.739 1.00 81.75 374 PRO A C 1
ATOM 3001 O O . PRO A 1 374 ? -9.482 12.489 28.582 1.00 81.75 374 PRO A O 1
ATOM 3004 N N . PHE A 1 375 ? -8.523 14.509 28.793 1.00 81.88 375 PHE A N 1
ATOM 3005 C CA . PHE A 1 375 ? -7.145 14.024 28.652 1.00 81.88 375 PHE A CA 1
ATOM 3006 C C . PHE A 1 375 ? -6.776 12.936 29.668 1.00 81.88 375 PHE A C 1
ATOM 3008 O O . PHE A 1 375 ? -7.252 12.921 30.799 1.00 81.88 375 PHE A O 1
ATOM 3015 N N . GLY A 1 376 ? -5.832 12.070 29.285 1.00 76.25 376 GLY A N 1
ATOM 3016 C CA . GLY A 1 376 ? -5.291 11.029 30.167 1.00 76.25 376 GLY A CA 1
ATOM 3017 C C . GLY A 1 376 ? -6.131 9.753 30.243 1.00 76.25 376 GLY A C 1
ATOM 3018 O O . GLY A 1 376 ? -5.672 8.784 30.830 1.00 76.25 376 GLY A O 1
ATOM 3019 N N . LEU A 1 377 ? -7.302 9.723 29.597 1.00 79.50 377 LEU A N 1
ATOM 3020 C CA . LEU A 1 377 ? -8.123 8.512 29.454 1.00 79.50 377 LEU A CA 1
ATOM 3021 C C . LEU A 1 377 ? -7.637 7.556 28.353 1.00 79.50 377 LEU A C 1
ATOM 3023 O O . LEU A 1 377 ? -8.182 6.475 28.196 1.00 79.50 377 LEU A O 1
ATOM 3027 N N . PHE A 1 378 ? -6.653 7.959 27.546 1.00 80.38 378 PHE A N 1
ATOM 3028 C CA . PHE A 1 378 ? -6.054 7.054 26.565 1.00 80.38 378 PHE A CA 1
ATOM 3029 C C . PHE A 1 378 ? -5.010 6.211 27.288 1.00 80.38 378 PHE A C 1
ATOM 3031 O O . PHE A 1 378 ? -4.009 6.748 27.770 1.00 80.38 378 PHE A O 1
ATOM 3038 N N . GLU A 1 379 ? -5.269 4.914 27.410 1.00 73.69 379 GLU A N 1
ATOM 3039 C CA . GLU A 1 379 ? -4.447 4.013 28.207 1.00 73.69 379 GLU A CA 1
ATOM 3040 C C . GLU A 1 379 ? -3.083 3.809 27.554 1.00 73.69 379 GLU A C 1
ATOM 3042 O O . GLU A 1 379 ? -2.958 3.142 26.531 1.00 73.69 379 GLU A O 1
ATOM 3047 N N . SER A 1 380 ? -2.026 4.343 28.156 1.00 63.19 380 SER A N 1
ATOM 3048 C CA . SER A 1 380 ? -0.665 3.952 27.795 1.00 63.19 380 SER A CA 1
ATOM 3049 C C . SER A 1 380 ? -0.466 2.491 28.190 1.00 63.19 380 SER A C 1
ATOM 3051 O O . SER A 1 380 ? -0.577 2.163 29.370 1.00 63.19 380 SER A O 1
ATOM 3053 N N . THR A 1 381 ? -0.160 1.615 27.229 1.00 43.34 381 THR A N 1
ATOM 3054 C CA . THR A 1 381 ? 0.172 0.212 27.520 1.00 43.34 381 THR A CA 1
ATOM 3055 C C . THR A 1 381 ? 1.204 0.151 28.651 1.00 43.34 381 THR A C 1
ATOM 3057 O O . THR A 1 381 ? 2.256 0.788 28.523 1.00 43.34 381 THR A O 1
ATOM 3060 N N . PRO A 1 382 ? 0.949 -0.588 29.745 1.00 36.62 382 PRO A N 1
ATOM 3061 C CA . PRO A 1 382 ? 1.916 -0.731 30.816 1.00 36.62 382 PRO A CA 1
ATOM 3062 C C . PRO A 1 382 ? 3.094 -1.552 30.289 1.00 36.62 382 PRO A C 1
ATOM 3064 O O . PRO A 1 382 ? 3.069 -2.781 30.263 1.00 36.62 382 PRO A O 1
ATOM 3067 N N . ALA A 1 383 ? 4.163 -0.876 29.878 1.00 33.94 383 ALA A N 1
ATOM 3068 C CA . ALA A 1 383 ? 5.474 -1.489 29.962 1.00 33.94 383 ALA A CA 1
ATOM 3069 C C . ALA A 1 383 ? 5.732 -1.716 31.462 1.00 33.94 383 ALA A C 1
ATOM 3071 O O . ALA A 1 383 ? 5.945 -0.764 32.206 1.00 33.94 383 ALA A O 1
ATOM 3072 N N . SER A 1 384 ? 5.621 -2.974 31.896 1.00 30.84 384 SER A N 1
ATOM 3073 C CA . SER A 1 384 ? 5.924 -3.486 33.241 1.00 30.84 384 SER A CA 1
ATOM 3074 C C . SER A 1 384 ? 5.112 -2.911 34.413 1.00 30.84 384 SER A C 1
ATOM 3076 O O . SER A 1 384 ? 5.559 -2.015 35.120 1.00 30.84 384 SER A O 1
ATOM 3078 N N . SER A 1 385 ? 3.998 -3.564 34.752 1.00 27.94 385 SER A N 1
ATOM 3079 C CA . SER A 1 385 ? 3.482 -3.619 36.130 1.00 27.94 385 SER A CA 1
ATOM 3080 C C . SER A 1 385 ? 4.247 -4.658 36.971 1.00 27.94 385 SER A C 1
ATOM 3082 O O . SER A 1 385 ? 3.655 -5.504 37.638 1.00 27.94 385 SER A O 1
ATOM 3084 N N . ILE A 1 386 ? 5.580 -4.603 36.927 1.00 37.53 386 ILE A N 1
ATOM 3085 C CA . ILE A 1 386 ? 6.454 -5.186 37.945 1.00 37.53 386 ILE A CA 1
ATOM 3086 C C . ILE A 1 386 ? 7.332 -4.029 38.423 1.00 37.53 386 ILE A C 1
ATOM 3088 O O . ILE A 1 386 ? 8.130 -3.490 37.664 1.00 37.53 386 ILE A O 1
ATOM 3092 N N . THR A 1 387 ? 7.126 -3.664 39.689 1.00 28.83 387 THR A N 1
ATOM 3093 C CA . THR A 1 387 ? 7.869 -2.701 40.523 1.00 28.83 387 THR A CA 1
ATOM 3094 C C . THR A 1 387 ? 7.687 -1.198 40.260 1.00 28.83 387 THR A C 1
ATOM 3096 O O . THR A 1 387 ? 8.439 -0.589 39.518 1.00 28.83 387 THR A O 1
ATOM 3099 N N . GLY A 1 388 ? 6.755 -0.603 41.016 1.00 24.28 388 GLY A N 1
ATOM 3100 C CA . GLY A 1 388 ? 7.032 0.531 41.915 1.00 24.28 388 GLY A CA 1
ATOM 3101 C C . GLY A 1 388 ? 7.208 1.949 41.330 1.00 24.28 388 GLY A C 1
ATOM 3102 O O . GLY A 1 388 ? 7.724 2.122 40.231 1.00 24.28 388 GLY A O 1
ATOM 3103 N N . PRO A 1 389 ? 6.809 3.001 42.075 1.00 34.88 389 PRO A N 1
ATOM 3104 C CA . PRO A 1 389 ? 6.827 4.376 41.599 1.00 34.88 389 PRO A CA 1
ATOM 3105 C C . PRO A 1 389 ? 8.177 5.040 41.890 1.00 34.88 389 PRO A C 1
ATOM 3107 O O . PRO A 1 389 ? 8.465 5.379 43.031 1.00 34.88 389 PRO A O 1
ATOM 3110 N N . THR A 1 390 ? 8.978 5.310 40.863 1.00 26.78 390 THR A N 1
ATOM 3111 C CA . THR A 1 390 ? 9.956 6.408 40.898 1.00 26.78 390 THR A CA 1
ATOM 3112 C C . THR A 1 390 ? 10.213 6.929 39.491 1.00 26.78 390 THR A C 1
ATOM 3114 O O . THR A 1 390 ? 10.743 6.262 38.604 1.00 26.78 390 THR A O 1
ATOM 3117 N N . SER A 1 391 ? 9.841 8.187 39.297 1.00 36.91 391 SER A N 1
ATOM 3118 C CA . SER A 1 391 ? 10.263 9.035 38.195 1.00 36.91 391 SER A CA 1
ATOM 3119 C C . SER A 1 391 ? 11.782 9.253 38.245 1.00 36.91 391 SER A C 1
ATOM 3121 O O . SER A 1 391 ? 12.243 10.198 38.872 1.00 36.91 391 SER A O 1
ATOM 3123 N N . MET A 1 392 ? 12.564 8.371 37.623 1.00 31.78 392 MET A N 1
ATOM 3124 C CA . MET A 1 392 ? 13.931 8.625 37.133 1.00 31.78 392 MET A CA 1
ATOM 3125 C C . MET A 1 392 ? 14.481 7.321 36.546 1.00 31.78 392 MET A C 1
ATOM 3127 O O . MET A 1 392 ? 14.952 6.459 37.276 1.00 31.78 392 MET A O 1
ATOM 3131 N N . GLY A 1 393 ? 14.416 7.139 35.223 1.00 28.41 393 GLY A N 1
ATOM 3132 C CA . GLY A 1 393 ? 14.875 5.862 34.664 1.00 28.41 393 GLY A CA 1
ATOM 3133 C C . GLY A 1 393 ? 14.915 5.686 33.151 1.00 28.41 393 GLY A C 1
ATOM 3134 O O . GLY A 1 393 ? 15.182 4.582 32.702 1.00 28.41 393 GLY A O 1
ATOM 3135 N N . ILE A 1 394 ? 14.718 6.720 32.324 1.00 33.12 394 ILE A N 1
ATOM 3136 C CA . ILE A 1 394 ? 14.813 6.555 30.854 1.00 33.12 394 ILE A CA 1
ATOM 3137 C C . ILE A 1 394 ? 16.279 6.562 30.353 1.00 33.12 394 ILE A C 1
ATOM 3139 O O . ILE A 1 394 ? 16.552 6.255 29.196 1.00 33.12 394 ILE A O 1
ATOM 3143 N N . LYS A 1 395 ? 17.271 6.795 31.225 1.00 30.78 395 LYS A N 1
ATOM 3144 C CA . LYS A 1 395 ? 18.702 6.735 30.856 1.00 30.78 395 LYS A CA 1
ATOM 3145 C C . LYS A 1 395 ? 19.404 5.394 31.143 1.00 30.78 395 LYS A C 1
ATOM 3147 O O . LYS A 1 395 ? 20.532 5.224 30.695 1.00 30.78 395 LYS A O 1
ATOM 3152 N N . ALA A 1 396 ? 18.763 4.417 31.796 1.00 27.45 396 ALA A N 1
ATOM 3153 C CA . ALA A 1 396 ? 19.434 3.166 32.195 1.00 27.45 396 ALA A CA 1
ATOM 3154 C C . ALA A 1 396 ? 19.308 2.000 31.185 1.00 27.45 396 ALA A C 1
ATOM 3156 O O . ALA A 1 396 ? 20.179 1.134 31.130 1.00 27.45 396 ALA A O 1
ATOM 3157 N N . ASN A 1 397 ? 18.305 1.998 30.297 1.00 29.64 397 ASN A N 1
ATOM 3158 C CA . ASN A 1 397 ? 18.093 0.883 29.355 1.00 29.64 397 ASN A CA 1
ATOM 3159 C C . ASN A 1 397 ? 18.968 0.912 28.088 1.00 29.64 397 ASN A C 1
ATOM 3161 O O . ASN A 1 397 ? 18.867 0.016 27.251 1.00 29.64 397 ASN A O 1
ATOM 3165 N N . ARG A 1 398 ? 19.872 1.893 27.952 1.00 30.70 398 ARG A N 1
ATOM 3166 C CA . ARG A 1 398 ? 20.898 1.897 26.891 1.00 30.70 398 ARG A CA 1
ATOM 3167 C C . ARG A 1 398 ? 22.199 1.200 27.311 1.00 30.70 398 ARG A C 1
ATOM 3169 O O . ARG A 1 398 ? 22.965 0.815 26.436 1.00 30.70 398 ARG A O 1
ATOM 3176 N N . ALA A 1 399 ? 22.426 0.995 28.613 1.00 30.62 399 ALA A N 1
ATOM 3177 C CA . ALA A 1 399 ? 23.656 0.394 29.137 1.00 30.62 399 ALA A CA 1
ATOM 3178 C C . ALA A 1 399 ? 23.580 -1.142 29.277 1.00 30.62 399 ALA A C 1
ATOM 3180 O O . ALA A 1 399 ? 24.569 -1.827 29.044 1.00 30.62 399 ALA A O 1
ATOM 3181 N N . ASN A 1 400 ? 22.401 -1.716 29.550 1.00 30.92 400 ASN A N 1
ATOM 3182 C CA . ASN A 1 400 ? 22.268 -3.160 29.818 1.00 30.92 400 ASN A CA 1
ATOM 3183 C C . ASN A 1 400 ? 22.079 -4.054 28.576 1.00 30.92 400 ASN A C 1
ATOM 3185 O O . ASN A 1 400 ? 21.992 -5.272 28.705 1.00 30.92 400 ASN A O 1
ATOM 3189 N N . ARG A 1 401 ? 22.082 -3.489 27.359 1.00 32.81 401 ARG A N 1
ATOM 3190 C CA . ARG A 1 401 ? 22.147 -4.263 26.098 1.00 32.81 401 ARG A CA 1
ATOM 3191 C C . ARG A 1 401 ? 23.579 -4.601 25.657 1.00 32.81 401 ARG A C 1
ATOM 3193 O O . ARG A 1 401 ? 23.757 -5.184 24.594 1.00 32.81 401 ARG A O 1
ATOM 3200 N N . ALA A 1 402 ? 24.585 -4.243 26.456 1.00 34.34 402 ALA A N 1
ATOM 3201 C CA . ALA A 1 402 ? 25.995 -4.461 26.141 1.00 34.34 402 ALA A CA 1
ATOM 3202 C C . ALA A 1 402 ? 26.515 -5.877 26.475 1.00 34.34 402 ALA A C 1
ATOM 3204 O O . ALA A 1 402 ? 27.604 -6.224 26.032 1.00 34.34 402 ALA A O 1
ATOM 3205 N N . ASN A 1 403 ? 25.750 -6.714 27.195 1.00 37.19 403 ASN A N 1
ATOM 3206 C CA . ASN A 1 403 ? 26.267 -7.976 27.754 1.00 37.19 403 ASN A CA 1
ATOM 3207 C C . ASN A 1 403 ? 25.703 -9.269 27.132 1.00 37.19 403 ASN A C 1
ATOM 3209 O O . ASN A 1 403 ? 26.007 -10.356 27.615 1.00 37.19 403 ASN A O 1
ATOM 3213 N N . SER A 1 404 ? 24.933 -9.200 26.043 1.00 33.72 404 SER A N 1
ATOM 3214 C CA . SER A 1 404 ? 24.633 -10.383 25.222 1.00 33.72 404 SER A CA 1
ATOM 3215 C C . SER A 1 404 ? 25.533 -10.377 23.990 1.00 33.72 404 SER A C 1
ATOM 3217 O O . SER A 1 404 ? 25.357 -9.545 23.101 1.00 33.72 404 SER A O 1
ATOM 3219 N N . ALA A 1 405 ? 26.500 -11.295 23.951 1.00 38.88 405 ALA A N 1
ATOM 3220 C CA . ALA A 1 405 ? 27.515 -11.451 22.908 1.00 38.88 405 ALA A CA 1
ATOM 3221 C C . ALA A 1 405 ? 26.949 -11.979 21.572 1.00 38.88 405 ALA A C 1
ATOM 3223 O O . ALA A 1 405 ? 27.405 -12.982 21.031 1.00 38.88 405 ALA A O 1
ATOM 3224 N N . ILE A 1 406 ? 25.951 -11.289 21.023 1.00 39.31 406 ILE A N 1
ATOM 3225 C CA . ILE A 1 406 ? 25.555 -11.371 19.620 1.00 39.31 406 ILE A CA 1
ATOM 3226 C C . ILE A 1 406 ? 25.309 -9.923 19.185 1.00 39.31 406 ILE A C 1
ATOM 3228 O O . ILE A 1 406 ? 24.418 -9.278 19.742 1.00 39.31 406 ILE A O 1
ATOM 3232 N N . PRO A 1 407 ? 26.083 -9.367 18.234 1.00 32.66 407 PRO A N 1
ATOM 3233 C CA . PRO A 1 407 ? 25.908 -7.984 17.817 1.00 32.66 407 PRO A CA 1
ATOM 3234 C C . PRO A 1 407 ? 24.484 -7.782 17.289 1.00 32.66 407 PRO A C 1
ATOM 3236 O O . PRO A 1 407 ? 24.112 -8.328 16.249 1.00 32.66 407 PRO A O 1
ATOM 3239 N N . ALA A 1 408 ? 23.685 -6.981 17.999 1.00 38.09 408 ALA A N 1
ATOM 3240 C CA . ALA A 1 408 ? 22.330 -6.602 17.595 1.00 38.09 408 ALA A CA 1
ATOM 3241 C C . ALA A 1 408 ? 22.296 -5.974 16.188 1.00 38.09 408 ALA A C 1
ATOM 3243 O O . ALA A 1 408 ? 21.292 -6.074 15.496 1.00 38.09 408 ALA A O 1
ATOM 3244 N N . THR A 1 409 ? 23.426 -5.440 15.719 1.00 43.06 409 THR A N 1
ATOM 3245 C CA . THR A 1 409 ? 23.639 -4.953 14.353 1.00 43.06 409 THR A CA 1
ATOM 3246 C C . THR A 1 409 ? 23.509 -6.035 13.285 1.00 43.06 409 THR A C 1
ATOM 3248 O O . THR A 1 409 ? 23.065 -5.717 12.186 1.00 43.06 409 THR A O 1
ATOM 3251 N N . ILE A 1 410 ? 23.844 -7.298 13.581 1.00 40.53 410 ILE A N 1
ATOM 3252 C CA . ILE A 1 410 ? 23.721 -8.422 12.63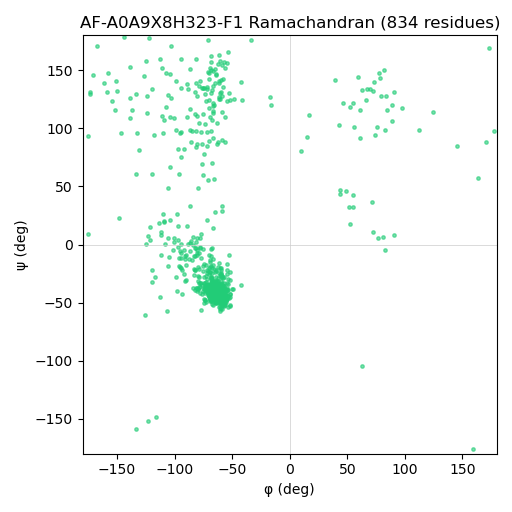8 1.00 40.53 410 ILE A CA 1
ATOM 3253 C C . ILE A 1 410 ? 22.278 -8.925 12.600 1.00 40.53 410 ILE A C 1
ATOM 3255 O O . ILE A 1 410 ? 21.768 -9.190 11.518 1.00 40.53 410 ILE A O 1
ATOM 3259 N N . LEU A 1 411 ? 21.584 -8.997 13.742 1.00 36.91 411 LEU A N 1
ATOM 3260 C CA . LEU A 1 411 ? 20.174 -9.401 13.776 1.00 36.91 411 LEU A CA 1
ATOM 3261 C C . LEU A 1 411 ? 19.252 -8.302 13.217 1.00 36.91 411 LEU A C 1
ATOM 3263 O O . LEU A 1 411 ? 18.325 -8.627 12.480 1.00 36.91 411 LEU A O 1
ATOM 3267 N N . GLU A 1 412 ? 19.556 -7.020 13.453 1.00 35.09 412 GLU A N 1
ATOM 3268 C CA . GLU A 1 412 ? 18.915 -5.886 12.770 1.00 35.09 412 GLU A CA 1
ATOM 3269 C C . GLU A 1 412 ? 19.274 -5.846 11.280 1.00 35.09 412 GLU A C 1
ATOM 3271 O O . GLU A 1 412 ? 18.397 -5.588 10.459 1.00 35.09 412 GLU A O 1
ATOM 3276 N N . HIS A 1 413 ? 20.513 -6.164 10.878 1.00 35.06 413 HIS A N 1
ATOM 3277 C CA . HIS A 1 413 ? 20.839 -6.329 9.454 1.00 35.06 413 HIS A CA 1
ATOM 3278 C C . HIS A 1 413 ? 20.064 -7.493 8.829 1.00 35.06 413 HIS A C 1
ATOM 3280 O O . HIS A 1 413 ? 19.526 -7.350 7.741 1.00 35.06 413 HIS A O 1
ATOM 3286 N N . ILE A 1 414 ? 19.928 -8.629 9.510 1.00 40.12 414 ILE A N 1
ATOM 3287 C CA . ILE A 1 414 ? 19.194 -9.795 9.000 1.00 40.12 414 ILE A CA 1
ATOM 3288 C C . ILE A 1 414 ? 17.681 -9.529 8.973 1.00 40.12 414 ILE A C 1
ATOM 3290 O O . ILE A 1 414 ? 17.006 -9.957 8.036 1.00 40.12 414 ILE A O 1
ATOM 3294 N N . GLN A 1 415 ? 17.137 -8.779 9.935 1.00 36.38 415 GLN A N 1
ATOM 3295 C CA . GLN A 1 415 ? 15.735 -8.353 9.932 1.00 36.38 415 GLN A CA 1
ATOM 3296 C C . GLN A 1 415 ? 15.459 -7.293 8.858 1.00 36.38 415 GLN A C 1
ATOM 3298 O O . GLN A 1 415 ? 14.467 -7.425 8.151 1.00 36.38 415 GLN A O 1
ATOM 3303 N N . THR A 1 416 ? 16.365 -6.336 8.633 1.00 33.31 416 THR A N 1
ATOM 3304 C CA . THR A 1 416 ? 16.283 -5.366 7.517 1.00 33.31 416 THR A CA 1
ATOM 3305 C C . THR A 1 416 ? 16.595 -5.982 6.145 1.00 33.31 416 THR A C 1
ATOM 3307 O O . THR A 1 416 ? 16.235 -5.416 5.110 1.00 33.31 416 THR A O 1
ATOM 3310 N N . ILE A 1 417 ? 17.234 -7.156 6.104 1.00 36.66 417 ILE A N 1
ATOM 3311 C CA . ILE A 1 417 ? 17.376 -7.990 4.900 1.00 36.66 417 ILE A CA 1
ATOM 3312 C C . ILE A 1 417 ? 16.102 -8.824 4.667 1.00 36.66 417 ILE A C 1
ATOM 3314 O O . ILE A 1 417 ? 15.676 -8.948 3.520 1.00 36.66 417 ILE A O 1
ATOM 3318 N N . LYS A 1 418 ? 15.446 -9.338 5.722 1.00 34.97 418 LYS A N 1
ATOM 3319 C CA . LYS A 1 418 ? 14.146 -10.038 5.626 1.00 34.97 418 LYS A CA 1
ATOM 3320 C C . LYS A 1 418 ? 12.983 -9.095 5.298 1.00 34.97 418 LYS A C 1
ATOM 3322 O O . LYS A 1 418 ? 12.090 -9.483 4.550 1.00 34.97 418 LYS A O 1
ATOM 3327 N N . SER A 1 419 ? 12.999 -7.857 5.791 1.00 37.22 419 SER A N 1
ATOM 3328 C CA . SER A 1 419 ? 12.093 -6.785 5.370 1.00 37.22 419 SER A CA 1
ATOM 3329 C C . SER A 1 419 ? 12.776 -5.950 4.283 1.00 37.22 419 SER A C 1
ATOM 3331 O O . SER A 1 419 ? 13.268 -4.856 4.539 1.00 37.22 419 SER A O 1
ATOM 3333 N N . GLY A 1 420 ? 12.854 -6.482 3.061 1.00 35.78 420 GLY A N 1
ATOM 3334 C CA . GLY A 1 420 ? 13.562 -5.883 1.917 1.00 35.78 420 GLY A CA 1
ATOM 3335 C C . GLY A 1 420 ? 13.014 -4.546 1.378 1.00 35.78 420 GLY A C 1
ATOM 3336 O O . GLY A 1 420 ? 13.173 -4.267 0.193 1.00 35.78 420 GLY A O 1
ATOM 3337 N N . CYS A 1 421 ? 12.374 -3.726 2.209 1.00 36.88 421 CYS A N 1
ATOM 3338 C CA . CYS A 1 421 ? 11.848 -2.410 1.874 1.00 36.88 421 CYS A CA 1
ATOM 3339 C C . CYS A 1 421 ? 12.467 -1.392 2.841 1.00 36.88 421 CYS A C 1
ATOM 3341 O O . CYS A 1 421 ? 12.404 -1.596 4.054 1.00 36.88 421 CYS A O 1
ATOM 3343 N N . GLY A 1 422 ? 13.063 -0.308 2.330 1.00 40.25 422 GLY A N 1
ATOM 3344 C CA . GLY A 1 422 ? 13.423 0.844 3.173 1.00 40.25 422 GLY A CA 1
ATOM 3345 C C . GLY A 1 422 ? 12.202 1.354 3.964 1.00 40.25 422 GLY A C 1
ATOM 3346 O O . GLY A 1 422 ? 11.069 0.962 3.644 1.00 40.25 422 GLY A O 1
ATOM 3347 N N . PRO A 1 423 ? 12.380 2.206 4.998 1.00 47.81 423 PRO A N 1
ATOM 3348 C CA . PRO A 1 423 ? 11.246 2.721 5.757 1.00 47.81 423 PRO A CA 1
ATOM 3349 C C . PRO A 1 423 ? 10.256 3.363 4.782 1.00 47.81 423 PRO A C 1
ATOM 3351 O O . PRO A 1 423 ? 10.615 4.221 3.976 1.00 47.81 423 PRO A O 1
ATOM 3354 N N . THR A 1 424 ? 9.008 2.894 4.803 1.00 50.22 424 THR A N 1
ATOM 3355 C CA . THR A 1 424 ? 7.968 3.442 3.931 1.00 50.22 424 THR A CA 1
ATOM 3356 C C . THR A 1 424 ? 7.813 4.937 4.214 1.00 50.22 424 THR A C 1
ATOM 3358 O O . THR A 1 424 ? 8.073 5.390 5.325 1.00 50.22 424 THR A O 1
ATOM 3361 N N . LEU A 1 425 ? 7.342 5.726 3.242 1.00 51.47 425 LEU A N 1
ATOM 3362 C CA . LEU A 1 425 ? 7.024 7.142 3.479 1.00 51.47 425 LEU A CA 1
ATOM 3363 C C . LEU A 1 425 ? 6.127 7.312 4.718 1.00 51.47 425 LEU A C 1
ATOM 3365 O O . LEU A 1 425 ? 6.327 8.220 5.509 1.00 51.47 425 LEU A O 1
ATOM 3369 N N . ALA A 1 426 ? 5.177 6.397 4.926 1.00 53.25 426 ALA A N 1
ATOM 3370 C CA . ALA A 1 426 ? 4.364 6.377 6.134 1.00 53.25 426 ALA A CA 1
ATOM 3371 C C . ALA A 1 426 ? 5.216 6.213 7.404 1.00 53.25 426 ALA A C 1
ATOM 3373 O O . ALA A 1 426 ? 4.981 6.933 8.364 1.00 53.25 426 ALA A O 1
ATOM 3374 N N . ALA A 1 427 ? 6.222 5.333 7.406 1.00 58.47 427 ALA A N 1
ATOM 3375 C CA . ALA A 1 427 ? 7.157 5.174 8.519 1.00 58.47 427 ALA A CA 1
ATOM 3376 C C . ALA A 1 427 ? 8.048 6.412 8.737 1.00 58.47 427 ALA A C 1
ATOM 3378 O O . ALA A 1 427 ? 8.217 6.826 9.878 1.00 58.47 427 ALA A O 1
ATOM 3379 N N . LEU A 1 428 ? 8.552 7.050 7.673 1.00 60.09 428 LEU A N 1
ATOM 3380 C CA . LEU A 1 428 ? 9.331 8.296 7.765 1.00 60.09 428 LEU A CA 1
ATOM 3381 C C . LEU A 1 428 ? 8.491 9.453 8.318 1.00 60.09 428 LEU A C 1
ATOM 3383 O O . LEU A 1 428 ? 8.887 10.106 9.278 1.00 60.09 428 LEU A O 1
ATOM 3387 N N . VAL A 1 429 ? 7.289 9.674 7.787 1.00 58.22 429 VAL A N 1
ATOM 3388 C CA . VAL A 1 429 ? 6.387 10.719 8.298 1.00 58.22 429 VAL A CA 1
ATOM 3389 C C . VAL A 1 429 ? 5.882 10.356 9.707 1.00 58.22 429 VAL A C 1
ATOM 3391 O O . VAL A 1 429 ? 5.584 11.232 10.511 1.00 58.22 429 VAL A O 1
ATOM 3394 N N . ASN A 1 430 ? 5.784 9.074 10.065 1.00 62.53 430 ASN A N 1
ATOM 3395 C CA . ASN A 1 430 ? 5.497 8.679 11.449 1.00 62.53 430 ASN A CA 1
ATOM 3396 C C . ASN A 1 430 ? 6.697 8.912 12.375 1.00 62.53 430 ASN A C 1
ATOM 3398 O O . ASN A 1 430 ? 6.490 9.275 13.525 1.00 62.53 430 ASN A O 1
ATOM 3402 N N . SER A 1 431 ? 7.933 8.787 11.885 1.00 59.22 431 SER A N 1
ATOM 3403 C CA . SER A 1 431 ? 9.123 9.136 12.667 1.00 59.22 431 SER A CA 1
ATOM 3404 C C . SER A 1 431 ? 9.207 10.634 12.976 1.00 59.22 431 SER A C 1
ATOM 3406 O O . SER A 1 431 ? 9.827 11.018 13.953 1.00 59.22 431 SER A O 1
ATOM 3408 N N . THR A 1 432 ? 8.525 11.503 12.220 1.00 59.53 432 THR A N 1
ATOM 3409 C CA . THR A 1 432 ? 8.435 12.930 12.577 1.00 59.53 432 THR A CA 1
ATOM 3410 C C . THR A 1 432 ? 7.381 13.230 13.652 1.00 59.53 432 THR A C 1
ATOM 3412 O O . THR A 1 432 ? 7.338 14.353 14.151 1.00 59.53 432 THR A O 1
ATOM 3415 N N . MET A 1 433 ? 6.559 12.246 14.041 1.00 61.44 433 MET A N 1
ATOM 3416 C CA . MET A 1 433 ? 5.559 12.328 15.118 1.00 61.44 433 MET A CA 1
ATOM 3417 C C . MET A 1 433 ? 6.104 11.762 16.436 1.00 61.44 433 MET A C 1
ATOM 3419 O O . MET A 1 433 ? 5.592 10.777 16.968 1.00 61.44 433 MET A O 1
ATOM 3423 N N . HIS A 1 434 ? 7.175 12.365 16.952 1.00 62.41 434 HIS A N 1
ATOM 3424 C CA . HIS A 1 434 ? 7.694 12.042 18.280 1.00 62.41 434 HIS A CA 1
ATOM 3425 C C . HIS A 1 434 ? 6.996 12.866 19.375 1.00 62.41 434 HIS A C 1
ATOM 3427 O O . HIS A 1 434 ? 6.580 13.996 19.103 1.00 62.41 434 HIS A O 1
ATOM 3433 N N . PRO A 1 435 ? 6.893 12.336 20.614 1.00 55.19 435 PRO A N 1
ATOM 3434 C CA . PRO A 1 435 ? 6.400 13.101 21.755 1.00 55.19 435 PRO A CA 1
ATOM 3435 C C . PRO A 1 435 ? 7.183 14.406 21.877 1.00 55.19 435 PRO A C 1
ATOM 3437 O O . PRO A 1 435 ? 8.416 14.392 21.843 1.00 55.19 435 PRO A O 1
ATOM 3440 N N . LEU A 1 436 ? 6.477 15.528 22.001 1.00 59.34 436 LEU A N 1
ATOM 3441 C CA . LEU A 1 436 ? 7.128 16.825 22.141 1.00 59.34 436 LEU A CA 1
ATOM 3442 C C . LEU A 1 436 ? 7.857 16.859 23.488 1.00 59.34 436 LEU A C 1
ATOM 3444 O O . LEU A 1 436 ? 7.237 16.671 24.535 1.00 59.34 436 LEU A O 1
ATOM 3448 N N . SER A 1 437 ? 9.172 17.084 23.467 1.00 47.59 437 SER A N 1
ATOM 3449 C CA . SER A 1 437 ? 9.935 17.268 24.699 1.00 47.59 437 SER A CA 1
ATOM 3450 C C . SER A 1 437 ? 9.512 18.591 25.354 1.00 47.59 437 SER A C 1
ATOM 3452 O O . SER A 1 437 ? 9.450 19.613 24.666 1.00 47.59 437 SER A O 1
ATOM 3454 N N . PRO A 1 438 ? 9.238 18.621 26.669 1.00 46.84 438 PRO A N 1
ATOM 3455 C CA . PRO A 1 438 ? 8.912 19.856 27.382 1.00 46.84 438 PRO A CA 1
ATOM 3456 C C . PRO A 1 438 ? 10.095 20.841 27.502 1.00 46.84 438 PRO A C 1
ATOM 3458 O O . PRO A 1 438 ? 9.895 21.935 28.010 1.00 46.84 438 PRO A O 1
ATOM 3461 N N . HIS A 1 439 ? 11.298 20.479 27.032 1.00 40.91 439 HIS A N 1
ATOM 3462 C CA . HIS A 1 439 ? 12.541 21.260 27.159 1.00 40.91 439 HIS A CA 1
ATOM 3463 C C . HIS A 1 439 ? 13.068 21.891 25.852 1.00 40.91 439 HIS A C 1
ATOM 3465 O O . HIS A 1 439 ? 14.239 22.250 25.777 1.00 40.91 439 HIS A O 1
ATOM 3471 N N . ASP A 1 440 ? 12.240 22.042 24.815 1.00 46.50 440 ASP A N 1
ATOM 3472 C CA . ASP A 1 440 ? 12.647 22.802 23.622 1.00 46.50 440 ASP A CA 1
ATOM 3473 C C . ASP A 1 440 ? 12.472 24.316 23.864 1.00 46.50 440 ASP A C 1
ATOM 3475 O O . ASP A 1 440 ? 11.466 24.916 23.476 1.00 46.50 440 ASP A O 1
ATOM 3479 N N . ASP A 1 441 ? 13.476 24.933 24.497 1.00 41.50 441 ASP A N 1
ATOM 3480 C CA . ASP A 1 441 ? 13.556 26.354 24.903 1.00 41.50 441 ASP A CA 1
ATOM 3481 C C . ASP A 1 441 ? 13.622 27.371 23.729 1.00 41.50 441 ASP A C 1
ATOM 3483 O O . ASP A 1 441 ? 13.933 28.548 23.917 1.00 41.50 441 ASP A O 1
ATOM 3487 N N . HIS A 1 442 ? 13.319 26.955 22.494 1.00 46.25 442 HIS A N 1
ATOM 3488 C CA . HIS A 1 442 ? 13.415 27.786 21.280 1.00 46.25 442 HIS A CA 1
ATOM 3489 C C . HIS A 1 442 ? 12.095 27.953 20.510 1.00 46.25 442 HIS A C 1
ATOM 3491 O O . HIS A 1 442 ? 12.098 28.387 19.357 1.00 46.25 442 HIS A O 1
ATOM 3497 N N . LYS A 1 443 ? 10.949 27.621 21.113 1.00 57.34 443 LYS A N 1
ATOM 3498 C CA . LYS A 1 443 ? 9.644 27.813 20.461 1.00 57.34 443 LYS A CA 1
ATOM 3499 C C . LYS A 1 443 ? 9.278 29.298 20.383 1.00 57.34 443 LYS A C 1
ATOM 3501 O O . LYS A 1 443 ? 9.397 30.033 21.361 1.00 57.34 443 LYS A O 1
ATOM 3506 N N . LEU A 1 444 ? 8.814 29.735 19.213 1.00 54.22 444 LEU A N 1
ATOM 3507 C CA . LEU A 1 444 ? 8.410 31.115 18.958 1.00 54.22 444 LEU A CA 1
ATOM 3508 C C . LEU A 1 444 ? 7.162 31.445 19.802 1.00 54.22 444 LEU A C 1
ATOM 3510 O O . LEU A 1 444 ? 6.120 30.810 19.642 1.00 54.22 444 LEU A O 1
ATOM 3514 N N . CYS A 1 445 ? 7.257 32.432 20.698 1.00 49.28 445 CYS A N 1
ATOM 3515 C CA . CYS A 1 445 ? 6.157 32.837 21.589 1.00 49.28 445 CYS A CA 1
ATOM 3516 C C . CYS A 1 445 ? 5.150 33.822 20.963 1.00 49.28 445 CYS A C 1
ATOM 3518 O O . CYS A 1 445 ? 4.185 34.200 21.625 1.00 49.28 445 CYS A O 1
ATOM 3520 N N . SER A 1 446 ? 5.324 34.253 19.710 1.00 53.31 446 SER A N 1
ATOM 3521 C CA . SER A 1 446 ? 4.346 35.125 19.047 1.00 53.31 446 SER A CA 1
ATOM 3522 C C . SER A 1 446 ? 3.252 34.283 18.386 1.00 53.31 446 SER A C 1
ATOM 3524 O O . SER A 1 446 ? 3.434 33.749 17.290 1.00 53.31 446 SER A O 1
ATOM 3526 N N . VAL A 1 447 ? 2.117 34.142 19.069 1.00 59.00 447 VAL A N 1
ATOM 3527 C CA . VAL A 1 447 ? 0.917 33.491 18.534 1.00 59.00 447 VAL A CA 1
ATOM 3528 C C . VAL A 1 447 ? 0.293 34.410 17.482 1.00 59.00 447 VAL A C 1
ATOM 3530 O O . VAL A 1 447 ? -0.432 35.343 17.816 1.00 59.00 447 VAL A O 1
ATOM 3533 N N . ASP A 1 448 ? 0.590 34.161 16.210 1.00 67.06 448 ASP A N 1
ATOM 3534 C CA . ASP A 1 448 ? -0.113 34.818 15.110 1.00 67.06 448 ASP A CA 1
ATOM 3535 C C . ASP A 1 448 ? -1.571 34.316 15.053 1.00 67.06 448 ASP A C 1
ATOM 3537 O O . ASP A 1 448 ? -1.840 33.107 15.075 1.00 67.06 448 ASP A O 1
ATOM 3541 N N . SER A 1 449 ? -2.523 35.249 14.987 1.00 72.62 449 SER A N 1
ATOM 3542 C CA . SER A 1 449 ? -3.964 34.979 14.904 1.00 72.62 449 SER A CA 1
ATOM 3543 C C . SER A 1 449 ? -4.314 34.108 13.692 1.00 72.62 449 SER A C 1
ATOM 3545 O O . SER A 1 449 ? -5.164 33.211 13.777 1.00 72.62 449 SER A O 1
ATOM 3547 N N . ASP A 1 450 ? -3.615 34.298 12.569 1.00 74.19 450 ASP A N 1
ATOM 3548 C CA . ASP A 1 450 ? -3.885 33.546 11.343 1.00 74.19 450 ASP A CA 1
ATOM 3549 C C . ASP A 1 450 ? -3.492 32.072 11.443 1.00 74.19 450 ASP A C 1
ATOM 3551 O O . ASP A 1 450 ? -4.195 31.196 10.917 1.00 74.19 450 ASP A O 1
ATOM 3555 N N . LEU A 1 451 ? -2.416 31.793 12.178 1.00 76.12 451 LEU A N 1
ATOM 3556 C CA . LEU A 1 451 ? -1.957 30.444 12.470 1.00 76.12 451 LEU A CA 1
ATOM 3557 C C . LEU A 1 451 ? -2.966 29.718 13.375 1.00 76.12 451 LEU A C 1
ATOM 3559 O O . LEU A 1 451 ? -3.311 28.562 13.109 1.00 76.12 451 LEU A O 1
ATOM 3563 N N . VAL A 1 452 ? -3.491 30.392 14.410 1.00 78.06 452 VAL A N 1
ATOM 3564 C CA . VAL A 1 452 ? -4.534 29.834 15.299 1.00 78.06 452 VAL A CA 1
ATOM 3565 C C . VAL A 1 452 ? -5.779 29.481 14.487 1.00 78.06 452 VAL A C 1
ATOM 3567 O O . VAL A 1 452 ? -6.330 28.386 14.625 1.00 78.06 452 VAL A O 1
ATOM 3570 N N . ALA A 1 453 ? -6.200 30.383 13.598 1.00 81.25 453 ALA A N 1
ATOM 3571 C CA . ALA A 1 453 ? -7.342 30.159 12.720 1.00 81.25 453 ALA A CA 1
ATOM 3572 C C . ALA A 1 453 ? -7.113 28.980 11.756 1.00 81.25 453 ALA A C 1
ATOM 3574 O O . ALA A 1 453 ? -8.031 28.188 11.526 1.00 81.25 453 ALA A O 1
ATOM 3575 N N . ALA A 1 454 ? -5.898 28.826 11.213 1.00 83.75 454 ALA A N 1
ATOM 3576 C CA . ALA A 1 454 ? -5.533 27.688 10.369 1.00 83.75 454 ALA A CA 1
ATOM 3577 C C . ALA A 1 454 ? -5.599 26.360 11.140 1.00 83.75 454 ALA A C 1
ATOM 3579 O O . ALA A 1 454 ? -6.178 25.395 10.638 1.00 83.75 454 ALA A O 1
ATOM 3580 N N . CYS A 1 455 ? -5.080 26.321 12.370 1.00 84.38 455 CYS A N 1
ATOM 3581 C CA . CYS A 1 455 ? -5.157 25.147 13.240 1.00 84.38 455 CYS A CA 1
ATOM 3582 C C . CYS A 1 455 ? -6.594 24.795 13.629 1.00 84.38 455 CYS A C 1
ATOM 3584 O O . CYS A 1 455 ? -6.981 23.634 13.510 1.00 84.38 455 CYS A O 1
ATOM 3586 N N . ARG A 1 456 ? -7.418 25.777 14.019 1.00 85.06 456 ARG A N 1
ATOM 3587 C CA . ARG A 1 456 ? -8.835 25.535 14.335 1.00 85.06 456 ARG A CA 1
ATOM 3588 C C . ARG A 1 456 ? -9.581 24.972 13.123 1.00 85.06 456 ARG A C 1
ATOM 3590 O O . ARG A 1 456 ? -10.298 23.984 13.246 1.00 85.06 456 ARG A O 1
ATOM 3597 N N . LYS A 1 457 ? -9.343 25.531 11.931 1.00 86.94 457 LYS A N 1
ATOM 3598 C CA . LYS A 1 457 ? -9.899 24.998 10.679 1.00 86.94 457 LYS A CA 1
ATOM 3599 C C . LYS A 1 457 ? -9.406 23.575 10.395 1.00 86.94 457 LYS A C 1
ATOM 3601 O O . LYS A 1 457 ? -10.200 22.737 9.981 1.00 86.94 457 LYS A O 1
ATOM 3606 N N . ALA A 1 458 ? -8.125 23.288 10.630 1.00 88.75 458 ALA A N 1
ATOM 3607 C CA . ALA A 1 458 ? -7.563 21.951 10.457 1.00 88.75 458 ALA A CA 1
ATOM 3608 C C . ALA A 1 458 ? -8.223 20.926 11.390 1.00 88.75 458 ALA A C 1
ATOM 3610 O O . ALA A 1 458 ? -8.510 19.822 10.936 1.00 88.75 458 ALA A O 1
ATOM 3611 N N . ILE A 1 459 ? -8.489 21.287 12.653 1.00 88.81 459 ILE A N 1
ATOM 3612 C CA . ILE A 1 459 ? -9.176 20.433 13.639 1.00 88.81 459 ILE A CA 1
ATOM 3613 C C . ILE A 1 459 ? -10.578 20.065 13.148 1.00 88.81 459 ILE A C 1
ATOM 3615 O O . ILE A 1 459 ? -10.885 18.880 13.062 1.00 88.81 459 ILE A O 1
ATOM 3619 N N . VAL A 1 460 ? -11.377 21.053 12.730 1.00 87.94 460 VAL A N 1
ATOM 3620 C CA . VAL A 1 460 ? -12.730 20.817 12.191 1.00 87.94 460 VAL A CA 1
ATOM 3621 C C . VAL A 1 460 ? -12.685 19.906 10.960 1.00 87.94 460 VAL A C 1
ATOM 3623 O O . VAL A 1 460 ? -13.395 18.906 10.892 1.00 87.94 460 VAL A O 1
ATOM 3626 N N . VAL A 1 461 ? -11.788 20.191 10.010 1.00 89.06 461 VAL A N 1
ATOM 3627 C CA . VAL A 1 461 ? -11.631 19.360 8.806 1.00 89.06 461 VAL A CA 1
ATOM 3628 C C . VAL A 1 461 ? -11.184 17.941 9.160 1.00 89.06 461 VAL A C 1
ATOM 3630 O O . VAL A 1 461 ? -11.643 16.983 8.544 1.00 89.06 461 VAL A O 1
ATOM 3633 N N . MET A 1 462 ? -10.299 17.777 10.147 1.00 90.25 462 MET A N 1
ATOM 3634 C CA . MET A 1 462 ? -9.891 16.455 10.616 1.00 90.25 462 MET A CA 1
ATOM 3635 C C . MET A 1 462 ? -11.087 15.677 11.152 1.00 90.25 462 MET A C 1
ATOM 3637 O O . MET A 1 462 ? -11.284 14.549 10.707 1.00 90.25 462 MET A O 1
ATOM 3641 N N . SER A 1 463 ? -11.910 16.285 12.007 1.00 88.81 463 SER A N 1
ATOM 3642 C CA . SER A 1 463 ? -13.142 15.689 12.534 1.00 88.81 463 SER A CA 1
ATOM 3643 C C . SER A 1 463 ? -14.109 15.213 11.447 1.00 88.81 463 SER A C 1
ATOM 3645 O O . SER A 1 463 ? -14.698 14.136 11.566 1.00 88.81 463 SER A O 1
ATOM 3647 N N . ASP A 1 464 ? -14.226 15.958 10.349 1.00 88.06 464 ASP A N 1
ATOM 3648 C CA . ASP A 1 464 ? -15.037 15.554 9.196 1.00 88.06 464 ASP A CA 1
ATOM 3649 C C . ASP A 1 464 ? -14.390 14.402 8.408 1.00 88.06 464 ASP A C 1
ATOM 3651 O O . ASP A 1 464 ? -15.059 13.440 8.010 1.00 88.06 464 ASP A O 1
ATOM 3655 N N . VAL A 1 465 ? -13.066 14.444 8.214 1.00 88.94 465 VAL A N 1
ATOM 3656 C CA . VAL A 1 465 ? -12.324 13.398 7.491 1.00 88.94 465 VAL A CA 1
ATOM 3657 C C . VAL A 1 465 ? -12.375 12.054 8.220 1.00 88.94 465 VAL A C 1
ATOM 3659 O O . VAL A 1 465 ? -12.447 11.025 7.544 1.00 88.94 465 VAL A O 1
ATOM 3662 N N . VAL A 1 466 ? -12.421 12.026 9.560 1.00 89.75 466 VAL A N 1
ATOM 3663 C CA . VAL A 1 466 ? -12.557 10.765 10.324 1.00 89.75 466 VAL A CA 1
ATOM 3664 C C . VAL A 1 466 ? -13.846 10.010 9.978 1.00 89.75 466 VAL A C 1
ATOM 3666 O O . VAL A 1 466 ? -13.889 8.787 10.090 1.00 89.75 466 VAL A O 1
ATOM 3669 N N . ARG A 1 467 ? -14.877 10.724 9.507 1.00 88.31 467 ARG A N 1
ATOM 3670 C CA . ARG A 1 467 ? -16.186 10.174 9.120 1.00 88.31 467 ARG A CA 1
ATOM 3671 C C . ARG A 1 467 ? -16.295 9.896 7.613 1.00 88.31 467 ARG A C 1
ATOM 3673 O O . ARG A 1 467 ? -17.196 9.184 7.173 1.00 88.31 467 ARG A O 1
ATOM 3680 N N . CYS A 1 468 ? -15.360 10.371 6.789 1.00 85.31 468 CYS A N 1
ATOM 3681 C CA . CYS A 1 468 ? -15.403 10.213 5.327 1.00 85.31 468 CYS A CA 1
ATOM 3682 C C . CYS A 1 468 ? -15.152 8.769 4.867 1.00 85.31 468 CYS A C 1
ATOM 3684 O O . CYS A 1 468 ? -14.317 8.106 5.458 1.00 85.31 468 CYS A O 1
ATOM 3686 N N . PRO A 1 469 ? -15.723 8.274 3.758 1.00 82.00 469 PRO A N 1
ATOM 3687 C CA . PRO A 1 469 ? -15.603 6.869 3.326 1.00 82.00 469 PRO A CA 1
ATOM 3688 C C . PRO A 1 469 ? -14.209 6.472 2.778 1.00 82.00 469 PRO A C 1
ATOM 3690 O O . PRO A 1 469 ? -14.077 5.515 2.017 1.00 82.00 469 PRO A O 1
ATOM 3693 N N . TYR A 1 470 ? -13.156 7.219 3.119 1.00 85.62 470 TYR A N 1
ATOM 3694 C CA . TYR A 1 470 ? -11.808 7.059 2.589 1.00 85.62 470 TYR A CA 1
ATOM 3695 C C . TYR A 1 470 ? -10.863 6.512 3.675 1.00 85.62 470 TYR A C 1
ATOM 3697 O O . TYR A 1 470 ? -10.298 7.291 4.446 1.00 85.62 470 TYR A O 1
ATOM 3705 N N . PRO A 1 471 ? -10.622 5.187 3.738 1.00 82.69 471 PRO A N 1
ATOM 3706 C CA . PRO A 1 471 ? -9.933 4.557 4.871 1.00 82.69 471 PRO A CA 1
ATOM 3707 C C . PRO A 1 471 ? -8.490 5.050 5.054 1.00 82.69 471 PRO A C 1
ATOM 3709 O O . PRO A 1 471 ? -8.016 5.216 6.173 1.00 82.69 471 PRO A O 1
ATOM 3712 N N . LYS A 1 472 ? -7.790 5.356 3.953 1.00 83.12 472 LYS A N 1
ATOM 3713 C CA . LYS A 1 472 ? -6.412 5.875 4.000 1.00 83.12 472 LYS A CA 1
ATOM 3714 C C . LYS A 1 472 ? -6.340 7.283 4.589 1.00 83.12 472 LYS A C 1
ATOM 3716 O O . LYS A 1 472 ? -5.436 7.563 5.370 1.00 83.12 472 LYS A O 1
ATOM 3721 N N . ALA A 1 473 ? -7.288 8.149 4.232 1.00 85.69 473 ALA A N 1
ATOM 3722 C CA . ALA A 1 473 ? -7.367 9.500 4.776 1.00 85.69 473 ALA A CA 1
ATOM 3723 C C . ALA A 1 473 ? -7.743 9.457 6.265 1.00 85.69 473 ALA A C 1
ATOM 3725 O O . ALA A 1 473 ? -7.055 10.089 7.069 1.00 85.69 473 ALA A O 1
ATOM 3726 N N . ARG A 1 474 ? -8.735 8.624 6.638 1.00 89.56 474 ARG A N 1
ATOM 3727 C CA . ARG A 1 474 ? -9.102 8.361 8.042 1.00 89.56 474 ARG A CA 1
ATOM 3728 C C . ARG A 1 474 ? -7.880 7.958 8.859 1.00 89.56 474 ARG A C 1
ATOM 3730 O O . ARG A 1 474 ? -7.572 8.607 9.847 1.00 89.56 474 ARG A O 1
ATOM 3737 N N . GLN A 1 475 ? -7.119 6.960 8.411 1.00 87.44 475 GLN A N 1
ATOM 3738 C CA . GLN A 1 475 ? -5.962 6.460 9.158 1.00 87.44 475 GLN A CA 1
ATOM 3739 C C . GLN A 1 475 ? -4.884 7.535 9.404 1.00 87.44 475 GLN A C 1
ATOM 3741 O O . GLN A 1 475 ? -4.315 7.599 10.496 1.00 87.44 475 GLN A O 1
ATOM 3746 N N . VAL A 1 476 ? -4.601 8.394 8.415 1.00 86.00 476 VAL A N 1
ATOM 3747 C CA . VAL A 1 476 ? -3.644 9.509 8.566 1.00 86.00 476 VAL A CA 1
ATOM 3748 C C . VAL A 1 476 ? -4.140 10.519 9.601 1.00 86.00 476 VAL A C 1
ATOM 3750 O O . VAL A 1 476 ? -3.369 10.948 10.466 1.00 86.00 476 VAL A O 1
ATOM 3753 N N . VAL A 1 477 ? -5.420 10.881 9.524 1.00 90.56 477 VAL A N 1
ATOM 3754 C CA . VAL A 1 477 ? -6.039 11.846 10.434 1.00 90.56 477 VAL A CA 1
ATOM 3755 C C . VAL A 1 477 ? -6.162 11.287 11.848 1.00 90.56 477 VAL A C 1
ATOM 3757 O O . VAL A 1 477 ? -5.721 11.956 12.774 1.00 90.56 477 VAL A O 1
ATOM 3760 N N . CYS A 1 478 ? -6.638 10.054 12.039 1.00 91.56 478 CYS A N 1
ATOM 3761 C CA . CYS A 1 478 ? -6.763 9.432 13.364 1.00 91.56 478 CYS A CA 1
ATOM 3762 C C . CYS A 1 478 ? -5.429 9.383 14.110 1.00 91.56 478 CYS A C 1
ATOM 3764 O O . CYS A 1 478 ? -5.384 9.660 15.304 1.00 91.56 478 CYS A O 1
ATOM 3766 N N . ARG A 1 479 ? -4.323 9.086 13.411 1.00 89.00 479 ARG A N 1
ATOM 3767 C CA . ARG A 1 479 ? -2.976 9.126 14.009 1.00 89.00 479 ARG A CA 1
ATOM 3768 C C . ARG A 1 479 ? -2.563 10.542 14.411 1.00 89.00 479 ARG A C 1
ATOM 3770 O O . ARG A 1 479 ? -1.928 10.722 15.444 1.00 89.00 479 ARG A O 1
ATOM 3777 N N . THR A 1 480 ? -2.939 11.539 13.612 1.00 89.19 480 THR A N 1
ATOM 3778 C CA . THR A 1 480 ? -2.657 12.952 13.897 1.00 89.19 480 THR A CA 1
ATOM 3779 C C . THR A 1 480 ? -3.475 13.429 15.099 1.00 89.19 480 THR A C 1
ATOM 3781 O O . THR A 1 480 ? -2.905 13.995 16.024 1.00 89.19 480 THR A O 1
ATOM 3784 N N . ILE A 1 481 ? -4.775 13.119 15.138 1.00 91.06 481 ILE A N 1
ATOM 3785 C CA . ILE A 1 481 ? -5.671 13.392 16.269 1.00 91.06 481 ILE A CA 1
ATOM 3786 C C . ILE A 1 481 ? -5.154 12.720 17.545 1.00 91.06 481 ILE A C 1
ATOM 3788 O O . ILE A 1 481 ? -5.030 13.379 18.574 1.00 91.06 481 ILE A O 1
ATOM 3792 N N . HIS A 1 482 ? -4.780 11.440 17.477 1.00 89.19 482 HIS A N 1
ATOM 3793 C CA . HIS A 1 482 ? -4.184 10.734 18.610 1.00 89.19 482 HIS A CA 1
ATOM 3794 C C . HIS A 1 482 ? -2.927 11.448 19.119 1.00 89.19 482 HIS A C 1
ATOM 3796 O O . HIS A 1 482 ? -2.806 11.684 20.317 1.00 89.19 482 HIS A O 1
ATOM 3802 N N . HIS A 1 483 ? -2.034 11.870 18.220 1.00 85.56 483 HIS A N 1
ATOM 3803 C CA . HIS A 1 483 ? -0.841 12.629 18.587 1.00 85.56 483 HIS A CA 1
ATOM 3804 C C . HIS A 1 483 ? -1.174 14.005 19.200 1.00 85.56 483 HIS A C 1
ATOM 3806 O O . HIS A 1 483 ? -0.505 14.446 20.133 1.00 85.56 483 HIS A O 1
ATOM 3812 N N . MET A 1 484 ? -2.198 14.705 18.708 1.00 85.31 484 MET A N 1
ATOM 3813 C CA . MET A 1 484 ? -2.672 15.972 19.291 1.00 85.31 484 MET A CA 1
ATOM 3814 C C . MET A 1 484 ? -3.214 15.771 20.707 1.00 85.31 484 MET A C 1
ATOM 3816 O O . MET A 1 484 ? -2.926 16.554 21.614 1.00 85.31 484 MET A O 1
ATOM 3820 N N . TYR A 1 485 ? -3.966 14.693 20.899 1.00 85.81 485 TYR A N 1
ATOM 3821 C CA . TYR A 1 485 ? -4.577 14.350 22.170 1.00 85.81 485 TYR A CA 1
ATOM 3822 C C . TYR A 1 485 ? -3.539 13.907 23.216 1.00 85.81 485 TYR A C 1
ATOM 3824 O O . TYR A 1 485 ? -3.567 14.383 24.352 1.00 85.81 485 TYR A O 1
ATOM 3832 N N . THR A 1 486 ? -2.578 13.049 22.852 1.00 83.06 486 THR A N 1
ATOM 3833 C CA . THR A 1 486 ? -1.536 12.568 23.782 1.00 83.06 486 THR A CA 1
ATOM 3834 C C . THR A 1 486 ? -0.572 13.666 24.217 1.00 83.06 486 THR A C 1
ATOM 3836 O O . THR A 1 486 ? -0.150 13.677 25.372 1.00 83.06 486 THR A O 1
ATOM 3839 N N . ASN A 1 487 ? -0.299 14.646 23.350 1.00 77.38 487 ASN A N 1
ATOM 3840 C CA . ASN A 1 487 ? 0.457 15.851 23.711 1.00 77.38 487 ASN A CA 1
ATOM 3841 C C . ASN A 1 487 ? -0.375 16.882 24.504 1.00 77.38 487 ASN A C 1
ATOM 3843 O O . ASN A 1 487 ? 0.085 18.003 24.710 1.00 77.38 487 ASN A O 1
ATOM 3847 N N . ARG A 1 488 ? -1.593 16.525 24.947 1.00 77.31 488 ARG A N 1
ATOM 3848 C CA . ARG A 1 488 ? -2.518 17.383 25.711 1.00 77.31 488 ARG A CA 1
ATOM 3849 C C . ARG A 1 488 ? -2.839 18.712 25.025 1.00 77.31 488 ARG A C 1
ATOM 3851 O O . ARG A 1 488 ? -3.060 19.722 25.689 1.00 77.31 488 ARG A O 1
ATOM 3858 N N . ALA A 1 489 ? -2.859 18.710 23.693 1.00 77.75 489 ALA A N 1
ATOM 3859 C CA . ALA A 1 489 ? -3.031 19.928 22.921 1.00 77.75 489 ALA A CA 1
ATOM 3860 C C . ALA A 1 489 ? -4.482 20.215 22.549 1.00 77.75 489 ALA A C 1
ATOM 3862 O O . ALA A 1 489 ? -4.936 21.360 22.635 1.00 77.75 489 ALA A O 1
ATOM 3863 N N . VAL A 1 490 ? -5.201 19.169 22.135 1.00 82.56 490 VAL A N 1
ATOM 3864 C CA . VAL A 1 490 ? -6.573 19.290 21.643 1.00 82.56 490 VAL A CA 1
ATOM 3865 C C . VAL A 1 490 ? -7.467 18.240 22.278 1.00 82.56 490 VAL A C 1
ATOM 3867 O O . VAL A 1 490 ? -7.130 17.054 22.259 1.00 82.56 490 VAL A O 1
ATOM 3870 N N . GLN A 1 491 ? -8.601 18.675 22.823 1.00 86.44 491 GLN A N 1
ATOM 3871 C CA . GLN A 1 491 ? -9.661 17.773 23.264 1.00 86.44 491 GLN A CA 1
ATOM 3872 C C . GLN A 1 491 ? -10.693 17.604 22.152 1.00 86.44 491 GLN A C 1
ATOM 3874 O O . GLN A 1 491 ? -11.128 18.575 21.532 1.00 86.44 491 GLN A O 1
ATOM 3879 N N . PHE A 1 492 ? -11.080 16.355 21.917 1.00 87.31 492 PHE A N 1
ATOM 3880 C CA . PHE A 1 492 ? -12.017 15.976 20.868 1.00 87.31 492 PHE A CA 1
ATOM 3881 C C . PHE A 1 492 ? -13.326 15.495 21.479 1.00 87.31 492 PHE A C 1
ATOM 3883 O O . PHE A 1 492 ? -13.358 14.972 22.594 1.00 87.31 492 PHE A O 1
ATOM 3890 N N . THR A 1 493 ? -14.409 15.662 20.739 1.00 88.19 493 THR A N 1
ATOM 3891 C CA . THR A 1 493 ? -15.742 15.203 21.118 1.00 88.19 493 THR A CA 1
ATOM 3892 C C . THR A 1 493 ? -15.793 13.666 21.189 1.00 88.19 493 THR A C 1
ATOM 3894 O O . THR A 1 493 ? -15.062 12.982 20.458 1.00 88.19 493 THR A O 1
ATOM 3897 N N . PRO A 1 494 ? -16.663 13.081 22.039 1.00 86.12 494 PRO A N 1
ATOM 3898 C CA . PRO A 1 494 ? -16.827 11.631 22.133 1.00 86.12 494 PRO A CA 1
ATOM 3899 C C . PRO A 1 494 ? -17.083 10.929 20.785 1.00 86.12 494 PRO A C 1
ATOM 3901 O O . PRO A 1 494 ? -16.419 9.921 20.539 1.00 86.12 494 PRO A O 1
ATOM 3904 N N . PRO A 1 495 ? -17.932 11.453 19.871 1.00 87.19 495 PRO A N 1
ATOM 3905 C CA . PRO A 1 495 ? -18.116 10.875 18.538 1.00 87.19 495 PRO A CA 1
ATOM 3906 C C . PRO A 1 495 ? -16.805 10.763 17.756 1.00 87.19 495 PRO A C 1
ATOM 3908 O O . PRO A 1 495 ? -16.455 9.693 17.265 1.00 87.19 495 PRO A O 1
ATOM 3911 N N . THR A 1 496 ? -16.026 11.848 17.675 1.00 89.88 496 THR A N 1
ATOM 3912 C CA . THR A 1 496 ? -14.742 11.856 16.958 1.00 89.88 496 THR A CA 1
ATOM 3913 C C . THR A 1 496 ? -13.770 10.839 17.563 1.00 89.88 496 THR A C 1
ATOM 3915 O O . THR A 1 496 ? -13.121 10.092 16.826 1.00 89.88 496 THR A O 1
ATOM 3918 N N . MET A 1 497 ? -13.732 10.722 18.895 1.00 90.06 497 MET A N 1
ATOM 3919 C CA . MET A 1 497 ? -12.896 9.731 19.579 1.00 90.06 497 MET A CA 1
ATOM 3920 C C . MET A 1 497 ? -13.311 8.281 19.300 1.00 90.06 497 MET A C 1
ATOM 3922 O O . MET A 1 497 ? -12.425 7.437 19.161 1.00 90.06 497 MET A O 1
ATOM 3926 N N . VAL A 1 498 ? -14.604 7.974 19.140 1.00 90.50 498 VAL A N 1
ATOM 3927 C CA . VAL A 1 498 ? -15.058 6.626 18.736 1.00 90.50 498 VAL A CA 1
ATOM 3928 C C . VAL A 1 498 ? -14.467 6.240 17.378 1.00 90.50 498 VAL A C 1
ATOM 3930 O O . VAL A 1 498 ? -13.867 5.169 17.257 1.00 90.50 498 VAL A O 1
ATOM 3933 N N . TYR A 1 499 ? -14.560 7.118 16.372 1.00 91.88 499 TYR A N 1
ATOM 3934 C CA . TYR A 1 499 ? -13.976 6.859 15.048 1.00 91.88 499 TYR A CA 1
ATOM 3935 C C . TYR A 1 499 ? -12.450 6.722 15.104 1.00 91.88 499 TYR A C 1
ATOM 3937 O O . TYR A 1 499 ? -11.881 5.855 14.432 1.00 91.88 499 TYR A O 1
ATOM 3945 N N . VAL A 1 500 ? -11.778 7.550 15.912 1.00 92.12 500 VAL A N 1
ATOM 3946 C CA . VAL A 1 500 ? -10.323 7.481 16.103 1.00 92.12 500 VAL A CA 1
ATOM 3947 C C . VAL A 1 500 ? -9.927 6.133 16.691 1.00 92.12 500 VAL A C 1
ATOM 3949 O O . VAL A 1 500 ? -9.108 5.440 16.088 1.00 92.12 500 VAL A O 1
ATOM 3952 N N . LEU A 1 501 ? -10.534 5.730 17.810 1.00 92.75 501 LEU A N 1
ATOM 3953 C CA . LEU A 1 501 ? -10.236 4.457 18.467 1.00 92.75 501 LEU A CA 1
ATOM 3954 C C . LEU A 1 501 ? -10.507 3.279 17.529 1.00 92.75 501 LEU A C 1
ATOM 3956 O O . LEU A 1 501 ? -9.605 2.474 17.318 1.00 92.75 501 LEU A O 1
ATOM 3960 N N . CYS A 1 502 ? -11.679 3.228 16.885 1.00 92.81 502 CYS A N 1
ATOM 3961 C CA . CYS A 1 502 ? -12.032 2.143 15.962 1.00 92.81 502 CYS A CA 1
ATOM 3962 C C . CYS A 1 502 ? -11.068 2.045 14.771 1.00 92.81 502 CYS A C 1
ATOM 3964 O O . CYS A 1 502 ? -10.664 0.949 14.391 1.00 92.81 502 CYS A O 1
ATOM 3966 N N . THR A 1 503 ? -10.649 3.177 14.197 1.00 92.38 503 THR A N 1
ATOM 3967 C CA . THR A 1 503 ? -9.699 3.185 13.070 1.00 92.38 503 THR A CA 1
ATOM 3968 C C . THR A 1 503 ? -8.289 2.767 13.505 1.00 92.38 503 THR A C 1
ATOM 3970 O O . THR A 1 503 ? -7.584 2.087 12.755 1.00 92.38 503 THR A O 1
ATOM 3973 N N . LEU A 1 504 ? -7.851 3.152 14.710 1.00 90.94 504 LEU A N 1
ATOM 3974 C CA . LEU A 1 504 ? -6.522 2.808 15.233 1.00 90.94 504 LEU A CA 1
ATOM 3975 C C . LEU A 1 504 ? -6.363 1.315 15.555 1.00 90.94 504 LEU A C 1
ATOM 3977 O O . LEU A 1 504 ? -5.235 0.828 15.548 1.00 90.94 504 LEU A O 1
ATOM 3981 N N . LEU A 1 505 ? -7.456 0.567 15.729 1.00 89.94 505 LEU A N 1
ATOM 3982 C CA . LEU A 1 505 ? -7.422 -0.896 15.877 1.00 89.94 505 LEU A CA 1
ATOM 3983 C C . LEU A 1 505 ? -6.793 -1.619 14.678 1.00 89.94 505 LEU A C 1
ATOM 3985 O O . LEU A 1 505 ? -6.241 -2.705 14.828 1.00 89.94 505 LEU A O 1
ATOM 3989 N N . ALA A 1 506 ? -6.864 -1.027 13.483 1.00 85.94 506 ALA A N 1
ATOM 3990 C CA . ALA A 1 506 ? -6.259 -1.573 12.267 1.00 85.94 506 ALA A CA 1
ATOM 3991 C C . ALA A 1 506 ? -4.884 -0.963 11.946 1.00 85.94 506 ALA A C 1
ATOM 3993 O O . ALA A 1 506 ? -4.402 -1.050 10.815 1.00 85.94 506 ALA A O 1
ATOM 3994 N N . CYS A 1 507 ? -4.258 -0.299 12.917 1.00 83.06 507 CYS A N 1
ATOM 3995 C CA . CYS A 1 507 ? -2.913 0.241 12.787 1.00 83.06 507 CYS A CA 1
ATOM 3996 C C . CYS A 1 507 ? -1.862 -0.884 12.737 1.00 83.06 507 CYS A C 1
ATOM 3998 O O . CYS A 1 507 ? -1.959 -1.856 13.475 1.00 83.06 507 CYS A O 1
ATOM 4000 N N . ASP A 1 508 ? -0.819 -0.715 11.914 1.00 75.25 508 ASP A N 1
ATOM 4001 C CA . ASP A 1 508 ? 0.313 -1.658 11.862 1.00 75.25 508 ASP A CA 1
ATOM 4002 C C . ASP A 1 508 ? 1.125 -1.696 13.172 1.00 75.25 508 ASP A C 1
ATOM 4004 O O . ASP A 1 508 ? 1.805 -2.678 13.458 1.00 75.25 508 ASP A O 1
ATOM 4008 N N . ASP A 1 509 ? 1.073 -0.619 13.964 1.00 79.81 509 ASP A N 1
ATOM 4009 C CA . ASP A 1 509 ? 1.699 -0.562 15.284 1.00 79.81 509 ASP A CA 1
ATOM 4010 C C . ASP A 1 509 ? 0.826 -1.300 16.301 1.00 79.81 509 ASP A C 1
ATOM 4012 O O . ASP A 1 509 ? -0.216 -0.802 16.737 1.00 79.81 509 ASP A O 1
ATOM 4016 N N . HIS A 1 510 ? 1.280 -2.497 16.670 1.00 80.06 510 HIS A N 1
ATOM 4017 C CA . HIS A 1 510 ? 0.585 -3.395 17.583 1.00 80.06 510 HIS A CA 1
ATOM 4018 C C . HIS A 1 510 ? 0.312 -2.769 18.955 1.00 80.06 510 HIS A C 1
ATOM 4020 O O . HIS A 1 510 ? -0.758 -2.982 19.521 1.00 80.06 510 HIS A O 1
ATOM 4026 N N . MET A 1 511 ? 1.249 -1.972 19.478 1.00 81.75 511 MET A N 1
ATOM 4027 C CA . MET A 1 511 ? 1.102 -1.357 20.800 1.00 81.75 511 MET A CA 1
ATOM 4028 C C . MET A 1 511 ? 0.033 -0.268 20.771 1.00 81.75 511 MET A C 1
ATOM 4030 O O . MET A 1 511 ? -0.809 -0.198 21.665 1.00 81.75 511 MET A O 1
ATOM 4034 N N . LEU A 1 512 ? 0.021 0.541 19.707 1.00 84.62 512 LEU A N 1
ATOM 4035 C CA . LEU A 1 512 ? -0.999 1.568 19.514 1.00 84.62 512 LEU A CA 1
ATOM 4036 C C . LEU A 1 512 ? -2.389 0.956 19.293 1.00 84.62 512 LEU A C 1
ATOM 4038 O O . LEU A 1 512 ? -3.370 1.465 19.833 1.00 84.62 512 LEU A O 1
ATOM 4042 N N . ALA A 1 513 ? -2.479 -0.135 18.528 1.00 86.75 513 ALA A N 1
ATOM 4043 C CA . ALA A 1 513 ? -3.737 -0.843 18.308 1.00 86.75 513 ALA A CA 1
ATOM 4044 C C . ALA A 1 513 ? -4.288 -1.441 19.614 1.00 86.75 513 ALA A C 1
ATOM 4046 O O . ALA A 1 513 ? -5.475 -1.287 19.899 1.00 86.75 513 ALA A O 1
ATOM 4047 N N . LEU A 1 514 ? -3.429 -2.061 20.433 1.00 86.56 514 LEU A N 1
ATOM 4048 C CA . LEU A 1 514 ? -3.815 -2.610 21.734 1.00 86.56 514 LEU A CA 1
ATOM 4049 C C . LEU A 1 514 ? -4.276 -1.509 22.697 1.00 86.56 514 LEU A C 1
ATOM 4051 O O . LEU A 1 514 ? -5.338 -1.625 23.292 1.00 86.56 514 LEU A O 1
ATOM 4055 N N . SER A 1 515 ? -3.524 -0.415 22.792 1.00 86.00 515 SER A N 1
ATOM 4056 C CA . SER A 1 515 ? -3.871 0.750 23.612 1.00 86.00 515 SER A CA 1
ATOM 4057 C C . SER A 1 515 ? -5.205 1.394 23.196 1.00 86.00 515 SER A C 1
ATOM 4059 O O . SER A 1 515 ? -6.031 1.742 24.044 1.00 86.00 515 SER A O 1
ATOM 4061 N N . ALA A 1 516 ? -5.475 1.492 21.889 1.00 89.81 516 ALA A N 1
ATOM 4062 C CA . ALA A 1 516 ? -6.768 1.953 21.388 1.00 89.81 516 ALA A CA 1
ATOM 4063 C C . ALA A 1 516 ? -7.905 0.976 21.742 1.00 89.81 516 ALA A C 1
ATOM 4065 O O . ALA A 1 516 ? -8.997 1.410 22.110 1.00 89.81 516 ALA A O 1
ATOM 4066 N N . ALA A 1 517 ? -7.648 -0.333 21.666 1.00 89.62 517 ALA A N 1
ATOM 4067 C CA . ALA A 1 517 ? -8.608 -1.371 22.026 1.00 89.62 517 ALA A CA 1
ATOM 4068 C C . ALA A 1 517 ? -8.977 -1.341 23.507 1.00 89.62 517 ALA A C 1
ATOM 4070 O O . ALA A 1 517 ? -10.165 -1.372 23.831 1.00 89.62 517 ALA A O 1
ATOM 4071 N N . THR A 1 518 ? -7.986 -1.259 24.397 1.00 88.88 518 THR A N 1
ATOM 4072 C CA . THR A 1 518 ? -8.237 -1.231 25.841 1.00 88.88 518 THR A CA 1
ATOM 4073 C C . THR A 1 518 ? -8.964 0.048 26.238 1.00 88.88 518 THR A C 1
ATOM 4075 O O . THR A 1 518 ? -9.991 -0.036 26.902 1.00 88.88 518 THR A O 1
ATOM 4078 N N . THR A 1 519 ? -8.543 1.200 25.699 1.00 89.06 519 THR A N 1
ATOM 4079 C CA . THR A 1 519 ? -9.226 2.494 25.885 1.00 89.06 519 THR A CA 1
ATOM 4080 C C . THR A 1 519 ? -10.692 2.433 25.446 1.00 89.06 519 THR A C 1
ATOM 4082 O O . THR A 1 519 ? -11.580 2.928 26.143 1.00 89.06 519 THR A O 1
ATOM 4085 N N . LEU A 1 520 ? -10.976 1.825 24.288 1.00 90.69 520 LEU A N 1
ATOM 4086 C CA . LEU A 1 520 ? -12.349 1.661 23.814 1.00 90.69 520 LEU A CA 1
ATOM 4087 C C . LEU A 1 520 ? -13.141 0.737 24.750 1.00 90.69 520 LEU A C 1
ATOM 4089 O O . LEU A 1 520 ? -14.246 1.080 25.158 1.00 90.69 520 LEU A O 1
ATOM 4093 N N . ALA A 1 521 ? -12.575 -0.405 25.136 1.00 89.19 521 ALA A N 1
ATOM 4094 C CA . ALA A 1 521 ? -13.237 -1.367 26.010 1.00 89.19 521 ALA A CA 1
ATOM 4095 C C . ALA A 1 521 ? -13.547 -0.801 27.410 1.00 89.19 521 ALA A C 1
ATOM 4097 O O . ALA A 1 521 ? -14.647 -1.023 27.924 1.00 89.19 521 ALA A O 1
ATOM 4098 N N . SER A 1 522 ? -12.621 -0.052 28.016 1.00 87.00 522 SER A N 1
ATOM 4099 C CA . SER A 1 522 ? -12.762 0.479 29.378 1.00 87.00 522 SER A CA 1
ATOM 4100 C C . SER A 1 522 ? -13.671 1.711 29.450 1.00 87.00 522 SER A C 1
ATOM 4102 O O . SER A 1 522 ? -14.463 1.849 30.393 1.00 87.00 522 SER A O 1
ATOM 4104 N N . HIS A 1 523 ? -13.626 2.584 28.436 1.00 86.06 523 HIS A N 1
ATOM 4105 C CA . HIS A 1 523 ? -14.301 3.885 28.480 1.00 86.06 523 HIS A CA 1
ATOM 4106 C C . HIS A 1 523 ? -15.584 3.998 27.641 1.00 86.06 523 HIS A C 1
ATOM 4108 O O . HIS A 1 523 ? -16.342 4.957 27.833 1.00 86.06 523 HIS A O 1
ATOM 4114 N N . PHE A 1 524 ? -15.902 3.031 26.770 1.00 85.12 524 PHE A N 1
ATOM 4115 C CA . PHE A 1 524 ? -17.100 3.114 25.922 1.00 85.12 524 PHE A CA 1
ATOM 4116 C C . PHE A 1 524 ? -18.399 3.186 26.739 1.00 85.12 524 PHE A C 1
ATOM 4118 O O . PHE A 1 524 ? -19.174 4.126 26.584 1.00 85.12 524 PHE A O 1
ATOM 4125 N N . LYS A 1 525 ? -18.633 2.254 27.673 1.00 82.56 525 LYS A N 1
ATOM 4126 C CA . LYS A 1 525 ? -19.870 2.256 28.486 1.00 82.56 525 LYS A CA 1
ATOM 4127 C C . LYS A 1 525 ? -19.870 3.313 29.590 1.00 82.56 525 LYS A C 1
ATOM 4129 O O . LYS A 1 525 ? -20.921 3.851 29.926 1.00 82.56 525 LYS A O 1
ATOM 4134 N N . THR A 1 526 ? -18.710 3.589 30.179 1.00 79.12 526 THR A N 1
ATOM 4135 C CA . THR A 1 526 ? -18.578 4.437 31.374 1.00 79.12 526 THR A CA 1
ATOM 4136 C C . THR A 1 526 ? -18.562 5.926 31.046 1.00 79.12 526 THR A C 1
ATOM 4138 O O . THR A 1 526 ? -19.188 6.694 31.779 1.00 79.12 526 THR A O 1
ATOM 4141 N N . HIS A 1 527 ? -17.906 6.321 29.950 1.00 73.00 527 HIS A N 1
ATOM 4142 C CA . HIS A 1 527 ? -17.764 7.720 29.538 1.00 73.00 527 HIS A CA 1
ATOM 4143 C C . HIS A 1 527 ? -18.514 8.037 28.244 1.00 73.00 527 HIS A C 1
ATOM 4145 O O . HIS A 1 527 ? -19.204 9.050 28.196 1.00 73.00 527 HIS A O 1
ATOM 4151 N N . MET A 1 528 ? -18.426 7.195 27.209 1.00 80.31 528 MET A N 1
ATOM 4152 C CA . MET A 1 528 ? -18.979 7.552 25.894 1.00 80.31 528 MET A CA 1
ATOM 4153 C C . MET A 1 528 ? -20.500 7.399 25.845 1.00 80.31 528 MET A C 1
ATOM 4155 O O . MET A 1 528 ? -21.187 8.384 25.618 1.00 80.31 528 MET A O 1
ATOM 4159 N N . VAL A 1 529 ? -21.047 6.218 26.144 1.00 79.44 529 VAL A N 1
ATOM 4160 C CA . VAL A 1 529 ? -22.503 5.964 26.099 1.00 79.44 529 VAL A CA 1
ATOM 4161 C C . VAL A 1 529 ? -23.272 6.837 27.099 1.00 79.44 529 VAL A C 1
ATOM 4163 O O . VAL A 1 529 ? -24.369 7.297 26.796 1.00 79.44 529 VAL A O 1
ATOM 4166 N N . ARG A 1 530 ? -22.698 7.106 28.282 1.00 75.50 530 ARG A N 1
ATOM 4167 C CA . ARG A 1 530 ? -23.326 7.987 29.285 1.00 75.50 530 ARG A CA 1
ATOM 4168 C C . ARG A 1 530 ? -23.358 9.451 28.857 1.00 75.50 530 ARG A C 1
ATOM 4170 O O . ARG A 1 530 ? -24.342 10.125 29.134 1.00 75.50 530 ARG A O 1
ATOM 4177 N N . ALA A 1 531 ? -22.296 9.939 28.216 1.00 68.62 531 ALA A N 1
ATOM 4178 C CA . ALA A 1 531 ? -22.251 11.308 27.707 1.00 68.62 531 ALA A CA 1
ATOM 4179 C C . ALA A 1 531 ? -23.021 11.458 26.385 1.00 68.62 531 ALA A C 1
ATOM 4181 O O . ALA A 1 531 ? -23.517 12.537 26.075 1.00 68.62 531 ALA A O 1
ATOM 4182 N N . TYR A 1 532 ? -23.112 10.383 25.602 1.00 74.19 532 TYR A N 1
ATOM 4183 C CA . TYR A 1 532 ? -23.579 10.388 24.223 1.00 74.19 532 TYR A CA 1
ATOM 4184 C C . TYR A 1 532 ? -24.331 9.085 23.903 1.00 74.19 532 TYR A C 1
ATOM 4186 O O . TYR A 1 532 ? -23.742 8.061 23.551 1.00 74.19 532 TYR A O 1
ATOM 4194 N N . ALA A 1 533 ? -25.663 9.132 24.013 1.00 71.06 533 ALA A N 1
ATOM 4195 C CA . ALA A 1 533 ? -26.539 7.964 23.869 1.00 71.06 533 ALA A CA 1
ATOM 4196 C C . ALA A 1 533 ? -26.457 7.285 22.486 1.00 71.06 533 ALA A C 1
ATOM 4198 O O . ALA A 1 533 ? -26.695 6.085 22.370 1.00 71.06 533 ALA A O 1
ATOM 4199 N N . THR A 1 534 ? -26.083 8.025 21.439 1.00 76.81 534 THR A N 1
ATOM 4200 C CA . THR A 1 534 ? -25.921 7.506 20.074 1.00 76.81 534 THR A CA 1
ATOM 4201 C C . THR A 1 534 ? -24.505 6.987 19.787 1.00 76.81 534 THR A C 1
ATOM 4203 O O . THR A 1 534 ? -24.173 6.732 18.639 1.00 76.81 534 THR A O 1
ATOM 4206 N N . ALA A 1 535 ? -23.659 6.733 20.795 1.00 78.94 535 ALA A N 1
ATOM 4207 C CA . ALA A 1 535 ? -22.305 6.190 20.583 1.00 78.94 535 ALA A CA 1
ATOM 4208 C C . ALA A 1 535 ? -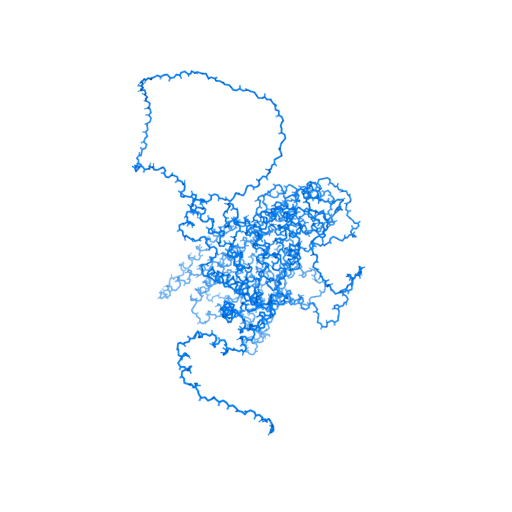22.287 4.883 19.765 1.00 78.94 535 ALA A C 1
ATOM 4210 O O . ALA A 1 535 ? -21.372 4.648 18.976 1.00 78.94 535 ALA A O 1
ATOM 4211 N N . ALA A 1 536 ? -23.318 4.044 19.914 1.00 80.06 536 ALA A N 1
ATOM 4212 C CA . ALA A 1 536 ? -23.463 2.808 19.146 1.00 80.06 536 ALA A CA 1
ATOM 4213 C C . ALA A 1 536 ? -23.640 3.053 17.633 1.00 80.06 536 ALA A C 1
ATOM 4215 O O . ALA A 1 536 ? -23.212 2.223 16.832 1.00 80.06 536 ALA A O 1
ATOM 4216 N N . THR A 1 537 ? -24.206 4.198 17.230 1.00 83.88 537 THR A N 1
ATOM 4217 C CA . THR A 1 537 ? -24.418 4.539 15.812 1.00 83.88 537 THR A CA 1
ATOM 4218 C C . THR A 1 537 ? -23.105 4.848 15.107 1.00 83.88 537 THR A C 1
ATOM 4220 O O . THR A 1 537 ? -22.927 4.504 13.943 1.00 83.88 537 THR A O 1
ATOM 4223 N N . ASP A 1 538 ? -22.162 5.463 15.821 1.00 85.62 538 ASP A N 1
ATOM 4224 C CA . ASP A 1 538 ? -20.832 5.768 15.292 1.00 85.62 538 ASP A CA 1
ATOM 4225 C C . ASP A 1 538 ? -19.964 4.511 15.170 1.00 85.62 538 ASP A C 1
ATOM 4227 O O . ASP A 1 538 ? -19.198 4.366 14.215 1.00 85.62 538 ASP A O 1
ATOM 4231 N N . VAL A 1 539 ? -20.116 3.555 16.092 1.00 87.75 539 VAL A N 1
ATOM 4232 C CA . VAL A 1 539 ? -19.476 2.232 15.981 1.00 87.75 539 VAL A CA 1
ATOM 4233 C C . VAL A 1 539 ? -20.026 1.445 14.791 1.00 87.75 539 VAL A C 1
ATOM 4235 O O . VAL A 1 539 ? -19.272 0.718 14.148 1.00 87.75 539 VAL A O 1
ATOM 4238 N N . ALA A 1 540 ? -21.314 1.609 14.474 1.00 87.12 540 ALA A N 1
ATOM 4239 C CA . ALA A 1 540 ? -21.994 0.902 13.392 1.00 87.12 540 ALA A CA 1
ATOM 4240 C C . ALA A 1 540 ? -21.521 1.286 11.972 1.00 87.12 540 ALA A C 1
ATOM 4242 O O . ALA A 1 540 ? -21.984 0.687 11.005 1.00 87.12 540 ALA A O 1
ATOM 4243 N N . ASP A 1 541 ? -20.608 2.250 11.806 1.00 89.38 541 ASP A N 1
ATOM 4244 C CA . ASP A 1 541 ? -20.004 2.559 10.503 1.00 89.38 541 ASP A CA 1
ATOM 4245 C C . ASP A 1 541 ? -19.259 1.348 9.899 1.00 89.38 541 ASP A C 1
ATOM 4247 O O . ASP A 1 541 ? -18.557 0.609 10.595 1.00 89.38 541 ASP A O 1
ATOM 4251 N N . GLU A 1 542 ? -19.371 1.182 8.575 1.00 87.06 542 GLU A N 1
ATOM 4252 C CA . GLU A 1 542 ? -18.841 0.033 7.823 1.00 87.06 542 GLU A CA 1
ATOM 4253 C C . GLU A 1 542 ? -17.357 -0.239 8.101 1.00 87.06 542 GLU A C 1
ATOM 4255 O O . GLU A 1 542 ? -16.955 -1.383 8.344 1.00 87.06 542 GLU A O 1
ATOM 4260 N N . PHE A 1 543 ? -16.529 0.808 8.113 1.00 88.38 543 PHE A N 1
ATOM 4261 C CA . PHE A 1 543 ? -15.096 0.648 8.352 1.00 88.38 543 PHE A CA 1
ATOM 4262 C C . PHE A 1 543 ? -14.778 0.418 9.830 1.00 88.38 543 PHE A C 1
ATOM 4264 O O . PHE A 1 543 ? -13.848 -0.329 10.133 1.00 88.38 543 PHE A O 1
ATOM 4271 N N . ASN A 1 544 ? -15.546 1.009 10.748 1.00 92.25 544 ASN A N 1
ATOM 4272 C CA . ASN A 1 544 ? -15.345 0.816 12.185 1.00 92.25 544 ASN A CA 1
ATOM 4273 C C . ASN A 1 544 ? -15.609 -0.646 12.571 1.00 92.25 544 ASN A C 1
ATOM 4275 O O . ASN A 1 544 ? -14.754 -1.274 13.202 1.00 92.25 544 ASN A O 1
ATOM 4279 N N . LEU A 1 545 ? -16.718 -1.227 12.099 1.00 91.81 545 LEU A N 1
ATOM 4280 C CA . LEU A 1 545 ? -17.015 -2.651 12.277 1.00 91.81 545 LEU A CA 1
ATOM 4281 C C . LEU A 1 545 ? -15.947 -3.542 11.626 1.00 91.81 545 LEU A C 1
ATOM 4283 O O . LEU A 1 545 ? -15.491 -4.519 12.231 1.00 91.81 545 LEU A O 1
ATOM 4287 N N . LEU A 1 546 ? -15.491 -3.199 10.417 1.00 91.25 546 LEU A N 1
ATOM 4288 C CA . LEU A 1 546 ? -14.415 -3.931 9.748 1.00 91.25 546 LEU A CA 1
ATOM 4289 C C . LEU A 1 546 ? -13.126 -3.948 10.588 1.00 91.25 546 LEU A C 1
ATOM 4291 O O . LEU A 1 546 ? -12.563 -5.022 10.806 1.00 91.25 546 LEU A O 1
ATOM 4295 N N . HIS A 1 547 ? -12.678 -2.796 11.089 1.00 92.19 547 HIS A N 1
ATOM 4296 C CA . HIS A 1 547 ? -11.458 -2.684 11.892 1.00 92.19 547 HIS A CA 1
ATOM 4297 C C . HIS A 1 547 ? -11.582 -3.386 13.252 1.00 92.19 547 HIS A C 1
ATOM 4299 O O . HIS A 1 547 ? -10.668 -4.116 13.644 1.00 92.19 547 HIS A O 1
ATOM 4305 N N . LEU A 1 548 ? -12.737 -3.271 13.914 1.00 93.56 548 LEU A N 1
ATOM 4306 C CA . LEU A 1 548 ? -13.057 -4.007 15.141 1.00 93.56 548 LEU A CA 1
ATOM 4307 C C . LEU A 1 548 ? -12.994 -5.526 14.933 1.00 93.56 548 LEU A C 1
ATOM 4309 O O . LEU A 1 548 ? -12.292 -6.228 15.661 1.00 93.56 548 LEU A O 1
ATOM 4313 N N . SER A 1 549 ? -13.672 -6.046 13.905 1.00 93.31 549 SER A N 1
ATOM 4314 C CA . SER A 1 549 ? -13.660 -7.487 13.605 1.00 93.31 549 SER A CA 1
ATOM 4315 C C . SER A 1 549 ? -12.270 -7.998 13.215 1.00 93.31 549 SER A C 1
ATOM 4317 O O . SER A 1 549 ? -11.903 -9.125 13.557 1.00 93.31 549 SER A O 1
ATOM 4319 N N . GLN A 1 550 ? -11.473 -7.175 12.528 1.00 92.31 550 GLN A N 1
ATOM 4320 C CA . GLN A 1 550 ? -10.096 -7.507 12.182 1.00 92.31 550 GLN A CA 1
ATOM 4321 C C . GLN A 1 550 ? -9.227 -7.626 13.439 1.00 92.31 550 GLN A C 1
ATOM 4323 O O . GLN A 1 550 ? -8.474 -8.596 13.547 1.00 92.31 550 GLN A O 1
ATOM 4328 N N . PHE A 1 551 ? -9.357 -6.696 14.389 1.00 92.06 551 PHE A N 1
ATOM 4329 C CA . PHE A 1 551 ? -8.640 -6.750 15.663 1.00 92.06 551 PHE A CA 1
ATOM 4330 C C . PHE A 1 551 ? -9.041 -7.980 16.483 1.00 92.06 551 PHE A C 1
ATOM 4332 O O . PHE A 1 551 ? -8.171 -8.750 16.892 1.00 92.06 551 PHE A O 1
ATOM 4339 N N . VAL A 1 552 ? -10.347 -8.242 16.622 1.00 92.12 552 VAL A N 1
ATOM 4340 C CA . VAL A 1 552 ? -10.872 -9.436 17.308 1.00 92.12 552 VAL A CA 1
ATOM 4341 C C . VAL A 1 552 ? -10.301 -10.725 16.712 1.00 92.12 552 VAL A C 1
ATOM 4343 O O . VAL A 1 552 ? -9.901 -11.622 17.448 1.00 92.12 552 VAL A O 1
ATOM 4346 N N . ARG A 1 553 ? -10.199 -10.817 15.380 1.00 90.69 553 ARG A N 1
ATOM 4347 C CA . ARG A 1 553 ? -9.594 -11.978 14.712 1.00 90.69 553 ARG A CA 1
ATOM 4348 C C . ARG A 1 553 ? -8.120 -12.163 15.068 1.00 90.69 553 ARG A C 1
ATOM 4350 O O . ARG A 1 553 ? -7.685 -13.297 15.247 1.00 90.69 553 ARG A O 1
ATOM 4357 N N . MET A 1 554 ? -7.356 -11.077 15.135 1.00 87.12 554 MET A N 1
ATOM 4358 C CA . MET A 1 554 ? -5.922 -11.124 15.442 1.00 87.12 554 MET A CA 1
ATOM 4359 C C . MET A 1 554 ? -5.654 -11.430 16.921 1.00 87.12 554 MET A C 1
ATOM 4361 O O . MET A 1 554 ? -4.681 -12.113 17.231 1.00 87.12 554 MET A O 1
ATOM 4365 N N . HIS A 1 555 ? -6.531 -10.968 17.812 1.00 86.69 555 HIS A N 1
ATOM 4366 C CA . HIS A 1 555 ? -6.383 -11.056 19.266 1.00 86.69 555 HIS A CA 1
ATOM 4367 C C . HIS A 1 555 ? -7.346 -12.048 19.924 1.00 86.69 555 HIS A C 1
ATOM 4369 O O . HIS A 1 555 ? -7.546 -11.982 21.128 1.00 86.69 555 HIS A O 1
ATOM 4375 N N . ALA A 1 556 ? -7.909 -13.005 19.177 1.00 83.06 556 ALA A N 1
ATOM 4376 C CA . ALA A 1 556 ? -8.959 -13.919 19.651 1.00 83.06 556 ALA A CA 1
ATOM 4377 C C . ALA A 1 556 ? -8.624 -14.708 20.940 1.00 83.06 556 ALA A C 1
ATOM 4379 O O . ALA A 1 556 ? -9.527 -15.257 21.570 1.00 83.06 556 ALA A O 1
ATOM 4380 N N . LYS A 1 557 ? -7.340 -14.775 21.322 1.00 80.25 557 LYS A N 1
ATOM 4381 C CA . LYS A 1 557 ? -6.843 -15.406 22.554 1.00 80.25 557 LYS A CA 1
ATOM 4382 C C . LYS A 1 557 ? -6.945 -14.512 23.802 1.00 80.25 557 LYS A C 1
ATOM 4384 O O . LYS A 1 557 ? -6.950 -15.046 24.904 1.00 80.25 557 LYS A O 1
ATOM 4389 N N . ASP A 1 558 ? -7.019 -13.190 23.650 1.00 79.75 558 ASP A N 1
ATOM 4390 C CA . ASP A 1 558 ? -7.157 -12.230 24.753 1.00 79.75 558 ASP A CA 1
ATOM 4391 C C . ASP A 1 558 ? -8.637 -12.062 25.123 1.00 79.75 558 ASP A C 1
ATOM 4393 O O . ASP A 1 558 ? -9.371 -11.251 24.557 1.00 79.75 558 ASP A O 1
ATOM 4397 N N . THR A 1 559 ? -9.105 -12.916 26.028 1.00 77.06 559 THR A N 1
ATOM 4398 C CA . THR A 1 559 ? -10.535 -13.179 26.223 1.00 77.06 559 THR A CA 1
ATOM 4399 C C . THR A 1 559 ? -11.287 -12.003 26.826 1.00 77.06 559 THR A C 1
ATOM 4401 O O . THR A 1 559 ? -12.384 -11.701 26.366 1.00 77.06 559 THR A O 1
ATOM 4404 N N . ALA A 1 560 ? -10.712 -11.309 27.810 1.00 84.62 560 ALA A N 1
ATOM 4405 C CA . ALA A 1 560 ? -11.380 -10.200 28.488 1.00 84.62 560 ALA A CA 1
ATOM 4406 C C . ALA A 1 560 ? -11.561 -8.993 27.556 1.00 84.62 560 ALA A C 1
ATOM 4408 O O . ALA A 1 560 ? -12.655 -8.429 27.465 1.00 84.62 560 ALA A O 1
ATOM 4409 N N . LEU A 1 561 ? -10.504 -8.631 26.822 1.00 87.62 561 LEU A N 1
ATOM 4410 C CA . LEU A 1 561 ? -10.541 -7.521 25.875 1.00 87.62 561 LEU A CA 1
ATOM 4411 C C . LEU A 1 561 ? -11.452 -7.836 24.682 1.00 87.62 561 LEU A C 1
ATOM 4413 O O . LEU A 1 561 ? -12.288 -7.013 24.303 1.00 87.62 561 LEU A O 1
ATOM 4417 N N . VAL A 1 562 ? -11.334 -9.037 24.109 1.00 88.44 562 VAL A N 1
ATOM 4418 C CA . VAL A 1 562 ? -12.169 -9.459 22.975 1.00 88.44 562 VAL A CA 1
ATOM 4419 C C . VAL A 1 562 ? -13.642 -9.556 23.361 1.00 88.44 562 VAL A C 1
ATOM 4421 O O . VAL A 1 562 ? -14.485 -9.117 22.580 1.00 88.44 562 VAL A O 1
ATOM 4424 N N . ASP A 1 563 ? -13.974 -10.078 24.544 1.00 88.56 563 ASP A N 1
ATOM 4425 C CA . ASP A 1 563 ? -15.360 -10.135 25.022 1.00 88.56 563 ASP A CA 1
ATOM 4426 C C . ASP A 1 563 ? -15.957 -8.727 25.164 1.00 88.56 563 ASP A C 1
ATOM 4428 O O . ASP A 1 563 ? -17.058 -8.469 24.672 1.00 88.56 563 ASP A O 1
ATOM 4432 N N . ALA A 1 564 ? -15.206 -7.781 25.742 1.00 89.56 564 ALA A N 1
ATOM 4433 C CA . ALA A 1 564 ? -15.638 -6.389 25.851 1.00 89.56 564 ALA A CA 1
ATOM 4434 C C . ALA A 1 564 ? -15.900 -5.754 24.472 1.00 89.56 564 ALA A C 1
ATOM 4436 O O . ALA A 1 564 ? -16.959 -5.158 24.260 1.00 89.56 564 ALA A O 1
ATOM 4437 N N . LEU A 1 565 ? -14.987 -5.935 23.511 1.00 92.69 565 LEU A N 1
ATOM 4438 C CA . LEU A 1 565 ? -15.149 -5.420 22.146 1.00 92.69 565 LEU A CA 1
ATOM 4439 C C . LEU A 1 565 ? -16.310 -6.087 21.395 1.00 92.69 565 LEU A C 1
ATOM 4441 O O . LEU A 1 565 ? -17.068 -5.408 20.705 1.00 92.69 565 LEU A O 1
ATOM 4445 N N . LEU A 1 566 ? -16.495 -7.401 21.536 1.00 92.69 566 LEU A N 1
ATOM 4446 C CA . LEU A 1 566 ? -17.614 -8.119 20.921 1.00 92.69 566 LEU A CA 1
ATOM 4447 C C . LEU A 1 566 ? -18.966 -7.666 21.490 1.00 92.69 566 LEU A C 1
ATOM 4449 O O . LEU A 1 566 ? -19.937 -7.583 20.740 1.00 92.69 566 LEU A O 1
ATOM 4453 N N . ARG A 1 567 ? -19.044 -7.311 22.779 1.00 91.31 567 ARG A N 1
ATOM 4454 C CA . ARG A 1 567 ? -20.252 -6.693 23.354 1.00 91.31 567 ARG A CA 1
ATOM 4455 C C . ARG A 1 567 ? -20.528 -5.313 22.754 1.00 91.31 567 ARG A C 1
ATOM 4457 O O . ARG A 1 567 ? -21.681 -5.015 22.472 1.00 91.31 567 ARG A O 1
ATOM 4464 N N . ILE A 1 568 ? -19.494 -4.507 22.504 1.00 92.25 568 ILE A N 1
ATOM 4465 C CA . ILE A 1 568 ? -19.638 -3.218 21.802 1.00 92.25 568 ILE A CA 1
ATOM 4466 C C . ILE A 1 568 ? -20.158 -3.436 20.370 1.00 92.25 568 ILE A C 1
ATOM 4468 O O . ILE A 1 568 ? -21.063 -2.732 19.928 1.00 92.25 568 ILE A O 1
ATOM 4472 N N . ILE A 1 569 ? -19.642 -4.447 19.659 1.00 93.19 569 ILE A N 1
ATOM 4473 C CA . ILE A 1 569 ? -20.149 -4.832 18.331 1.00 93.19 569 ILE A CA 1
ATOM 4474 C C . ILE A 1 569 ? -21.621 -5.255 18.418 1.00 93.19 569 ILE A C 1
ATOM 4476 O O . ILE A 1 569 ? -22.419 -4.849 17.579 1.00 93.19 569 ILE A O 1
ATOM 4480 N N . LEU A 1 570 ? -22.000 -6.046 19.423 1.00 91.25 570 LEU A N 1
ATOM 4481 C CA . LEU A 1 570 ? -23.385 -6.475 19.619 1.00 91.25 570 LEU A CA 1
ATOM 4482 C C . LEU A 1 570 ? -24.330 -5.283 19.858 1.00 91.25 570 LEU A C 1
ATOM 4484 O O . LEU A 1 570 ? -25.411 -5.237 19.267 1.00 91.25 570 LEU A O 1
ATOM 4488 N N . ASP A 1 571 ? -23.898 -4.301 20.655 1.00 88.31 571 ASP A N 1
ATOM 4489 C CA . ASP A 1 571 ? -24.634 -3.052 20.887 1.00 88.31 571 ASP A CA 1
ATOM 4490 C C . ASP A 1 571 ? -24.808 -2.268 19.561 1.00 88.31 571 ASP A C 1
ATOM 4492 O O . ASP A 1 571 ? -25.892 -1.762 19.276 1.00 88.31 571 ASP A O 1
ATOM 4496 N N . ALA A 1 572 ? -23.798 -2.252 18.682 1.00 89.62 572 ALA A N 1
ATOM 4497 C CA . ALA A 1 572 ? -23.895 -1.624 17.358 1.00 89.62 572 ALA A CA 1
ATOM 4498 C C . ALA A 1 572 ? -24.824 -2.382 16.386 1.00 89.62 572 ALA A C 1
ATOM 4500 O O . ALA A 1 572 ? -25.625 -1.760 15.689 1.00 89.62 572 ALA A O 1
ATOM 4501 N N . ILE A 1 573 ? -24.765 -3.721 16.348 1.00 89.81 573 ILE A N 1
ATOM 4502 C CA . ILE A 1 573 ? -25.648 -4.535 15.491 1.00 89.81 573 ILE A CA 1
ATOM 4503 C C . ILE A 1 573 ? -27.113 -4.411 15.926 1.00 89.81 573 ILE A C 1
ATOM 4505 O O . ILE A 1 573 ? -27.988 -4.324 15.066 1.00 89.81 573 ILE A O 1
ATOM 4509 N N . SER A 1 574 ? -27.388 -4.363 17.234 1.00 88.00 574 SER A N 1
ATOM 4510 C CA . SER A 1 574 ? -28.760 -4.167 17.728 1.00 88.00 574 SER A CA 1
ATOM 4511 C C . SER A 1 574 ? -29.324 -2.797 17.339 1.00 88.00 574 SER A C 1
ATOM 4513 O O . SER A 1 574 ? -30.499 -2.689 16.996 1.00 88.00 574 SER A O 1
ATOM 4515 N N . TRP A 1 575 ? -28.484 -1.757 17.280 1.00 86.19 575 TRP A N 1
ATOM 4516 C CA . TRP A 1 575 ? -28.895 -0.479 16.704 1.00 86.19 575 TRP A CA 1
ATOM 4517 C C . TRP A 1 575 ? -29.204 -0.585 15.200 1.00 86.19 575 TRP A C 1
ATOM 4519 O O . TRP A 1 575 ? -30.243 -0.082 14.770 1.00 86.19 575 TRP A O 1
ATOM 4529 N N . ILE A 1 576 ? -28.366 -1.273 14.408 1.00 84.25 576 ILE A N 1
ATOM 4530 C CA . ILE A 1 576 ? -28.607 -1.481 12.963 1.00 84.25 576 ILE A CA 1
ATOM 4531 C C . ILE A 1 576 ? -29.944 -2.192 12.718 1.00 84.25 576 ILE A C 1
ATOM 4533 O O . ILE A 1 576 ? -30.629 -1.867 11.754 1.00 84.25 576 ILE A O 1
ATOM 4537 N N . GLU A 1 577 ? -30.348 -3.121 13.589 1.00 82.00 577 GLU A N 1
ATOM 4538 C CA . GLU A 1 577 ? -31.659 -3.784 13.502 1.00 82.00 577 GLU A CA 1
ATOM 4539 C C . GLU A 1 577 ? -32.826 -2.787 13.551 1.00 82.00 577 GLU A C 1
ATOM 4541 O O . GLU A 1 577 ? -33.820 -2.945 12.844 1.00 82.00 577 GLU A O 1
ATOM 4546 N N . SER A 1 578 ? -32.691 -1.744 14.371 1.00 79.44 578 SER A N 1
ATOM 4547 C CA . SER A 1 578 ? -33.690 -0.681 14.514 1.00 79.44 578 SER A CA 1
ATOM 4548 C C . SER A 1 578 ? -33.598 0.410 13.437 1.00 79.44 578 SER A C 1
ATOM 4550 O O . SER A 1 578 ? -34.486 1.262 13.348 1.00 79.44 578 SER A O 1
ATOM 4552 N N . ALA A 1 579 ? -32.536 0.414 12.625 1.00 77.19 579 ALA A N 1
ATOM 4553 C CA . ALA A 1 579 ? -32.294 1.453 11.636 1.00 77.19 579 ALA A CA 1
ATOM 4554 C C . ALA A 1 579 ? -33.168 1.257 10.377 1.00 77.19 579 ALA A C 1
ATOM 4556 O O . ALA A 1 579 ? -33.334 0.136 9.898 1.00 77.19 579 ALA A O 1
ATOM 4557 N N . PRO A 1 580 ? -33.697 2.342 9.778 1.00 67.31 580 PRO A N 1
ATOM 4558 C CA . PRO A 1 580 ? -34.517 2.256 8.565 1.00 67.31 580 PRO A CA 1
ATOM 4559 C C . PRO A 1 580 ? -33.696 2.026 7.280 1.00 67.31 580 PRO A C 1
ATOM 4561 O O . PRO A 1 580 ? -34.265 1.775 6.216 1.00 67.31 580 PRO A O 1
ATOM 4564 N N . GLU A 1 581 ? -32.370 2.169 7.345 1.00 75.00 581 GLU A N 1
ATOM 4565 C CA . GLU A 1 581 ? -31.463 2.035 6.203 1.00 75.00 581 GLU A CA 1
ATOM 4566 C C . GLU A 1 581 ? -31.126 0.564 5.895 1.00 75.00 581 GLU A C 1
ATOM 4568 O O . GLU A 1 581 ? -31.248 -0.319 6.736 1.00 75.00 581 GLU A O 1
ATOM 4573 N N . ASN A 1 582 ? -30.663 0.291 4.669 1.00 76.44 582 ASN A N 1
ATOM 4574 C CA . ASN A 1 582 ? -30.225 -1.049 4.272 1.00 76.44 582 ASN A CA 1
ATOM 4575 C C . ASN A 1 582 ? -29.051 -1.521 5.161 1.00 76.44 582 ASN A C 1
ATOM 4577 O O . ASN A 1 582 ? -28.017 -0.846 5.167 1.00 76.44 582 ASN A O 1
ATOM 4581 N N . PRO A 1 583 ? -29.135 -2.692 5.828 1.00 79.44 583 PRO A N 1
ATOM 4582 C CA . PRO A 1 583 ? -28.037 -3.249 6.623 1.00 79.44 583 PRO A CA 1
ATOM 4583 C C . PRO A 1 583 ? -26.714 -3.384 5.853 1.00 79.44 583 PRO A C 1
ATOM 4585 O O . PRO A 1 583 ? -25.640 -3.233 6.433 1.00 79.44 583 PRO A O 1
ATOM 4588 N N . ALA A 1 584 ? -26.766 -3.591 4.532 1.00 74.06 584 ALA A N 1
ATOM 4589 C CA . ALA A 1 584 ? -25.583 -3.658 3.669 1.00 74.06 584 ALA A CA 1
ATOM 4590 C C . ALA A 1 584 ? -24.821 -2.319 3.545 1.00 74.06 584 ALA A C 1
ATOM 4592 O O . ALA A 1 584 ? -23.701 -2.297 3.041 1.00 74.06 584 ALA A O 1
ATOM 4593 N N . SER A 1 585 ? -25.403 -1.201 3.993 1.00 75.38 585 SER A N 1
ATOM 4594 C CA . SER A 1 585 ? -24.708 0.090 4.109 1.00 75.38 585 SER A CA 1
ATOM 4595 C C . SER A 1 585 ? -23.732 0.139 5.289 1.00 75.38 585 SER A C 1
ATOM 4597 O O . SER A 1 585 ? -22.886 1.029 5.332 1.00 75.38 585 SER A O 1
ATOM 4599 N N . TYR A 1 586 ? -23.865 -0.789 6.238 1.00 81.56 586 TYR A N 1
ATOM 4600 C CA . TYR A 1 586 ? -23.077 -0.852 7.469 1.00 81.56 586 TYR A CA 1
ATOM 4601 C C . TYR A 1 586 ? -22.276 -2.154 7.571 1.00 81.56 586 TYR A C 1
ATOM 4603 O O . TYR A 1 586 ? -21.189 -2.176 8.134 1.00 81.56 586 TYR A O 1
ATOM 4611 N N . ILE A 1 587 ? -22.793 -3.261 7.033 1.00 84.25 587 ILE A N 1
ATOM 4612 C CA . ILE A 1 587 ? -22.210 -4.592 7.221 1.00 84.25 587 ILE A CA 1
ATOM 4613 C C . ILE A 1 587 ? -21.610 -5.086 5.903 1.00 84.25 587 ILE A C 1
ATOM 4615 O O . ILE A 1 587 ? -22.329 -5.432 4.966 1.00 84.25 587 ILE A O 1
ATOM 4619 N N . GLY A 1 588 ? -20.278 -5.159 5.852 1.00 81.50 588 GLY A N 1
ATOM 4620 C CA . GLY A 1 588 ? -19.531 -5.712 4.719 1.00 81.50 588 GLY A CA 1
ATOM 4621 C C . GLY A 1 588 ? -19.166 -7.196 4.878 1.00 81.50 588 GLY A C 1
ATOM 4622 O O . GLY A 1 588 ? -19.065 -7.718 5.989 1.00 81.50 588 GLY A O 1
ATOM 4623 N N . ASP A 1 589 ? -18.867 -7.873 3.764 1.00 81.38 589 ASP A N 1
ATOM 4624 C CA . ASP A 1 589 ? -18.414 -9.281 3.748 1.00 81.38 589 ASP A CA 1
ATOM 4625 C C . ASP A 1 589 ? -17.127 -9.495 4.570 1.00 81.38 589 ASP A C 1
ATOM 4627 O O . ASP A 1 589 ? -16.969 -10.492 5.276 1.00 81.38 589 ASP A O 1
ATOM 4631 N N . GLY A 1 590 ? -16.224 -8.507 4.570 1.00 84.19 590 GLY A N 1
ATOM 4632 C CA . GLY A 1 590 ? -14.997 -8.546 5.370 1.00 84.19 590 GLY A CA 1
ATOM 4633 C C . GLY A 1 590 ? -15.256 -8.684 6.875 1.00 84.19 590 GLY A C 1
ATOM 4634 O O . GLY A 1 590 ? -14.561 -9.450 7.542 1.00 84.19 590 GLY A O 1
ATOM 4635 N N . PHE A 1 591 ? -16.285 -8.008 7.397 1.00 90.94 591 PHE A N 1
ATOM 4636 C CA . PHE A 1 591 ? -16.685 -8.095 8.804 1.00 90.94 591 PHE A CA 1
ATOM 4637 C C . PHE A 1 591 ? -17.166 -9.508 9.164 1.00 90.94 591 PHE A C 1
ATOM 4639 O O . PHE A 1 591 ? -16.653 -10.126 10.102 1.00 90.94 591 PHE A O 1
ATOM 4646 N N . VAL A 1 592 ? -18.088 -10.055 8.366 1.00 89.00 592 VAL A N 1
ATOM 4647 C CA . VAL A 1 592 ? -18.648 -11.402 8.567 1.00 89.00 592 VAL A CA 1
ATOM 4648 C C . VAL A 1 592 ? -17.559 -12.469 8.445 1.00 89.00 592 VAL A C 1
ATOM 4650 O O . VAL A 1 592 ? -17.454 -13.355 9.293 1.00 89.00 592 VAL A O 1
ATOM 4653 N N . SER A 1 593 ? -16.699 -12.358 7.432 1.00 88.75 593 SER A N 1
ATOM 4654 C CA . SER A 1 593 ? -15.584 -13.279 7.193 1.00 88.75 593 SER A CA 1
ATOM 4655 C C . SER A 1 593 ? -14.570 -13.280 8.342 1.00 88.75 593 SER A C 1
ATOM 4657 O O . SER A 1 593 ? -14.099 -14.346 8.752 1.00 88.75 593 SER A O 1
ATOM 4659 N N . ASN A 1 594 ? -14.256 -12.109 8.908 1.00 91.31 594 ASN A N 1
ATOM 4660 C CA . ASN A 1 594 ? -13.355 -12.002 10.055 1.00 91.31 594 ASN A CA 1
ATOM 4661 C C . ASN A 1 594 ? -13.916 -12.716 11.287 1.00 91.31 594 ASN A C 1
ATOM 4663 O O . ASN A 1 594 ? -13.209 -13.533 11.881 1.00 91.31 594 ASN A O 1
ATOM 4667 N N . LEU A 1 595 ? -15.180 -12.454 11.631 1.00 91.81 595 LEU A N 1
ATOM 4668 C CA . LEU A 1 595 ? -15.846 -13.081 12.773 1.00 91.81 595 LEU A CA 1
ATOM 4669 C C . LEU A 1 595 ? -16.037 -14.589 12.578 1.00 91.81 595 LEU A C 1
ATOM 4671 O O . LEU A 1 595 ? -15.760 -15.368 13.487 1.00 91.81 595 LEU A O 1
ATOM 4675 N N . TRP A 1 596 ? -16.417 -15.031 11.380 1.00 90.06 596 TRP A N 1
ATOM 4676 C CA . TRP A 1 596 ? -16.526 -16.457 11.070 1.00 90.06 596 TRP A CA 1
ATOM 4677 C C . TRP A 1 596 ? -15.189 -17.189 11.262 1.00 90.06 596 TRP A C 1
ATOM 4679 O O . TRP A 1 596 ? -15.141 -18.270 11.848 1.00 90.06 596 TRP A O 1
ATOM 4689 N N . ARG A 1 597 ? -14.077 -16.581 10.828 1.00 89.81 597 ARG A N 1
ATOM 4690 C CA . ARG A 1 597 ? -12.733 -17.157 11.000 1.00 89.81 597 ARG A CA 1
ATOM 4691 C C . ARG A 1 597 ? -12.322 -17.293 12.465 1.00 89.81 597 ARG A C 1
ATOM 4693 O O . ARG A 1 597 ? -11.623 -18.256 12.771 1.00 89.81 597 ARG A O 1
ATOM 4700 N N . VAL A 1 598 ? -12.774 -16.410 13.362 1.00 88.62 598 VAL A N 1
ATOM 4701 C CA . VAL A 1 598 ? -12.513 -16.530 14.814 1.00 88.62 598 VAL A CA 1
ATOM 4702 C C . VAL A 1 598 ? -12.977 -17.889 15.338 1.00 88.62 598 VAL A C 1
ATOM 4704 O O . VAL A 1 598 ? -12.267 -18.522 16.109 1.00 88.62 598 VAL A O 1
ATOM 4707 N N . GLN A 1 599 ? -14.117 -18.388 14.855 1.00 87.00 599 GLN A N 1
ATOM 4708 C CA . GLN A 1 599 ? -14.680 -19.671 15.290 1.00 87.00 599 GLN A CA 1
ATOM 4709 C C . GLN A 1 599 ? -13.858 -20.890 14.851 1.00 87.00 599 GLN A C 1
ATOM 4711 O O . GLN A 1 599 ? -14.039 -21.976 15.394 1.00 87.00 599 GLN A O 1
ATOM 4716 N N . SER A 1 600 ? -12.995 -20.721 13.845 1.00 83.06 600 SER A N 1
ATOM 4717 C CA . SER A 1 600 ? -12.132 -21.779 13.307 1.00 83.06 600 SER A CA 1
ATOM 4718 C C . SER A 1 600 ? -10.728 -21.800 13.915 1.00 83.06 600 SER A C 1
ATOM 4720 O O . SER A 1 600 ? -9.954 -22.707 13.616 1.00 83.06 600 SER A O 1
ATOM 4722 N N . LEU A 1 601 ? -10.377 -20.807 14.739 1.00 84.94 601 LEU A N 1
ATOM 4723 C CA . LEU A 1 601 ? -9.071 -20.745 15.388 1.00 84.94 601 LEU A CA 1
ATOM 4724 C C . LEU A 1 601 ? -8.997 -21.760 16.536 1.00 84.94 601 LEU A C 1
ATOM 4726 O O . LEU A 1 601 ? -9.908 -21.856 17.357 1.00 84.94 601 LEU A O 1
ATOM 4730 N N . ALA A 1 602 ? -7.884 -22.493 16.604 1.00 66.50 602 ALA A N 1
ATOM 4731 C CA . ALA A 1 602 ? -7.570 -23.337 17.751 1.00 66.50 602 ALA A CA 1
ATOM 4732 C C . ALA A 1 602 ? -7.368 -22.469 19.010 1.00 66.50 602 ALA A C 1
ATOM 4734 O O . ALA A 1 602 ? -6.862 -21.348 18.923 1.00 66.50 602 ALA A O 1
ATOM 4735 N N . ASP A 1 603 ? -7.756 -22.998 20.171 1.00 75.06 603 ASP A N 1
ATOM 4736 C CA . ASP A 1 603 ? -7.593 -22.388 21.504 1.00 75.06 603 ASP A CA 1
ATOM 4737 C C . ASP A 1 603 ? -8.496 -21.181 21.838 1.00 75.06 603 ASP A C 1
ATOM 4739 O O . ASP A 1 603 ? -8.273 -20.513 22.847 1.00 75.06 603 ASP A O 1
ATOM 4743 N N . VAL A 1 604 ? -9.522 -20.873 21.036 1.00 81.62 604 VAL A N 1
ATOM 4744 C CA . VAL A 1 604 ? -10.487 -19.809 21.383 1.00 81.62 604 VAL A CA 1
ATOM 4745 C C . VAL A 1 604 ? -11.449 -20.293 22.469 1.00 81.62 604 VAL A C 1
ATOM 4747 O O . VAL A 1 604 ? -12.002 -21.391 22.376 1.00 81.62 604 VAL A O 1
ATOM 4750 N N . GLN A 1 605 ? -11.690 -19.460 23.488 1.00 83.12 605 GLN A N 1
ATOM 4751 C CA . GLN A 1 605 ? -12.643 -19.799 24.543 1.00 83.12 605 GLN A CA 1
ATOM 4752 C C . GLN A 1 605 ? -14.071 -19.982 23.988 1.00 83.12 605 GLN A C 1
ATOM 4754 O O . GLN A 1 605 ? -14.525 -19.191 23.153 1.00 83.12 605 GLN A O 1
ATOM 4759 N N . PRO A 1 606 ? -14.832 -20.975 24.486 1.00 85.31 606 PRO A N 1
ATOM 4760 C CA . PRO A 1 606 ? -16.206 -21.214 24.044 1.00 85.31 606 PRO A CA 1
ATOM 4761 C C . PRO A 1 606 ? -17.144 -20.009 24.216 1.00 85.31 606 PRO A C 1
ATOM 4763 O O . PRO A 1 606 ? -18.032 -19.801 23.390 1.00 85.31 606 PRO A O 1
ATOM 4766 N N . SER A 1 607 ? -16.940 -19.191 25.254 1.00 83.31 607 SER A N 1
ATOM 4767 C CA . SER A 1 607 ? -17.683 -17.944 25.507 1.00 83.31 607 SER A CA 1
ATOM 4768 C C . SER A 1 607 ? -17.625 -16.989 24.311 1.00 83.31 607 SER A C 1
ATOM 4770 O O . SER A 1 607 ? -18.673 -16.570 23.812 1.00 83.31 607 SER A O 1
ATOM 4772 N N . THR A 1 608 ? -16.421 -16.741 23.793 1.00 87.38 608 THR A N 1
ATOM 4773 C CA . THR A 1 608 ? -16.166 -15.927 22.600 1.00 87.38 608 THR A CA 1
ATOM 4774 C C . THR A 1 608 ? -16.881 -16.496 21.377 1.00 87.38 608 THR A C 1
ATOM 4776 O O . THR A 1 608 ? -17.543 -15.756 20.650 1.00 87.38 608 THR A O 1
ATOM 4779 N N . VAL A 1 609 ? -16.822 -17.818 21.164 1.00 88.56 609 VAL A N 1
ATOM 4780 C CA . VAL A 1 609 ? -17.497 -18.476 20.027 1.00 88.56 609 VAL A CA 1
ATOM 4781 C C . VAL A 1 609 ? -19.010 -18.259 20.080 1.00 88.56 609 VAL A C 1
ATOM 4783 O O . VAL A 1 609 ? -19.613 -17.913 19.063 1.00 88.56 609 VAL A O 1
ATOM 4786 N N . PHE A 1 610 ? -19.626 -18.407 21.255 1.00 89.75 610 PHE A N 1
ATOM 4787 C CA . PHE A 1 610 ? -21.063 -18.180 21.409 1.00 89.75 610 PHE A CA 1
ATOM 4788 C C . PHE A 1 610 ? -21.463 -16.713 21.245 1.00 89.75 610 PHE A C 1
ATOM 4790 O O . PHE A 1 610 ? -22.550 -16.433 20.740 1.00 89.75 610 PHE A O 1
ATOM 4797 N N . LEU A 1 611 ? -20.616 -15.775 21.670 1.00 89.94 611 LEU A N 1
ATOM 4798 C CA . LEU A 1 611 ? -20.875 -14.351 21.479 1.00 89.94 611 LEU A CA 1
ATOM 4799 C C . LEU A 1 611 ? -20.808 -13.978 19.991 1.00 89.94 611 LEU A C 1
ATOM 4801 O O . LEU A 1 611 ? -21.683 -13.271 19.495 1.00 89.94 611 LEU A O 1
ATOM 4805 N N . VAL A 1 612 ? -19.837 -14.532 19.259 1.00 91.38 612 VAL A N 1
ATOM 4806 C CA . VAL A 1 612 ? -19.750 -14.395 17.798 1.00 91.38 612 VAL A CA 1
ATOM 4807 C C . VAL A 1 612 ? -20.964 -15.017 17.101 1.00 91.38 612 VAL A C 1
ATOM 4809 O O . VAL A 1 612 ? -21.516 -14.391 16.199 1.00 91.38 612 VAL A O 1
ATOM 4812 N N . ASP A 1 613 ? -21.412 -16.205 17.526 1.00 91.19 613 ASP A N 1
ATOM 4813 C CA . ASP A 1 613 ? -22.644 -16.823 17.007 1.00 91.19 613 ASP A CA 1
ATOM 4814 C C . ASP A 1 613 ? -23.846 -15.888 17.168 1.00 91.19 613 ASP A C 1
ATOM 4816 O O . ASP A 1 613 ? -24.598 -15.694 16.218 1.00 91.19 613 ASP A O 1
ATOM 4820 N N . ASN A 1 614 ? -24.007 -15.270 18.341 1.00 90.81 614 ASN A N 1
ATOM 4821 C CA . ASN A 1 614 ? -25.102 -14.332 18.589 1.00 90.81 614 ASN A CA 1
ATOM 4822 C C . ASN A 1 614 ? -25.022 -13.098 17.678 1.00 90.81 614 ASN A C 1
ATOM 4824 O O . ASN A 1 614 ? -26.034 -12.703 17.105 1.00 90.81 614 ASN A O 1
ATOM 4828 N N . ILE A 1 615 ? -23.831 -12.515 17.501 1.00 91.75 615 ILE A N 1
ATOM 4829 C CA . ILE A 1 615 ? -23.634 -11.365 16.604 1.00 91.75 615 ILE A CA 1
ATOM 4830 C C . ILE A 1 615 ? -24.007 -11.742 15.168 1.00 91.75 615 ILE A C 1
ATOM 4832 O O . ILE A 1 615 ? -24.786 -11.036 14.533 1.00 91.75 615 ILE A O 1
ATOM 4836 N N . LEU A 1 616 ? -23.492 -12.862 14.654 1.00 90.69 616 LEU A N 1
ATOM 4837 C CA . LEU A 1 616 ? -23.770 -13.303 13.285 1.00 90.69 616 LEU A CA 1
ATOM 4838 C C . LEU A 1 616 ? -25.247 -13.675 13.091 1.00 90.69 616 LEU A C 1
ATOM 4840 O O . LEU A 1 616 ? -25.833 -13.342 12.064 1.00 90.69 616 LEU A O 1
ATOM 4844 N N . LEU A 1 617 ? -25.887 -14.307 14.075 1.00 90.25 617 LEU A N 1
ATOM 4845 C CA . LEU A 1 617 ? -27.328 -14.558 14.027 1.00 90.25 617 LEU A CA 1
ATOM 4846 C C . LEU A 1 617 ? -28.123 -13.247 13.972 1.00 90.25 617 LEU A C 1
ATOM 4848 O O . LEU A 1 617 ? -29.014 -13.135 13.133 1.00 90.25 617 LEU A O 1
ATOM 4852 N N . ASN A 1 618 ? -27.760 -12.240 14.770 1.00 89.12 618 ASN A N 1
ATOM 4853 C CA . ASN A 1 618 ? -28.399 -10.923 14.711 1.00 89.12 618 ASN A CA 1
ATOM 4854 C C . ASN A 1 618 ? -28.197 -10.256 13.348 1.00 89.12 618 ASN A C 1
ATOM 4856 O O . ASN A 1 618 ? -29.155 -9.746 12.786 1.00 89.12 618 ASN A O 1
ATOM 4860 N N . VAL A 1 619 ? -27.004 -10.343 12.750 1.00 87.44 619 VAL A N 1
ATOM 4861 C CA . VAL A 1 619 ? -26.765 -9.855 11.378 1.00 87.44 619 VAL A CA 1
ATOM 4862 C C . VAL A 1 619 ? -27.714 -10.518 10.374 1.00 87.44 619 VAL A C 1
ATOM 4864 O O . VAL A 1 619 ? -28.277 -9.835 9.516 1.00 87.44 619 VAL A O 1
ATOM 4867 N N . HIS A 1 620 ? -27.914 -11.836 10.479 1.00 86.88 620 HIS A N 1
ATOM 4868 C CA . HIS A 1 620 ? -28.869 -12.549 9.631 1.00 86.88 620 HIS A CA 1
ATOM 4869 C C . HIS A 1 620 ? -30.302 -12.047 9.855 1.00 86.88 620 HIS A C 1
ATOM 4871 O O . HIS A 1 620 ? -30.998 -11.760 8.881 1.00 86.88 620 HIS A O 1
ATOM 4877 N N . PHE A 1 621 ? -30.724 -11.876 11.111 1.00 85.88 621 PHE A N 1
ATOM 4878 C CA . PHE A 1 621 ? -32.051 -11.351 11.432 1.00 85.88 621 PHE A CA 1
ATOM 4879 C C . PHE A 1 621 ? -32.251 -9.910 10.950 1.00 85.88 621 PHE A C 1
ATOM 4881 O O . PHE A 1 621 ? -33.302 -9.625 10.386 1.00 85.88 621 PHE A O 1
ATOM 4888 N N . CYS A 1 622 ? -31.248 -9.031 11.055 1.00 84.25 622 CYS A N 1
ATOM 4889 C CA . CYS A 1 622 ? -31.307 -7.679 10.490 1.00 84.25 622 CYS A CA 1
ATOM 4890 C C . CYS A 1 622 ? -31.566 -7.718 8.977 1.00 84.25 622 CYS A C 1
ATOM 4892 O O . CYS A 1 622 ? -32.414 -6.983 8.470 1.00 84.25 622 CYS A O 1
ATOM 4894 N N . CYS A 1 623 ? -30.862 -8.596 8.252 1.00 82.62 623 CYS A N 1
ATOM 4895 C CA . CYS A 1 623 ? -31.039 -8.749 6.806 1.00 82.62 623 CYS A CA 1
ATOM 4896 C C . CYS A 1 623 ? -32.441 -9.275 6.457 1.00 82.62 623 CYS A C 1
ATOM 4898 O O . CYS A 1 623 ? -33.111 -8.709 5.593 1.00 82.62 623 CYS A O 1
ATOM 4900 N N . GLU A 1 624 ? -32.912 -10.316 7.147 1.00 82.06 624 GLU A N 1
ATOM 4901 C CA . GLU A 1 624 ? -34.244 -10.893 6.924 1.00 82.06 624 GLU A CA 1
ATOM 4902 C C . GLU A 1 624 ? -35.368 -9.907 7.280 1.00 82.06 624 GLU A C 1
ATOM 4904 O O . GLU A 1 624 ? -36.295 -9.720 6.489 1.00 82.06 624 GLU A O 1
ATOM 4909 N N . ASN A 1 625 ? -35.271 -9.211 8.419 1.00 82.94 625 ASN A N 1
ATOM 4910 C CA . ASN A 1 625 ? -36.241 -8.192 8.830 1.00 82.94 625 ASN A CA 1
ATOM 4911 C C . ASN A 1 625 ? -36.329 -7.072 7.787 1.00 82.94 625 ASN A C 1
ATOM 4913 O O . ASN A 1 625 ? -37.430 -6.686 7.385 1.00 82.94 625 ASN A O 1
ATOM 4917 N N . PHE A 1 626 ? -35.187 -6.603 7.278 1.00 80.81 626 PHE A N 1
ATOM 4918 C CA . PHE A 1 626 ? -35.148 -5.607 6.210 1.00 80.81 626 PHE A CA 1
ATOM 4919 C C . PHE A 1 626 ? -35.814 -6.108 4.917 1.00 80.81 626 PHE A C 1
ATOM 4921 O O . PHE A 1 626 ? -36.626 -5.391 4.325 1.00 80.81 626 PHE A O 1
ATOM 4928 N N . LEU A 1 627 ? -35.559 -7.355 4.502 1.00 78.06 627 LEU A N 1
ATOM 4929 C CA . LEU A 1 627 ? -36.230 -7.962 3.343 1.00 78.06 627 LEU A CA 1
ATOM 4930 C C . LEU A 1 627 ? -37.749 -8.075 3.543 1.00 78.06 627 LEU A C 1
ATOM 4932 O O . LEU A 1 627 ? -38.516 -7.821 2.610 1.00 78.06 627 LEU A O 1
ATOM 4936 N N . VAL A 1 628 ? -38.206 -8.428 4.747 1.00 80.69 628 VAL A N 1
ATOM 4937 C CA . VAL A 1 628 ? -39.638 -8.475 5.088 1.00 80.69 628 VAL A CA 1
ATOM 4938 C C . VAL A 1 628 ? -40.261 -7.078 5.023 1.00 80.69 628 VAL A C 1
ATOM 4940 O O . VAL A 1 628 ? -41.342 -6.923 4.446 1.00 80.69 628 VAL A O 1
ATOM 4943 N N . HIS A 1 629 ? -39.585 -6.056 5.556 1.00 78.88 629 HIS A N 1
ATOM 4944 C CA . HIS A 1 629 ? -40.028 -4.663 5.464 1.00 78.88 629 HIS A CA 1
ATOM 4945 C C . HIS A 1 629 ? -40.122 -4.181 4.011 1.00 78.88 629 HIS A C 1
ATOM 4947 O O . HIS A 1 629 ? -41.143 -3.598 3.637 1.00 78.88 629 HIS A O 1
ATOM 4953 N N . LEU A 1 630 ? -39.126 -4.492 3.175 1.00 73.75 630 LEU A N 1
ATOM 4954 C CA . LEU A 1 630 ? -39.161 -4.195 1.740 1.00 73.75 630 LEU A CA 1
ATOM 4955 C C . LEU A 1 630 ? -40.330 -4.898 1.034 1.00 73.75 630 LEU A C 1
ATOM 4957 O O . LEU A 1 630 ? -41.058 -4.276 0.266 1.00 73.75 630 LEU A O 1
ATOM 4961 N N . ARG A 1 631 ? -40.577 -6.184 1.306 1.00 76.31 631 ARG A N 1
ATOM 4962 C CA . ARG A 1 631 ? -41.710 -6.906 0.693 1.00 76.31 631 ARG A CA 1
ATOM 4963 C C . ARG A 1 631 ? -43.060 -6.288 1.062 1.00 76.31 631 ARG A C 1
ATOM 4965 O O . ARG A 1 631 ? -43.936 -6.178 0.205 1.00 76.31 631 ARG A O 1
ATOM 4972 N N . ARG A 1 632 ? -43.227 -5.857 2.317 1.00 77.56 632 ARG A N 1
ATOM 4973 C CA . ARG A 1 632 ? -44.451 -5.181 2.780 1.00 77.56 632 ARG A CA 1
ATOM 4974 C C . ARG A 1 632 ? -44.650 -3.822 2.107 1.00 77.56 632 ARG A C 1
ATOM 4976 O O . ARG A 1 632 ? -45.779 -3.509 1.739 1.00 77.56 632 ARG A O 1
ATOM 4983 N N . SER A 1 633 ? -43.587 -3.039 1.911 1.00 70.12 633 SER A N 1
ATOM 4984 C CA . SER A 1 633 ? -43.693 -1.734 1.244 1.00 70.12 633 SER A CA 1
ATOM 4985 C C . SER A 1 633 ? -44.030 -1.863 -0.247 1.00 70.12 633 SER A C 1
ATOM 4987 O O . SER A 1 633 ? -44.866 -1.106 -0.739 1.00 70.12 633 SER A O 1
ATOM 4989 N N . PHE A 1 634 ? -43.486 -2.866 -0.947 1.00 61.22 634 PHE A N 1
ATOM 4990 C CA . PHE A 1 634 ? -43.854 -3.158 -2.340 1.00 61.22 634 PHE A CA 1
ATOM 4991 C C . PHE A 1 634 ? -45.281 -3.712 -2.487 1.00 61.22 634 PHE A C 1
ATOM 4993 O O . PHE A 1 634 ? -45.974 -3.367 -3.441 1.00 61.22 634 PHE A O 1
ATOM 5000 N N . SER A 1 635 ? -45.762 -4.516 -1.532 1.00 57.47 635 SER A N 1
ATOM 5001 C CA . SER A 1 635 ? -47.132 -5.054 -1.564 1.00 57.47 635 SER A CA 1
ATOM 5002 C C . SER A 1 635 ? -48.222 -3.993 -1.338 1.00 57.47 635 SER A C 1
ATOM 5004 O O . SER A 1 635 ? -49.390 -4.265 -1.614 1.00 57.47 635 SER A O 1
ATOM 5006 N N . HIS A 1 636 ? -47.866 -2.803 -0.841 1.00 52.59 636 HIS A N 1
ATOM 5007 C CA . HIS A 1 636 ? -48.793 -1.700 -0.572 1.00 52.59 636 HIS A CA 1
ATOM 5008 C C . HIS A 1 636 ? -48.809 -0.598 -1.643 1.00 52.59 636 HIS A C 1
ATOM 5010 O O . HIS A 1 636 ? -49.521 0.388 -1.461 1.00 52.59 636 HIS A O 1
ATOM 5016 N N . GLN A 1 637 ? -48.108 -0.741 -2.776 1.00 40.22 637 GLN A N 1
ATOM 5017 C CA . GLN A 1 637 ? -48.379 0.122 -3.933 1.00 40.22 637 GLN A CA 1
ATOM 5018 C C . GLN A 1 637 ? -49.678 -0.337 -4.623 1.00 40.22 637 GLN A C 1
ATOM 5020 O O . GLN A 1 637 ? -49.694 -1.419 -5.214 1.00 40.22 637 GLN A O 1
ATOM 5025 N N . PRO A 1 638 ? -50.777 0.448 -4.592 1.00 38.62 638 PRO A N 1
ATOM 5026 C CA . PRO A 1 638 ? -51.961 0.117 -5.364 1.00 38.62 638 PRO A CA 1
ATOM 5027 C C . PRO A 1 638 ? -51.618 0.247 -6.846 1.00 38.62 638 PRO A C 1
ATOM 5029 O O . PRO A 1 638 ? -51.371 1.335 -7.370 1.00 38.62 638 PRO A O 1
ATOM 5032 N N . THR A 1 639 ? -51.624 -0.889 -7.529 1.00 38.16 639 THR A N 1
ATOM 5033 C CA . THR A 1 639 ? -51.607 -0.998 -8.980 1.00 38.16 639 THR A CA 1
ATOM 5034 C C . THR A 1 639 ? -52.824 -0.275 -9.561 1.00 38.16 639 THR A C 1
ATOM 5036 O O . THR A 1 639 ? -53.878 -0.867 -9.801 1.00 38.16 639 THR A O 1
ATOM 5039 N N . LYS A 1 640 ? -52.691 1.023 -9.862 1.00 36.34 640 LYS A N 1
ATOM 5040 C CA . LYS A 1 640 ? -53.556 1.667 -10.858 1.00 36.34 640 LYS A CA 1
ATOM 5041 C C . LYS A 1 640 ? -53.159 1.167 -12.246 1.00 36.34 640 LYS A C 1
ATOM 5043 O O . LYS A 1 640 ? -52.353 1.748 -12.962 1.00 36.34 640 LYS A O 1
ATOM 5048 N N . ARG A 1 641 ? -53.751 0.015 -12.552 1.00 37.69 641 ARG A N 1
ATOM 5049 C CA . ARG A 1 641 ? -54.243 -0.446 -13.850 1.00 37.69 641 ARG A CA 1
ATOM 5050 C C . ARG A 1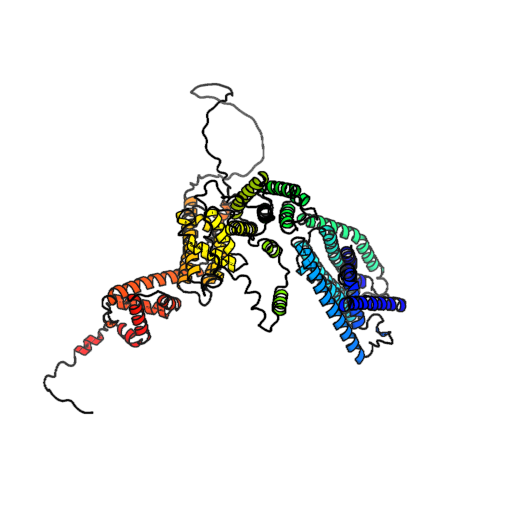 641 ? -54.401 0.673 -14.890 1.00 37.69 641 ARG A C 1
ATOM 5052 O O . ARG A 1 641 ? -55.219 1.569 -14.705 1.00 37.69 641 ARG A O 1
ATOM 5059 N N . ASN A 1 642 ? -53.667 0.528 -15.994 1.00 30.70 642 ASN A N 1
ATOM 5060 C CA . ASN A 1 642 ? -54.157 0.434 -17.381 1.00 30.70 642 ASN A CA 1
ATOM 5061 C C . ASN A 1 642 ? -53.174 1.113 -18.345 1.00 30.70 642 ASN A C 1
ATOM 5063 O O . ASN A 1 642 ? -53.369 2.257 -18.738 1.00 30.70 642 ASN A O 1
ATOM 5067 N N . PHE A 1 643 ? -52.147 0.379 -18.777 1.00 29.34 643 PHE A N 1
ATOM 5068 C CA . PHE A 1 643 ? -51.519 0.645 -20.069 1.00 29.34 643 PHE A CA 1
ATOM 5069 C C . PHE A 1 643 ? -52.158 -0.296 -21.089 1.00 29.34 643 PHE A C 1
ATOM 5071 O O . PHE A 1 643 ? -51.803 -1.469 -21.198 1.00 29.34 643 PHE A O 1
ATOM 5078 N N . SER A 1 644 ? -53.164 0.222 -21.789 1.00 29.78 644 SER A N 1
ATOM 5079 C CA . SER A 1 644 ? -53.618 -0.327 -23.060 1.00 29.78 644 SER A CA 1
ATOM 5080 C C . SER A 1 644 ? -52.466 -0.264 -24.061 1.00 29.78 644 SER A C 1
ATOM 5082 O O . SER A 1 644 ? -51.841 0.783 -24.232 1.00 29.78 644 SER A O 1
ATOM 5084 N N . LEU A 1 645 ? -52.205 -1.389 -24.726 1.00 38.47 645 LEU A N 1
ATOM 5085 C CA . LEU A 1 645 ? -51.377 -1.452 -25.923 1.00 38.47 645 LEU A CA 1
ATOM 5086 C C . LEU A 1 645 ? -51.862 -0.425 -26.954 1.00 38.47 645 LEU A C 1
ATOM 5088 O O . LEU A 1 645 ? -52.993 -0.529 -27.421 1.00 38.47 645 LEU A O 1
ATOM 5092 N N . GLN A 1 646 ? -50.976 0.460 -27.409 1.00 29.53 646 GLN A N 1
ATOM 5093 C CA . GLN A 1 646 ? -51.007 0.937 -28.789 1.00 29.53 646 GLN A CA 1
ATOM 5094 C C . GLN A 1 646 ? -49.596 1.298 -29.272 1.00 29.53 646 GLN A C 1
ATOM 5096 O O . GLN A 1 646 ? -48.802 1.921 -28.572 1.00 29.53 646 GLN A O 1
ATOM 5101 N N . ARG A 1 647 ? -49.295 0.789 -30.470 1.00 27.53 647 ARG A N 1
ATOM 5102 C CA . ARG A 1 647 ? -48.065 0.929 -31.262 1.00 27.53 647 ARG A CA 1
ATOM 5103 C C . ARG A 1 647 ? -47.676 2.395 -31.509 1.00 27.53 647 ARG A C 1
ATOM 5105 O O . ARG A 1 647 ? -48.562 3.240 -31.581 1.00 27.53 647 ARG A O 1
ATOM 5112 N N . PRO A 1 648 ? -46.387 2.677 -31.770 1.00 27.41 648 PRO A N 1
ATOM 5113 C CA . PRO A 1 648 ? -45.938 3.996 -32.187 1.00 27.41 648 PRO A CA 1
ATOM 5114 C C . PRO A 1 648 ? -46.200 4.201 -33.686 1.00 27.41 648 PRO A C 1
ATOM 5116 O O . PRO A 1 648 ? -45.762 3.403 -34.514 1.00 27.41 648 PRO A O 1
ATOM 5119 N N . SER A 1 649 ? -46.863 5.298 -34.042 1.00 27.08 649 SER A N 1
ATOM 5120 C CA . SER A 1 649 ? -46.852 5.840 -35.403 1.00 27.08 649 SER A CA 1
ATOM 5121 C C . SER A 1 649 ? -46.746 7.366 -35.352 1.00 27.08 649 SER A C 1
ATOM 5123 O O . SER A 1 649 ? -47.671 8.028 -34.905 1.00 27.08 649 SER A O 1
ATOM 5125 N N . ILE A 1 650 ? -45.564 7.856 -35.743 1.00 30.78 650 ILE A N 1
ATOM 5126 C CA . ILE A 1 650 ? -45.271 8.984 -36.651 1.00 30.78 650 ILE A CA 1
ATOM 5127 C C . ILE A 1 650 ? -46.064 10.310 -36.452 1.00 30.78 650 ILE A C 1
ATOM 5129 O O . ILE A 1 650 ? -47.280 10.347 -36.557 1.00 30.78 650 ILE A O 1
ATOM 5133 N N . LEU A 1 651 ? -45.291 11.389 -36.223 1.00 27.53 651 LEU A N 1
ATOM 5134 C CA . LEU A 1 651 ? -45.550 12.851 -36.320 1.00 27.53 651 LEU A CA 1
ATOM 5135 C C . LEU A 1 651 ? -46.522 13.325 -37.443 1.00 27.53 651 LEU A C 1
ATOM 5137 O O . LEU A 1 651 ? -46.686 12.586 -38.409 1.00 27.53 651 LEU A O 1
ATOM 5141 N N . PRO A 1 652 ? -46.873 14.637 -37.532 1.00 43.66 652 PRO A N 1
ATOM 5142 C CA . PRO A 1 652 ? -47.278 15.651 -36.535 1.00 43.66 652 PRO A CA 1
ATOM 5143 C C . PRO A 1 652 ? -48.537 16.436 -37.037 1.00 43.66 652 PRO A C 1
ATOM 5145 O O . PRO A 1 652 ? -49.213 15.957 -37.931 1.00 43.66 652 PRO A O 1
ATOM 5148 N N . GLU A 1 653 ? -48.790 17.644 -36.502 1.00 27.59 653 GLU A N 1
ATOM 5149 C CA . GLU A 1 653 ? -49.719 18.726 -36.949 1.00 27.59 653 GLU A CA 1
ATOM 5150 C C . GLU A 1 653 ? -50.924 18.973 -36.019 1.00 27.59 653 GLU A C 1
ATOM 5152 O O . GLU A 1 653 ? -51.796 18.132 -35.840 1.00 27.59 653 GLU A O 1
ATOM 5157 N N . THR A 1 654 ? -50.853 19.983 -35.142 1.00 25.02 654 THR A N 1
ATOM 5158 C CA . THR A 1 654 ? -51.276 21.399 -35.291 1.00 25.02 654 THR A CA 1
ATOM 5159 C C . THR A 1 654 ? -52.781 21.651 -35.414 1.00 25.02 654 THR A C 1
ATOM 5161 O O . THR A 1 654 ? -53.474 21.078 -36.242 1.00 25.02 654 THR A O 1
ATOM 5164 N N . THR A 1 655 ? -53.202 22.660 -34.633 1.00 26.27 655 THR A N 1
ATOM 5165 C CA . THR A 1 655 ? -54.380 23.541 -34.789 1.00 26.27 655 THR A CA 1
ATOM 5166 C C . THR A 1 655 ? -55.756 22.948 -34.431 1.00 26.27 655 THR A C 1
ATOM 5168 O O . THR A 1 655 ? -56.261 22.064 -35.100 1.00 26.27 655 THR A O 1
ATOM 5171 N N . THR A 1 656 ? -56.307 23.264 -33.243 1.00 24.88 656 THR A N 1
ATOM 5172 C CA . THR A 1 656 ? -57.229 24.401 -32.935 1.00 24.88 656 THR A CA 1
ATOM 5173 C C . THR A 1 656 ? -58.560 24.304 -33.699 1.00 24.88 656 THR A C 1
ATOM 5175 O O . THR A 1 656 ? -58.526 24.149 -34.905 1.00 24.88 656 THR A O 1
ATOM 5178 N N . THR A 1 657 ? -59.779 24.459 -33.173 1.00 24.78 657 THR A N 1
ATOM 5179 C CA . THR A 1 657 ? -60.357 24.978 -31.915 1.00 24.78 657 THR A CA 1
ATOM 5180 C C . THR A 1 657 ? -61.897 24.989 -32.099 1.00 24.78 657 THR A C 1
ATOM 5182 O O . THR A 1 657 ? -62.358 24.985 -33.236 1.00 24.78 657 THR A O 1
ATOM 5185 N N . VAL A 1 658 ? -62.637 25.204 -30.995 1.00 24.58 658 VAL A N 1
ATOM 5186 C CA . VAL A 1 658 ? -64.024 25.748 -30.884 1.00 24.58 658 VAL A CA 1
ATOM 5187 C C . VAL A 1 658 ? -65.169 24.734 -31.083 1.00 24.58 658 VAL A C 1
ATOM 5189 O O . VAL A 1 658 ? -65.223 24.070 -32.103 1.00 24.58 658 VAL A O 1
ATOM 5192 N N . GLY A 1 659 ? -66.166 24.580 -30.201 1.00 24.38 659 GLY A N 1
ATOM 5193 C CA . GLY A 1 659 ? -66.540 25.247 -28.942 1.00 24.38 659 GLY A CA 1
ATOM 5194 C C . GLY A 1 659 ? -68.038 25.011 -28.625 1.00 24.38 659 GLY A C 1
ATOM 5195 O O . GLY A 1 659 ? -68.711 24.367 -29.423 1.00 24.38 659 GLY A O 1
ATOM 5196 N N . VAL A 1 660 ? -68.533 25.649 -27.538 1.00 25.14 660 VAL A N 1
ATOM 5197 C CA . VAL A 1 660 ? -69.960 25.952 -27.186 1.00 25.14 660 VAL A CA 1
ATOM 5198 C C . VAL A 1 660 ? -70.663 24.822 -26.372 1.00 25.14 660 VAL A C 1
ATOM 5200 O O . VAL A 1 660 ? -70.730 23.708 -26.863 1.00 25.14 660 VAL A O 1
ATOM 5203 N N . VAL A 1 661 ? -71.207 24.942 -25.135 1.00 26.52 661 VAL A N 1
ATOM 5204 C CA . VAL A 1 661 ? -71.740 26.037 -24.262 1.00 26.52 661 VAL A CA 1
ATOM 5205 C C . VAL A 1 661 ? -71.949 25.518 -22.789 1.00 26.52 661 VAL A C 1
ATOM 5207 O O . VAL A 1 661 ? -71.790 24.318 -22.579 1.00 26.52 661 VAL A O 1
ATOM 5210 N N . PRO A 1 662 ? -72.247 26.371 -21.766 1.00 34.50 662 PRO A N 1
ATOM 5211 C CA . PRO A 1 662 ? -71.805 26.282 -20.353 1.00 34.50 662 PRO A CA 1
ATOM 5212 C C . PRO A 1 662 ? -73.005 26.062 -19.360 1.00 34.50 662 PRO A C 1
ATOM 5214 O O . PRO A 1 662 ? -73.925 25.396 -19.833 1.00 34.50 662 PRO A O 1
ATOM 5217 N N . PRO A 1 663 ? -73.106 26.514 -18.059 1.00 34.81 663 PRO A N 1
ATOM 5218 C CA . PRO A 1 663 ? -72.688 27.798 -17.422 1.00 34.81 663 PRO A CA 1
ATOM 5219 C C . PRO A 1 663 ? -72.147 27.763 -15.952 1.00 34.81 663 PRO A C 1
ATOM 5221 O O . PRO A 1 663 ? -72.191 26.748 -15.266 1.00 34.81 663 PRO A O 1
ATOM 5224 N N . SER A 1 664 ? -71.764 28.961 -15.457 1.00 24.58 664 SER A N 1
ATOM 5225 C CA . SER A 1 664 ? -71.592 29.416 -14.045 1.00 24.58 664 SER A CA 1
ATOM 5226 C C . SER A 1 664 ? -70.286 28.999 -13.325 1.00 24.58 664 SER A C 1
ATOM 5228 O O . SER A 1 664 ? -69.935 27.833 -13.341 1.00 24.58 664 SER A O 1
ATOM 5230 N N . LEU A 1 665 ? -69.463 29.852 -12.691 1.00 25.12 665 LEU A N 1
ATOM 5231 C CA . LEU A 1 665 ? -69.582 31.208 -12.127 1.00 25.12 665 LEU A CA 1
ATOM 5232 C C . LEU A 1 665 ? -68.168 31.860 -12.013 1.00 25.12 665 LEU A C 1
ATOM 5234 O O . LEU A 1 665 ? -67.256 31.225 -11.500 1.00 25.12 665 LEU A O 1
ATOM 5238 N N . SER A 1 666 ? -68.034 33.112 -12.492 1.00 22.45 666 SER A N 1
ATOM 5239 C CA . SER A 1 666 ? -67.328 34.300 -11.923 1.00 22.45 666 SER A CA 1
ATOM 5240 C C . SER A 1 666 ? -65.969 34.196 -11.185 1.00 22.45 666 SER A C 1
ATOM 5242 O O . SER A 1 666 ? -65.837 33.374 -10.296 1.00 22.45 666 SER A O 1
ATOM 5244 N N . PHE A 1 667 ? -64.969 35.093 -11.285 1.00 23.27 667 PHE A N 1
ATOM 5245 C CA . PHE A 1 667 ? -64.713 36.359 -12.005 1.00 23.27 667 PHE A CA 1
ATOM 5246 C C . PHE A 1 667 ? -63.217 36.755 -11.731 1.00 23.27 667 PHE A C 1
ATOM 5248 O O . PHE A 1 667 ? -62.821 36.803 -10.576 1.00 23.27 667 PHE A O 1
ATOM 5255 N N . ILE A 1 668 ? -62.428 37.058 -12.779 1.00 23.22 668 ILE A N 1
ATOM 5256 C CA . ILE A 1 668 ? -61.539 38.243 -12.998 1.00 23.22 668 ILE A CA 1
ATOM 5257 C C . ILE A 1 668 ? -60.339 38.638 -12.059 1.00 23.22 668 ILE A C 1
ATOM 5259 O O . ILE A 1 668 ? -60.472 38.699 -10.846 1.00 23.22 668 ILE A O 1
ATOM 5263 N N . ARG A 1 669 ? -59.263 39.158 -12.723 1.00 21.70 669 ARG A N 1
ATOM 5264 C CA . ARG A 1 669 ? -58.128 40.082 -12.339 1.00 21.70 669 ARG A CA 1
ATOM 5265 C C . ARG A 1 669 ? -56.777 39.428 -11.957 1.00 21.70 669 ARG A C 1
ATOM 5267 O O . ARG A 1 669 ? -56.741 38.587 -11.082 1.00 21.70 669 ARG A O 1
ATOM 5274 N N . VAL A 1 670 ? -55.645 39.631 -12.663 1.00 22.28 670 VAL A N 1
ATOM 5275 C CA . VAL A 1 670 ? -54.786 40.820 -12.969 1.00 22.28 670 VAL A CA 1
ATOM 5276 C C . VAL A 1 670 ? -53.741 41.157 -11.873 1.00 22.28 670 VAL A C 1
ATOM 5278 O O . VAL A 1 670 ? -54.090 41.648 -10.810 1.00 22.28 670 VAL A O 1
ATOM 5281 N N . SER A 1 671 ? -52.455 41.040 -12.260 1.00 22.06 671 SER A N 1
ATOM 5282 C CA . SER A 1 671 ? -51.265 41.872 -11.923 1.00 22.06 671 SER A CA 1
ATOM 5283 C C . SER A 1 671 ? -50.480 41.783 -10.590 1.00 22.06 671 SER A C 1
ATOM 5285 O O . SER A 1 671 ? -51.072 41.759 -9.523 1.00 22.06 671 SER A O 1
ATOM 5287 N N . LYS A 1 672 ? -49.140 41.955 -10.754 1.00 23.62 672 LYS A N 1
ATOM 5288 C CA . LYS A 1 672 ? -48.104 42.647 -9.919 1.00 23.62 672 LYS A CA 1
ATOM 5289 C C . LYS A 1 672 ? -47.783 42.056 -8.527 1.00 23.62 672 LYS A C 1
ATOM 5291 O O . LYS A 1 672 ? -48.683 41.763 -7.767 1.00 23.62 672 LYS A O 1
ATOM 5296 N N . MET A 1 673 ? -46.536 41.711 -8.165 1.00 22.58 673 MET A N 1
ATOM 5297 C CA . MET A 1 673 ? -45.266 42.469 -8.002 1.00 22.58 673 MET A CA 1
ATOM 5298 C C . MET A 1 673 ? -45.261 43.437 -6.792 1.00 22.58 673 MET A C 1
ATOM 5300 O O . MET A 1 673 ? -46.192 44.224 -6.654 1.00 22.58 673 MET A O 1
ATOM 5304 N N . SER A 1 674 ? -44.152 43.406 -6.014 1.00 21.61 674 SER A N 1
ATOM 5305 C CA . SER A 1 674 ? -43.741 44.202 -4.809 1.00 21.61 674 SER A CA 1
ATOM 5306 C C . SER A 1 674 ? -44.476 43.890 -3.486 1.00 21.61 674 SER A C 1
ATOM 5308 O O . SER A 1 674 ? -45.670 43.650 -3.526 1.00 21.61 674 SER A O 1
ATOM 5310 N N . SER A 1 675 ? -43.889 43.827 -2.276 1.00 22.33 675 SER A N 1
ATOM 5311 C CA . SER A 1 675 ? -42.674 44.394 -1.626 1.00 22.33 675 SER A CA 1
ATOM 5312 C C . SER A 1 675 ? -42.320 43.562 -0.358 1.00 22.33 675 SER A C 1
ATOM 5314 O O . SER A 1 675 ? -43.223 43.039 0.279 1.00 22.33 675 SER A O 1
ATOM 5316 N N . LEU A 1 676 ? -41.060 43.237 -0.032 1.00 21.62 676 LEU A N 1
ATOM 5317 C CA . LEU A 1 676 ? -40.114 43.968 0.846 1.00 21.62 676 LEU A CA 1
ATOM 5318 C C . LEU A 1 676 ? -40.620 44.348 2.268 1.00 21.62 676 LEU A C 1
ATOM 5320 O O . LEU A 1 676 ? -41.485 45.205 2.390 1.00 21.62 676 LEU A O 1
ATOM 5324 N N . ILE A 1 677 ? -39.918 43.795 3.284 1.00 23.91 677 ILE A N 1
ATOM 5325 C CA . ILE A 1 677 ? -39.529 44.336 4.620 1.00 23.91 677 ILE A CA 1
ATOM 5326 C C . ILE A 1 677 ? -39.958 43.517 5.872 1.00 23.91 677 ILE A C 1
ATOM 5328 O O . ILE A 1 677 ? -41.123 43.430 6.230 1.00 23.91 677 ILE A O 1
ATOM 5332 N N . SER A 1 678 ? -38.907 43.012 6.547 1.00 21.31 678 SER A N 1
ATOM 5333 C CA . SER A 1 678 ? -38.674 42.703 7.977 1.00 21.31 678 SER A CA 1
ATOM 5334 C C . SER A 1 678 ? -39.622 41.784 8.768 1.00 21.31 678 SER A C 1
ATOM 5336 O O . SER A 1 678 ? -40.744 42.163 9.069 1.00 21.31 678 SER A O 1
ATOM 5338 N N . GLN A 1 679 ? -39.086 40.692 9.328 1.00 23.27 679 GLN A N 1
ATOM 5339 C CA . GLN A 1 679 ? -38.582 40.666 10.713 1.00 23.27 679 GLN A CA 1
ATOM 5340 C C . GLN A 1 679 ? -37.872 39.330 11.022 1.00 23.27 679 GLN A C 1
ATOM 5342 O O . GLN A 1 679 ? -38.345 38.243 10.720 1.00 23.27 679 GLN A O 1
ATOM 5347 N N . THR A 1 680 ? -36.682 39.484 11.592 1.00 21.97 680 THR A N 1
ATOM 5348 C CA . THR A 1 680 ? -35.861 38.565 12.392 1.00 21.97 680 THR A CA 1
ATOM 5349 C C . THR A 1 680 ? -36.534 37.324 13.000 1.00 21.97 680 THR A C 1
ATOM 5351 O O . THR A 1 680 ? -37.399 37.460 13.857 1.00 21.97 680 THR A O 1
ATOM 5354 N N . SER A 1 681 ? -35.968 36.136 12.748 1.00 22.38 681 SER A N 1
ATOM 5355 C CA . SER A 1 681 ? -35.731 35.156 13.822 1.00 22.38 681 SER A CA 1
ATOM 5356 C C . SER A 1 681 ? -34.571 34.217 13.480 1.00 22.38 681 SER A C 1
ATOM 5358 O O . SER A 1 681 ? -34.562 33.547 12.451 1.00 22.38 681 SER A O 1
ATOM 5360 N N . VAL A 1 682 ? -33.596 34.212 14.379 1.00 23.38 682 VAL A N 1
ATOM 5361 C CA . VAL A 1 682 ? -32.372 33.411 14.436 1.00 23.38 682 VAL A CA 1
ATOM 5362 C C . VAL A 1 682 ? -32.678 31.909 14.465 1.00 23.38 682 VAL A C 1
ATOM 5364 O O . VAL A 1 682 ? -33.398 31.482 15.358 1.00 23.38 682 VAL A O 1
ATOM 5367 N N . GLN A 1 683 ? -32.068 31.110 13.579 1.00 24.44 683 GLN A N 1
ATOM 5368 C CA . GLN A 1 683 ? -31.740 29.694 13.828 1.00 24.44 683 GLN A CA 1
ATOM 5369 C C . GLN A 1 683 ? -30.486 29.274 13.024 1.00 24.44 683 GLN A C 1
ATOM 5371 O O . GLN A 1 683 ? -30.309 29.734 11.894 1.00 24.44 683 GLN A O 1
ATOM 5376 N N . PRO A 1 684 ? -29.588 28.451 13.602 1.00 23.25 684 PRO A N 1
ATOM 5377 C CA . PRO A 1 684 ? -28.265 28.176 13.047 1.00 23.25 684 PRO A CA 1
ATOM 5378 C C . PRO A 1 684 ? -28.301 27.111 11.942 1.00 23.25 684 PRO A C 1
ATOM 5380 O O . PRO A 1 684 ? -28.989 26.096 12.039 1.00 23.25 684 PRO A O 1
ATOM 5383 N N . ALA A 1 685 ? -27.519 27.347 10.888 1.00 22.19 685 ALA A N 1
ATOM 5384 C CA . ALA A 1 685 ? -27.366 26.457 9.747 1.00 22.19 685 ALA A CA 1
ATOM 5385 C C . ALA A 1 685 ? -26.647 25.156 10.144 1.00 22.19 685 ALA A C 1
ATOM 5387 O O . ALA A 1 685 ? -25.436 25.131 10.360 1.00 22.19 685 ALA A O 1
ATOM 5388 N N . ALA A 1 686 ? -27.400 24.058 10.200 1.00 23.45 686 ALA A N 1
ATOM 5389 C CA . ALA A 1 686 ? -26.857 22.709 10.214 1.00 23.45 686 ALA A CA 1
ATOM 5390 C C . ALA A 1 686 ? -26.342 22.355 8.808 1.00 23.45 686 ALA A C 1
ATOM 5392 O O . ALA A 1 686 ? -27.119 22.055 7.898 1.00 23.45 686 ALA A O 1
ATOM 5393 N N . ASN A 1 687 ? -25.021 22.376 8.628 1.00 23.08 687 ASN A N 1
ATOM 5394 C CA . ASN A 1 687 ? -24.363 21.799 7.458 1.00 23.08 687 ASN A CA 1
ATOM 5395 C C . ASN A 1 687 ? -24.475 20.268 7.529 1.00 23.08 687 ASN A C 1
ATOM 5397 O O . ASN A 1 687 ? -23.624 19.586 8.095 1.00 23.08 687 ASN A O 1
ATOM 5401 N N . SER A 1 688 ? -25.556 19.724 6.975 1.00 24.14 688 SER A N 1
ATOM 5402 C CA . SER A 1 688 ? -25.726 18.283 6.804 1.00 24.14 688 SER A CA 1
ATOM 5403 C C . SER A 1 688 ? -24.951 17.814 5.569 1.00 24.14 688 SER A C 1
ATOM 5405 O O . SER A 1 688 ? -25.294 18.116 4.427 1.00 24.14 688 SER A O 1
ATOM 5407 N N . PHE A 1 689 ? -23.880 17.052 5.798 1.00 29.05 689 PHE A N 1
ATOM 5408 C CA . PHE A 1 689 ? -23.224 16.255 4.765 1.00 29.05 689 PHE A CA 1
ATOM 5409 C C . PHE A 1 689 ? -24.178 15.137 4.326 1.00 29.05 689 PHE A C 1
ATOM 5411 O O . PHE A 1 689 ? -24.222 14.054 4.908 1.00 29.05 689 PHE A O 1
ATOM 5418 N N . THR A 1 690 ? -24.976 15.394 3.293 1.00 27.03 690 THR A N 1
ATOM 5419 C CA . THR A 1 690 ? -25.837 14.372 2.695 1.00 27.03 690 THR A CA 1
ATOM 5420 C C . THR A 1 690 ? -24.979 13.291 2.035 1.00 27.03 690 THR A C 1
ATOM 5422 O O . THR A 1 690 ? -24.289 13.553 1.045 1.00 27.03 690 THR A O 1
ATOM 5425 N N . ARG A 1 691 ? -25.045 12.063 2.570 1.00 32.44 691 ARG A N 1
ATOM 5426 C CA . ARG A 1 691 ? -24.554 10.817 1.954 1.00 32.44 691 ARG A CA 1
ATOM 5427 C C . ARG A 1 691 ? -25.200 10.627 0.572 1.00 32.44 691 ARG A C 1
ATOM 5429 O O . ARG A 1 691 ? -26.232 9.983 0.435 1.00 32.44 691 ARG A O 1
ATOM 5436 N N . SER A 1 692 ? -24.585 11.173 -0.473 1.00 26.27 692 SER A N 1
ATOM 5437 C CA . SER A 1 692 ? -24.985 10.938 -1.863 1.00 26.27 692 SER A CA 1
ATOM 5438 C C . SER A 1 692 ? -24.112 9.838 -2.472 1.00 26.27 692 SER A C 1
ATOM 5440 O O . SER A 1 692 ? -23.144 10.121 -3.181 1.00 26.27 692 SER A O 1
ATOM 5442 N N . ARG A 1 693 ? -24.457 8.566 -2.222 1.00 36.06 693 ARG A N 1
ATOM 5443 C CA . ARG A 1 693 ? -24.077 7.484 -3.146 1.00 36.06 693 ARG A CA 1
ATOM 5444 C C . ARG A 1 693 ? -24.928 7.638 -4.407 1.00 36.06 693 ARG A C 1
ATOM 5446 O O . ARG A 1 693 ? -26.122 7.921 -4.340 1.00 36.06 693 ARG A O 1
ATOM 5453 N N . THR A 1 694 ? -24.273 7.500 -5.551 1.00 31.30 694 THR A N 1
ATOM 5454 C CA . THR A 1 694 ? -24.856 7.527 -6.890 1.00 31.30 694 THR A CA 1
ATOM 5455 C C . THR A 1 694 ? -26.171 6.748 -6.935 1.00 31.30 694 THR A C 1
ATOM 5457 O O . THR A 1 694 ? -26.217 5.568 -6.595 1.00 31.30 694 THR A O 1
ATOM 5460 N N . LYS A 1 695 ? -27.243 7.423 -7.371 1.00 30.81 695 LYS A N 1
ATOM 5461 C CA . LYS A 1 695 ? -28.567 6.862 -7.686 1.00 30.81 695 LYS A CA 1
ATOM 5462 C C . LYS A 1 695 ? -28.486 5.921 -8.900 1.00 30.81 695 LYS A C 1
ATOM 5464 O O . LYS A 1 695 ? -29.151 6.134 -9.909 1.00 30.81 695 LYS A O 1
ATOM 5469 N N . PHE A 1 696 ? -27.633 4.903 -8.840 1.00 32.06 696 PHE A N 1
ATOM 5470 C CA . PHE A 1 696 ? -27.656 3.794 -9.780 1.00 32.06 696 PHE A CA 1
ATOM 5471 C C . PHE A 1 696 ? -28.818 2.902 -9.350 1.00 32.06 696 PHE A C 1
ATOM 5473 O O . PHE A 1 696 ? -28.715 2.193 -8.354 1.00 32.06 696 PHE A O 1
ATOM 5480 N N . SER A 1 697 ? -29.954 3.108 -10.025 1.00 40.09 697 SER A N 1
ATOM 5481 C CA . SER A 1 697 ? -31.262 2.464 -9.856 1.00 40.09 697 SER A CA 1
ATOM 5482 C C . SER A 1 697 ? -31.391 1.590 -8.605 1.00 40.09 697 SER A C 1
ATOM 5484 O O . SER A 1 697 ? -31.292 0.366 -8.660 1.00 40.09 697 SER A O 1
ATOM 5486 N N . LEU A 1 698 ? -31.632 2.248 -7.467 1.00 42.94 698 LEU A N 1
ATOM 5487 C CA . LEU A 1 698 ? -31.947 1.593 -6.197 1.00 42.94 698 LEU A CA 1
ATOM 5488 C C . LEU A 1 698 ? -33.096 0.590 -6.388 1.00 42.94 698 LEU A C 1
ATOM 5490 O O . LEU A 1 698 ? -33.080 -0.454 -5.763 1.00 42.94 698 LEU A O 1
ATOM 5494 N N . ASP A 1 699 ? -33.993 0.880 -7.335 1.00 41.84 699 ASP A N 1
ATOM 5495 C CA . ASP A 1 699 ? -35.134 0.072 -7.760 1.00 41.84 699 ASP A CA 1
ATOM 5496 C C . ASP A 1 699 ? -34.746 -1.231 -8.488 1.00 41.84 699 ASP A C 1
ATOM 5498 O O . ASP A 1 699 ? -35.388 -2.256 -8.301 1.00 41.84 699 ASP A O 1
ATOM 5502 N N . MET A 1 700 ? -33.668 -1.254 -9.283 1.00 41.94 700 MET A N 1
ATOM 5503 C CA . MET A 1 700 ? -33.242 -2.477 -9.984 1.00 41.94 700 MET A CA 1
ATOM 5504 C C . MET A 1 700 ? -32.475 -3.424 -9.056 1.00 41.94 700 MET A C 1
ATOM 5506 O O . MET A 1 700 ? -32.666 -4.638 -9.104 1.00 41.94 700 MET A O 1
ATOM 5510 N N . THR A 1 701 ? -31.640 -2.872 -8.174 1.00 51.66 701 THR A N 1
ATOM 5511 C CA . THR A 1 701 ? -30.869 -3.646 -7.193 1.00 51.66 701 THR A CA 1
ATOM 5512 C C . THR A 1 701 ? -31.770 -4.194 -6.087 1.00 51.66 701 THR A C 1
ATOM 5514 O O . THR A 1 701 ? -31.597 -5.340 -5.681 1.00 51.66 701 THR A O 1
ATOM 5517 N N . THR A 1 702 ? -32.766 -3.427 -5.622 1.00 53.56 702 THR A N 1
ATOM 5518 C CA . THR A 1 702 ? -33.771 -3.928 -4.667 1.00 53.56 702 THR A CA 1
ATOM 5519 C C . THR A 1 702 ? -34.682 -4.967 -5.305 1.00 53.56 702 THR A C 1
ATOM 5521 O O . THR A 1 702 ? -34.949 -5.983 -4.672 1.00 53.56 702 THR A O 1
ATOM 5524 N N . LYS A 1 703 ? -35.098 -4.779 -6.563 1.00 46.59 703 LYS A N 1
ATOM 5525 C CA . LYS A 1 703 ? -35.908 -5.763 -7.292 1.00 46.59 703 LYS A CA 1
ATOM 5526 C C . LYS A 1 703 ? -35.152 -7.072 -7.529 1.00 46.59 703 LYS A C 1
ATOM 5528 O O . LYS A 1 703 ? -35.712 -8.131 -7.269 1.00 46.59 703 LYS A O 1
ATOM 5533 N N . PHE A 1 704 ? -33.864 -7.004 -7.877 1.00 52.22 704 PHE A N 1
ATOM 5534 C CA . PHE A 1 704 ? -32.992 -8.180 -7.963 1.00 52.22 704 PHE A CA 1
ATOM 5535 C C . PHE A 1 704 ? -32.838 -8.878 -6.604 1.00 52.22 704 PHE A C 1
ATOM 5537 O O . PHE A 1 704 ? -33.052 -10.078 -6.520 1.00 52.22 704 PHE A O 1
ATOM 5544 N N . LEU A 1 705 ? -32.553 -8.145 -5.518 1.00 52.75 705 LEU A N 1
ATOM 5545 C CA . LEU A 1 705 ? -32.415 -8.721 -4.168 1.00 52.75 705 LEU A CA 1
ATOM 5546 C C . LEU A 1 705 ? -33.710 -9.371 -3.651 1.00 52.75 705 LEU A C 1
ATOM 5548 O O . LEU A 1 705 ? -33.652 -10.359 -2.913 1.00 52.75 705 LEU A O 1
ATOM 5552 N N . VAL A 1 706 ? -34.870 -8.829 -4.034 1.00 54.84 706 VAL A N 1
ATOM 5553 C CA . VAL A 1 706 ? -36.187 -9.398 -3.720 1.00 54.84 706 VAL A CA 1
ATOM 5554 C C . VAL A 1 706 ? -36.470 -10.649 -4.563 1.00 54.84 706 VAL A C 1
ATOM 5556 O O . VAL A 1 706 ? -36.991 -11.617 -4.008 1.00 54.84 706 VAL A O 1
ATOM 5559 N N . GLU A 1 707 ? -36.099 -10.662 -5.850 1.00 47.56 707 GLU A N 1
ATOM 5560 C CA . GLU A 1 707 ? -36.279 -11.805 -6.766 1.00 47.56 707 GLU A CA 1
ATOM 5561 C C . GLU A 1 707 ? -35.322 -12.973 -6.482 1.00 47.56 707 GLU A C 1
ATOM 5563 O O . GLU A 1 707 ? -35.721 -14.132 -6.586 1.00 47.56 707 GLU A O 1
ATOM 5568 N N . THR A 1 708 ? -34.069 -12.711 -6.101 1.00 46.97 708 THR A N 1
ATOM 5569 C CA . THR A 1 708 ? -33.043 -13.761 -5.977 1.00 46.97 708 THR A CA 1
ATOM 5570 C C . THR A 1 708 ? -32.932 -14.387 -4.590 1.00 46.97 708 THR A C 1
ATOM 5572 O O . THR A 1 708 ? -32.134 -15.308 -4.413 1.00 46.97 708 THR A O 1
ATOM 5575 N N . HIS A 1 709 ? -33.678 -13.904 -3.586 1.00 49.47 709 HIS A N 1
ATOM 5576 C CA . HIS A 1 709 ? -33.530 -14.319 -2.178 1.00 49.47 709 HIS A CA 1
ATOM 5577 C C . HIS A 1 709 ? -32.080 -14.208 -1.638 1.00 49.47 709 HIS A C 1
ATOM 5579 O O . HIS A 1 709 ? -31.739 -14.825 -0.627 1.00 49.47 709 HIS A O 1
ATOM 5585 N N . SER A 1 710 ? -31.196 -13.452 -2.302 1.00 46.50 710 SER A N 1
ATOM 5586 C CA . SER A 1 710 ? -29.740 -13.597 -2.153 1.00 46.50 710 SER A CA 1
ATOM 5587 C C . SER A 1 710 ? -29.048 -12.438 -1.429 1.00 46.50 710 SER A C 1
ATOM 5589 O O . SER A 1 710 ? -27.859 -12.217 -1.651 1.00 46.50 710 SER A O 1
ATOM 5591 N N . SER A 1 711 ? -29.737 -11.692 -0.557 1.00 51.06 711 SER A N 1
ATOM 5592 C CA . SER A 1 711 ? -29.077 -10.661 0.270 1.00 51.06 711 SER A CA 1
ATOM 5593 C C . SER A 1 711 ? -28.369 -11.225 1.509 1.00 51.06 711 SER A C 1
ATOM 5595 O O . SER A 1 711 ? -27.911 -10.461 2.357 1.00 51.06 711 SER A O 1
ATOM 5597 N N . ASN A 1 712 ? -28.313 -12.549 1.667 1.00 58.38 712 ASN A N 1
ATOM 5598 C CA . ASN A 1 712 ? -27.777 -13.152 2.875 1.00 58.38 712 ASN A CA 1
ATOM 5599 C C . ASN A 1 712 ? -26.244 -13.196 2.817 1.00 58.38 712 ASN A C 1
ATOM 5601 O O . ASN A 1 712 ? -25.645 -14.108 2.250 1.00 58.38 712 ASN A O 1
ATOM 5605 N N . LEU A 1 713 ? -25.623 -12.197 3.460 1.00 70.56 713 LEU A N 1
ATOM 5606 C CA . LEU A 1 713 ? -24.187 -12.134 3.781 1.00 70.56 713 LEU A CA 1
ATOM 5607 C C . LEU A 1 713 ? -23.695 -13.405 4.506 1.00 70.56 713 LEU A C 1
ATOM 5609 O O . LEU A 1 713 ? -22.517 -13.744 4.453 1.00 70.56 713 LEU A O 1
ATOM 5613 N N . ILE A 1 714 ? -24.606 -14.123 5.171 1.00 77.62 714 ILE A N 1
ATOM 5614 C CA . ILE A 1 714 ? -24.355 -15.390 5.861 1.00 77.62 714 ILE A CA 1
ATOM 5615 C C . ILE A 1 714 ? -24.895 -16.544 5.021 1.00 77.62 714 ILE A C 1
ATOM 5617 O O . ILE A 1 714 ? -26.075 -16.587 4.672 1.00 77.62 714 ILE A O 1
ATOM 5621 N N . ARG A 1 715 ? -24.043 -17.533 4.738 1.00 80.94 715 ARG A N 1
ATOM 5622 C CA . ARG A 1 715 ? -24.438 -18.698 3.936 1.00 80.94 715 ARG A CA 1
ATOM 5623 C C . ARG A 1 715 ? -25.417 -19.593 4.715 1.00 80.94 715 ARG A C 1
ATOM 5625 O O . ARG A 1 715 ? -25.232 -19.772 5.921 1.00 80.94 715 ARG A O 1
ATOM 5632 N N . PRO A 1 716 ? -26.373 -20.273 4.052 1.00 80.81 716 PRO A N 1
ATOM 5633 C CA . PRO A 1 716 ? -27.356 -21.132 4.725 1.00 80.81 716 PRO A CA 1
ATOM 5634 C C . PRO A 1 716 ? -26.738 -22.208 5.629 1.00 80.81 716 PRO A C 1
ATOM 5636 O O . PRO A 1 716 ? -27.219 -22.454 6.732 1.00 80.81 716 PRO A O 1
ATOM 5639 N N . VAL A 1 717 ? -25.627 -22.814 5.196 1.00 82.44 717 VAL A N 1
ATOM 5640 C CA . VAL A 1 717 ? -24.894 -23.818 5.986 1.00 82.44 717 VAL A CA 1
ATOM 5641 C C . VAL A 1 717 ? -24.307 -23.204 7.259 1.00 82.44 717 VAL A C 1
ATOM 5643 O O . VAL A 1 717 ? -24.398 -23.802 8.329 1.00 82.44 717 VAL A O 1
ATOM 5646 N N . GLN A 1 718 ? -23.743 -21.995 7.163 1.00 85.00 718 GLN A N 1
ATOM 5647 C CA . GLN A 1 718 ? -23.203 -21.275 8.319 1.00 85.00 718 GLN A CA 1
ATOM 5648 C C . GLN A 1 718 ? -24.329 -20.972 9.311 1.00 85.00 718 GLN A C 1
ATOM 5650 O O . GLN A 1 718 ? -24.205 -21.295 10.490 1.00 85.00 718 GLN A O 1
ATOM 5655 N N . TYR A 1 719 ? -25.459 -20.446 8.828 1.00 86.44 719 TYR A N 1
ATOM 5656 C CA . TYR A 1 719 ? -26.636 -20.179 9.655 1.00 86.44 719 TYR A CA 1
ATOM 5657 C C . TYR A 1 719 ? -27.128 -21.427 10.399 1.00 86.44 719 TYR A C 1
ATOM 5659 O O . TYR A 1 719 ? -27.330 -21.375 11.611 1.00 86.44 719 TYR A O 1
ATOM 5667 N N . GLN A 1 720 ? -27.268 -22.566 9.714 1.00 88.19 720 GLN A N 1
ATOM 5668 C CA . GLN A 1 720 ? -27.732 -23.806 10.346 1.00 88.19 720 GLN A CA 1
ATOM 5669 C C . GLN A 1 720 ? -26.797 -24.291 11.461 1.00 88.19 720 GLN A C 1
ATOM 5671 O O . GLN A 1 720 ? -27.275 -24.754 12.498 1.00 88.19 720 GLN A O 1
ATOM 5676 N N . ILE A 1 721 ? -25.479 -24.164 11.278 1.00 87.12 721 ILE A N 1
ATOM 5677 C CA . ILE A 1 721 ? -24.489 -24.524 12.302 1.00 87.12 721 ILE A CA 1
ATOM 5678 C C . ILE A 1 721 ? -24.638 -23.620 13.531 1.00 87.12 721 ILE A C 1
ATOM 5680 O O . ILE A 1 721 ? -24.747 -24.124 14.652 1.00 87.12 721 ILE A O 1
ATOM 5684 N N . MET A 1 722 ? -24.681 -22.301 13.320 1.00 89.88 722 MET A N 1
ATOM 5685 C CA . MET A 1 722 ? -24.788 -21.310 14.400 1.00 89.88 722 MET A CA 1
ATOM 5686 C C . MET A 1 722 ? -26.109 -21.455 15.159 1.00 89.88 722 MET A C 1
ATOM 5688 O O . MET A 1 722 ? -26.113 -21.530 16.386 1.00 89.88 722 MET A O 1
ATOM 5692 N N . LYS A 1 723 ? -27.224 -21.605 14.435 1.00 90.38 723 LYS A N 1
ATOM 5693 C CA . LYS A 1 723 ? -28.551 -21.838 15.014 1.00 90.38 723 LYS A CA 1
ATOM 5694 C C . LYS A 1 723 ? -28.578 -23.109 15.856 1.00 90.38 723 LYS A C 1
ATOM 5696 O O . LYS A 1 723 ? -29.004 -23.075 17.003 1.00 90.38 723 LYS A O 1
ATOM 5701 N N . LYS A 1 724 ? -28.046 -24.217 15.331 1.00 90.62 724 LYS A N 1
ATOM 5702 C CA . LYS A 1 724 ? -27.975 -25.482 16.070 1.00 90.62 724 LYS A CA 1
ATOM 5703 C C . LYS A 1 724 ? -27.154 -25.345 17.353 1.00 90.62 724 LYS A C 1
ATOM 5705 O O . LYS A 1 724 ? -27.566 -25.874 18.381 1.00 90.62 724 LYS A O 1
ATOM 5710 N N . ARG A 1 725 ? -26.013 -24.643 17.321 1.00 90.12 725 ARG A N 1
ATOM 5711 C CA . ARG A 1 725 ? -25.225 -24.364 18.537 1.00 90.12 725 ARG A CA 1
ATOM 5712 C C . ARG A 1 725 ? -26.001 -23.497 19.529 1.00 90.12 725 ARG A C 1
ATOM 5714 O O . ARG A 1 725 ? -26.003 -23.820 20.714 1.00 90.12 725 ARG A O 1
ATOM 5721 N N . HIS A 1 726 ? -26.683 -22.455 19.059 1.00 89.50 726 HIS A N 1
ATOM 5722 C CA . HIS A 1 726 ? -27.504 -21.579 19.895 1.00 89.50 726 HIS A CA 1
ATOM 5723 C C . HIS A 1 726 ? -28.662 -22.342 20.570 1.00 89.50 726 HIS A C 1
ATOM 5725 O O . HIS A 1 726 ? -28.826 -22.262 21.789 1.00 89.50 726 HIS A O 1
ATOM 5731 N N . ASP A 1 727 ? -29.402 -23.159 19.816 1.00 90.50 727 ASP A N 1
ATOM 5732 C CA . ASP A 1 727 ? -30.517 -23.967 20.327 1.00 90.50 727 ASP A CA 1
ATOM 5733 C C . ASP A 1 727 ? -30.042 -25.012 21.350 1.00 90.50 727 ASP A C 1
ATOM 5735 O O . ASP A 1 727 ? -30.650 -25.178 22.412 1.00 90.50 727 ASP A O 1
ATOM 5739 N N . LEU A 1 728 ? -28.914 -25.680 21.072 1.00 90.88 728 LEU A N 1
ATOM 5740 C CA . LEU A 1 728 ? -28.291 -26.619 22.008 1.00 90.88 728 LEU A CA 1
ATOM 5741 C C . LEU A 1 728 ? -27.829 -25.920 23.290 1.00 90.88 728 LEU A C 1
ATOM 5743 O O . LEU A 1 728 ? -28.052 -26.458 24.372 1.00 90.88 728 LEU A O 1
ATOM 5747 N N . LYS A 1 729 ? -27.246 -24.717 23.192 1.00 88.88 729 LYS A N 1
ATOM 5748 C CA . LYS A 1 729 ? -26.854 -23.914 24.360 1.00 88.88 729 LYS A CA 1
ATOM 5749 C C . LYS A 1 729 ? -28.061 -23.573 25.233 1.00 88.88 729 LYS A C 1
ATOM 5751 O O . LYS A 1 729 ? -28.011 -23.773 26.444 1.00 88.88 729 LYS A O 1
ATOM 5756 N N . LYS A 1 730 ? -29.154 -23.102 24.626 1.00 88.69 730 LYS A N 1
ATOM 5757 C CA . LYS A 1 730 ? -30.390 -22.752 25.339 1.00 88.69 730 LYS A CA 1
ATOM 5758 C C . LYS A 1 730 ? -31.024 -23.976 26.004 1.00 88.69 730 LYS A C 1
ATOM 5760 O O . LYS A 1 730 ? -31.405 -23.915 27.169 1.00 88.69 730 LYS A O 1
ATOM 5765 N N . SER A 1 731 ? -31.084 -25.104 25.293 1.00 89.69 731 SER A N 1
ATOM 5766 C CA . SER A 1 731 ? -31.559 -26.376 25.852 1.00 89.69 731 SER A CA 1
ATOM 5767 C C . SER A 1 731 ? -30.694 -26.842 27.026 1.00 89.69 731 SER A C 1
ATOM 5769 O O . SER A 1 731 ? -31.231 -27.265 28.049 1.00 89.69 731 SER A O 1
ATOM 5771 N N . LEU A 1 732 ? -29.370 -26.721 26.910 1.00 88.75 732 LEU A N 1
ATOM 5772 C CA . LEU A 1 732 ? -28.429 -27.061 27.972 1.00 88.75 732 LEU A CA 1
ATOM 5773 C C . LEU A 1 732 ? -28.654 -26.188 29.216 1.00 88.75 732 LEU A C 1
ATOM 5775 O O . LEU A 1 732 ? -28.762 -26.729 30.309 1.00 88.75 732 LEU A O 1
ATOM 5779 N N . GLN A 1 733 ? -28.816 -24.870 29.057 1.00 88.31 733 GLN A N 1
ATOM 5780 C CA . GLN A 1 733 ? -29.099 -23.949 30.168 1.00 88.31 733 GLN A CA 1
ATOM 5781 C C . GLN A 1 733 ? -30.406 -24.279 30.904 1.00 88.31 733 GLN A C 1
ATOM 5783 O O . GLN A 1 733 ? -30.424 -24.288 32.132 1.00 88.31 733 GLN A O 1
ATOM 5788 N N . ILE A 1 734 ? -31.482 -24.595 30.175 1.00 89.38 734 ILE A N 1
ATOM 5789 C CA . ILE A 1 734 ? -32.779 -24.975 30.767 1.00 89.38 734 ILE A CA 1
ATOM 5790 C C . ILE A 1 734 ? -32.656 -26.285 31.558 1.00 89.38 734 ILE A C 1
ATOM 5792 O O . ILE A 1 734 ? -33.141 -26.389 32.687 1.00 89.38 734 ILE A O 1
ATOM 5796 N N . ASN A 1 735 ? -31.983 -27.282 30.981 1.00 88.56 735 ASN A N 1
ATOM 5797 C CA . ASN A 1 735 ? -31.795 -28.577 31.628 1.00 88.56 735 ASN A CA 1
ATOM 5798 C C . ASN A 1 735 ? -30.899 -28.472 32.868 1.00 88.56 735 ASN A C 1
ATOM 5800 O O . ASN A 1 735 ? -31.213 -29.075 33.890 1.00 88.56 735 ASN A O 1
ATOM 5804 N N . ILE A 1 736 ? -29.835 -27.667 32.807 1.00 87.62 736 ILE A N 1
ATOM 5805 C CA . ILE A 1 736 ? -28.977 -27.380 33.963 1.00 87.62 736 ILE A CA 1
ATOM 5806 C C . ILE A 1 736 ? -29.775 -26.686 35.063 1.00 87.62 736 ILE A C 1
ATOM 5808 O O . ILE A 1 736 ? -29.730 -27.136 36.202 1.00 87.62 736 ILE A O 1
ATOM 5812 N N . ALA A 1 737 ? -30.551 -25.649 34.733 1.00 87.00 737 ALA A N 1
ATOM 5813 C CA . ALA A 1 737 ? -31.384 -24.957 35.714 1.00 87.00 737 ALA A CA 1
ATOM 5814 C C . ALA A 1 737 ? -32.365 -25.915 36.409 1.00 87.00 737 ALA A C 1
ATOM 5816 O O . ALA A 1 737 ? -32.527 -25.840 37.621 1.00 87.00 737 ALA A O 1
ATOM 5817 N N . THR A 1 738 ? -32.952 -26.859 35.665 1.00 87.94 738 THR A N 1
ATOM 5818 C CA . THR A 1 738 ? -33.859 -27.882 36.216 1.00 87.94 738 THR A CA 1
ATOM 5819 C C . THR A 1 738 ? -33.141 -28.809 37.205 1.00 87.94 738 THR A C 1
ATOM 5821 O O . THR A 1 738 ? -33.645 -29.047 38.299 1.00 87.94 738 THR A O 1
ATOM 5824 N N . VAL A 1 739 ? -31.948 -29.304 36.849 1.00 86.81 739 VAL A N 1
ATOM 5825 C CA . VAL A 1 739 ? -31.146 -30.195 37.713 1.00 86.81 739 VAL A CA 1
ATOM 5826 C C . VAL A 1 739 ? -30.668 -29.468 38.968 1.00 86.81 739 VAL A C 1
ATOM 5828 O O . VAL A 1 739 ? -30.746 -30.013 40.068 1.00 86.81 739 VAL A O 1
ATOM 5831 N N . VAL A 1 740 ? -30.196 -28.232 38.809 1.00 86.56 740 VAL A N 1
ATOM 5832 C CA . VAL A 1 740 ? -29.711 -27.409 39.917 1.00 86.56 740 VAL A CA 1
ATOM 5833 C C . VAL A 1 740 ? -30.860 -27.055 40.863 1.00 86.56 740 VAL A C 1
ATOM 5835 O O . VAL A 1 740 ? -30.713 -27.237 42.062 1.00 86.56 740 VAL A O 1
ATOM 5838 N N . GLN A 1 741 ? -32.024 -26.629 40.365 1.00 87.38 741 GLN A N 1
ATOM 5839 C CA . GLN A 1 741 ? -33.163 -26.258 41.221 1.00 87.38 741 GLN A CA 1
ATOM 5840 C C . GLN A 1 741 ? -33.680 -27.413 42.093 1.00 87.38 741 GLN A C 1
ATOM 5842 O O . GLN A 1 741 ? -34.072 -27.178 43.233 1.00 87.38 741 GLN A O 1
ATOM 5847 N N . ASP A 1 742 ? -33.681 -28.644 41.581 1.00 86.19 742 ASP A N 1
ATOM 5848 C CA . ASP A 1 742 ? -34.161 -29.823 42.318 1.00 86.19 742 ASP A CA 1
ATOM 5849 C C . ASP A 1 742 ? -33.089 -30.438 43.235 1.00 86.19 742 ASP A C 1
ATOM 5851 O O . ASP A 1 742 ? -33.394 -30.921 44.328 1.00 86.19 742 ASP A O 1
ATOM 5855 N N . GLY A 1 743 ? -31.836 -30.448 42.777 1.00 82.19 743 GLY A N 1
ATOM 5856 C CA . GLY A 1 743 ? -30.754 -31.190 43.417 1.00 82.19 743 GLY A CA 1
ATOM 5857 C C . GLY A 1 743 ? -29.865 -30.370 44.345 1.00 82.19 743 GLY A C 1
ATOM 5858 O O . GLY A 1 743 ? -29.505 -30.847 45.418 1.00 82.19 743 GLY A O 1
ATOM 5859 N N . PHE A 1 744 ? -29.540 -29.133 43.964 1.00 85.50 744 PHE A N 1
ATOM 5860 C CA . PHE A 1 744 ? -28.548 -28.323 44.672 1.00 85.50 744 PHE A CA 1
ATOM 5861 C C . PHE A 1 744 ? -28.952 -27.937 46.110 1.00 85.50 744 PHE A C 1
ATOM 5863 O O . PHE A 1 744 ? -28.114 -28.097 46.995 1.00 85.50 744 PHE A O 1
ATOM 5870 N N . PRO A 1 745 ? -30.205 -27.518 46.416 1.00 84.12 745 PRO A N 1
ATOM 5871 C CA . PRO A 1 745 ? -30.576 -27.091 47.773 1.00 84.12 745 PRO A CA 1
ATOM 5872 C C . PRO A 1 745 ? -30.387 -28.157 48.861 1.00 84.12 745 PRO A C 1
ATOM 5874 O O . PRO A 1 745 ? -30.312 -27.820 50.038 1.00 84.12 745 PRO A O 1
ATOM 5877 N N . GLN A 1 746 ? -30.354 -29.437 48.477 1.00 83.81 746 GLN A N 1
ATOM 5878 C CA . GLN A 1 746 ? -30.200 -30.581 49.381 1.00 83.81 746 GLN A CA 1
ATOM 5879 C C . GLN A 1 746 ? -28.984 -31.458 49.029 1.00 83.81 746 GLN A C 1
ATOM 5881 O O . GLN A 1 746 ? -28.847 -32.528 49.608 1.00 83.81 746 GLN A O 1
ATOM 5886 N N . GLN A 1 747 ? -28.136 -31.037 48.078 1.00 82.19 747 GLN A N 1
ATOM 5887 C CA . GLN A 1 747 ? -27.032 -31.836 47.515 1.00 82.19 747 GLN A CA 1
ATOM 5888 C C . GLN A 1 747 ? -27.421 -33.294 47.201 1.00 82.19 747 GLN A C 1
ATOM 5890 O O . GLN A 1 747 ? -26.720 -34.241 47.553 1.00 82.19 747 GLN A O 1
ATOM 5895 N N . LYS A 1 748 ? -28.572 -33.482 46.548 1.00 83.56 748 LYS A N 1
ATOM 5896 C CA . LYS A 1 748 ? -29.122 -34.815 46.264 1.00 83.56 748 LYS A CA 1
ATOM 5897 C C . LYS A 1 748 ? -28.183 -35.637 45.381 1.00 83.56 748 LYS A C 1
ATOM 5899 O O . LYS A 1 748 ? -27.681 -35.150 44.370 1.00 83.56 748 LYS A O 1
ATOM 5904 N N . ALA A 1 749 ? -28.029 -36.924 45.678 1.00 79.69 749 ALA A N 1
ATOM 5905 C CA . ALA A 1 749 ? -27.356 -37.833 44.751 1.00 79.69 749 ALA A CA 1
ATOM 5906 C C . ALA A 1 749 ? -28.201 -38.043 43.473 1.00 79.69 749 ALA A C 1
ATOM 5908 O O . ALA A 1 749 ? -29.416 -37.837 43.466 1.00 79.69 749 ALA A O 1
ATOM 5909 N N . ILE A 1 750 ? -27.599 -38.538 42.382 1.00 78.31 750 ILE A N 1
ATOM 5910 C CA . ILE A 1 750 ? -28.310 -38.781 41.101 1.00 78.31 750 ILE A CA 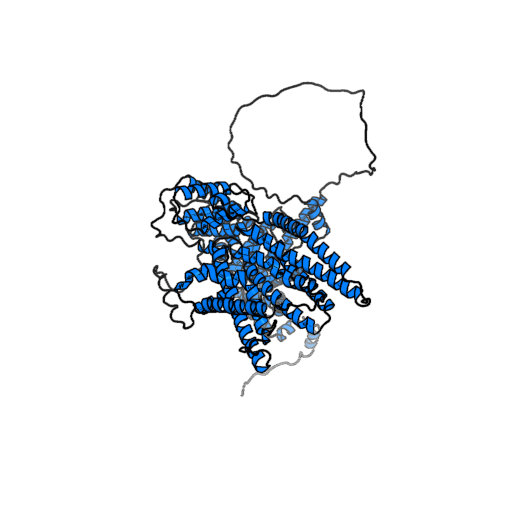1
ATOM 5911 C C . ILE A 1 750 ? -29.554 -39.662 41.284 1.00 78.31 750 ILE A C 1
ATOM 5913 O O . ILE A 1 750 ? -30.562 -39.476 40.598 1.00 78.31 750 ILE A O 1
ATOM 5917 N N . VAL A 1 751 ? -29.498 -40.608 42.222 1.00 77.81 751 VAL A N 1
ATOM 5918 C CA . VAL A 1 751 ? -30.593 -41.535 42.540 1.00 77.81 751 VAL A CA 1
ATOM 5919 C C . VAL A 1 751 ? -31.782 -40.817 43.194 1.00 77.81 751 VAL A C 1
ATOM 5921 O O . VAL A 1 751 ? -32.927 -41.209 42.971 1.00 77.81 751 VAL A O 1
ATOM 5924 N N . GLU A 1 752 ? -31.526 -39.737 43.928 1.00 80.25 752 GLU A N 1
ATOM 5925 C CA . GLU A 1 752 ? -32.504 -38.964 44.706 1.00 80.25 752 GLU A CA 1
ATOM 5926 C C . GLU A 1 752 ? -33.129 -37.808 43.907 1.00 80.25 752 GLU A C 1
ATOM 5928 O O . GLU A 1 752 ? -34.110 -37.200 44.338 1.00 80.25 752 GLU A O 1
ATOM 5933 N N . LEU A 1 753 ? -32.596 -37.518 42.716 1.00 84.00 753 LEU A N 1
ATOM 5934 C CA . LEU A 1 753 ? -33.179 -36.555 41.784 1.00 84.00 753 LEU A CA 1
ATOM 5935 C C . LEU A 1 753 ? -34.560 -37.014 41.288 1.00 84.00 753 LEU A C 1
ATOM 5937 O O . LEU A 1 753 ? -34.799 -38.207 41.056 1.00 84.00 753 LEU A O 1
ATOM 5941 N N . SER A 1 754 ? -35.453 -36.053 41.038 1.00 85.44 754 SER A N 1
ATOM 5942 C CA . SER A 1 754 ? -36.751 -36.330 40.415 1.00 85.44 754 SER A CA 1
ATOM 5943 C C . SER A 1 754 ? -36.593 -36.934 39.013 1.00 85.44 754 SER A C 1
ATOM 5945 O O . SER A 1 754 ? -35.592 -36.724 38.321 1.00 85.44 754 SER A O 1
ATOM 5947 N N . ASP A 1 755 ? -37.616 -37.640 38.529 1.00 82.94 755 ASP A N 1
ATOM 5948 C CA . ASP A 1 755 ? -37.611 -38.220 37.176 1.00 82.94 755 ASP A CA 1
ATOM 5949 C C . ASP A 1 755 ? -37.457 -37.171 36.067 1.00 82.94 755 ASP A C 1
ATOM 5951 O O . ASP A 1 755 ? -37.008 -37.482 34.956 1.00 82.94 755 ASP A O 1
ATOM 5955 N N . GLN A 1 756 ? -37.846 -35.924 36.343 1.00 85.94 756 GLN A N 1
ATOM 5956 C CA . GLN A 1 756 ? -37.645 -34.795 35.443 1.00 85.94 756 GLN A CA 1
ATOM 5957 C C . GLN A 1 756 ? -36.171 -34.367 35.422 1.00 85.94 756 GLN A C 1
ATOM 5959 O O . GLN A 1 756 ? -35.587 -34.277 34.340 1.00 85.94 756 GLN A O 1
ATOM 5964 N N . SER A 1 757 ? -35.540 -34.209 36.586 1.00 85.75 757 SER A N 1
ATOM 5965 C CA . SER A 1 757 ? -34.114 -33.875 36.709 1.00 85.75 757 SER A CA 1
ATOM 5966 C C . SER A 1 757 ? -33.203 -34.983 36.181 1.00 85.75 757 SER A C 1
ATOM 5968 O O . SER A 1 757 ? -32.245 -34.699 35.467 1.00 85.75 757 SER A O 1
ATOM 5970 N N . LYS A 1 758 ? -33.543 -36.261 36.397 1.00 83.06 758 LYS A N 1
ATOM 5971 C CA . LYS A 1 758 ? -32.834 -37.409 35.795 1.00 83.06 758 LYS A CA 1
ATOM 5972 C C . LYS A 1 758 ? -32.909 -37.405 34.266 1.00 83.06 758 LYS A C 1
ATOM 5974 O O . LYS A 1 758 ? -31.946 -37.754 33.579 1.00 83.06 758 LYS A O 1
ATOM 5979 N N . ARG A 1 759 ? -34.056 -37.024 33.689 1.00 84.50 759 ARG A N 1
ATOM 5980 C CA . ARG A 1 759 ? -34.206 -36.850 32.230 1.00 84.50 759 ARG A CA 1
ATOM 5981 C C . ARG A 1 759 ? -33.380 -35.669 31.718 1.00 84.50 759 ARG A C 1
ATOM 5983 O O . ARG A 1 759 ? -32.663 -35.838 30.730 1.00 84.50 759 ARG A O 1
ATOM 5990 N N . ALA A 1 760 ? -33.433 -34.531 32.406 1.00 86.06 760 ALA A N 1
ATOM 5991 C CA . ALA A 1 760 ? -32.647 -33.344 32.078 1.00 86.06 760 ALA A CA 1
ATOM 5992 C C . ALA A 1 760 ? -31.136 -33.635 32.131 1.00 86.06 760 ALA A C 1
ATOM 5994 O O . ALA A 1 760 ? -30.426 -33.353 31.167 1.00 86.06 760 ALA A O 1
ATOM 5995 N N . MET A 1 761 ? -30.659 -34.316 33.177 1.00 86.38 761 MET A N 1
ATOM 5996 C CA . MET A 1 761 ? -29.253 -34.695 33.358 1.00 86.38 761 MET A CA 1
ATOM 5997 C C . MET A 1 761 ? -28.742 -35.644 32.261 1.00 86.38 761 MET A C 1
ATOM 5999 O O . MET A 1 761 ? -27.641 -35.472 31.732 1.00 86.38 761 MET A O 1
ATOM 6003 N N . ARG A 1 762 ? -29.564 -36.606 31.814 1.00 84.88 762 ARG A N 1
ATOM 6004 C CA . ARG A 1 762 ? -29.237 -37.439 30.639 1.00 84.88 762 ARG A CA 1
ATOM 6005 C C . ARG A 1 762 ? -29.077 -36.604 29.371 1.00 84.88 762 ARG A C 1
ATOM 6007 O O . ARG A 1 762 ? -28.217 -36.893 28.539 1.00 84.88 762 ARG A O 1
ATOM 6014 N N . GLN A 1 763 ? -29.914 -35.586 29.203 1.00 86.38 763 GLN A N 1
ATOM 6015 C CA . GLN A 1 763 ? -29.854 -34.689 28.055 1.00 86.38 763 GLN A CA 1
ATOM 6016 C C . GLN A 1 763 ? -28.604 -33.796 28.104 1.00 86.38 763 GLN A C 1
ATOM 6018 O O . GLN A 1 763 ? -27.928 -33.674 27.082 1.00 86.38 763 GLN A O 1
ATOM 6023 N N . VAL A 1 764 ? -28.245 -33.274 29.284 1.00 86.50 764 VAL A N 1
ATOM 6024 C CA . VAL A 1 764 ? -26.976 -32.567 29.543 1.00 86.50 764 VAL A CA 1
ATOM 6025 C C . VAL A 1 764 ? -25.797 -33.441 29.114 1.00 86.50 764 VAL A C 1
ATOM 6027 O O . VAL A 1 764 ? -25.018 -33.032 28.252 1.00 86.50 764 VAL A O 1
ATOM 6030 N N . MET A 1 765 ? -25.719 -34.685 29.599 1.00 87.00 765 MET A N 1
ATOM 6031 C CA . MET A 1 765 ? -24.601 -35.569 29.252 1.00 87.00 765 MET A CA 1
ATOM 6032 C C . MET A 1 765 ? -24.537 -35.932 27.776 1.00 87.00 765 MET A C 1
ATOM 6034 O O . MET A 1 765 ? -23.446 -35.962 27.210 1.00 87.00 765 MET A O 1
ATOM 6038 N N . ARG A 1 766 ? -25.673 -36.156 27.108 1.00 87.62 766 ARG A N 1
ATOM 6039 C CA . ARG A 1 766 ? -25.683 -36.390 25.652 1.00 87.62 766 ARG A CA 1
ATOM 6040 C C . ARG A 1 766 ? -25.122 -35.203 24.869 1.00 87.62 766 ARG A C 1
ATOM 6042 O O . ARG A 1 766 ? -24.456 -35.416 23.860 1.00 87.62 766 ARG A O 1
ATOM 6049 N N . ILE A 1 767 ? -25.403 -33.973 25.297 1.00 86.75 767 ILE A N 1
ATOM 6050 C CA . ILE A 1 767 ? -24.916 -32.762 24.621 1.00 86.75 767 ILE A CA 1
ATOM 6051 C C . ILE A 1 767 ? -23.414 -32.589 24.871 1.00 86.75 767 ILE A C 1
ATOM 6053 O O . ILE A 1 767 ? -22.659 -32.433 23.914 1.00 86.75 767 ILE A O 1
ATOM 6057 N N . VAL A 1 768 ? -22.984 -32.681 26.130 1.00 88.25 768 VAL A N 1
ATOM 6058 C CA . VAL A 1 768 ? -21.590 -32.476 26.558 1.00 88.25 768 VAL A CA 1
ATOM 6059 C C . VAL A 1 768 ? -20.649 -33.532 25.966 1.00 88.25 768 VAL A C 1
ATOM 6061 O O . VAL A 1 768 ? -19.586 -33.191 25.456 1.00 88.25 768 VAL A O 1
ATOM 6064 N N . THR A 1 769 ? -21.057 -34.806 25.945 1.00 85.31 769 THR A N 1
ATOM 6065 C CA . THR A 1 769 ? -20.250 -35.898 25.358 1.00 85.31 769 THR A CA 1
ATOM 6066 C C . THR A 1 769 ? -20.149 -35.816 23.837 1.00 85.31 769 THR A C 1
ATOM 6068 O O . THR A 1 769 ? -19.109 -36.134 23.267 1.00 85.31 769 THR A O 1
ATOM 6071 N N . ARG A 1 770 ? -21.218 -35.382 23.158 1.00 86.69 770 ARG A N 1
ATOM 6072 C CA . ARG A 1 770 ? -21.253 -35.294 21.692 1.00 86.69 770 ARG A CA 1
ATOM 6073 C C . ARG A 1 770 ? -20.546 -34.051 21.149 1.00 86.69 770 ARG A C 1
ATOM 6075 O O . ARG A 1 770 ? -20.092 -34.069 20.007 1.00 86.69 770 ARG A O 1
ATOM 6082 N N . PHE A 1 771 ? -20.488 -32.972 21.926 1.00 87.44 771 PHE A N 1
ATOM 6083 C CA . PHE A 1 771 ? -19.980 -31.675 21.485 1.00 87.44 771 PHE A CA 1
ATOM 6084 C C . PHE A 1 771 ? -18.990 -31.097 22.516 1.00 87.44 771 PHE A C 1
ATOM 6086 O O . PHE A 1 771 ? -19.413 -30.407 23.448 1.00 87.44 771 PHE A O 1
ATOM 6093 N N . PRO A 1 772 ? -17.669 -31.290 22.314 1.00 84.75 772 PRO A N 1
ATOM 6094 C CA . PRO A 1 772 ? -16.627 -30.899 23.274 1.00 84.75 772 PRO A CA 1
ATOM 6095 C C . PRO A 1 772 ? -16.630 -29.414 23.659 1.00 84.75 772 PRO A C 1
ATOM 6097 O O . PRO A 1 772 ? -16.256 -29.057 24.771 1.00 84.75 772 PRO A O 1
ATOM 6100 N N . ILE A 1 773 ? -17.099 -28.539 22.762 1.00 85.06 773 ILE A N 1
ATOM 6101 C CA . ILE A 1 773 ? -17.219 -27.097 23.019 1.00 85.06 773 ILE A CA 1
ATOM 6102 C C . ILE A 1 773 ? -18.116 -26.782 24.226 1.00 85.06 773 ILE A C 1
ATOM 6104 O O . ILE A 1 773 ? -17.851 -25.817 24.937 1.00 85.06 773 ILE A O 1
ATOM 6108 N N . PHE A 1 774 ? -19.152 -27.590 24.485 1.00 87.44 774 PHE A N 1
ATOM 6109 C CA . PHE A 1 774 ? -20.037 -27.395 25.636 1.00 87.44 774 PHE A CA 1
ATOM 6110 C C . PHE A 1 774 ? -19.425 -27.927 26.936 1.00 87.44 774 PHE A C 1
ATOM 6112 O O . PHE A 1 774 ? -19.659 -27.325 27.977 1.00 87.44 774 PHE A O 1
ATOM 6119 N N . ASP A 1 775 ? -18.609 -28.988 26.883 1.00 84.00 775 ASP A N 1
ATOM 6120 C CA . ASP A 1 775 ? -17.826 -29.454 28.043 1.00 84.00 775 ASP A CA 1
ATOM 6121 C C . ASP A 1 775 ? -16.812 -28.388 28.465 1.00 84.00 775 ASP A C 1
ATOM 6123 O O . ASP A 1 775 ? -16.780 -27.973 29.622 1.00 84.00 775 ASP A O 1
ATOM 6127 N N . ALA A 1 776 ? -16.049 -27.867 27.499 1.00 84.00 776 ALA A N 1
ATOM 6128 C CA . ALA A 1 776 ? -15.115 -26.773 27.734 1.00 84.00 776 ALA A CA 1
ATOM 6129 C C . ALA A 1 776 ? -15.835 -25.521 28.260 1.00 84.00 776 ALA A C 1
ATOM 6131 O O . ALA A 1 776 ? -15.349 -24.877 29.182 1.00 84.00 776 ALA A O 1
ATOM 6132 N N . TRP A 1 777 ? -17.015 -25.195 27.720 1.00 85.56 777 TRP A N 1
ATOM 6133 C CA . TRP A 1 777 ? -17.793 -24.044 28.172 1.00 85.56 777 TRP A CA 1
ATOM 6134 C C . TRP A 1 777 ? -18.238 -24.165 29.630 1.00 85.56 777 TRP A C 1
ATOM 6136 O O . TRP A 1 777 ? -18.077 -23.208 30.385 1.00 85.56 777 TRP A O 1
ATOM 6146 N N . LEU A 1 778 ? -18.751 -25.329 30.040 1.00 83.06 778 LEU A N 1
ATOM 6147 C CA . LEU A 1 778 ? -19.189 -25.557 31.420 1.00 83.06 778 LEU A CA 1
ATOM 6148 C C . LEU A 1 778 ? -18.042 -25.398 32.418 1.00 83.06 778 LEU A C 1
ATOM 6150 O O . LEU A 1 778 ? -18.234 -24.782 33.459 1.00 83.06 778 LEU A O 1
ATOM 6154 N N . ARG A 1 779 ? -16.842 -25.868 32.062 1.00 79.12 779 ARG A N 1
ATOM 6155 C CA . ARG A 1 779 ? -15.631 -25.702 32.883 1.00 79.12 779 ARG A CA 1
ATOM 6156 C C . ARG A 1 779 ? -15.118 -24.258 32.940 1.00 79.12 779 ARG A C 1
ATOM 6158 O O . ARG A 1 779 ? -14.345 -23.936 33.831 1.00 79.12 779 ARG A O 1
ATOM 6165 N N . THR A 1 780 ? -15.506 -23.401 31.989 1.00 73.50 780 THR A N 1
ATOM 6166 C CA . THR A 1 780 ? -15.119 -21.974 31.964 1.00 73.50 780 THR A CA 1
ATOM 6167 C C . THR A 1 780 ? -16.085 -21.046 32.701 1.00 73.50 780 THR A C 1
ATOM 6169 O O . THR A 1 780 ? -15.785 -19.863 32.848 1.00 73.50 780 THR A O 1
ATOM 6172 N N . LEU A 1 781 ? -17.249 -21.533 33.137 1.00 74.25 781 LEU A N 1
ATOM 6173 C CA . LEU A 1 781 ? -18.148 -20.744 33.981 1.00 74.25 781 LEU A CA 1
ATOM 6174 C C . LEU A 1 781 ? -17.500 -20.604 35.373 1.00 74.25 781 LEU A C 1
ATOM 6176 O O . LEU A 1 781 ? -17.119 -21.605 35.967 1.00 74.25 781 LEU A O 1
ATOM 6180 N N . GLN A 1 782 ? -17.313 -19.373 35.862 1.00 57.66 782 GLN A N 1
ATOM 6181 C CA . GLN A 1 782 ? -16.663 -19.120 37.155 1.00 57.66 782 GLN A CA 1
ATOM 6182 C C . GLN A 1 782 ? -17.584 -19.409 38.356 1.00 57.66 782 GLN A C 1
ATOM 6184 O O . GLN A 1 782 ? -18.745 -19.006 38.365 1.00 57.66 782 GLN A O 1
ATOM 6189 N N . GLU A 1 783 ? -16.973 -20.108 39.319 1.00 55.78 783 GLU A N 1
ATOM 6190 C CA . GLU A 1 783 ? -17.212 -20.337 40.756 1.00 55.78 783 GLU A CA 1
ATOM 6191 C C . GLU A 1 783 ? -18.586 -20.019 41.367 1.00 55.78 783 GLU A C 1
ATOM 6193 O O . GLU A 1 783 ? -18.974 -18.874 41.601 1.00 55.78 783 GLU A O 1
ATOM 6198 N N . GLY A 1 784 ? -19.259 -21.105 41.744 1.00 60.69 784 GLY A N 1
ATOM 6199 C CA . GLY A 1 784 ? -20.299 -21.159 42.759 1.00 60.69 784 GLY A CA 1
ATOM 6200 C C . GLY A 1 784 ? -20.645 -22.621 43.047 1.00 60.69 784 GLY A C 1
ATOM 6201 O O . GLY A 1 784 ? -20.657 -23.439 42.122 1.00 60.69 784 GLY A O 1
ATOM 6202 N N . ASP A 1 785 ? -20.989 -22.928 44.297 1.00 68.12 785 ASP A N 1
ATOM 6203 C CA . ASP A 1 785 ? -21.411 -24.253 44.778 1.00 68.12 785 ASP A CA 1
ATOM 6204 C C . ASP A 1 785 ? -22.395 -25.010 43.837 1.00 68.12 785 ASP A C 1
ATOM 6206 O O . ASP A 1 785 ? -22.280 -26.232 43.706 1.00 68.12 785 ASP A O 1
ATOM 6210 N N . PRO A 1 786 ? -23.336 -24.352 43.109 1.00 77.56 786 PRO A N 1
ATOM 6211 C CA . PRO A 1 786 ? -24.235 -25.048 42.182 1.00 77.56 786 PRO A CA 1
ATOM 6212 C C . PRO A 1 786 ? -23.553 -25.650 40.951 1.00 77.56 786 PRO A C 1
ATOM 6214 O O . PRO A 1 786 ? -24.041 -26.638 40.394 1.00 77.56 786 PRO A O 1
ATOM 6217 N N . LEU A 1 787 ? -22.465 -25.034 40.481 1.00 80.19 787 LEU A N 1
ATOM 6218 C CA . LEU A 1 787 ? -21.721 -25.503 39.314 1.00 80.19 787 LEU A CA 1
ATOM 6219 C C . LEU A 1 787 ? -20.796 -26.660 39.693 1.00 80.19 787 LEU A C 1
ATOM 6221 O O . LEU A 1 787 ? -20.681 -27.607 38.921 1.00 80.19 787 LEU A O 1
ATOM 6225 N N . GLU A 1 788 ? -20.186 -26.602 40.876 1.00 81.38 788 GLU A N 1
ATOM 6226 C CA . GLU A 1 788 ? -19.352 -27.682 41.410 1.00 81.38 788 GLU A CA 1
ATOM 6227 C C . GLU A 1 788 ? -20.182 -28.955 41.601 1.00 81.38 788 GLU A C 1
ATOM 6229 O O . GLU A 1 788 ? -19.853 -29.985 41.016 1.00 81.38 788 GLU A O 1
ATOM 6234 N N . TYR A 1 789 ? -21.355 -28.836 42.234 1.00 83.69 789 TYR A N 1
ATOM 6235 C CA . TYR A 1 789 ? -22.344 -29.915 42.316 1.00 83.69 789 TYR A CA 1
ATOM 6236 C C . TYR A 1 789 ? -22.696 -30.497 40.933 1.00 83.69 789 TYR A C 1
ATOM 6238 O O . TYR A 1 789 ? -22.716 -31.711 40.735 1.00 83.69 789 TYR A O 1
ATOM 6246 N N . LEU A 1 790 ? -22.938 -29.650 39.927 1.00 84.00 790 LEU A N 1
ATOM 6247 C CA . LEU A 1 790 ? -23.238 -30.120 38.571 1.00 84.00 790 LEU A CA 1
ATOM 6248 C C . LEU A 1 790 ? -22.048 -30.855 37.928 1.00 84.00 790 LEU A C 1
ATOM 6250 O O . LEU A 1 790 ? -22.250 -31.868 37.254 1.00 84.00 790 LEU A O 1
ATOM 6254 N N . LEU A 1 791 ? -20.827 -30.343 38.094 1.00 84.38 791 LEU A N 1
ATOM 6255 C CA . LEU A 1 791 ? -19.611 -30.946 37.544 1.00 84.38 791 LEU A CA 1
ATOM 6256 C C . LEU A 1 791 ? -19.310 -32.296 38.205 1.00 84.38 791 LEU A C 1
ATOM 6258 O O . LEU A 1 791 ? -18.948 -33.234 37.493 1.00 84.38 791 LEU A O 1
ATOM 6262 N N . GLU A 1 792 ? -19.547 -32.430 39.510 1.00 83.56 792 GLU A N 1
ATOM 6263 C CA . GLU A 1 792 ? -19.453 -33.702 40.233 1.00 83.56 792 GLU A CA 1
ATOM 6264 C C . GLU A 1 792 ? -20.450 -34.735 39.700 1.00 83.56 792 GLU A C 1
ATOM 6266 O O . GLU A 1 792 ? -20.067 -35.867 39.402 1.00 83.56 792 GLU A O 1
ATOM 6271 N N . LEU A 1 793 ? -21.713 -34.349 39.482 1.00 83.38 793 LEU A N 1
ATOM 6272 C CA . LEU A 1 793 ? -22.710 -35.241 38.879 1.00 83.38 793 LEU A CA 1
ATOM 6273 C C . LEU A 1 793 ? -22.318 -35.660 37.450 1.00 83.38 793 LEU A C 1
ATOM 6275 O O . LEU A 1 793 ? -22.533 -36.807 37.048 1.00 83.38 793 LEU A O 1
ATOM 6279 N N . ILE A 1 794 ? -21.763 -34.734 36.661 1.00 84.62 794 ILE A N 1
ATOM 6280 C CA . ILE A 1 794 ? -21.273 -35.004 35.301 1.00 84.62 794 ILE A CA 1
ATOM 6281 C C . ILE A 1 794 ? -20.116 -36.009 35.342 1.00 84.62 794 ILE A C 1
ATOM 6283 O O . ILE A 1 794 ? -20.108 -36.961 34.555 1.00 84.62 794 ILE A O 1
ATOM 6287 N N . GLU A 1 795 ? -19.166 -35.827 36.259 1.00 84.94 795 GLU A N 1
ATOM 6288 C CA . GLU A 1 795 ? -18.007 -36.706 36.412 1.00 84.94 795 GLU A CA 1
ATOM 6289 C C . GLU A 1 795 ? -18.401 -38.083 36.962 1.00 84.94 795 GLU A C 1
ATOM 6291 O O . GLU A 1 795 ? -17.930 -39.109 36.461 1.00 84.94 795 GLU A O 1
ATOM 6296 N N . PHE A 1 796 ? -19.355 -38.141 37.893 1.00 83.44 796 PHE A N 1
ATOM 6297 C CA . PHE A 1 796 ? -19.939 -39.396 38.364 1.00 83.44 796 PHE A CA 1
ATOM 6298 C C . PHE A 1 796 ? -20.565 -40.188 37.207 1.00 83.44 796 PHE A C 1
ATOM 6300 O O . PHE A 1 796 ? -20.269 -41.369 37.023 1.00 83.44 796 PHE A O 1
ATOM 6307 N N . MET A 1 797 ? -21.375 -39.545 36.355 1.00 79.56 797 MET A N 1
ATOM 6308 C CA . MET A 1 797 ? -21.980 -40.233 35.203 1.00 79.56 797 MET A CA 1
ATOM 6309 C C . MET A 1 797 ? -20.962 -40.608 34.118 1.00 79.56 797 MET A C 1
ATOM 6311 O O . MET A 1 797 ? -21.212 -41.530 33.338 1.00 79.56 797 MET A O 1
ATOM 6315 N N . ARG A 1 798 ? -19.823 -39.909 34.046 1.00 82.88 798 ARG A N 1
ATOM 6316 C CA . ARG A 1 798 ? -18.713 -40.238 33.139 1.00 82.88 798 ARG A CA 1
ATOM 6317 C C . ARG A 1 798 ? -17.938 -41.468 33.622 1.00 82.88 798 ARG A C 1
ATOM 6319 O O . ARG A 1 798 ? -17.551 -42.292 32.796 1.00 82.88 798 ARG A O 1
ATOM 6326 N N . THR A 1 799 ? -17.759 -41.606 34.934 1.00 80.38 799 THR A N 1
ATOM 6327 C CA . THR A 1 799 ? -17.039 -42.719 35.577 1.00 80.38 799 THR A CA 1
ATOM 6328 C C . THR A 1 799 ? -17.900 -43.975 35.772 1.00 80.38 799 THR A C 1
ATOM 6330 O O . THR A 1 799 ? -17.361 -45.079 35.730 1.00 80.38 799 THR A O 1
ATOM 6333 N N . HIS A 1 800 ? -19.231 -43.840 35.871 1.00 77.12 800 HIS A N 1
ATOM 6334 C CA . HIS A 1 800 ? -20.174 -44.949 36.108 1.00 77.12 800 HIS A CA 1
ATOM 6335 C C . HIS A 1 800 ? -21.212 -45.131 34.970 1.00 77.12 800 HIS A C 1
ATOM 6337 O O . HIS A 1 800 ? -22.424 -45.059 35.193 1.00 77.12 800 HIS A O 1
ATOM 6343 N N . PRO A 1 801 ? -20.793 -45.419 33.719 1.00 64.31 801 PRO A N 1
ATOM 6344 C CA . PRO A 1 801 ? -21.697 -45.483 32.561 1.00 64.31 801 PRO A CA 1
ATOM 6345 C C . PRO A 1 801 ? -22.717 -46.639 32.609 1.00 64.31 801 PRO A C 1
ATOM 6347 O O . PRO A 1 801 ? -23.707 -46.618 31.873 1.00 64.31 801 PRO A O 1
ATOM 6350 N N . LEU A 1 802 ? -22.485 -47.657 33.448 1.00 57.09 802 LEU A N 1
ATOM 6351 C CA . LEU A 1 802 ? -23.369 -48.819 33.615 1.00 57.09 802 LEU A CA 1
ATOM 6352 C C . LEU A 1 802 ? -24.591 -48.512 34.493 1.00 57.09 802 LEU A C 1
ATOM 6354 O O . LEU A 1 802 ? -25.691 -48.956 34.167 1.00 57.09 802 LEU A O 1
ATOM 6358 N N . GLU A 1 803 ? -24.443 -47.692 35.533 1.00 56.47 803 GLU A N 1
ATOM 6359 C CA . GLU A 1 803 ? -25.569 -47.253 36.371 1.00 56.47 803 GLU A CA 1
ATOM 6360 C C . GLU A 1 803 ? -26.512 -46.341 35.576 1.00 56.47 803 GLU A C 1
ATOM 6362 O O . GLU A 1 803 ? -27.730 -46.478 35.641 1.00 56.47 803 GLU A O 1
ATOM 6367 N N . VAL A 1 804 ? -25.961 -45.515 34.679 1.00 54.75 804 VAL A N 1
ATOM 6368 C CA . VAL A 1 804 ? -26.725 -44.684 33.730 1.00 54.75 804 VAL A CA 1
ATOM 6369 C C . VAL A 1 804 ? -27.618 -45.523 32.793 1.0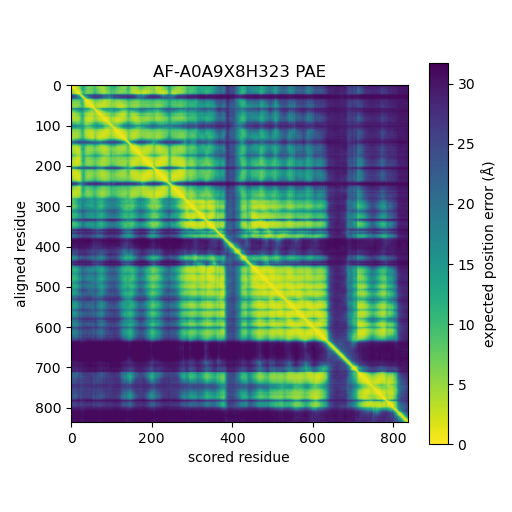0 54.75 804 VAL A C 1
ATOM 6371 O O . VAL A 1 804 ? -28.664 -45.037 32.348 1.00 54.75 804 VAL A O 1
ATOM 6374 N N . ARG A 1 805 ? -27.253 -46.784 32.500 1.00 51.53 805 ARG A N 1
ATOM 6375 C CA . ARG A 1 805 ? -28.082 -47.717 31.707 1.00 51.53 805 ARG A CA 1
ATOM 6376 C C . ARG A 1 805 ? -29.229 -48.335 32.509 1.00 51.53 805 ARG A C 1
ATOM 6378 O O . ARG A 1 805 ? -30.288 -48.550 31.923 1.00 51.53 805 ARG A O 1
ATOM 6385 N N . GLN A 1 806 ? -29.066 -48.575 33.811 1.00 50.72 806 GLN A N 1
ATOM 6386 C CA . GLN A 1 806 ? -30.139 -49.125 34.657 1.00 50.72 806 GLN A CA 1
ATOM 6387 C C . GLN A 1 806 ? -31.311 -48.146 34.834 1.00 50.72 806 GLN A C 1
ATOM 6389 O O . GLN A 1 806 ? -32.451 -48.570 34.962 1.00 50.72 806 GLN A O 1
ATOM 6394 N N . PHE A 1 807 ? -31.079 -46.838 34.695 1.00 51.62 807 PHE A N 1
ATOM 6395 C CA . PHE A 1 807 ? -32.147 -45.827 34.635 1.00 51.62 807 PHE A CA 1
ATOM 6396 C C . PHE A 1 807 ? -32.869 -45.738 33.268 1.00 51.62 807 PHE A C 1
ATOM 6398 O O . PHE A 1 807 ? -33.648 -44.803 33.043 1.00 51.62 807 PHE A O 1
ATOM 6405 N N . SER A 1 808 ? -32.565 -46.624 32.306 1.00 42.78 808 SER A N 1
ATOM 6406 C CA . SER A 1 808 ? -33.102 -46.562 30.934 1.00 42.78 808 SER A CA 1
ATOM 6407 C C . SER A 1 808 ? -34.338 -47.427 30.684 1.00 42.78 808 SER A C 1
ATOM 6409 O O . SER A 1 808 ? -35.096 -47.116 29.766 1.00 42.78 808 SER A O 1
ATOM 6411 N N . GLU A 1 809 ? -34.596 -48.428 31.522 1.00 40.47 809 GLU A N 1
ATOM 6412 C CA . GLU A 1 809 ? -35.784 -49.269 31.418 1.00 40.47 809 GLU A CA 1
ATOM 6413 C C . GLU A 1 809 ? -36.772 -48.850 32.511 1.00 40.47 809 GLU A C 1
ATOM 6415 O O . GLU A 1 809 ? -36.540 -49.050 33.699 1.00 40.47 809 GLU A O 1
ATOM 6420 N N . GLY A 1 810 ? -37.883 -48.217 32.115 1.00 43.56 810 GLY A N 1
ATOM 6421 C CA . GLY A 1 810 ? -39.074 -48.210 32.970 1.00 43.56 810 GLY A CA 1
ATOM 6422 C C . GLY A 1 810 ? -39.486 -49.658 33.263 1.00 43.56 810 GLY A C 1
ATOM 6423 O O . GLY A 1 810 ? -39.117 -50.538 32.482 1.00 43.56 810 GLY A O 1
ATOM 6424 N N . PRO A 1 811 ? -40.226 -49.929 34.353 1.00 36.44 811 PRO A N 1
ATOM 6425 C CA . PRO A 1 811 ? -40.459 -51.291 34.815 1.00 36.44 811 PRO A CA 1
ATOM 6426 C C . PRO A 1 811 ? -41.077 -52.102 33.678 1.00 36.44 811 PRO A C 1
ATOM 6428 O O . PRO A 1 811 ? -42.214 -51.861 33.263 1.00 36.44 811 PRO A O 1
ATOM 6431 N N . SER A 1 812 ? -40.304 -53.039 33.129 1.00 36.00 812 SER A N 1
ATOM 6432 C CA . SER A 1 812 ? -40.862 -54.005 32.204 1.00 36.00 812 SER A CA 1
ATOM 6433 C C . SER A 1 812 ? -41.823 -54.873 33.010 1.00 36.00 812 SER A C 1
ATOM 6435 O O . SER A 1 812 ? -41.537 -55.304 34.129 1.00 36.00 812 SER A O 1
ATOM 6437 N N . VAL A 1 813 ? -42.989 -55.130 32.430 1.00 42.91 813 VAL A N 1
ATOM 6438 C CA . VAL A 1 813 ? -44.088 -55.933 32.986 1.00 42.91 813 VAL A CA 1
ATOM 6439 C C . VAL A 1 813 ? -43.636 -57.340 33.451 1.00 42.91 813 VAL A C 1
ATOM 6441 O O . VAL A 1 813 ? -44.373 -58.027 34.153 1.00 42.91 813 VAL A O 1
ATOM 6444 N N . MET A 1 814 ? -42.401 -57.761 33.148 1.00 38.88 814 MET A N 1
ATOM 6445 C CA . MET A 1 814 ? -41.815 -59.020 33.614 1.00 38.88 814 MET A CA 1
ATOM 6446 C C . MET A 1 814 ? -41.371 -59.042 35.085 1.00 38.88 814 MET A C 1
ATOM 6448 O O . MET A 1 814 ? -41.329 -60.131 35.660 1.00 38.88 814 MET A O 1
ATOM 6452 N N . GLU A 1 815 ? -41.092 -57.912 35.746 1.00 38.72 815 GLU A N 1
ATOM 6453 C CA . GLU A 1 815 ? -40.713 -57.950 37.176 1.00 38.72 815 GLU A CA 1
ATOM 6454 C C . GLU A 1 815 ? -41.904 -58.200 38.114 1.00 38.72 815 GLU A C 1
ATOM 6456 O O . GLU A 1 815 ? -41.729 -58.733 39.211 1.00 38.72 815 GLU A O 1
ATOM 6461 N N . SER A 1 816 ? -43.136 -57.983 37.638 1.00 34.28 816 SER A N 1
ATOM 6462 C CA . SER A 1 816 ? -44.356 -58.382 38.355 1.00 34.28 816 SER A CA 1
ATOM 6463 C C . SER A 1 816 ? -44.575 -59.904 38.394 1.00 34.28 816 SER A C 1
ATOM 6465 O O . SER A 1 816 ? -45.465 -60.362 39.109 1.00 34.28 816 SER A O 1
ATOM 6467 N N . ILE A 1 817 ? -43.790 -60.697 37.652 1.00 42.44 817 ILE A N 1
ATOM 6468 C CA . ILE A 1 817 ? -43.913 -62.167 37.615 1.00 42.44 817 ILE A CA 1
ATOM 6469 C C . ILE A 1 817 ? -42.919 -62.840 38.579 1.00 42.44 817 ILE A C 1
ATOM 6471 O O . ILE A 1 817 ? -43.132 -63.974 39.007 1.00 42.44 817 ILE A O 1
ATOM 6475 N N . ARG A 1 818 ? -41.864 -62.143 39.027 1.00 35.47 818 ARG A N 1
ATOM 6476 C CA . ARG A 1 818 ? -40.949 -62.688 40.050 1.00 35.47 818 ARG A CA 1
ATOM 6477 C C . ARG A 1 818 ? -41.412 -62.466 41.487 1.00 35.47 818 ARG A C 1
ATOM 6479 O O . ARG A 1 818 ? -40.920 -63.150 42.379 1.00 35.47 818 ARG A O 1
ATOM 6486 N N . SER A 1 819 ? -42.408 -61.608 41.712 1.00 35.84 819 SER A N 1
ATOM 6487 C CA . SER A 1 819 ? -43.069 -61.460 43.017 1.00 35.84 819 SER A CA 1
ATOM 6488 C C . SER A 1 819 ? -44.036 -62.609 43.352 1.00 35.84 819 SER A C 1
ATOM 6490 O O . SER A 1 819 ? -44.567 -62.650 44.460 1.00 35.84 819 SER A O 1
ATOM 6492 N N . THR A 1 820 ? -44.250 -63.571 42.443 1.00 35.62 820 THR A N 1
ATOM 6493 C CA . THR A 1 820 ? -45.225 -64.664 42.629 1.00 35.62 820 THR A CA 1
ATOM 6494 C C . THR A 1 820 ? -44.619 -66.014 43.039 1.00 35.62 820 THR A C 1
ATOM 6496 O O . THR A 1 820 ? -45.364 -66.928 43.378 1.00 35.62 820 THR A O 1
ATOM 6499 N N . PHE A 1 821 ? -43.289 -66.148 43.112 1.00 37.50 821 PHE A N 1
ATOM 6500 C CA . PHE A 1 821 ? -42.629 -67.356 43.629 1.00 37.50 821 PHE A CA 1
ATOM 6501 C C . PHE A 1 821 ? -41.555 -67.007 44.663 1.00 37.50 821 PHE A C 1
ATOM 6503 O O . PHE A 1 821 ? -40.374 -66.952 44.347 1.00 37.50 821 PHE A O 1
ATOM 6510 N N . SER A 1 822 ? -41.983 -66.761 45.906 1.00 32.06 822 SER A N 1
ATOM 6511 C CA . SER A 1 822 ? -41.335 -67.247 47.144 1.00 32.06 822 SER A CA 1
ATOM 6512 C C . SER A 1 822 ? -41.819 -66.459 48.374 1.00 32.06 822 SER A C 1
ATOM 6514 O O . SER A 1 822 ? -41.034 -65.901 49.139 1.00 32.06 822 SER A O 1
ATOM 6516 N N . ILE A 1 823 ? -43.132 -66.454 48.616 1.00 37.56 823 ILE A N 1
ATOM 6517 C CA . ILE A 1 823 ? -43.664 -66.304 49.976 1.00 37.56 823 ILE A CA 1
ATOM 6518 C C . ILE A 1 823 ? -43.903 -67.721 50.500 1.00 37.56 823 ILE A C 1
ATOM 6520 O O . ILE A 1 823 ? -44.920 -68.324 50.167 1.00 37.56 823 ILE A O 1
ATOM 6524 N N . LYS A 1 824 ? -42.943 -68.258 51.272 1.00 31.69 824 LYS A N 1
ATOM 6525 C CA . LYS A 1 824 ? -43.136 -69.177 52.423 1.00 31.69 824 LYS A CA 1
ATOM 6526 C C . LYS A 1 824 ? -41.803 -69.765 52.924 1.00 31.69 824 LYS A C 1
ATOM 6528 O O . LYS A 1 824 ? -41.413 -70.864 52.548 1.00 31.69 824 LYS A O 1
ATOM 6533 N N . ARG A 1 825 ? -41.155 -69.047 53.846 1.00 32.16 825 ARG A N 1
ATOM 6534 C CA . ARG A 1 825 ? -40.470 -69.563 55.057 1.00 32.16 825 ARG A CA 1
ATOM 6535 C C . ARG A 1 825 ? -39.986 -68.335 55.836 1.00 32.16 825 ARG A C 1
ATOM 6537 O O . ARG A 1 825 ? -39.083 -67.649 55.393 1.00 32.16 825 ARG A O 1
ATOM 6544 N N . SER A 1 826 ? -40.749 -67.824 56.798 1.00 29.53 826 SER A N 1
ATOM 6545 C CA . SER A 1 826 ? -40.894 -68.343 58.165 1.00 29.53 826 SER A CA 1
ATOM 6546 C C . SER A 1 826 ? -39.560 -68.476 58.900 1.00 29.53 826 SER A C 1
ATOM 6548 O O . SER A 1 826 ? -38.893 -69.493 58.771 1.00 29.53 826 SER A O 1
ATOM 6550 N N . ALA A 1 827 ? -39.329 -67.479 59.755 1.00 31.30 827 ALA A N 1
ATOM 6551 C CA . ALA A 1 827 ? -38.934 -67.610 61.154 1.00 31.30 827 ALA A CA 1
ATOM 6552 C C . ALA A 1 827 ? -37.514 -68.078 61.525 1.00 31.30 827 ALA A C 1
ATOM 6554 O O . ALA A 1 827 ? -37.096 -69.182 61.206 1.00 31.30 827 ALA A O 1
ATOM 6555 N N . ARG A 1 828 ? -36.966 -67.276 62.453 1.00 32.59 828 ARG A N 1
ATOM 6556 C CA . ARG A 1 828 ? -36.075 -67.619 63.576 1.00 32.59 828 ARG A CA 1
ATOM 6557 C C . ARG A 1 828 ? -34.578 -67.794 63.305 1.00 32.59 828 ARG A C 1
ATOM 6559 O O . ARG A 1 828 ? -34.163 -68.232 62.250 1.00 32.59 828 ARG A O 1
ATOM 6566 N N . GLU A 1 829 ? -33.853 -67.470 64.383 1.00 30.53 829 GLU A N 1
ATOM 6567 C CA . GLU A 1 829 ? -32.411 -67.597 64.659 1.00 30.53 829 GLU A CA 1
ATOM 6568 C C . GLU A 1 829 ? -31.576 -66.444 64.079 1.00 30.53 829 GLU A C 1
ATOM 6570 O O . GLU A 1 829 ? -31.393 -66.319 62.881 1.00 30.53 829 GLU A O 1
ATOM 6575 N N . SER A 1 830 ? -31.188 -65.410 64.834 1.00 31.73 830 SER A N 1
ATOM 6576 C CA . SER A 1 830 ? -30.438 -65.347 66.099 1.00 31.73 830 SER A CA 1
ATOM 6577 C C . SER A 1 830 ? -29.022 -65.936 66.017 1.00 31.73 830 SER A C 1
ATOM 6579 O O . SER A 1 830 ? -28.864 -67.149 65.969 1.00 31.73 830 SER A O 1
ATOM 6581 N N . VAL A 1 831 ? -28.046 -65.036 66.211 1.00 34.62 831 VAL A N 1
ATOM 6582 C CA . VAL A 1 831 ? -26.746 -65.236 66.880 1.00 34.62 831 VAL A CA 1
ATOM 6583 C C . VAL A 1 831 ? -25.535 -65.672 66.027 1.00 34.62 831 VAL A C 1
ATOM 6585 O O . VAL A 1 831 ? -25.550 -66.685 65.344 1.00 34.62 831 VAL A O 1
ATOM 6588 N N . ARG A 1 832 ? -24.442 -64.918 66.274 1.00 30.83 832 ARG A N 1
ATOM 6589 C CA . ARG A 1 832 ? -22.992 -65.172 66.086 1.00 30.83 832 ARG A CA 1
ATOM 6590 C C . ARG A 1 832 ? -22.327 -64.811 64.747 1.00 30.83 832 ARG A C 1
ATOM 6592 O O . ARG A 1 832 ? -22.355 -65.556 63.782 1.00 30.83 832 ARG A O 1
ATOM 6599 N N . ALA A 1 833 ? -21.555 -63.722 64.798 1.00 32.97 833 ALA A N 1
ATOM 6600 C CA . ALA A 1 833 ? -20.172 -63.704 64.293 1.00 32.97 833 ALA A CA 1
ATOM 6601 C C . ALA A 1 833 ? -19.256 -64.536 65.233 1.00 32.97 833 ALA A C 1
ATOM 6603 O O . ALA A 1 833 ? -19.729 -64.874 66.328 1.00 32.97 833 ALA A O 1
ATOM 6604 N N . PRO A 1 834 ? -17.943 -64.761 64.973 1.00 48.25 834 PRO A N 1
ATOM 6605 C CA . PRO A 1 834 ? -17.081 -64.678 63.763 1.00 48.25 834 PRO A CA 1
ATOM 6606 C C . PRO A 1 834 ? -16.399 -66.085 63.532 1.00 48.25 834 PRO A C 1
ATOM 6608 O O . PRO A 1 834 ? -17.020 -67.043 64.000 1.00 48.25 834 PRO A O 1
ATOM 6611 N N . PRO A 1 835 ? -15.197 -66.340 62.920 1.00 50.12 835 PRO A N 1
ATOM 6612 C CA . PRO A 1 835 ? -14.132 -65.469 62.362 1.00 50.12 835 PRO A CA 1
ATOM 6613 C C . PRO A 1 835 ? -13.474 -65.898 61.017 1.00 50.12 835 PRO A C 1
ATOM 6615 O O . PRO A 1 835 ? -13.337 -67.081 60.723 1.00 50.12 835 PRO A O 1
ATOM 6618 N N . ARG A 1 836 ? -12.954 -64.945 60.231 1.00 33.56 836 ARG A N 1
ATOM 6619 C CA . ARG A 1 836 ? -11.538 -64.517 60.138 1.00 33.56 836 ARG A CA 1
ATOM 6620 C C . ARG A 1 836 ? -11.395 -63.422 59.088 1.00 33.56 836 ARG A C 1
ATOM 6622 O O . ARG A 1 836 ? -12.088 -63.527 58.055 1.00 33.56 836 ARG A O 1
#

Organism: Aphanomyces astaci (NCBI:txid112090)

Foldseek 3Di:
DLLLLLLLVLLCLLQVQLVCLLPVDPDPCPDPCLPVVVVVLVVLQVVLVVLLVCVVPNDPVCPVVNLVPSVSCNLRRCVLVNLLSLVCQLVVHSCVCVDPVQVCVDPVSSVVSNVVSVVVNVSSLVVSLVSLLVVCLVVQLQKPDDDSVVSVLVSVSSNVSSVLNVVLVVVVVPDDSLVSLQVSLVVSLVSLVVVLVVCLVRPRAMAVRLSSSLSSNLSSVSSNLSSVLSNVVSVVCVVCVVPDDDDPPVVSVVSVVVSVVCSVVVSVVSSVVSNVSNVVVHQHNDALLCQLVDPALVSNLRSLLSLLSDDCPPPDPVRLLSSLVSLLVQCVVCDHPQRSNLLSSLLSLLLSCLPAADLPDAAELDPDPPQFDDAPLQDQPDPDPPDDDDPDDPPPVVPVVPPDPDPVVVVVVVVCVVVVDDQHSVRSSVVSLDQRDPPPPRHDHDDDPSSVVSNSSSSNSLLVQLVGPRLVSVLSSLVSVVSCRNSSRYTYGLLSLLSSLLSQCQPPPPSSNVSSLVSCLPCVVPPRCVSDVCSLCSCLAQSSLLSLLQSCLVPLQVPVSSVSSLVSLQSNLVVLLVDLDQSCRRYDLSNLVSLVVSLVDPPGALVSVLSSLVSLLSSQVSNVVNLVVLVVVVVPDPPPDDDDDDDDDDDDDDDDDDDDDDDDDDDDDDDDDDDDDDDDDDDDDDPDPDPDDDPPPPPVVSVCCNVVVPPRSADPVRNVVSVVVVVLVVLLVVLLCQLLVQCVVPVDALVRGDPSNVVSLVSNLVSCVVDVSVVSNLVPPDDDSSSVSSVVNSVVCVVCVPVNVVSVDDDDPVVVVVVPPDPDDDDDDDDDDDDD

Sequence (836 aa):
SLILLSMVIELGNFSFLPLNLVFDVPNASHLQLTGLYLVLQLGKLGGFTTLLLLDLYGHHAFKGAMKKVFRPLLYDTFFTTYVYVLLDFGACANGMESLPWLDCSREDRFWLTYSVAVVAFTTVLWRTLLYKKHLSDQVYAVQFRFQQSYYSLMTYCRTACCLMFITVQKLYLYFDGYNIMLTASVANFGLFSLLLWYNYSHQPCLGVGMLPNNLRSLSFATSCYFSIHLLVLSIHHKLHAPLQLHHDDDVTTIVNYVFIGVYPCFGCAVWHVNKLRAQLFQIPNLSIEASLMHARDRVRAVGAVAMTLEDQTEWTVDYKLHLVNLLKANLSLTTGEGGMVAAYTSRSIWLLWAKNFTLANVTTEGDDASFSFPFGLFESTPASSITGPTSMGIKANRANRANSAIPATILEHIQTIKSGCGPTLAALVNSTMHPLSPHDDHKLCSVDSDLVAACRKAIVVMSDVVRCPYPKARQVVCRTIHHMYTNRAVQFTPPTMVYVLCTLLACDDHMLALSAATTLASHFKTHMVRAYATAATDVADEFNLLHLSQFVRMHAKDTALVDALLRIILDAISWIESAPENPASYIGDGFVSNLWRVQSLADVQPSTVFLVDNILLNVHFCCENFLVHLRRSFSHQPTKRNFSLQRPSILPETTTTVGVVPPSLSFIRVSKMSSLISQTSVQPAANSFTRSRTKFSLDMTTKFLVETHSSNLIRPVQYQIMKKRHDLKKSLQINIATVVQDGFPQQKAIVELSDQSKRAMRQVMRIVTRFPIFDAWLRTLQEGDPLEYLLELIEFMRTHPLEVRQFSEGPSVMESIRSTFSIKRSARESVRAPPR

Nearest PDB structures (foldseek):
  8or4-assembly1_C  TM=2.056E-01  e=7.670E-01  Homo sapiens
  6zz6-assembly1_D  TM=9.922E-02  e=4.585E-01  Saccharomyces cerevisiae S288C

Radius of gyration: 40.82 Å; Cα contacts (8 Å, |Δi|>4): 730; chains: 1; bounding box: 121×114×123 Å

Mean predicted aligned error: 18.59 Å

Secondary structure (DSSP, 8-state):
-HHHHHHHHHHHHHHHHHHHHHH-SS-----TTHHHHHHHHHHH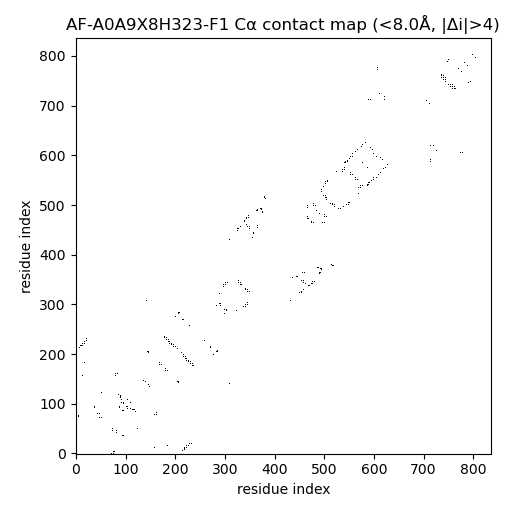HHHHHHHHHHHHH--GGGHHHIIIIIHHIIIIISHHHHHHHHHHHHTT-TTGGG-TT--TTSHHHHHHHHHHHHHHHHHHHHHHHHHHHHHHHHHHTTSTT--HHHHHHHHHHHHHHHHHHHHHHHHTTTS-HHHHHHHHHHHHHHHHHHHHHHHHHH---EETTHHHHHHHHHHHHHHHHHHHHHHHHHHHHHHHGGG-SS--HHHHHHHHHHHHHHHHHHHHHHHHHHHHHHHTT-EE---HHHHHH-SSHHHHHHHHHHHHHS--TT--HHHHHHHHHHHHHHTT-TTGGGGHHHHHHHHHHHHHHHHHB---S-EESSS-GGGSPPTT-S----S--SS---S--TTSTTTGGGSSSS-HHHHHHHHHHHS-SPPPHHHHHHHT-PPPPTT-TT-B----HHHHHHHHHHHHHHHHHTTSS-HHHHHHHHHHHHHHHHTT-EE--HHHHHHHHHHHTT-S-HHHHHHHHHHHHHHIIIIIHHH-TTHHHHHTSHHHHHHHHHHHHHSTT-HHHHHHHHHHHHHHHHHHHH-SS-GGGT--HHHHHHHHHHTTSTT--HHHHHHHHHHHHHHHHHHHHHHHHHHHHHHTS----------------------------------------------------------S-HHHHHHHHHHS----SS-HHHHHHHHHHHHHHHHHHHHHHHHHHHHGGGT--TTTS-HHHHHHHHHHHHHHHH-HHHHHHHHHS---HHHHHHHHHHHHHHH-TTHHHHTT----TTHHHHTTS---------------

Solvent-accessible surface area (backbone atoms only — not comparable to full-atom values): 48565 Å² total; per-residue (Å²): 112,65,69,59,52,21,48,57,53,41,39,52,62,65,28,40,59,38,50,48,64,62,69,64,64,89,65,92,70,80,55,101,46,60,68,63,52,41,53,51,51,49,51,48,48,52,53,54,49,52,52,50,48,45,71,75,69,52,59,80,89,47,54,67,53,39,69,72,47,51,48,50,43,50,54,56,48,37,33,62,61,50,52,46,48,39,47,35,58,31,66,45,38,88,68,46,47,76,34,90,91,48,54,39,77,40,74,84,41,28,58,52,45,28,49,52,25,50,54,53,49,52,50,51,53,53,49,34,53,53,51,52,50,54,51,45,55,63,48,51,77,75,45,74,87,69,60,76,63,53,64,52,50,53,51,50,47,50,53,49,52,51,53,51,46,55,51,49,62,59,45,54,78,78,46,62,60,50,63,50,41,36,51,51,16,53,54,48,25,52,54,26,48,53,51,38,50,50,46,71,74,65,54,72,26,51,43,78,17,63,62,62,44,36,45,50,50,41,22,27,49,50,23,29,50,40,12,50,52,27,34,54,52,22,49,50,52,62,73,51,60,91,67,81,78,87,81,76,66,61,62,60,50,51,52,51,52,51,56,60,68,47,42,64,61,51,53,51,48,50,40,51,57,44,46,63,55,43,60,78,58,53,32,72,74,60,56,56,69,59,20,45,68,40,97,45,48,71,38,22,23,48,22,27,49,50,64,63,71,52,85,66,87,85,59,54,70,69,59,53,52,51,53,48,53,48,39,46,55,47,60,71,52,75,74,39,83,59,36,37,33,39,30,30,32,31,47,30,53,50,51,54,42,70,70,45,38,65,80,89,61,78,42,54,68,56,95,55,70,86,65,35,47,65,80,83,63,69,45,73,70,75,82,65,96,67,80,82,94,71,99,77,67,90,78,58,76,77,63,73,70,73,78,60,99,60,68,63,68,56,58,50,46,51,49,53,58,72,46,79,60,72,83,46,68,68,52,54,62,50,65,70,67,60,84,80,67,96,77,66,92,77,45,48,82,78,82,52,69,67,59,53,52,36,50,55,51,29,49,50,51,41,56,52,40,53,73,44,99,28,69,72,22,20,50,55,29,33,55,43,51,50,53,36,35,74,70,64,41,40,36,42,36,51,71,54,48,52,44,32,34,30,50,34,32,62,42,90,51,61,66,58,12,49,22,27,47,49,29,47,52,68,35,38,70,72,51,35,37,70,76,33,81,63,49,41,62,64,48,37,35,39,66,30,41,34,21,47,27,48,37,40,45,76,42,51,75,47,57,71,64,38,49,44,48,52,50,52,50,42,51,14,52,59,49,52,55,74,43,93,63,68,59,73,75,31,54,52,69,68,29,55,53,29,50,57,50,45,67,71,47,84,86,48,54,46,66,58,46,54,52,48,39,52,45,53,51,49,54,51,49,36,46,51,52,49,54,51,53,51,53,55,59,62,72,64,60,81,80,81,80,78,86,75,89,76,83,93,75,82,88,88,84,84,80,88,83,88,82,91,85,87,86,89,81,90,81,92,87,86,84,84,84,91,80,91,84,88,81,92,80,93,78,84,88,79,86,73,84,74,86,75,74,79,84,71,53,65,67,58,58,51,50,48,42,66,73,63,74,66,73,62,91,62,51,72,70,57,49,52,54,41,51,52,53,53,53,51,50,54,52,42,52,54,27,48,52,48,33,39,71,73,21,50,90,72,67,48,53,80,86,70,41,52,78,63,30,49,52,26,49,54,50,45,49,55,48,33,74,74,35,62,62,53,45,55,34,61,73,65,59,81,89,51,74,62,56,55,55,49,51,51,53,52,49,50,52,68,75,38,59,66,63,63,51,66,76,67,63,73,86,58,81,65,63,74,60,62,75,75,72,79,92,85,80,82,84,86,82,85,88,78,86,87,89,134